Protein AF-A0A2G5PL97-F1 (afdb_monomer_lite)

Foldseek 3Di:
DPPDLDDLQPPVCLQPVQVSLQSCVVPPQFDADVQVGATEHQAQVLLQCLLAPCPFWPLALDQCCQACPPSFANPGHDPPVVSVVVCVLALPDDLRRDDPPVNVLLCVLQLVCLDLVNLVVCLVVLLVLLLVLLVVVVPDPDWDWCLVSHLQLSLLVSLCVQAVHDPVCSVLSSQLLCQCQCVRFAHHDPVSNSVSSNVLLVVLLVVLVVCVVPPDNHSSVSLQPDPPRHDDSSSSSSVSSCCSNVRRQQLSFLLQQLVVLCLVVVVVLLVCLVPVVLLLLSSLLCLLQPGFFQWRKTFGQAFDAGPNDTDHHRGIYIYGLNSNSQRVVVDPPSNDRDSPDPDSPRCSQGDHSSGHSCVSVSSSSSSSNSSSCSHPQSQKHFPDDWDWRSTSTGTGTDTRIIDRDCDPPQDQFQEEEEAQALLSLLLCLLCVVLVRDNYAYFHLAQAHHALLRQFDFFQAWDPAFPLQQDFLVDGQLDAFFRIHHSVSSSVVSRVSCVVSVCVVRYDYSWAWQAWACDPLWIFTATPVGDTDIGNFYEQANAQFQADDDDPFACPVVAQAAEDESSNDDDDPQFQFEEEEEEAPLLSLRNCQRRLVRHQAYEYAYQFAALEAADPNVGTDDRVSSVVCVVPVVVSSVVSVVVQVVLLVCLCLFQAPDPVVVVVQVRSLVRLPVQAVDPVVSVVNDGPATQPLELHHYDNPRSNSCPDPRHHYHNFDFNHADHQATAGPVGDTDGGNYYYYHPTRLRQCRSPPHFYAFPPRDTPCNQQVVGFFDQLLFAGARHKSYTYQQHWQDDASRHRSSVSSNLSSNLSSVVVSCVSSVVFSIKHFDPVSRVVRVVVQVVSCVRGSNPRDDDYSLQDPNRDRRHDSDGPVVSNVVRVDDDVVRIDTHD

InterPro domains:
  IPR001128 Cytochrome P450 [PF00067] (95-383)
  IPR001128 Cytochrome P450 [PR00385] (246-263)
  IPR001128 Cytochrome P450 [PR00385] (281-292)
  IPR001128 Cytochrome P450 [PR00385] (347-356)
  IPR001128 Cytochrome P450 [PR00385] (356-367)
  IPR002397 Cytochrome P450, B-class [PR00359] (98-109)
  IPR002397 Cytochrome P450, B-class [PR00359] (145-161)
  IPR002397 Cytochrome P450, B-class [PR00359] (162-177)
  IPR002397 Cytochrome P450, B-class [PR00359] (202-224)
  IPR002397 Cytochrome P450, B-class [PR00359] (281-292)
  IPR002397 Cytochrome P450, B-class [PR00359] (298-325)
  IPR002397 Cytochrome P450, B-class [PR00359] (326-341)
  IPR002397 Cytochrome P450, B-class [PR00359] (347-356)
  IPR002397 Cytochrome P450, B-class [PR00359] (356-367)
  IPR017972 Cytochrome P450, conserved site [PS00086] (349-358)
  IPR036188 FAD/NAD(P)-binding domain superfamily [G3DSA:3.50.50.60] (413-665)
  IPR036188 FAD/NAD(P)-binding domain superfamily [G3DSA:3.50.50.60] (707-887)
  IPR036188 FAD/NAD(P)-binding domain superfamily [SSF51905] (411-666)
  IPR036188 FAD/NAD(P)-binding domain superfamily [SSF51905] (683-858)
  IPR036396 Cytochrome P450 superfamily [G3DSA:1.10.630.10] (2-412)

Sequence (890 aa):
MTHSVFDLNDPAVIADPYPHYARLRDTAPVYHSNDPDLWILSRHDDVAVAVRDAQRFSSDLGTASRFDDNPFNPTMKIPHRLAGALGRVVPLRTLLTSDPPEHTVLRRKVSRAFTPRRIAAWEPRIRQIAEHLVDDIAAKAGPGDLVTDLASPLPTIVIAEMMGIPADRHDDFKRWSDNLVNGLLTGGSLTKMLASAAEISLFFARTVRKRRRNPGDDLVSLLITGDNDALSLAELINFCVLLLVAGNETTTNLISNAMLALFERPDLWRQITADPALAAAAVEETLRFDGPGQGLLRITTTDVTVGGTTIPAGARVLPLIGSANRDLRHWEDPDEFRLDRESNEHLAFGSGIHFCIGNALARMESRAAIEMLARRLPHLAPGGTPTRIAGPVLRGLRPLPVVVEPSASRRDPRIVIVGAGMAGIAAAHTFRQAGFTNFTILEKASDVGGVWHWNRYPGLRCDVPSHTYQFAFAPKPDWKHVWATGEEIRQYHRDLVGRLHLGPHLRLDCEVTSAAWTENRWQVCTADGDTIDADFLVAATGVLHHPSIPDIPGLDSFAGPVVHTARWTEVGTAGRRVAVIGSGSTGVQVFSALQPDAAHITHFVRTPQWVMWMPMGLRQPRVVGRLLQALPGLAWTVDRAQRVGSDLVVDLVTRPTWRRRLAQRYARMCLRVQVRDKDLRARLTPGYQPFCKRQVVSASYYRRIGKPNASFVTEAIAAVTPTGIRTADGVHHDVDIIVLATGFQAHNYMRPMNLRGRDGLSIDDAWSKGPRAWAMTAIPGFPNLFTILGPNSPSGSMSLQHVAELTAHYVTGWLRRFRDGEITAVEITEEATNRFADDIAEAMRPTVWNTGCNSWYFADDNHIDLWPFDRKRLTTMLTETCDHDYNLTS

Radius of gyration: 36.4 Å; chains: 1; bounding box: 77×57×116 Å

Organism: Mycobacterium celatum (NCBI:txid28045)

Secondary structure (DSSP, 8-state):
----S--TT-HHHHH--HHHHHHHHHH-SEEEEETTEEEEE-SHHHHHHHHH-TTTEES---SSTTTSS-TT-TT----HHHHHHHTTTTT--SGGG--TTHHHHHHHHHHTTS-HHHHHTTHHHHHHHHHHHHHHHHH-SS-EEHIIIIITHHHHHHHHHHTT--GGGHHHHHHHHHHHHHHHHS---HHHHHHHHHHHHHHHHHHHHHHHHS--SSHHHHHH--TTTPPPHHHHHHHHHHHHHHHHHHHHHHHHHHHHHHHH-HHHHHHHHH-GGGHHHHHHHHHHHS-SB-B--EEESS-EEETTEEEPTT-EEEEBHHHHTT-TTTSSSTTS--S--------TT--GGG--TTHHHHHHHHHHHHHHHHHH-TTEEE-S---B-S-SSB--BS--EEEE---S------EEEE--SHHHHHHHHHHHHTT---EEEE-SSSSS-THHHH---TT-B-SS-TTTSS-TTS--TT-SBSS-BHHHHHHHHHHHHHHTT-GGGEESS--EEEEEEETTEEEEEETTS-EEEESEEEE---SS-SB-----TTGGG-SS-EEEGGG------TTSEEEEE--SHHHHHHHHHHTTT-SEEEEE-SS---EEE--TTPBPPHHHHHHHHH-HHHHHHHHHHHHHHHHTTTHHHHS--HHHHHHHHHHHHHHHHH---HHHHHHH--SS-TTSSPPEEESSHHHHHTSTTEEEE-SPEEEEETTEEEETTS-EEE-SEEEE---B-GGGTTTTSEEE-GGG-BHHHHTTTS---BTTTB-TT-TTEEESS-TT---SSS-HHHHHHHHHHHHHHHHHHHHTTS-SEEEE-HHHHHHHHHHHHHHHTTSSTTTT---TTB-TTS-B-S--S-HHHHHHHTTS--GGGEEEE-

pLDDT: mean 89.18, std 10.5, range [33.5, 98.81]

Structure (mmCIF, N/CA/C/O backbone):
data_AF-A0A2G5PL97-F1
#
_entry.id   AF-A0A2G5PL97-F1
#
loop_
_atom_site.group_PDB
_atom_site.id
_atom_site.type_symbol
_atom_site.label_atom_id
_atom_site.label_alt_id
_atom_site.label_comp_id
_atom_site.label_asym_id
_atom_site.label_entity_id
_atom_site.label_seq_id
_atom_site.pdbx_PDB_ins_code
_atom_site.Cartn_x
_atom_site.Cartn_y
_atom_site.Cartn_z
_atom_site.occupancy
_atom_site.B_iso_or_equiv
_atom_site.auth_seq_id
_atom_site.auth_comp_id
_atom_site.auth_asym_id
_atom_site.auth_atom_id
_atom_site.pdbx_PDB_model_num
ATOM 1 N N . MET A 1 1 ? -28.200 -5.762 66.932 1.00 33.50 1 MET A N 1
ATOM 2 C CA . MET A 1 1 ? -27.433 -5.662 65.675 1.00 33.50 1 MET A CA 1
ATOM 3 C C . MET A 1 1 ? -28.297 -4.877 64.706 1.00 33.50 1 MET A C 1
ATOM 5 O O . MET A 1 1 ? -29.270 -5.417 64.203 1.00 33.50 1 MET A O 1
ATOM 9 N N . THR A 1 2 ? -28.068 -3.573 64.572 1.00 40.06 2 THR A N 1
ATOM 10 C CA . THR A 1 2 ? -28.745 -2.751 63.560 1.00 40.06 2 THR A CA 1
ATOM 11 C C . THR A 1 2 ? -28.226 -3.190 62.195 1.00 40.06 2 THR A C 1
ATOM 13 O O . THR A 1 2 ? -27.031 -3.063 61.941 1.00 40.06 2 THR A O 1
ATOM 16 N N . HIS A 1 3 ? -29.082 -3.776 61.358 1.00 48.62 3 HIS A N 1
ATOM 17 C CA . HIS A 1 3 ? -28.715 -4.121 59.985 1.00 48.62 3 HIS A CA 1
ATOM 18 C C . HIS A 1 3 ? -28.254 -2.848 59.258 1.00 48.62 3 HIS A C 1
ATOM 20 O O . HIS A 1 3 ? -28.977 -1.851 59.263 1.00 48.62 3 HIS A O 1
ATOM 26 N N . SER A 1 4 ? -27.046 -2.867 58.685 1.00 65.31 4 SER A N 1
ATOM 27 C CA . SER A 1 4 ? -26.584 -1.802 57.789 1.00 65.31 4 SER A CA 1
ATOM 28 C C . SER A 1 4 ? -27.573 -1.676 56.625 1.00 65.31 4 SER A C 1
ATOM 30 O O . SER A 1 4 ? -27.971 -2.686 56.044 1.00 65.31 4 SER A O 1
ATOM 32 N N . VAL A 1 5 ? -28.015 -0.453 56.317 1.00 73.44 5 VAL A N 1
ATOM 33 C CA . VAL A 1 5 ? -28.965 -0.186 55.218 1.00 73.44 5 VAL A CA 1
ATOM 34 C C . VAL A 1 5 ? -28.267 -0.316 53.861 1.00 73.44 5 VAL A C 1
ATOM 36 O O . VAL A 1 5 ? -28.914 -0.633 52.861 1.00 73.44 5 VAL A O 1
ATOM 39 N N . PHE A 1 6 ? -26.952 -0.095 53.830 1.00 84.50 6 PHE A N 1
ATOM 40 C CA . PHE A 1 6 ? -26.132 -0.134 52.630 1.00 84.50 6 PHE A CA 1
ATOM 41 C C . PHE A 1 6 ? -24.676 -0.438 53.003 1.00 84.50 6 PHE A C 1
ATOM 43 O O . PHE A 1 6 ? -24.068 0.299 53.777 1.00 84.50 6 PHE A O 1
ATOM 50 N N . ASP A 1 7 ? -24.116 -1.506 52.439 1.00 85.12 7 ASP A N 1
ATOM 51 C CA . ASP A 1 7 ? -22.689 -1.819 52.520 1.00 85.12 7 ASP A CA 1
ATOM 52 C C . ASP A 1 7 ? -22.089 -1.746 51.115 1.00 85.12 7 ASP A C 1
ATOM 54 O O . ASP A 1 7 ? -22.461 -2.494 50.213 1.00 85.12 7 ASP A O 1
ATOM 58 N N . LEU A 1 8 ? -21.163 -0.807 50.932 1.00 80.62 8 LEU A N 1
ATOM 59 C CA . LEU A 1 8 ? -20.509 -0.541 49.656 1.00 80.62 8 LEU A CA 1
ATOM 60 C C . LEU A 1 8 ? -19.642 -1.724 49.182 1.00 80.62 8 LEU A C 1
ATOM 62 O O . LEU A 1 8 ? -19.425 -1.878 47.982 1.00 80.62 8 LEU A O 1
ATOM 66 N N . ASN A 1 9 ? -19.139 -2.536 50.114 1.00 80.00 9 ASN A N 1
ATOM 67 C CA . ASN A 1 9 ? -18.259 -3.667 49.833 1.00 80.00 9 ASN A CA 1
ATOM 68 C C . ASN A 1 9 ? -19.010 -5.010 49.770 1.00 80.00 9 ASN A C 1
ATOM 70 O O . ASN A 1 9 ? -18.372 -6.044 49.561 1.00 80.00 9 ASN A O 1
ATOM 74 N N . ASP A 1 10 ? -20.341 -5.009 49.922 1.00 85.00 10 ASP A N 1
ATOM 75 C CA . ASP A 1 10 ? -21.167 -6.207 49.758 1.00 85.00 10 ASP A CA 1
ATOM 76 C C . ASP A 1 10 ? -21.028 -6.740 48.315 1.00 85.00 10 ASP A C 1
ATOM 78 O O . ASP A 1 10 ? -21.270 -5.995 47.356 1.00 85.00 10 ASP A O 1
ATOM 82 N N . PRO A 1 11 ? -20.664 -8.023 48.115 1.00 84.44 11 PRO A N 1
ATOM 83 C CA . PRO A 1 11 ? -20.586 -8.629 46.789 1.00 84.44 11 PRO A CA 1
ATOM 84 C C . PRO A 1 11 ? -21.853 -8.458 45.938 1.00 84.44 11 PRO A C 1
ATOM 86 O O . PRO A 1 11 ? -21.742 -8.334 44.717 1.00 84.44 11 PRO A O 1
ATOM 89 N N . ALA A 1 12 ? -23.042 -8.419 46.552 1.00 87.19 12 ALA A N 1
ATOM 90 C CA . ALA A 1 12 ? -24.300 -8.172 45.847 1.00 87.19 12 ALA A CA 1
ATOM 91 C C . ALA A 1 12 ? -24.384 -6.731 45.314 1.00 87.19 12 ALA A C 1
ATOM 93 O O . ALA A 1 12 ? -24.776 -6.528 44.166 1.00 87.19 12 ALA A O 1
ATOM 94 N N . VAL A 1 13 ? -23.933 -5.748 46.105 1.00 88.38 13 VAL A N 1
ATOM 95 C CA . VAL A 1 13 ? -23.857 -4.336 45.693 1.00 88.38 13 VAL A CA 1
ATOM 96 C C . VAL A 1 13 ? -22.819 -4.146 44.587 1.00 88.38 13 VAL A C 1
ATOM 98 O O . VAL A 1 13 ? -23.062 -3.405 43.639 1.00 88.38 13 VAL A O 1
ATOM 101 N N . ILE A 1 14 ? -21.675 -4.830 44.659 1.00 85.81 14 ILE A N 1
ATOM 102 C CA . ILE A 1 14 ? -20.641 -4.764 43.613 1.00 85.81 14 ILE A CA 1
ATOM 103 C C . ILE A 1 14 ? -21.154 -5.360 42.290 1.00 85.81 14 ILE A C 1
ATOM 105 O O . ILE A 1 14 ? -20.909 -4.797 41.218 1.00 85.81 14 ILE A O 1
ATOM 109 N N . ALA A 1 15 ? -21.883 -6.480 42.349 1.00 85.88 15 ALA A N 1
ATOM 110 C CA . ALA A 1 15 ? -22.457 -7.117 41.165 1.00 85.88 15 ALA A CA 1
ATOM 111 C C . ALA A 1 15 ? -23.495 -6.208 40.481 1.00 85.88 15 ALA A C 1
ATOM 113 O O . ALA A 1 15 ? -23.349 -5.873 39.297 1.00 85.88 15 ALA A O 1
ATOM 114 N N . ASP A 1 16 ? -24.490 -5.741 41.237 1.00 90.06 16 ASP A N 1
ATOM 115 C CA . ASP A 1 16 ? -25.528 -4.833 40.752 1.00 90.06 16 ASP A CA 1
ATOM 116 C C . ASP A 1 16 ? -25.912 -3.781 41.813 1.00 90.06 16 ASP A C 1
ATOM 118 O O . ASP A 1 16 ? -26.741 -4.039 42.689 1.00 90.06 16 ASP A O 1
ATOM 122 N N . PRO A 1 17 ? -25.334 -2.568 41.754 1.00 92.19 17 PRO A N 1
ATOM 123 C CA . PRO A 1 17 ? -25.551 -1.553 42.773 1.00 92.19 17 PRO A CA 1
ATOM 124 C C . PRO A 1 17 ? -26.887 -0.824 42.616 1.00 92.19 17 PRO A C 1
ATOM 126 O O . PRO A 1 17 ? -27.353 -0.206 43.574 1.00 92.19 17 PRO A O 1
ATOM 129 N N . TYR A 1 18 ? -27.520 -0.852 41.438 1.00 93.94 18 TYR A N 1
ATOM 130 C CA . TYR A 1 18 ? -28.634 0.046 41.120 1.00 93.94 18 TYR A CA 1
ATOM 131 C C . TYR A 1 18 ? -29.886 -0.172 41.981 1.00 93.94 18 TYR A C 1
ATOM 133 O O . TYR A 1 18 ? -30.418 0.828 42.478 1.00 93.94 18 TYR A O 1
ATOM 141 N N . PRO A 1 19 ? -30.321 -1.414 42.275 1.00 93.69 19 PRO A N 1
ATOM 142 C CA . PRO A 1 19 ? -31.428 -1.651 43.205 1.00 93.69 19 PRO A CA 1
ATOM 143 C C . PRO A 1 19 ? -31.128 -1.154 44.627 1.00 93.69 19 PRO A C 1
ATOM 145 O O . PRO A 1 19 ? -32.008 -0.643 45.325 1.00 93.69 19 PRO A O 1
ATOM 148 N N . HIS A 1 20 ? -29.871 -1.268 45.060 1.00 93.94 20 HIS A N 1
ATOM 149 C CA . HIS A 1 20 ? -29.425 -0.809 46.374 1.00 93.94 20 HIS A CA 1
ATOM 150 C C . HIS A 1 20 ? -29.340 0.719 46.433 1.00 93.94 20 HIS A C 1
ATOM 152 O O . HIS A 1 20 ? -29.775 1.324 47.413 1.00 93.94 20 HIS A O 1
ATOM 158 N N . TYR A 1 21 ? -28.858 1.354 45.364 1.00 95.00 21 TYR A N 1
ATOM 159 C CA . TYR A 1 21 ? -28.848 2.805 45.211 1.00 95.00 21 TYR A CA 1
ATOM 160 C C . TYR A 1 21 ? -30.264 3.384 45.185 1.00 95.00 21 TYR A C 1
ATOM 162 O O . TYR A 1 21 ? -30.513 4.387 45.848 1.00 95.00 21 TYR A O 1
ATOM 170 N N . ALA A 1 22 ? -31.205 2.744 44.483 1.00 94.94 22 ALA A N 1
ATOM 171 C CA . ALA A 1 22 ? -32.610 3.152 44.467 1.00 94.94 22 ALA A CA 1
ATOM 172 C C . ALA A 1 22 ? -33.212 3.152 45.876 1.00 94.94 22 ALA A C 1
ATOM 174 O O . ALA A 1 22 ? -33.745 4.168 46.321 1.00 94.94 22 ALA A O 1
ATOM 175 N N . ARG A 1 23 ? -33.016 2.060 46.626 1.00 93.81 23 ARG A N 1
ATOM 176 C CA . ARG A 1 23 ? -33.440 1.980 48.030 1.00 93.81 23 ARG A CA 1
ATOM 177 C C . ARG A 1 23 ? -32.808 3.085 48.875 1.00 93.81 23 ARG A C 1
ATOM 179 O O . ARG A 1 23 ? -33.513 3.740 49.636 1.00 93.81 23 ARG A O 1
ATOM 186 N N . LEU A 1 24 ? -31.505 3.323 48.714 1.00 93.69 24 LEU A N 1
ATOM 187 C CA . LEU A 1 24 ? -30.777 4.349 49.459 1.00 93.69 24 LEU A CA 1
ATOM 188 C C . LEU A 1 24 ? -31.347 5.755 49.203 1.00 93.69 24 LEU A C 1
ATOM 190 O O . LEU A 1 24 ? -31.590 6.487 50.162 1.00 93.69 24 LEU A O 1
ATOM 194 N N . ARG A 1 25 ? -31.650 6.103 47.942 1.00 95.25 25 ARG A N 1
ATOM 195 C CA . ARG A 1 25 ? -32.274 7.390 47.568 1.00 95.25 25 ARG A CA 1
ATOM 196 C C . ARG A 1 25 ? -33.618 7.624 48.263 1.00 95.25 25 ARG A C 1
ATOM 198 O O . ARG A 1 25 ? -33.960 8.774 48.569 1.00 95.25 25 ARG A O 1
ATOM 205 N N . ASP A 1 26 ? -34.369 6.559 48.512 1.00 93.50 26 ASP A N 1
ATOM 206 C CA . ASP A 1 26 ? -35.710 6.630 49.091 1.00 93.50 26 ASP A CA 1
ATOM 207 C C . ASP A 1 26 ? -35.693 6.599 50.620 1.00 93.50 26 ASP A C 1
ATOM 209 O O . ASP A 1 26 ? -36.393 7.391 51.252 1.00 93.50 26 ASP A O 1
ATOM 213 N N . THR A 1 27 ? -34.875 5.732 51.223 1.00 93.38 27 THR A N 1
ATOM 214 C CA . THR A 1 27 ? -34.909 5.484 52.672 1.00 93.38 27 THR A CA 1
ATOM 215 C C . THR A 1 27 ? -33.878 6.281 53.466 1.00 93.38 27 THR A C 1
ATOM 217 O O . THR A 1 27 ? -34.143 6.629 54.614 1.00 93.38 27 THR A O 1
ATOM 220 N N . ALA A 1 28 ? -32.696 6.540 52.901 1.00 93.56 28 ALA A N 1
ATOM 221 C CA . ALA A 1 28 ? -31.582 7.193 53.594 1.00 93.56 28 ALA A CA 1
ATOM 222 C C . ALA A 1 28 ? -30.674 7.947 52.596 1.00 93.56 28 ALA A C 1
ATOM 224 O O . ALA A 1 28 ? -29.548 7.523 52.336 1.00 93.56 28 ALA A O 1
ATOM 225 N N . PRO A 1 29 ? -31.151 9.061 52.005 1.00 93.88 29 PRO A N 1
ATOM 226 C CA . PRO A 1 29 ? -30.453 9.738 50.910 1.00 93.88 29 PRO A CA 1
ATOM 227 C C . PRO A 1 29 ? -29.089 10.325 51.298 1.00 93.88 29 PRO A C 1
ATOM 229 O O . PRO A 1 29 ? -28.197 10.397 50.448 1.00 93.88 29 PRO A O 1
ATOM 232 N N . VAL A 1 30 ? -28.944 10.691 52.577 1.00 96.19 30 VAL A N 1
ATOM 233 C CA . VAL A 1 30 ? -27.696 11.059 53.251 1.00 96.19 30 VAL A CA 1
ATOM 234 C C . VAL A 1 30 ? -27.461 10.025 54.351 1.00 96.19 30 VAL A C 1
ATOM 236 O O . VAL A 1 30 ? -28.092 10.077 55.405 1.00 96.19 30 VAL A O 1
ATOM 239 N N . TYR A 1 31 ? -26.611 9.038 54.075 1.00 94.38 31 TYR A N 1
ATOM 240 C CA . TYR A 1 31 ? -26.400 7.877 54.943 1.00 94.38 31 TYR A CA 1
ATOM 241 C C . TYR A 1 31 ? -25.004 7.889 55.558 1.00 94.38 31 TYR A C 1
ATOM 243 O O . TYR A 1 31 ? -24.026 8.112 54.855 1.00 94.38 31 TYR A O 1
ATOM 251 N N . HIS A 1 32 ? -24.898 7.617 56.856 1.00 92.88 32 HIS A N 1
ATOM 252 C CA . HIS A 1 32 ? -23.616 7.439 57.534 1.00 92.88 32 HIS A CA 1
ATOM 253 C C . HIS A 1 32 ? -23.352 5.945 57.745 1.00 92.88 32 HIS A C 1
ATOM 255 O O . HIS A 1 32 ? -24.085 5.273 58.473 1.00 92.88 32 HIS A O 1
ATOM 261 N N . SER A 1 33 ? -22.329 5.427 57.067 1.00 86.94 33 SER A N 1
ATOM 262 C CA . SER A 1 33 ? -21.786 4.089 57.290 1.00 86.94 33 SER A CA 1
ATOM 263 C C . SER A 1 33 ? -20.712 4.154 58.371 1.00 86.94 33 SER A C 1
ATOM 265 O O . SER A 1 33 ? -19.870 5.046 58.339 1.00 86.94 33 SER A O 1
ATOM 267 N N . ASN A 1 34 ? -20.724 3.199 59.305 1.00 78.38 34 ASN A N 1
ATOM 268 C CA . ASN A 1 34 ? -19.727 3.113 60.379 1.00 78.38 34 ASN A CA 1
ATOM 269 C C . ASN A 1 34 ? -18.502 2.264 59.999 1.00 78.38 34 ASN A C 1
ATOM 271 O O . ASN A 1 34 ? -17.476 2.352 60.668 1.00 78.38 34 ASN A O 1
ATOM 275 N N . ASP A 1 35 ? -18.609 1.428 58.963 1.00 71.06 35 ASP A N 1
ATOM 276 C CA . ASP A 1 35 ? -17.517 0.576 58.485 1.00 71.06 35 ASP A CA 1
ATOM 277 C C . ASP A 1 35 ? -17.627 0.380 56.957 1.00 71.06 35 ASP A C 1
ATOM 279 O O . ASP A 1 35 ? -18.526 -0.328 56.501 1.00 71.06 35 ASP A O 1
ATOM 283 N N . PRO A 1 36 ? -16.786 1.046 56.142 1.00 73.06 36 PRO A N 1
ATOM 284 C CA . PRO A 1 36 ? -15.874 2.120 56.541 1.00 73.06 36 PRO A CA 1
ATOM 285 C C . PRO A 1 36 ? -16.641 3.377 56.997 1.00 73.06 36 PRO A C 1
ATOM 287 O O . PRO A 1 36 ? -17.733 3.640 56.496 1.00 73.06 36 PRO A O 1
ATOM 290 N N . ASP A 1 37 ? -16.045 4.171 57.899 1.00 84.38 37 ASP A N 1
ATOM 291 C CA . ASP A 1 37 ? -16.594 5.459 58.363 1.00 84.38 37 ASP A CA 1
ATOM 292 C C . ASP A 1 37 ? -16.719 6.459 57.197 1.00 84.38 37 ASP A C 1
ATOM 294 O O . ASP A 1 37 ? -15.724 7.024 56.715 1.00 84.38 37 ASP A O 1
ATOM 298 N N . LEU A 1 38 ? -17.941 6.602 56.677 1.00 88.69 38 LEU A N 1
ATOM 299 C CA . LEU A 1 38 ? -18.215 7.284 55.417 1.00 88.69 38 LEU A CA 1
ATOM 300 C C . LEU A 1 38 ? -19.646 7.820 55.358 1.00 88.69 38 LEU A C 1
ATOM 302 O O . LEU A 1 38 ? -20.617 7.093 55.555 1.00 88.69 38 LEU A O 1
ATOM 306 N N . TRP A 1 39 ? -19.783 9.085 54.979 1.00 94.06 39 TRP A N 1
ATOM 307 C CA . TRP A 1 39 ? -21.060 9.673 54.595 1.00 94.06 39 TRP A CA 1
ATOM 308 C C . TRP A 1 39 ? -21.318 9.438 53.112 1.00 94.06 39 TRP A C 1
ATOM 310 O O . TRP A 1 39 ? -20.456 9.695 52.281 1.00 94.06 39 TRP A O 1
ATOM 320 N N . ILE A 1 40 ? -22.502 8.969 52.754 1.00 94.88 40 ILE A N 1
ATOM 321 C CA . ILE A 1 40 ? -22.866 8.575 51.397 1.00 94.88 40 ILE A CA 1
ATOM 322 C C . ILE A 1 40 ? -24.030 9.447 50.938 1.00 94.88 40 ILE A C 1
ATOM 324 O O . ILE A 1 40 ? -25.053 9.530 51.618 1.00 94.88 40 ILE A O 1
ATOM 328 N N . LEU A 1 41 ? -23.868 10.089 49.780 1.00 96.94 41 LEU A N 1
ATOM 329 C CA . LEU A 1 41 ? -24.909 10.891 49.134 1.00 96.94 41 LEU A CA 1
ATOM 330 C C . LEU A 1 41 ? -25.406 10.146 47.901 1.00 96.94 41 LEU A C 1
ATOM 332 O O . LEU A 1 41 ? -24.593 9.729 47.074 1.00 96.94 41 LEU A O 1
ATOM 336 N N . SER A 1 42 ? -26.721 9.979 47.772 1.00 96.25 42 SER A N 1
ATOM 337 C CA . SER A 1 42 ? -27.302 9.125 46.724 1.00 96.25 42 SER A CA 1
ATOM 338 C C . SER A 1 42 ? -28.261 9.834 45.766 1.00 96.25 42 SER A C 1
ATOM 340 O O . SER A 1 42 ? -28.417 9.364 44.637 1.00 96.25 42 SER A O 1
ATOM 342 N N . ARG A 1 43 ? -28.893 10.944 46.169 1.00 96.94 43 ARG A N 1
ATOM 343 C CA . ARG A 1 43 ? -29.789 11.724 45.296 1.00 96.94 43 ARG A CA 1
ATOM 344 C C . ARG A 1 43 ? -29.009 12.641 44.370 1.00 96.94 43 ARG A C 1
ATOM 346 O O . ARG A 1 43 ? -27.941 13.130 44.739 1.00 96.94 43 ARG A O 1
ATOM 353 N N . HIS A 1 44 ? -29.568 12.898 43.190 1.00 96.38 44 HIS A N 1
ATOM 354 C CA . HIS A 1 44 ? -28.900 13.690 42.161 1.00 96.38 44 HIS A CA 1
ATOM 355 C C . HIS A 1 44 ? -28.465 15.071 42.667 1.00 96.38 44 HIS A C 1
ATOM 357 O O . HIS A 1 44 ? -27.289 15.414 42.562 1.00 96.38 44 HIS A O 1
ATOM 363 N N . ASP A 1 45 ? -29.374 15.825 43.285 1.00 95.12 45 ASP A N 1
ATOM 364 C CA . ASP A 1 45 ? -29.094 17.193 43.735 1.00 95.12 45 ASP A CA 1
ATOM 365 C C . ASP A 1 45 ? -28.044 17.242 44.854 1.00 95.12 45 ASP A C 1
ATOM 367 O O . ASP A 1 45 ? -27.134 18.073 44.817 1.00 95.12 45 ASP A O 1
ATOM 371 N N . ASP A 1 46 ? -28.110 16.307 45.806 1.00 95.94 46 ASP A N 1
ATOM 372 C CA . ASP A 1 46 ? -27.147 16.195 46.908 1.00 95.94 46 ASP A CA 1
ATOM 373 C C . ASP A 1 46 ? -25.738 15.873 46.378 1.00 95.94 46 ASP A C 1
ATOM 375 O O . ASP A 1 46 ? -24.742 16.495 46.766 1.00 95.94 46 ASP A O 1
ATOM 379 N N . VAL A 1 47 ? -25.651 14.929 45.435 1.00 96.81 47 VAL A N 1
ATOM 380 C CA . VAL A 1 47 ? -24.400 14.551 44.765 1.00 96.81 47 VAL A CA 1
ATOM 381 C C . VAL A 1 47 ? -23.865 15.706 43.916 1.00 96.81 47 VAL A C 1
ATOM 383 O O . VAL A 1 47 ? -22.673 16.015 43.982 1.00 96.81 47 VAL A O 1
ATOM 386 N N . ALA A 1 48 ? -24.724 16.388 43.156 1.00 94.75 48 ALA A N 1
ATOM 387 C CA . ALA A 1 48 ? -24.345 17.520 42.317 1.00 94.75 48 ALA A CA 1
ATOM 388 C C . ALA A 1 48 ? -23.758 18.672 43.144 1.00 94.75 48 ALA A C 1
ATOM 390 O O . ALA A 1 48 ? -22.748 19.257 42.741 1.00 94.75 48 ALA A O 1
ATOM 391 N N . VAL A 1 49 ? -24.339 18.971 44.313 1.00 93.06 49 VAL A N 1
ATOM 392 C CA . VAL A 1 49 ? -23.801 19.964 45.257 1.00 93.06 49 VAL A CA 1
ATOM 393 C C . VAL A 1 49 ? -22.406 19.560 45.727 1.00 93.06 49 VAL A C 1
ATOM 395 O O . VAL A 1 49 ? -21.473 20.357 45.601 1.00 93.06 49 VAL A O 1
ATOM 398 N N . ALA A 1 50 ? -22.233 18.324 46.200 1.00 94.31 50 ALA A N 1
ATOM 399 C CA . ALA A 1 50 ? -20.953 17.857 46.732 1.00 94.31 50 ALA A CA 1
ATOM 400 C C . ALA A 1 50 ? -19.835 17.793 45.679 1.00 94.31 50 ALA A C 1
ATOM 402 O O . ALA A 1 50 ? -18.663 18.005 45.986 1.00 94.31 50 ALA A O 1
ATOM 403 N N . VAL A 1 51 ? -20.176 17.520 44.419 1.00 93.00 51 VAL A N 1
ATOM 404 C CA . VAL A 1 51 ? -19.198 17.486 43.323 1.00 93.00 51 VAL A CA 1
ATOM 405 C C . VAL A 1 51 ? -18.853 18.895 42.822 1.00 93.00 51 VAL A C 1
ATOM 407 O O . VAL A 1 51 ? -17.720 19.119 42.392 1.00 93.00 51 VAL A O 1
ATOM 410 N N . ARG A 1 52 ? -19.791 19.854 42.874 1.00 92.81 52 ARG A N 1
ATOM 411 C CA . ARG A 1 52 ? -19.579 21.247 42.430 1.00 92.81 52 ARG A CA 1
ATOM 412 C C . ARG A 1 52 ? -18.837 22.098 43.457 1.00 92.81 52 ARG A C 1
ATOM 414 O O . ARG A 1 52 ? -18.007 22.921 43.068 1.00 92.81 52 ARG A O 1
ATOM 421 N N . ASP A 1 53 ? -19.138 21.926 44.739 1.00 93.44 53 ASP A N 1
ATOM 422 C CA . ASP A 1 53 ? -18.621 22.777 45.807 1.00 93.44 53 ASP A CA 1
ATOM 423 C C . ASP A 1 53 ? -17.304 22.252 46.390 1.00 93.44 53 ASP A C 1
ATOM 425 O O . ASP A 1 53 ? -17.253 21.666 47.469 1.00 93.44 53 ASP A O 1
ATOM 429 N N . ALA A 1 54 ? -16.211 22.516 45.677 1.00 90.38 54 ALA A N 1
ATOM 430 C CA . ALA A 1 54 ? -14.874 22.121 46.112 1.00 90.38 54 ALA A CA 1
ATOM 431 C C . ALA A 1 54 ? -14.360 22.880 47.354 1.00 90.38 54 ALA A C 1
ATOM 433 O O . ALA A 1 54 ? -13.325 22.509 47.902 1.00 90.38 54 ALA A O 1
ATOM 434 N N . GLN A 1 55 ? -15.035 23.953 47.792 1.00 91.19 55 GLN A N 1
ATOM 435 C CA . GLN A 1 55 ? -14.643 24.666 49.011 1.00 91.19 55 GLN A CA 1
ATOM 436 C C . GLN A 1 55 ? -15.109 23.914 50.249 1.00 91.19 55 GLN A C 1
ATOM 438 O O . GLN A 1 55 ? -14.332 23.760 51.190 1.00 91.19 55 GLN A O 1
ATOM 443 N N . ARG A 1 56 ? -16.363 23.445 50.242 1.00 94.06 56 ARG A N 1
ATOM 444 C CA . ARG A 1 56 ? -16.956 22.687 51.351 1.00 94.06 56 ARG A CA 1
ATOM 445 C C . ARG A 1 56 ? -16.687 21.189 51.257 1.00 94.06 56 ARG A C 1
ATOM 447 O O . ARG A 1 56 ? -16.583 20.552 52.298 1.00 94.06 56 ARG A O 1
ATOM 454 N N . PHE A 1 57 ? -16.517 20.649 50.051 1.00 93.94 57 PHE A N 1
ATOM 455 C CA . PHE A 1 57 ? -16.185 19.248 49.785 1.00 93.94 57 PHE A CA 1
ATOM 456 C C . PHE A 1 57 ? -14.829 19.151 49.075 1.00 93.94 57 PHE A C 1
ATOM 458 O O . PHE A 1 57 ? -14.733 19.133 47.848 1.00 93.94 57 PHE A O 1
ATOM 465 N N . SER A 1 58 ? -13.765 19.082 49.867 1.00 91.50 58 SER A N 1
ATOM 466 C CA . SER A 1 58 ? -12.382 19.035 49.396 1.00 91.50 58 SER A CA 1
ATOM 467 C C . SER A 1 58 ? -12.040 17.695 48.736 1.00 91.50 58 SER A C 1
ATOM 469 O O . SER A 1 58 ? -12.486 16.631 49.173 1.00 91.50 58 SER A O 1
ATOM 471 N N . SER A 1 59 ? -11.212 17.746 47.689 1.00 87.62 59 SER A N 1
ATOM 472 C CA . SER A 1 59 ? -10.595 16.569 47.057 1.00 87.62 59 SER A CA 1
ATOM 473 C C . SER A 1 59 ? -9.184 16.274 47.593 1.00 87.62 59 SER A C 1
ATOM 475 O O . SER A 1 59 ? -8.596 15.247 47.237 1.00 87.62 59 SER A O 1
ATOM 477 N N . ASP A 1 60 ? -8.615 17.130 48.452 1.00 83.62 60 ASP A N 1
ATOM 478 C CA . ASP A 1 60 ? -7.352 16.835 49.141 1.00 83.62 60 ASP A CA 1
ATOM 479 C C . ASP A 1 60 ? -7.589 15.959 50.378 1.00 83.62 60 ASP A C 1
ATOM 481 O O . ASP A 1 60 ? -7.848 16.423 51.484 1.00 83.62 60 ASP A O 1
ATOM 485 N N . LEU A 1 61 ? -7.440 14.649 50.184 1.00 69.25 61 LEU A N 1
ATOM 486 C CA . LEU A 1 61 ? -7.643 13.653 51.237 1.00 69.25 61 LEU A CA 1
ATOM 487 C C . LEU A 1 61 ? -6.504 13.582 52.280 1.00 69.25 61 LEU A C 1
ATOM 489 O O . LEU A 1 61 ? -6.605 12.822 53.244 1.00 69.25 61 LEU A O 1
ATOM 493 N N . GLY A 1 62 ? -5.391 14.303 52.075 1.00 63.16 62 GLY A N 1
ATOM 494 C CA . GLY A 1 62 ? -4.149 14.126 52.841 1.00 63.16 62 GLY A CA 1
ATOM 495 C C . GLY A 1 62 ? -3.429 12.794 52.553 1.00 63.16 62 GLY A C 1
ATOM 496 O O . GLY A 1 62 ? -4.002 11.859 52.000 1.00 63.16 62 GLY A O 1
ATOM 497 N N . THR A 1 63 ? -2.134 12.689 52.881 1.00 53.41 63 THR A N 1
ATOM 498 C CA . THR A 1 63 ? -1.305 11.502 52.555 1.00 53.41 63 THR A CA 1
ATOM 499 C C . THR A 1 63 ? -1.638 10.272 53.410 1.00 53.41 63 THR A C 1
ATOM 501 O O . THR A 1 63 ? -1.568 9.155 52.906 1.00 53.41 63 THR A O 1
ATOM 504 N N . ALA A 1 64 ? -2.012 10.460 54.682 1.00 45.38 64 ALA A N 1
ATOM 505 C CA . ALA A 1 64 ? -2.293 9.368 55.624 1.00 45.38 64 ALA A CA 1
ATOM 506 C C . ALA A 1 64 ? -3.599 8.617 55.285 1.00 45.38 64 ALA A C 1
ATOM 508 O O . ALA A 1 64 ? -3.595 7.393 55.171 1.00 45.38 64 ALA A O 1
ATOM 509 N N . SER A 1 65 ? -4.683 9.340 54.976 1.00 51.91 65 SER A N 1
ATOM 510 C CA . SER A 1 65 ? -5.988 8.754 54.614 1.00 51.91 65 SER A CA 1
ATOM 511 C C . SER A 1 65 ? -5.976 7.926 53.324 1.00 51.91 65 SER A C 1
ATOM 513 O O . SER A 1 65 ? -6.906 7.169 53.074 1.00 51.91 65 SER A O 1
ATOM 515 N N . ARG A 1 66 ? -4.942 8.064 52.484 1.00 56.50 66 ARG A N 1
ATOM 516 C CA . ARG A 1 66 ? -4.823 7.346 51.202 1.00 56.50 66 ARG A CA 1
ATOM 517 C C . ARG A 1 66 ? -4.235 5.937 51.346 1.00 56.50 66 ARG A C 1
ATOM 519 O O . ARG A 1 66 ? -4.359 5.152 50.411 1.00 56.50 66 ARG A O 1
ATOM 526 N N . PHE A 1 67 ? -3.589 5.627 52.477 1.00 51.78 67 PHE A N 1
ATOM 527 C CA . PHE A 1 67 ? -2.818 4.387 52.657 1.00 51.78 67 PHE A CA 1
ATOM 528 C C . PHE A 1 67 ? -3.020 3.661 53.993 1.00 51.78 67 PHE A C 1
ATOM 530 O O . PHE A 1 67 ? -2.794 2.453 54.023 1.00 51.78 67 PHE A O 1
ATOM 537 N N . ASP A 1 68 ? -3.396 4.355 55.074 1.00 50.94 68 ASP A N 1
ATOM 538 C CA . ASP A 1 68 ? -3.628 3.707 56.380 1.00 50.94 68 ASP A CA 1
ATOM 539 C C . ASP A 1 68 ? -5.048 3.107 56.472 1.00 50.94 68 ASP A C 1
ATOM 541 O O . ASP A 1 68 ? -5.196 1.984 56.940 1.00 50.94 68 ASP A O 1
ATOM 545 N N . ASP A 1 69 ? -6.063 3.800 55.924 1.00 57.78 69 ASP A N 1
ATOM 546 C CA . ASP A 1 69 ? -7.490 3.418 55.965 1.00 57.78 69 ASP A CA 1
ATOM 547 C C . ASP A 1 69 ? -8.197 3.691 54.619 1.00 57.78 69 ASP A C 1
ATOM 549 O O . ASP A 1 69 ? -9.142 4.486 54.553 1.00 57.78 69 ASP A O 1
ATOM 553 N N . ASN A 1 70 ? -7.722 3.099 53.514 1.00 62.97 70 ASN A N 1
ATOM 554 C CA . ASN A 1 70 ? -8.389 3.230 52.211 1.00 62.97 70 ASN A CA 1
ATOM 555 C C . ASN A 1 70 ? -9.733 2.465 52.228 1.00 62.97 70 ASN A C 1
ATOM 557 O O . ASN A 1 70 ? -9.711 1.231 52.227 1.00 62.97 70 ASN A O 1
ATOM 561 N N . PRO A 1 71 ? -10.896 3.151 52.179 1.00 62.41 71 PRO A N 1
ATOM 562 C CA . PRO A 1 71 ? -12.204 2.495 52.270 1.00 62.41 71 PRO A CA 1
ATOM 563 C C . PRO A 1 71 ? -12.516 1.596 51.064 1.00 62.41 71 PRO A C 1
ATOM 565 O O . PRO A 1 71 ? -13.418 0.767 51.137 1.00 62.41 71 PRO A O 1
ATOM 568 N N . PHE A 1 72 ? -11.774 1.748 49.963 1.00 65.94 72 PHE A N 1
ATOM 569 C CA . PHE A 1 72 ? -11.961 0.999 48.719 1.00 65.94 72 PHE A CA 1
ATOM 570 C C . PHE A 1 72 ? -11.004 -0.192 48.582 1.00 65.94 72 PHE A C 1
ATOM 572 O O . PHE A 1 72 ? -11.141 -0.983 47.653 1.00 65.94 72 PHE A O 1
ATOM 579 N N . ASN A 1 73 ? -10.016 -0.318 49.475 1.00 62.06 73 ASN A N 1
ATOM 580 C CA . ASN A 1 73 ? -9.111 -1.464 49.517 1.00 62.06 73 ASN A CA 1
ATOM 581 C C . ASN A 1 73 ? -8.656 -1.751 50.963 1.00 62.06 73 ASN A C 1
ATOM 583 O O . ASN A 1 73 ? -7.523 -1.423 51.333 1.00 62.06 73 ASN A O 1
ATOM 587 N N . PRO A 1 74 ? -9.505 -2.401 51.779 1.00 58.34 74 PRO A N 1
ATOM 588 C CA . PRO A 1 74 ? -9.213 -2.673 53.189 1.00 58.34 74 PRO A CA 1
ATOM 589 C C . PRO A 1 74 ? -8.044 -3.652 53.405 1.00 58.34 74 PRO A C 1
ATOM 591 O O . PRO A 1 74 ? -7.518 -3.760 54.515 1.00 58.34 74 PRO A O 1
ATOM 594 N N . THR A 1 75 ? -7.604 -4.360 52.356 1.00 56.47 75 THR A N 1
ATOM 595 C CA . THR A 1 75 ? -6.475 -5.305 52.424 1.00 56.47 75 THR A CA 1
ATOM 596 C C . THR A 1 75 ? -5.106 -4.621 52.376 1.00 56.47 75 THR A C 1
ATOM 598 O O . THR A 1 75 ? -4.101 -5.219 52.766 1.00 56.47 75 THR A O 1
ATOM 601 N N . MET A 1 76 ? -5.044 -3.358 51.942 1.00 59.50 76 MET A N 1
ATOM 602 C CA . MET A 1 76 ? -3.798 -2.610 51.809 1.00 59.50 76 MET A CA 1
ATOM 603 C C . MET A 1 76 ? -3.582 -1.696 53.018 1.00 59.50 76 MET A C 1
ATOM 605 O O . MET A 1 76 ? -3.977 -0.536 53.003 1.00 59.50 76 MET A O 1
ATOM 609 N N . LYS A 1 77 ? -2.919 -2.218 54.058 1.00 58.28 77 LYS A N 1
ATOM 610 C CA . LYS A 1 77 ? -2.499 -1.442 55.237 1.00 58.28 77 LYS A CA 1
ATOM 611 C C . LYS A 1 77 ? -1.010 -1.129 55.155 1.00 58.28 77 LYS A C 1
ATOM 613 O O . LYS A 1 77 ? -0.181 -2.035 55.267 1.00 58.28 77 LYS A O 1
ATOM 618 N N . ILE A 1 78 ? -0.648 0.136 54.944 1.00 58.12 78 ILE A N 1
ATOM 619 C CA . ILE A 1 78 ? 0.758 0.565 54.944 1.00 58.12 78 ILE A CA 1
ATOM 620 C C . ILE A 1 78 ? 1.064 1.261 56.270 1.00 58.12 78 ILE A C 1
ATOM 622 O O . ILE A 1 78 ? 0.460 2.292 56.537 1.00 58.12 78 ILE A O 1
ATOM 626 N N . PRO A 1 79 ? 2.050 0.794 57.063 1.00 54.91 79 PRO A N 1
ATOM 627 C CA . PRO A 1 79 ? 2.403 1.439 58.323 1.00 54.91 79 PRO A CA 1
ATOM 628 C C . PRO A 1 79 ? 2.675 2.940 58.143 1.00 54.91 79 PRO A C 1
ATOM 630 O O . PRO A 1 79 ? 3.494 3.321 57.302 1.00 54.91 79 PRO A O 1
ATOM 633 N N . HIS A 1 80 ? 2.067 3.786 58.979 1.00 54.50 80 HIS A N 1
ATOM 634 C CA . HIS A 1 80 ? 2.113 5.257 58.908 1.00 54.50 80 HIS A CA 1
ATOM 635 C C . HIS A 1 80 ? 3.523 5.866 58.703 1.00 54.50 80 HIS A C 1
ATOM 637 O O . HIS A 1 80 ? 3.685 6.912 58.067 1.00 54.50 80 HIS A O 1
ATOM 643 N N . ARG A 1 81 ? 4.582 5.210 59.207 1.00 53.56 81 ARG A N 1
ATOM 644 C CA . ARG A 1 81 ? 5.990 5.630 59.023 1.00 53.56 81 ARG A CA 1
ATOM 645 C C . ARG A 1 81 ? 6.514 5.429 57.593 1.00 53.56 81 ARG A C 1
ATOM 647 O O . ARG A 1 81 ? 7.373 6.186 57.150 1.00 53.56 81 ARG A O 1
ATOM 654 N N . LEU A 1 82 ? 6.003 4.428 56.878 1.00 54.34 82 LEU A N 1
ATOM 655 C CA . LEU A 1 82 ? 6.331 4.124 55.482 1.00 54.34 82 LEU A CA 1
ATOM 656 C C . LEU A 1 82 ? 5.436 4.884 54.496 1.00 54.34 82 LEU A C 1
ATOM 658 O O . LEU A 1 82 ? 5.911 5.227 53.415 1.00 54.34 82 LEU A O 1
ATOM 662 N N . ALA A 1 83 ? 4.198 5.223 54.871 1.00 55.38 83 ALA A N 1
ATOM 663 C CA . ALA A 1 83 ? 3.264 5.978 54.028 1.00 55.38 83 ALA A CA 1
ATOM 664 C C . ALA A 1 83 ? 3.829 7.343 53.580 1.00 55.38 83 ALA A C 1
ATOM 666 O O . ALA A 1 83 ? 3.725 7.717 52.412 1.00 55.38 83 ALA A O 1
ATOM 667 N N . GLY A 1 84 ? 4.520 8.059 54.477 1.00 54.72 84 GLY A N 1
ATOM 668 C CA . GLY A 1 84 ? 5.179 9.329 54.145 1.00 54.72 84 GLY A CA 1
ATOM 669 C C . GLY A 1 84 ? 6.352 9.193 53.163 1.00 54.72 84 GLY A C 1
ATOM 670 O O . GLY A 1 84 ? 6.580 10.088 52.350 1.00 54.72 84 GLY A O 1
ATOM 671 N N . ALA A 1 85 ? 7.082 8.072 53.205 1.00 54.22 85 ALA A N 1
ATOM 672 C CA . ALA A 1 85 ? 8.160 7.775 52.260 1.00 54.22 85 ALA A CA 1
ATOM 673 C C . ALA A 1 85 ? 7.607 7.300 50.905 1.00 54.22 85 ALA A C 1
ATOM 675 O O . ALA A 1 85 ? 8.074 7.759 49.864 1.00 54.22 85 ALA A O 1
ATOM 676 N N . LEU A 1 86 ? 6.564 6.459 50.910 1.00 53.78 86 LEU A N 1
ATOM 677 C CA . LEU A 1 86 ? 5.841 6.051 49.702 1.00 53.78 86 LEU A CA 1
ATOM 678 C C . LEU A 1 86 ? 5.231 7.249 48.974 1.00 53.78 86 LEU A C 1
ATOM 680 O O . LEU A 1 86 ? 5.331 7.324 47.754 1.00 53.78 86 LEU A O 1
ATOM 684 N N . GLY A 1 87 ? 4.681 8.224 49.702 1.00 52.56 87 GLY A N 1
ATOM 685 C CA . GLY A 1 87 ? 4.116 9.435 49.107 1.00 52.56 87 GLY A CA 1
ATOM 686 C C . GLY A 1 87 ? 5.116 10.375 48.434 1.00 52.56 87 GLY A C 1
ATOM 687 O O . GLY A 1 87 ? 4.703 11.312 47.757 1.00 52.56 87 GLY A O 1
ATOM 688 N N . ARG A 1 88 ? 6.423 10.120 48.584 1.00 50.81 88 ARG A N 1
ATOM 689 C CA . ARG A 1 88 ? 7.488 10.789 47.819 1.00 50.81 88 ARG A CA 1
ATOM 690 C C . ARG A 1 88 ? 7.872 10.043 46.536 1.00 50.81 88 ARG A C 1
ATOM 692 O O . ARG A 1 88 ? 8.522 10.637 45.683 1.00 50.81 88 ARG A O 1
ATOM 699 N N . VAL A 1 89 ? 7.518 8.761 46.419 1.00 48.75 89 VAL A N 1
ATOM 700 C CA . VAL A 1 89 ? 7.889 7.874 45.297 1.00 48.75 89 VAL A CA 1
ATOM 701 C C . VAL A 1 89 ? 6.694 7.599 44.378 1.00 48.75 89 VAL A C 1
ATOM 703 O O . VAL A 1 89 ? 6.858 7.491 43.167 1.00 48.75 89 VAL A O 1
ATOM 706 N N . VAL A 1 90 ? 5.490 7.521 44.944 1.00 53.94 90 VAL A N 1
ATOM 707 C CA . VAL A 1 90 ? 4.220 7.389 44.226 1.00 53.94 90 VAL A CA 1
ATOM 708 C C . VAL A 1 90 ? 3.643 8.795 44.013 1.00 53.94 90 VAL A C 1
ATOM 710 O O . VAL A 1 90 ? 3.607 9.577 44.966 1.00 53.94 90 VAL A O 1
ATOM 713 N N . PRO A 1 91 ? 3.205 9.158 42.796 1.00 53.56 91 PRO A N 1
AT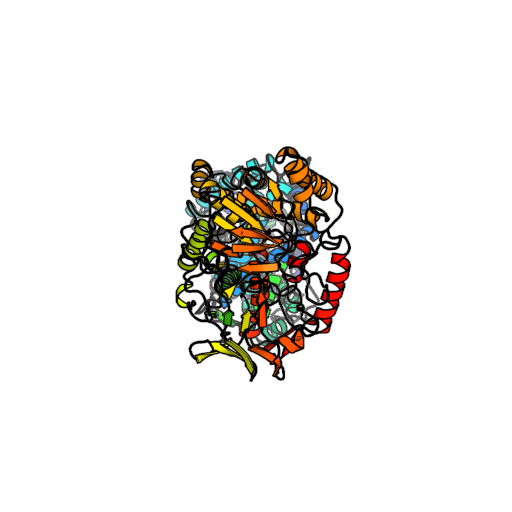OM 714 C CA . PRO A 1 91 ? 2.710 10.497 42.492 1.00 53.56 91 PRO A CA 1
ATOM 715 C C . PRO A 1 91 ? 1.351 10.733 43.159 1.00 53.56 91 PRO A C 1
ATOM 717 O O . PRO A 1 91 ? 0.304 10.485 42.571 1.00 53.56 91 PRO A O 1
ATOM 720 N N . LEU A 1 92 ? 1.356 11.195 44.410 1.00 56.62 92 LEU A N 1
ATOM 721 C CA . LEU A 1 92 ? 0.116 11.377 45.162 1.00 56.62 92 LEU A CA 1
ATOM 722 C C . LEU A 1 92 ? -0.548 12.720 44.913 1.00 56.62 92 LEU A C 1
ATOM 724 O O . LEU A 1 92 ? -1.769 12.774 44.893 1.00 56.62 92 LEU A O 1
ATOM 728 N N . ARG A 1 93 ? 0.197 13.808 44.706 1.00 66.69 93 ARG A N 1
ATOM 729 C CA . ARG A 1 93 ? -0.419 15.109 44.412 1.00 66.69 93 ARG A CA 1
ATOM 730 C C . ARG A 1 93 ? -0.622 15.281 42.915 1.00 66.69 93 ARG A C 1
ATOM 732 O O . ARG A 1 93 ? 0.329 15.480 42.161 1.00 66.69 93 ARG A O 1
ATOM 739 N N . THR A 1 94 ? -1.880 15.169 42.505 1.00 76.25 94 THR A N 1
ATOM 740 C CA . THR A 1 94 ? -2.335 15.292 41.120 1.00 76.25 94 THR A CA 1
ATOM 741 C C . THR A 1 94 ? -3.516 16.260 41.033 1.00 76.25 94 THR A C 1
ATOM 743 O O . THR A 1 94 ? -4.041 16.707 42.056 1.00 76.25 94 THR A O 1
ATOM 746 N N . LEU A 1 95 ? -3.979 16.551 39.814 1.00 82.38 95 LEU A N 1
ATOM 747 C CA . LEU A 1 95 ? -5.208 17.324 39.594 1.00 82.38 95 LEU A CA 1
ATOM 748 C C . LEU A 1 95 ? -6.430 16.718 40.285 1.00 82.38 95 LEU A C 1
ATOM 750 O O . LEU A 1 95 ? -7.292 17.457 40.727 1.00 82.38 95 LEU A O 1
ATOM 754 N N . LEU A 1 96 ? -6.491 15.392 40.410 1.00 78.62 96 LEU A N 1
ATOM 755 C CA . LEU A 1 96 ? -7.637 14.717 41.014 1.00 78.62 96 LEU A CA 1
ATOM 756 C C . LEU A 1 96 ? -7.694 14.896 42.541 1.00 78.62 96 LEU A C 1
ATOM 758 O O . LEU A 1 96 ? -8.745 14.726 43.145 1.00 78.62 96 LEU A O 1
ATOM 762 N N . THR A 1 97 ? -6.561 15.203 43.173 1.00 78.62 97 THR A N 1
ATOM 763 C CA . THR A 1 97 ? -6.402 15.129 44.633 1.00 78.62 97 THR A CA 1
ATOM 764 C C . THR A 1 97 ? -5.850 16.424 45.235 1.00 78.62 97 THR A C 1
ATOM 766 O O . THR A 1 97 ? -5.090 16.376 46.207 1.00 78.62 97 THR A O 1
ATOM 769 N N . SER A 1 98 ? -6.090 17.554 44.577 1.00 85.19 98 SER A N 1
ATOM 770 C CA . SER A 1 98 ? -5.652 18.884 45.005 1.00 85.19 98 SER A CA 1
ATOM 771 C C . SER A 1 98 ? -6.802 19.866 44.847 1.00 85.19 98 SER A C 1
ATOM 773 O O . SER A 1 98 ? -7.635 19.690 43.969 1.00 85.19 98 SER A O 1
ATOM 775 N N . ASP A 1 99 ? -6.826 20.917 45.658 1.00 89.06 99 ASP A N 1
ATOM 776 C CA . ASP A 1 99 ? -7.801 22.008 45.560 1.00 89.06 99 ASP A CA 1
ATOM 777 C C . ASP A 1 99 ? -7.084 23.352 45.311 1.00 89.06 99 ASP A C 1
ATOM 779 O O . ASP A 1 99 ? -5.844 23.403 45.257 1.00 89.06 99 ASP A O 1
ATOM 783 N N . PRO A 1 100 ? -7.811 24.458 45.056 1.00 89.75 100 PRO A N 1
ATOM 784 C CA . PRO A 1 100 ? -7.197 25.767 44.876 1.00 89.75 100 PRO A CA 1
ATOM 785 C C . PRO A 1 100 ? -6.336 26.191 46.083 1.00 89.75 100 PRO A C 1
ATOM 787 O O . PRO A 1 100 ? -6.699 25.910 47.223 1.00 89.75 100 PRO A O 1
ATOM 790 N N . PRO A 1 101 ? -5.215 26.907 45.854 1.00 89.19 101 PRO A N 1
ATOM 791 C CA . PRO A 1 101 ? -4.759 27.436 44.563 1.00 89.19 101 PRO A CA 1
ATOM 792 C C . PRO A 1 101 ? -3.953 26.442 43.705 1.00 89.19 101 PRO A C 1
ATOM 794 O O . PRO A 1 101 ? -3.817 26.672 42.503 1.00 89.19 101 PRO A O 1
ATOM 797 N N . GLU A 1 102 ? -3.437 25.349 44.280 1.00 85.56 102 GLU A N 1
ATOM 798 C CA . GLU A 1 102 ? -2.558 24.388 43.587 1.00 85.56 102 GLU A CA 1
ATOM 799 C C . GLU A 1 102 ? -3.256 23.754 42.377 1.00 85.56 102 GLU A C 1
ATOM 801 O O . GLU A 1 102 ? -2.715 23.777 41.267 1.00 85.56 102 GLU A O 1
ATOM 806 N N . HIS A 1 103 ? -4.495 23.287 42.563 1.00 90.56 103 HIS A N 1
ATOM 807 C CA . HIS A 1 103 ? -5.311 22.737 41.481 1.00 90.56 103 HIS A CA 1
ATOM 808 C C . HIS A 1 103 ? -5.460 23.727 40.319 1.00 90.56 103 HIS A C 1
ATOM 810 O O . HIS A 1 103 ? -5.249 23.374 39.160 1.00 90.56 103 HIS A O 1
ATOM 816 N N . THR A 1 104 ? -5.776 24.990 40.620 1.00 90.25 104 THR A N 1
ATOM 817 C CA . THR A 1 104 ? -5.972 26.043 39.613 1.00 90.25 104 THR A CA 1
ATOM 818 C C . THR A 1 104 ? -4.715 26.265 38.775 1.00 90.25 104 THR A C 1
ATOM 820 O O . THR A 1 104 ? -4.804 26.432 37.556 1.00 90.25 104 THR A O 1
ATOM 823 N N . VAL A 1 105 ? -3.539 26.242 39.409 1.00 87.38 105 VAL A N 1
ATOM 824 C CA . VAL A 1 105 ? -2.249 26.377 38.721 1.00 87.38 105 VAL A CA 1
ATOM 825 C C . VAL A 1 105 ? -1.992 25.167 37.828 1.00 87.38 105 VAL A C 1
ATOM 827 O O . VAL A 1 105 ? -1.780 25.335 36.626 1.00 87.38 105 VAL A O 1
ATOM 830 N N . LEU A 1 106 ? -2.064 23.949 38.374 1.00 86.38 106 LEU A N 1
ATOM 831 C CA . LEU A 1 106 ? -1.836 22.723 37.604 1.00 86.38 106 LEU A CA 1
ATOM 832 C C . LEU A 1 106 ? -2.806 22.620 36.421 1.00 86.38 106 LEU A C 1
ATOM 834 O O . LEU A 1 106 ? -2.384 22.329 35.300 1.00 86.38 106 LEU A O 1
ATOM 838 N N . ARG A 1 107 ? -4.094 22.923 36.638 1.00 90.38 107 ARG A N 1
ATOM 839 C CA . ARG A 1 107 ? -5.145 22.800 35.621 1.00 90.38 107 ARG A CA 1
ATOM 840 C C . ARG A 1 107 ? -4.888 23.745 34.458 1.00 90.38 107 ARG A C 1
ATOM 842 O O . ARG A 1 107 ? -5.018 23.334 33.305 1.00 90.38 107 ARG A O 1
ATOM 849 N N . ARG A 1 108 ? -4.471 24.982 34.741 1.00 88.25 108 ARG A N 1
ATOM 850 C CA . ARG A 1 108 ? -4.084 25.967 33.722 1.00 88.25 108 ARG A CA 1
ATOM 851 C C . ARG A 1 108 ? -2.921 25.466 32.862 1.00 88.25 108 ARG A C 1
ATOM 853 O O . ARG A 1 108 ? -3.024 25.510 31.637 1.00 88.25 108 ARG A O 1
ATOM 860 N N . LYS A 1 109 ? -1.864 24.930 33.487 1.00 86.62 109 LYS A N 1
ATOM 861 C CA . LYS A 1 109 ? -0.661 24.440 32.786 1.00 86.62 109 LYS A CA 1
ATOM 862 C C . LYS A 1 109 ? -0.966 23.310 31.793 1.00 86.62 109 LYS A C 1
ATOM 864 O O . LYS A 1 109 ? -0.362 23.261 30.717 1.00 86.62 109 LYS A O 1
ATOM 869 N N . VAL A 1 110 ? -1.903 22.415 32.128 1.00 87.56 110 VAL A N 1
ATOM 870 C CA . VAL A 1 110 ? -2.200 21.220 31.312 1.00 87.56 110 VAL A CA 1
ATOM 871 C C . VAL A 1 110 ? -3.348 21.391 30.316 1.00 87.56 110 VAL A C 1
ATOM 873 O O . VAL A 1 110 ? -3.341 20.743 29.270 1.00 87.56 110 VAL A O 1
ATOM 876 N N . SER A 1 111 ? -4.314 22.280 30.582 1.00 87.69 111 SER A N 1
ATOM 877 C CA . SER A 1 111 ? -5.544 22.394 29.771 1.00 87.69 111 SER A CA 1
ATOM 878 C C . SER A 1 111 ? -5.269 22.764 28.309 1.00 87.69 111 SER A C 1
ATOM 880 O O . SER A 1 111 ? -6.005 22.349 27.418 1.00 87.69 111 SER A O 1
ATOM 882 N N . ARG A 1 112 ? -4.163 23.468 28.029 1.00 83.25 112 ARG A N 1
ATOM 883 C CA . ARG A 1 112 ? -3.717 23.808 26.661 1.00 83.25 112 ARG A CA 1
ATOM 884 C C . ARG A 1 112 ? -3.473 22.597 25.758 1.00 83.25 112 ARG A C 1
ATOM 886 O O . ARG A 1 112 ? -3.509 22.739 24.536 1.00 83.25 112 ARG A O 1
ATOM 893 N N . ALA A 1 113 ? -3.193 21.435 26.344 1.00 83.50 113 ALA A N 1
ATOM 894 C CA . ALA A 1 113 ? -2.931 20.218 25.596 1.00 83.50 113 ALA A CA 1
ATOM 895 C C . ALA A 1 113 ? -4.198 19.396 25.306 1.00 83.50 113 ALA A C 1
ATOM 897 O O . ALA A 1 113 ? -4.188 18.578 24.394 1.00 83.50 113 ALA A O 1
ATOM 898 N N . PHE A 1 114 ? -5.292 19.677 26.018 1.00 87.50 114 PHE A N 1
ATOM 899 C CA . PHE A 1 114 ? -6.576 18.973 25.930 1.00 87.50 114 PHE A CA 1
ATOM 900 C C . PHE A 1 114 ? -7.698 19.882 25.404 1.00 87.50 114 PHE A C 1
ATOM 902 O O . PHE A 1 114 ? -8.869 19.707 25.731 1.00 87.50 114 PHE A O 1
ATOM 909 N N . THR A 1 115 ? -7.359 20.891 24.597 1.00 88.00 115 THR A N 1
ATOM 910 C CA . THR A 1 115 ? -8.382 21.733 23.964 1.00 88.00 115 THR A CA 1
ATOM 911 C C . THR A 1 115 ? -9.182 20.919 22.938 1.00 88.00 115 THR A C 1
ATOM 913 O O . THR A 1 115 ? -8.597 20.058 22.273 1.00 88.00 115 THR A O 1
ATOM 916 N N . PRO A 1 116 ? -10.481 21.215 22.722 1.00 85.50 116 PRO A N 1
ATOM 917 C CA . PRO A 1 116 ? -11.311 20.468 21.772 1.00 85.50 116 PRO A CA 1
ATOM 918 C C . PRO A 1 116 ? -10.689 20.355 20.378 1.00 85.50 116 PRO A C 1
ATOM 920 O O . PRO A 1 116 ? -10.656 19.279 19.797 1.00 85.50 116 PRO A O 1
ATOM 923 N N . ARG A 1 117 ? -10.086 21.442 19.877 1.00 87.56 117 ARG A N 1
ATOM 924 C CA . ARG A 1 117 ? -9.394 21.458 18.579 1.00 87.56 117 ARG A CA 1
ATOM 925 C C . ARG A 1 117 ? -8.209 20.490 18.514 1.00 87.56 117 ARG A C 1
ATOM 927 O O . ARG A 1 117 ? -7.968 19.907 17.463 1.00 87.56 117 ARG A O 1
ATOM 934 N N . ARG A 1 118 ? -7.439 20.350 19.600 1.00 88.44 118 ARG A N 1
ATOM 935 C CA . ARG A 1 118 ? -6.296 19.425 19.636 1.00 88.44 118 ARG A CA 1
ATOM 936 C C . ARG A 1 118 ? -6.761 17.983 19.707 1.00 88.44 118 ARG A C 1
ATOM 938 O O . ARG A 1 118 ? -6.206 17.165 18.990 1.00 88.44 118 ARG A O 1
ATOM 945 N N . ILE A 1 119 ? -7.781 17.696 20.514 1.00 91.00 119 ILE A N 1
ATOM 946 C CA . ILE A 1 119 ? -8.364 16.353 20.584 1.00 91.00 119 ILE A CA 1
ATOM 947 C C . ILE A 1 119 ? -8.995 15.967 19.237 1.00 91.00 119 ILE A C 1
ATOM 949 O O . ILE A 1 119 ? -8.726 14.883 18.742 1.00 91.00 119 ILE A O 1
ATOM 953 N N . ALA A 1 120 ? -9.718 16.875 18.573 1.00 90.38 120 ALA A N 1
ATOM 954 C CA . ALA A 1 120 ? -10.273 16.649 17.231 1.00 90.38 120 ALA A CA 1
ATOM 955 C C . ALA A 1 120 ? -9.212 16.279 16.180 1.00 90.38 120 ALA A C 1
ATOM 957 O O . ALA A 1 120 ? -9.474 15.470 15.297 1.00 90.38 120 ALA A O 1
ATOM 958 N N . ALA A 1 121 ? -7.990 16.811 16.290 1.00 91.56 121 ALA A N 1
ATOM 959 C CA . ALA A 1 121 ? -6.901 16.454 15.380 1.00 91.56 121 ALA A CA 1
ATOM 960 C C . ALA A 1 121 ? -6.443 14.986 15.512 1.00 91.56 121 ALA A C 1
ATOM 962 O O . ALA A 1 121 ? -5.802 14.473 14.596 1.00 91.56 121 ALA A O 1
ATOM 963 N N . TRP A 1 122 ? -6.771 14.311 16.620 1.00 93.06 122 TRP A N 1
ATOM 964 C CA . TRP A 1 122 ? -6.470 12.893 16.836 1.00 93.06 122 TRP A CA 1
ATOM 965 C C . TRP A 1 122 ? -7.516 11.946 16.250 1.00 93.06 122 TRP A C 1
ATOM 967 O O . TRP A 1 122 ? -7.232 10.756 16.118 1.00 93.06 122 TRP A O 1
ATOM 977 N N . GLU A 1 123 ? -8.686 12.445 15.847 1.00 93.38 123 GLU A N 1
ATOM 978 C CA . GLU A 1 123 ? -9.791 11.605 15.383 1.00 93.38 123 GLU A CA 1
ATOM 979 C C . GLU A 1 123 ? -9.401 10.638 14.249 1.00 93.38 123 GLU A C 1
ATOM 981 O O . GLU A 1 123 ? -9.656 9.441 14.402 1.00 93.38 123 GLU A O 1
ATOM 986 N N . PRO A 1 124 ? -8.712 11.063 13.166 1.00 93.19 124 PRO A N 1
ATOM 987 C CA . PRO A 1 124 ? -8.320 10.135 12.104 1.00 93.19 124 PRO A CA 1
ATOM 988 C C . PRO A 1 124 ? -7.417 8.999 12.604 1.00 93.19 124 PRO A C 1
ATOM 990 O O . PRO A 1 124 ? -7.550 7.858 12.165 1.00 93.19 124 PRO A O 1
ATOM 993 N N . ARG A 1 125 ? -6.515 9.291 13.553 1.00 94.00 125 ARG A N 1
ATOM 994 C CA . ARG A 1 125 ? -5.593 8.292 14.104 1.00 94.00 125 ARG A CA 1
ATOM 995 C C . ARG A 1 125 ? -6.303 7.325 15.050 1.00 94.00 125 ARG A C 1
ATOM 997 O O . ARG A 1 125 ? -6.051 6.128 14.968 1.00 94.00 125 ARG A O 1
ATOM 1004 N N . ILE A 1 126 ? -7.207 7.817 15.897 1.00 95.81 126 ILE A N 1
ATOM 1005 C CA . ILE A 1 126 ? -8.015 6.982 16.800 1.00 95.81 126 ILE A CA 1
ATOM 1006 C C . ILE A 1 126 ? -8.888 6.016 15.992 1.00 95.81 126 ILE A C 1
ATOM 1008 O O . ILE A 1 126 ? -8.910 4.826 16.299 1.00 95.81 126 ILE A O 1
ATOM 1012 N N . ARG A 1 127 ? -9.538 6.493 14.917 1.00 94.75 127 ARG A N 1
ATOM 1013 C CA . ARG A 1 127 ? -10.320 5.634 14.010 1.00 94.75 127 ARG A CA 1
ATOM 1014 C C . ARG A 1 127 ? -9.462 4.536 13.386 1.00 94.75 127 ARG A C 1
ATOM 1016 O O . ARG A 1 127 ? -9.884 3.390 13.376 1.00 94.75 127 ARG A O 1
ATOM 1023 N N . GLN A 1 128 ? -8.251 4.867 12.937 1.00 90.88 128 GLN A N 1
ATOM 1024 C CA . GLN A 1 128 ? -7.323 3.885 12.374 1.00 90.88 128 GLN A CA 1
ATOM 1025 C C . GLN A 1 128 ? -6.893 2.820 13.399 1.00 90.88 128 GLN A C 1
ATOM 1027 O O . GLN A 1 128 ? -6.780 1.647 13.058 1.00 90.88 128 GLN A O 1
ATOM 1032 N N . ILE A 1 129 ? -6.627 3.213 14.651 1.00 93.50 129 ILE A N 1
ATOM 1033 C CA . ILE A 1 129 ? -6.282 2.258 15.718 1.00 93.50 129 ILE A CA 1
ATOM 1034 C C . ILE A 1 129 ? -7.482 1.351 16.013 1.00 93.50 129 ILE A C 1
ATOM 1036 O O . ILE A 1 129 ? -7.316 0.137 16.079 1.00 93.50 129 ILE A O 1
ATOM 1040 N N . ALA A 1 130 ? -8.682 1.926 16.146 1.00 96.38 130 ALA A N 1
ATOM 1041 C CA . ALA A 1 130 ? -9.906 1.163 16.359 1.00 96.38 130 ALA A CA 1
ATOM 1042 C C . ALA A 1 130 ? -10.174 0.185 15.203 1.00 96.38 130 ALA A C 1
ATOM 1044 O O . ALA A 1 130 ? -10.444 -0.980 15.464 1.00 96.38 130 ALA A O 1
ATOM 1045 N N . GLU A 1 131 ? -10.037 0.617 13.946 1.00 92.00 131 GLU A N 1
ATOM 1046 C CA . GLU A 1 131 ? -10.211 -0.240 12.767 1.00 92.00 131 GLU A CA 1
ATOM 1047 C C . GLU A 1 131 ? -9.270 -1.448 12.800 1.00 92.00 131 GLU A C 1
ATOM 1049 O O . GLU A 1 131 ? -9.738 -2.575 12.666 1.00 92.00 131 GLU A O 1
ATOM 1054 N N . HIS A 1 132 ? -7.973 -1.242 13.052 1.00 90.25 132 HIS A N 1
ATOM 1055 C CA . HIS A 1 132 ? -7.023 -2.354 13.146 1.00 90.25 132 HIS A CA 1
ATOM 1056 C C . HIS A 1 132 ? -7.376 -3.337 14.272 1.00 90.25 132 HIS A C 1
ATOM 1058 O O . HIS A 1 132 ? -7.344 -4.543 14.054 1.00 90.25 132 HIS A O 1
ATOM 1064 N N . LEU A 1 133 ? -7.745 -2.841 15.459 1.00 93.56 133 LEU A N 1
ATOM 1065 C CA . LEU A 1 133 ? -8.123 -3.704 16.586 1.00 93.56 133 LEU A CA 1
ATOM 1066 C C . LEU A 1 133 ? -9.407 -4.500 16.293 1.00 93.56 133 LEU A C 1
ATOM 1068 O O . LEU A 1 133 ? -9.504 -5.675 16.640 1.00 93.56 133 LEU A O 1
ATOM 1072 N N . VAL A 1 134 ? -10.389 -3.886 15.625 1.00 93.56 134 VAL A N 1
ATOM 1073 C CA . VAL A 1 134 ? -11.612 -4.581 15.197 1.00 93.56 134 VAL A CA 1
ATOM 1074 C C . VAL A 1 134 ? -11.321 -5.608 14.098 1.00 93.56 134 VAL A C 1
ATOM 1076 O O . VAL A 1 134 ? -11.888 -6.701 14.124 1.00 93.56 134 VAL A O 1
ATOM 1079 N N . ASP A 1 135 ? -10.418 -5.308 13.168 1.00 86.19 135 ASP A N 1
ATOM 1080 C CA . ASP A 1 135 ? -9.984 -6.254 12.137 1.00 86.19 135 ASP A CA 1
ATOM 1081 C C . ASP A 1 135 ? -9.268 -7.471 12.725 1.00 86.19 135 ASP A C 1
ATOM 1083 O O . ASP A 1 135 ? -9.516 -8.597 12.288 1.00 86.19 135 ASP A O 1
ATOM 1087 N N . ASP A 1 136 ? -8.451 -7.270 13.759 1.00 86.06 136 ASP A N 1
ATOM 1088 C CA . ASP A 1 136 ? -7.808 -8.362 14.488 1.00 86.06 136 ASP A CA 1
ATOM 1089 C C . ASP A 1 136 ? -8.848 -9.270 15.160 1.00 86.06 136 ASP A C 1
ATOM 1091 O O . ASP A 1 136 ? -8.722 -10.494 15.097 1.00 86.06 136 ASP A O 1
ATOM 1095 N N . ILE A 1 137 ? -9.915 -8.705 15.743 1.00 88.00 137 ILE A N 1
ATOM 1096 C CA . ILE A 1 137 ? -11.052 -9.489 16.260 1.00 88.00 137 ILE A CA 1
ATOM 1097 C C . ILE A 1 137 ? -11.721 -10.267 15.121 1.00 88.00 137 ILE A C 1
ATOM 1099 O O . ILE A 1 137 ? -11.967 -11.465 15.255 1.00 88.00 137 ILE A O 1
ATOM 1103 N N . ALA A 1 138 ? -11.977 -9.612 13.987 1.00 82.56 138 ALA A N 1
ATOM 1104 C CA . ALA A 1 138 ? -12.637 -10.207 12.827 1.00 82.56 138 ALA A CA 1
ATOM 1105 C C . ALA A 1 138 ? -11.841 -11.350 12.173 1.00 82.56 138 ALA A C 1
ATOM 1107 O O . ALA A 1 138 ? -12.429 -12.170 11.461 1.00 82.56 138 ALA A O 1
ATOM 1108 N N . ALA A 1 139 ? -10.520 -11.371 12.357 1.00 77.62 139 ALA A N 1
ATOM 1109 C CA . ALA A 1 139 ? -9.612 -12.371 11.805 1.00 77.62 139 ALA A CA 1
ATOM 1110 C C . ALA A 1 139 ? -9.416 -13.596 12.716 1.00 77.62 139 ALA A C 1
ATOM 1112 O O . ALA A 1 139 ? -8.888 -14.616 12.262 1.00 77.62 139 ALA A O 1
ATOM 1113 N N . LYS A 1 140 ? -9.818 -13.532 13.993 1.00 75.62 140 LYS A N 1
ATOM 1114 C CA . LYS A 1 140 ? -9.661 -14.655 14.926 1.00 75.62 140 LYS A CA 1
ATOM 1115 C C . LYS A 1 140 ? -10.598 -15.809 14.570 1.00 75.62 140 LYS A C 1
ATOM 1117 O O . LYS A 1 140 ? -11.812 -15.658 14.488 1.00 75.62 140 LYS A O 1
ATOM 1122 N N . ALA A 1 141 ? -10.028 -17.006 14.445 1.00 54.72 141 ALA A N 1
ATOM 1123 C CA . ALA A 1 141 ? -10.781 -18.253 14.355 1.00 54.72 141 ALA A CA 1
ATOM 1124 C C . ALA A 1 141 ? -11.186 -18.722 15.768 1.00 54.72 141 ALA A C 1
ATOM 1126 O O . ALA A 1 141 ? -10.553 -19.611 16.336 1.00 54.72 141 ALA A O 1
ATOM 1127 N N . GLY A 1 142 ? -12.189 -18.082 16.376 1.00 67.06 142 GLY A N 1
ATOM 1128 C CA . GLY A 1 142 ? -12.701 -18.468 17.697 1.00 67.06 142 GLY A CA 1
ATOM 1129 C C . GLY A 1 142 ? -13.370 -17.328 18.476 1.00 67.06 142 GLY A C 1
ATOM 1130 O O . GLY A 1 142 ? -13.416 -16.201 17.984 1.00 67.06 142 GLY A O 1
ATOM 1131 N N . PRO A 1 143 ? -13.891 -17.610 19.687 1.00 77.69 143 PRO A N 1
ATOM 1132 C CA . PRO A 1 143 ? -14.447 -16.583 20.565 1.00 77.69 143 PRO A CA 1
ATOM 1133 C C . PRO A 1 143 ? -13.368 -15.559 20.952 1.00 77.69 143 PRO A C 1
ATOM 1135 O O . PRO A 1 143 ? -12.237 -15.927 21.277 1.00 77.69 143 PRO A O 1
ATOM 1138 N N . GLY A 1 144 ? -13.725 -14.278 20.897 1.00 87.62 144 GLY A N 1
ATOM 1139 C CA . GLY A 1 144 ? -12.890 -13.152 21.314 1.00 87.62 144 GLY A CA 1
ATOM 1140 C C . GLY A 1 144 ? -13.297 -12.609 22.685 1.00 87.62 144 GLY A C 1
ATOM 1141 O O . GLY A 1 144 ? -14.290 -13.040 23.274 1.00 87.62 144 GLY A O 1
ATOM 1142 N N . ASP A 1 145 ? -12.546 -11.631 23.184 1.00 93.38 145 ASP A N 1
ATOM 1143 C CA . ASP A 1 145 ? -12.908 -10.856 24.375 1.00 93.38 145 ASP A CA 1
ATOM 1144 C C . ASP A 1 145 ? -12.757 -9.367 24.063 1.00 93.38 145 ASP A C 1
ATOM 1146 O O . ASP A 1 145 ? -11.647 -8.863 23.886 1.00 93.38 145 ASP A O 1
ATOM 1150 N N . LEU A 1 146 ? -13.883 -8.648 24.014 1.00 95.06 146 LEU A N 1
ATOM 1151 C CA . LEU A 1 146 ? -13.895 -7.223 23.679 1.00 95.06 146 LEU A CA 1
ATOM 1152 C C . LEU A 1 146 ? -13.047 -6.387 24.638 1.00 95.06 146 LEU A C 1
ATOM 1154 O O . LEU A 1 146 ? -12.510 -5.358 24.222 1.00 95.06 146 LEU A O 1
ATOM 1158 N N . VAL A 1 147 ? -12.907 -6.805 25.900 1.00 94.06 147 VAL A N 1
ATOM 1159 C CA . VAL A 1 147 ? -12.088 -6.077 26.874 1.00 94.06 147 VAL A CA 1
ATOM 1160 C C . VAL A 1 147 ? -10.617 -6.164 26.485 1.00 94.06 147 VAL A C 1
ATOM 1162 O O . VAL A 1 147 ? -9.954 -5.132 26.358 1.00 94.06 147 VAL A O 1
ATOM 1165 N N . THR A 1 148 ? -10.097 -7.375 26.276 1.00 91.25 148 THR A N 1
ATOM 1166 C CA . THR A 1 148 ? -8.672 -7.579 25.977 1.00 91.25 148 THR A CA 1
ATOM 1167 C C . THR A 1 148 ? -8.297 -7.219 24.551 1.00 91.25 148 THR A C 1
ATOM 1169 O O . THR A 1 148 ? -7.154 -6.819 24.326 1.00 91.25 148 THR A O 1
ATOM 1172 N N . ASP A 1 149 ? -9.233 -7.364 23.614 1.00 92.81 149 ASP A N 1
ATOM 1173 C CA . ASP A 1 149 ? -8.964 -7.257 22.182 1.00 92.81 149 ASP A CA 1
ATOM 1174 C C . ASP A 1 149 ? -9.201 -5.846 21.630 1.00 92.81 149 ASP A C 1
ATOM 1176 O O . ASP A 1 149 ? -8.579 -5.477 20.639 1.00 92.81 149 ASP A O 1
ATOM 1180 N N . LEU A 1 150 ? -10.042 -5.031 22.280 1.00 95.44 150 LEU A N 1
ATOM 1181 C CA . LEU A 1 150 ? -10.361 -3.674 21.817 1.00 95.44 150 LEU A CA 1
ATOM 1182 C C . LEU A 1 150 ? -10.369 -2.633 22.938 1.00 95.44 150 LEU A C 1
ATOM 1184 O O . LEU A 1 150 ? -9.631 -1.649 22.860 1.00 95.44 150 LEU A O 1
ATOM 1188 N N . ALA A 1 151 ? -11.192 -2.829 23.972 1.00 95.50 151 ALA A N 1
ATOM 1189 C CA . ALA A 1 151 ? -11.503 -1.777 24.938 1.00 95.50 151 ALA A CA 1
ATOM 1190 C C . ALA A 1 151 ? -10.284 -1.342 25.766 1.00 95.50 151 ALA A C 1
ATOM 1192 O O . ALA A 1 151 ? -10.148 -0.158 26.045 1.00 95.50 151 ALA A O 1
ATOM 1193 N N . SER A 1 152 ? -9.393 -2.273 26.126 1.00 91.62 152 SER A N 1
ATOM 1194 C CA . SER A 1 152 ? -8.148 -1.976 26.851 1.00 91.62 152 SER A CA 1
ATOM 1195 C C . SER A 1 152 ? -7.000 -1.506 25.943 1.00 91.62 152 SER A C 1
ATOM 1197 O O . SER A 1 152 ? -6.354 -0.500 26.265 1.00 91.62 152 SER A O 1
ATOM 1199 N N . PRO A 1 153 ? -6.715 -2.164 24.798 1.00 91.88 153 PRO A N 1
ATOM 1200 C CA . PRO A 1 153 ? -5.648 -1.718 23.904 1.00 91.88 153 PRO A CA 1
ATOM 1201 C C . PRO A 1 153 ? -5.854 -0.313 23.332 1.00 91.88 153 PRO A C 1
ATOM 1203 O O . PRO A 1 153 ? -4.888 0.445 23.262 1.00 91.88 153 PRO A O 1
ATOM 1206 N N . LEU A 1 154 ? -7.083 0.053 22.950 1.00 94.94 154 LEU A N 1
ATOM 1207 C CA . LEU A 1 154 ? -7.366 1.318 22.265 1.00 94.94 154 LEU A CA 1
ATOM 1208 C C . LEU A 1 154 ? -6.882 2.555 23.053 1.00 94.94 154 LEU A C 1
ATOM 1210 O O . LEU A 1 154 ? -5.966 3.226 22.566 1.00 94.94 154 LEU A O 1
ATOM 1214 N N . PRO A 1 155 ? -7.395 2.850 24.265 1.00 93.25 155 PRO A N 1
ATOM 1215 C CA . PRO A 1 155 ? -6.958 4.019 25.026 1.00 93.25 155 PRO A CA 1
ATOM 1216 C C . PRO A 1 155 ? -5.484 3.941 25.439 1.00 93.25 155 PRO A C 1
ATOM 1218 O O . PRO A 1 155 ? -4.792 4.962 25.484 1.00 93.25 155 PRO A O 1
ATOM 1221 N N . THR A 1 156 ? -4.952 2.734 25.672 1.00 89.62 156 THR A N 1
ATOM 1222 C CA . THR A 1 156 ? -3.523 2.540 25.962 1.00 89.62 156 THR A CA 1
ATOM 1223 C C . THR A 1 156 ? -2.646 3.026 24.802 1.00 89.62 156 THR A C 1
ATOM 1225 O O . THR A 1 156 ? -1.708 3.798 25.025 1.00 89.62 156 THR A O 1
ATOM 1228 N N . ILE A 1 157 ? -2.944 2.599 23.569 1.00 90.75 157 ILE A N 1
ATOM 1229 C CA . ILE A 1 157 ? -2.177 2.959 22.365 1.00 90.75 157 ILE A CA 1
ATOM 1230 C C . ILE A 1 157 ? -2.312 4.456 22.084 1.00 90.75 157 ILE A C 1
ATOM 1232 O O . ILE A 1 157 ? -1.305 5.125 21.846 1.00 90.75 157 ILE A O 1
ATOM 1236 N N . VAL A 1 158 ? -3.528 5.000 22.162 1.00 92.88 158 VAL A N 1
ATOM 1237 C CA . VAL A 1 158 ? -3.787 6.425 21.911 1.00 92.88 158 VAL A CA 1
ATOM 1238 C C . VAL A 1 158 ? -2.993 7.299 22.879 1.00 92.88 158 VAL A C 1
ATOM 1240 O O . VAL A 1 158 ? -2.248 8.179 22.445 1.00 92.88 158 VAL A O 1
ATOM 1243 N N . ILE A 1 159 ? -3.062 7.028 24.185 1.00 90.56 159 ILE A N 1
ATOM 1244 C CA . ILE A 1 159 ? -2.327 7.792 25.204 1.00 90.56 159 ILE A CA 1
ATOM 1245 C C . ILE A 1 159 ? -0.807 7.633 25.036 1.00 90.56 159 ILE A C 1
ATOM 1247 O O . ILE A 1 159 ? -0.062 8.611 25.184 1.00 90.56 159 ILE A O 1
ATOM 1251 N N . ALA A 1 160 ? -0.330 6.432 24.695 1.00 89.00 160 ALA A N 1
ATOM 1252 C CA . ALA A 1 160 ? 1.083 6.188 24.419 1.00 89.00 160 ALA A CA 1
ATOM 1253 C C . ALA A 1 160 ? 1.576 7.026 23.224 1.00 89.00 160 ALA A C 1
ATOM 1255 O O . ALA A 1 160 ? 2.587 7.726 23.329 1.00 89.00 160 ALA A O 1
ATOM 1256 N N . GLU A 1 161 ? 0.851 7.024 22.105 1.00 90.88 161 GLU A N 1
ATOM 1257 C CA . GLU A 1 161 ? 1.204 7.819 20.925 1.00 90.88 161 GLU A CA 1
ATOM 1258 C C . GLU A 1 161 ? 1.104 9.322 21.188 1.00 90.88 161 GLU A C 1
ATOM 1260 O O . GLU A 1 161 ? 2.026 10.061 20.833 1.00 90.88 161 GLU A O 1
ATOM 1265 N N . MET A 1 162 ? 0.060 9.774 21.892 1.00 90.38 162 MET A N 1
ATOM 1266 C CA . MET A 1 162 ? -0.085 11.171 22.311 1.00 90.38 162 MET A CA 1
ATOM 1267 C C . MET A 1 162 ? 1.120 11.651 23.121 1.00 90.38 162 MET A C 1
ATOM 1269 O O . MET A 1 162 ? 1.564 12.784 22.947 1.00 90.38 162 MET A O 1
ATOM 1273 N N . MET A 1 163 ? 1.693 10.804 23.980 1.00 87.94 163 MET A N 1
ATOM 1274 C CA . MET A 1 163 ? 2.894 11.125 24.761 1.00 87.94 163 MET A CA 1
ATOM 1275 C C . MET A 1 163 ? 4.216 10.942 24.002 1.00 87.94 163 MET A C 1
ATOM 1277 O O . MET A 1 163 ? 5.284 11.192 24.568 1.00 87.94 163 MET A O 1
ATOM 1281 N N . GLY A 1 164 ? 4.168 10.541 22.731 1.00 86.56 164 GLY A N 1
ATOM 1282 C CA . GLY A 1 164 ? 5.351 10.310 21.908 1.00 86.56 164 GLY A CA 1
ATOM 1283 C C . GLY A 1 164 ? 6.126 9.055 22.314 1.00 86.56 164 GLY A C 1
ATOM 1284 O O . GLY A 1 164 ? 7.350 9.010 22.142 1.00 86.56 164 GLY A O 1
ATOM 1285 N N . ILE A 1 165 ? 5.440 8.059 22.885 1.00 85.81 165 ILE A N 1
ATOM 1286 C CA . ILE A 1 165 ? 6.012 6.760 23.238 1.00 85.81 165 ILE A CA 1
ATOM 1287 C C . ILE A 1 165 ? 6.220 5.941 21.953 1.00 85.81 165 ILE A C 1
ATOM 1289 O O . ILE A 1 165 ? 5.267 5.730 21.203 1.00 85.81 165 ILE A O 1
ATOM 1293 N N . PRO A 1 166 ? 7.448 5.463 21.686 1.00 79.25 166 PRO A N 1
ATOM 1294 C CA . PRO A 1 166 ? 7.723 4.571 20.564 1.00 79.25 166 PRO A CA 1
ATOM 1295 C C . PRO A 1 166 ? 6.907 3.269 20.617 1.00 79.25 166 PRO A C 1
ATOM 1297 O O . PRO A 1 166 ? 6.697 2.720 21.698 1.00 79.25 166 PRO A O 1
ATOM 1300 N N . ALA A 1 167 ? 6.508 2.754 19.450 1.00 76.44 167 ALA A N 1
ATOM 1301 C CA . ALA A 1 167 ? 5.689 1.542 19.329 1.00 76.44 167 ALA A CA 1
ATOM 1302 C C . ALA A 1 167 ? 6.326 0.297 19.977 1.00 76.44 167 ALA A C 1
ATOM 1304 O O . ALA A 1 167 ? 5.632 -0.508 20.585 1.00 76.44 167 ALA A O 1
ATOM 1305 N N . ASP A 1 168 ? 7.658 0.173 19.947 1.00 80.50 168 ASP A N 1
ATOM 1306 C CA . ASP A 1 168 ? 8.407 -0.927 20.578 1.00 80.50 168 ASP A CA 1
ATOM 1307 C C . ASP A 1 168 ? 8.353 -0.913 22.117 1.00 80.50 168 ASP A C 1
ATOM 1309 O O . ASP A 1 168 ? 8.862 -1.824 22.768 1.00 80.50 168 ASP A O 1
ATOM 1313 N N . ARG A 1 169 ? 7.755 0.123 22.718 1.00 84.44 169 ARG A N 1
ATOM 1314 C CA . ARG A 1 169 ? 7.591 0.279 24.171 1.00 84.44 169 ARG A CA 1
ATOM 1315 C C . ARG A 1 169 ? 6.130 0.252 24.622 1.00 84.44 169 ARG A C 1
ATOM 1317 O O . ARG A 1 169 ? 5.878 0.458 25.808 1.00 84.44 169 ARG A O 1
ATOM 1324 N N . HIS A 1 170 ? 5.174 0.011 23.722 1.00 82.19 170 HIS A N 1
ATOM 1325 C CA . HIS A 1 170 ? 3.747 -0.029 24.069 1.00 82.19 170 HIS A CA 1
ATOM 1326 C C . HIS A 1 170 ? 3.416 -1.162 25.055 1.00 82.19 170 HIS A C 1
ATOM 1328 O O . HIS A 1 170 ? 2.659 -0.932 25.995 1.00 82.19 170 HIS A O 1
ATOM 1334 N N . ASP A 1 171 ? 4.065 -2.325 24.951 1.00 81.19 171 ASP A N 1
ATOM 1335 C CA . ASP A 1 171 ? 3.861 -3.444 25.891 1.00 81.19 171 ASP A CA 1
ATOM 1336 C C . ASP A 1 171 ? 4.349 -3.137 27.313 1.00 81.19 171 ASP A C 1
ATOM 1338 O O . ASP A 1 171 ? 3.690 -3.468 28.302 1.00 81.19 171 ASP A O 1
ATOM 1342 N N . ASP A 1 172 ? 5.497 -2.462 27.435 1.00 84.62 172 ASP A N 1
ATOM 1343 C CA . ASP A 1 172 ? 5.983 -1.967 28.727 1.00 84.62 172 ASP A CA 1
ATOM 1344 C C . ASP A 1 172 ? 4.985 -0.983 29.335 1.00 84.62 172 ASP A C 1
ATOM 1346 O O . ASP A 1 172 ? 4.680 -1.048 30.525 1.00 84.62 172 ASP A O 1
ATOM 1350 N N . PHE A 1 173 ? 4.465 -0.086 28.499 1.00 83.31 173 PHE A N 1
ATOM 1351 C CA . PHE A 1 173 ? 3.523 0.942 28.902 1.00 83.31 173 PHE A CA 1
ATOM 1352 C C . PHE A 1 173 ? 2.198 0.345 29.397 1.00 83.31 173 PHE A C 1
ATOM 1354 O O . PHE A 1 173 ? 1.716 0.737 30.463 1.00 83.31 173 PHE A O 1
ATOM 1361 N N . LYS A 1 174 ? 1.677 -0.672 28.699 1.00 81.81 174 LYS A N 1
ATOM 1362 C CA . LYS A 1 174 ? 0.515 -1.459 29.130 1.00 81.81 174 LYS A CA 1
ATOM 1363 C C . LYS A 1 174 ? 0.769 -2.138 30.477 1.00 81.81 174 LYS A C 1
ATOM 1365 O O . LYS A 1 174 ? 0.016 -1.926 31.423 1.00 81.81 174 LYS A O 1
ATOM 1370 N N . ARG A 1 175 ? 1.891 -2.858 30.616 1.00 87.62 175 ARG A N 1
ATOM 1371 C CA . ARG A 1 175 ? 2.274 -3.524 31.875 1.00 87.62 175 ARG A CA 1
ATOM 1372 C C . ARG A 1 175 ? 2.337 -2.541 33.046 1.00 87.62 175 ARG A C 1
ATOM 1374 O O . ARG A 1 175 ? 1.880 -2.864 34.144 1.00 87.62 175 ARG A O 1
ATOM 1381 N N . TRP A 1 176 ? 2.930 -1.363 32.843 1.00 86.69 176 TRP A N 1
ATOM 1382 C CA . TRP A 1 176 ? 2.996 -0.344 33.888 1.00 86.69 176 TRP A CA 1
ATOM 1383 C C . TRP A 1 176 ? 1.610 0.168 34.269 1.00 86.69 176 TRP A C 1
ATOM 1385 O O . TRP A 1 176 ? 1.334 0.284 35.462 1.00 86.69 176 TRP A O 1
ATOM 1395 N N . SER A 1 177 ? 0.749 0.426 33.281 1.00 82.25 177 SER A N 1
ATOM 1396 C CA . SER A 1 177 ? -0.640 0.828 33.508 1.00 82.25 177 SER A CA 1
ATOM 1397 C C . SER A 1 177 ? -1.381 -0.192 34.364 1.00 82.25 177 SER A C 1
ATOM 1399 O O . SER A 1 177 ? -1.896 0.162 35.422 1.00 82.25 177 SER A O 1
ATOM 1401 N N . ASP A 1 178 ? -1.373 -1.460 33.954 1.00 79.31 178 ASP A N 1
ATOM 1402 C CA . ASP A 1 178 ? -2.117 -2.530 34.622 1.00 79.31 178 ASP A CA 1
ATOM 1403 C C . ASP A 1 178 ? -1.659 -2.706 36.073 1.00 79.31 178 ASP A C 1
ATOM 1405 O O . ASP A 1 178 ? -2.472 -2.829 36.987 1.00 79.31 178 ASP A O 1
ATOM 1409 N N . ASN A 1 179 ? -0.347 -2.685 36.320 1.00 82.00 179 ASN A N 1
ATOM 1410 C CA . ASN A 1 179 ? 0.193 -2.822 37.673 1.00 82.00 179 ASN A CA 1
ATOM 1411 C C . ASN A 1 179 ? -0.142 -1.619 38.569 1.00 82.00 179 ASN A C 1
ATOM 1413 O O . ASN A 1 179 ? -0.370 -1.802 39.768 1.00 82.00 179 ASN A O 1
ATOM 1417 N N . LEU A 1 180 ? -0.158 -0.403 38.013 1.00 77.06 180 LEU A N 1
ATOM 1418 C CA . LEU A 1 180 ? -0.528 0.811 38.744 1.00 77.06 180 LEU A CA 1
ATOM 1419 C C . LEU A 1 180 ? -2.023 0.824 39.077 1.00 77.06 180 LEU A C 1
ATOM 1421 O O . LEU A 1 180 ? -2.378 1.022 40.239 1.00 77.06 180 LEU A O 1
ATOM 1425 N N . VAL A 1 181 ? -2.882 0.568 38.087 1.00 72.00 181 VAL A N 1
ATOM 1426 C CA . VAL A 1 181 ? -4.343 0.516 38.246 1.00 72.00 181 VAL A CA 1
ATOM 1427 C C . VAL A 1 181 ? -4.730 -0.575 39.236 1.00 72.00 181 VAL A C 1
ATOM 1429 O O . VAL A 1 181 ? -5.402 -0.283 40.227 1.00 72.00 181 VAL A O 1
ATOM 1432 N N . ASN A 1 182 ? -4.252 -1.808 39.029 1.00 71.88 182 ASN A N 1
ATOM 1433 C CA . ASN A 1 182 ? -4.661 -2.929 39.867 1.00 71.88 182 ASN A CA 1
ATOM 1434 C C . ASN A 1 182 ? -4.259 -2.711 41.326 1.00 71.88 182 ASN A C 1
ATOM 1436 O O . ASN A 1 182 ? -5.047 -2.957 42.236 1.00 71.88 182 ASN A O 1
ATOM 1440 N N . GLY A 1 183 ? -3.041 -2.225 41.572 1.00 66.94 183 GLY A N 1
ATOM 1441 C CA . GLY A 1 183 ? -2.595 -1.963 42.933 1.00 66.94 183 GLY A CA 1
ATOM 1442 C C . GLY A 1 183 ? -3.366 -0.826 43.622 1.00 66.94 183 GLY A C 1
ATOM 1443 O O . GLY A 1 183 ? -3.595 -0.903 44.826 1.00 66.94 183 GLY A O 1
ATOM 1444 N N . LEU A 1 184 ? -3.734 0.238 42.894 1.00 62.91 184 LEU A N 1
ATOM 1445 C CA . LEU A 1 184 ? -4.377 1.421 43.480 1.00 62.91 184 LEU A CA 1
ATOM 1446 C C . LEU A 1 184 ? -5.882 1.228 43.688 1.00 62.91 184 LEU A C 1
ATOM 1448 O O . LEU A 1 184 ? -6.421 1.732 44.671 1.00 62.91 184 LEU A O 1
ATOM 1452 N N . LEU A 1 185 ? -6.550 0.534 42.761 1.00 61.31 185 LEU A N 1
ATOM 1453 C CA . LEU A 1 185 ? -8.009 0.565 42.634 1.00 61.31 185 LEU A CA 1
ATOM 1454 C C . LEU A 1 185 ? -8.685 -0.806 42.768 1.00 61.31 185 LEU A C 1
ATOM 1456 O O . LEU A 1 185 ? -9.884 -0.840 43.018 1.00 61.31 185 LEU A O 1
ATOM 1460 N N . THR A 1 186 ? -7.959 -1.924 42.624 1.00 58.91 186 THR A N 1
ATOM 1461 C CA . THR A 1 186 ? -8.578 -3.268 42.565 1.00 58.91 186 THR A CA 1
ATOM 1462 C C . THR A 1 186 ? -7.831 -4.347 43.371 1.00 58.91 186 THR A C 1
ATOM 1464 O O . THR A 1 186 ? -7.923 -5.531 43.048 1.00 58.91 186 THR A O 1
ATOM 1467 N N . GLY A 1 187 ? -7.052 -3.981 44.399 1.00 58.50 187 GLY A N 1
ATOM 1468 C CA . GLY A 1 187 ? -6.454 -4.961 45.330 1.00 58.50 187 GLY A CA 1
ATOM 1469 C C . GLY A 1 187 ? -5.160 -5.659 44.873 1.00 58.50 187 GLY A C 1
ATOM 1470 O O . GLY A 1 187 ? -4.809 -6.711 45.400 1.00 58.50 187 GLY A O 1
ATOM 1471 N N . GLY A 1 188 ? -4.443 -5.115 43.888 1.00 65.50 188 GLY A N 1
ATOM 1472 C CA . GLY A 1 188 ? -3.227 -5.703 43.312 1.00 65.50 188 GLY A CA 1
ATOM 1473 C C . GLY A 1 188 ? -1.963 -5.631 44.189 1.00 65.50 188 GLY A C 1
ATOM 1474 O O . GLY A 1 188 ? -1.902 -4.974 45.224 1.00 65.50 188 GLY A O 1
ATOM 1475 N N . SER A 1 189 ? -0.897 -6.304 43.743 1.00 73.38 189 SER A N 1
ATOM 1476 C CA . SER A 1 189 ? 0.382 -6.400 44.467 1.00 73.38 189 SER A CA 1
ATOM 1477 C C . SER A 1 189 ? 1.106 -5.050 44.608 1.00 73.38 189 SER A C 1
ATOM 1479 O O . SER A 1 189 ? 1.551 -4.464 43.616 1.00 73.38 189 SER A O 1
ATOM 1481 N N . LEU A 1 190 ? 1.330 -4.612 45.854 1.00 70.50 190 LEU A N 1
ATOM 1482 C CA . LEU A 1 190 ? 2.058 -3.377 46.175 1.00 70.50 190 LEU A CA 1
ATOM 1483 C C . LEU A 1 190 ? 3.488 -3.357 45.604 1.00 70.50 190 LEU A C 1
ATOM 1485 O O . LEU A 1 190 ? 3.957 -2.323 45.133 1.00 70.50 190 LEU A O 1
ATOM 1489 N N . THR A 1 191 ? 4.188 -4.495 45.595 1.00 75.12 191 THR A N 1
ATOM 1490 C CA . THR A 1 191 ? 5.563 -4.573 45.073 1.00 75.12 191 THR A CA 1
ATOM 1491 C C . THR A 1 191 ? 5.612 -4.365 43.560 1.00 75.12 191 THR A C 1
ATOM 1493 O O . THR A 1 191 ? 6.459 -3.612 43.077 1.00 75.12 191 THR A O 1
ATOM 1496 N N . LYS A 1 192 ? 4.676 -4.962 42.808 1.00 80.50 192 LYS A N 1
ATOM 1497 C CA . LYS A 1 192 ? 4.555 -4.764 41.352 1.00 80.50 192 LYS A CA 1
ATOM 1498 C C . LYS A 1 192 ? 4.177 -3.328 40.996 1.00 80.50 192 LYS A C 1
ATOM 1500 O O . LYS A 1 192 ? 4.722 -2.778 40.036 1.00 80.50 192 LYS A O 1
ATOM 1505 N N . MET A 1 193 ? 3.283 -2.721 41.781 1.00 79.50 193 MET A N 1
ATOM 1506 C CA . MET A 1 193 ? 2.923 -1.311 41.636 1.00 79.50 193 MET A CA 1
ATOM 1507 C C . MET A 1 193 ? 4.157 -0.419 41.817 1.00 79.50 193 MET A C 1
ATOM 1509 O O . MET A 1 193 ? 4.459 0.381 40.935 1.00 79.50 193 MET A O 1
ATOM 1513 N N . LEU A 1 194 ? 4.900 -0.580 42.918 1.00 77.56 194 LEU A N 1
ATOM 1514 C CA . LEU A 1 194 ? 6.084 0.236 43.207 1.00 77.56 194 LEU A CA 1
ATOM 1515 C C . LEU A 1 194 ? 7.182 0.071 42.149 1.00 77.56 194 LEU A C 1
ATOM 1517 O O . LEU A 1 194 ? 7.778 1.063 41.729 1.00 77.56 194 LEU A O 1
ATOM 1521 N N . ALA A 1 195 ? 7.421 -1.157 41.680 1.00 81.94 195 ALA A N 1
ATOM 1522 C CA . ALA A 1 195 ? 8.371 -1.419 40.601 1.00 81.94 195 ALA A CA 1
ATOM 1523 C C . ALA A 1 195 ? 7.963 -0.703 39.302 1.00 81.94 195 ALA A C 1
ATOM 1525 O O . ALA A 1 195 ? 8.767 0.018 38.711 1.00 81.94 195 ALA A O 1
ATOM 1526 N N . SER A 1 196 ? 6.692 -0.819 38.907 1.00 85.19 196 SER A N 1
ATOM 1527 C CA . SER A 1 196 ? 6.167 -0.166 37.701 1.00 85.19 196 SER A CA 1
ATOM 1528 C C . SER A 1 196 ? 6.192 1.359 37.814 1.00 85.19 196 SER A C 1
ATOM 1530 O O . SER A 1 196 ? 6.586 2.031 36.864 1.00 85.19 196 SER A O 1
ATOM 1532 N N . ALA A 1 197 ? 5.858 1.909 38.988 1.00 80.25 197 ALA A N 1
ATOM 1533 C CA . ALA A 1 197 ? 5.949 3.339 39.282 1.00 80.25 197 ALA A CA 1
ATOM 1534 C C . ALA A 1 197 ? 7.389 3.867 39.142 1.00 80.25 197 ALA A C 1
ATOM 1536 O O . ALA A 1 197 ? 7.609 4.949 38.589 1.00 80.25 197 ALA A O 1
ATOM 1537 N N . ALA A 1 198 ? 8.383 3.105 39.604 1.00 82.31 198 ALA A N 1
ATOM 1538 C CA . ALA A 1 198 ? 9.789 3.469 39.462 1.00 82.31 198 ALA A CA 1
ATOM 1539 C C . ALA A 1 198 ? 10.259 3.395 37.998 1.00 82.31 198 ALA A C 1
ATOM 1541 O O . ALA A 1 198 ? 10.889 4.336 37.504 1.00 82.31 198 ALA A O 1
ATOM 1542 N N . GLU A 1 199 ? 9.928 2.313 37.287 1.00 87.25 199 GLU A N 1
ATOM 1543 C CA . GLU A 1 199 ? 10.280 2.118 35.874 1.00 87.25 199 GLU A CA 1
ATOM 1544 C C . GLU A 1 199 ? 9.702 3.221 34.982 1.00 87.25 199 GLU A C 1
ATOM 1546 O O . GLU A 1 199 ? 10.446 3.847 34.216 1.00 87.25 199 GLU A O 1
ATOM 1551 N N . ILE A 1 200 ? 8.404 3.511 35.120 1.00 86.00 200 ILE A N 1
ATOM 1552 C CA . ILE A 1 200 ? 7.728 4.533 34.318 1.00 86.00 200 ILE A CA 1
ATOM 1553 C C . ILE A 1 200 ? 8.260 5.937 34.630 1.00 86.00 200 ILE A C 1
ATOM 1555 O O . ILE A 1 200 ? 8.479 6.738 33.719 1.00 86.00 200 ILE A O 1
ATOM 1559 N N . SER A 1 201 ? 8.566 6.226 35.899 1.00 83.75 201 SER A N 1
ATOM 1560 C CA . SER A 1 201 ? 9.142 7.512 36.305 1.00 83.75 201 SER A CA 1
ATOM 1561 C C . SER A 1 201 ? 10.539 7.713 35.719 1.00 83.75 201 SER A C 1
ATOM 1563 O O . SER A 1 201 ? 10.847 8.782 35.186 1.00 83.75 201 SER A O 1
ATOM 1565 N N . LEU A 1 202 ? 11.386 6.677 35.750 1.00 85.94 202 LEU A N 1
ATOM 1566 C CA . LEU A 1 202 ? 12.710 6.701 35.120 1.00 85.94 202 LEU A CA 1
ATOM 1567 C C . LEU A 1 202 ? 12.614 6.854 33.602 1.00 85.94 202 LEU A C 1
ATOM 1569 O O . LEU A 1 202 ? 13.411 7.582 32.999 1.00 85.94 202 LEU A O 1
ATOM 1573 N N . PHE A 1 203 ? 11.647 6.181 32.980 1.00 88.62 203 PHE A N 1
ATOM 1574 C CA . PHE A 1 203 ? 11.376 6.317 31.559 1.00 88.62 203 PHE A CA 1
ATOM 1575 C C . PHE A 1 203 ? 10.998 7.763 31.209 1.00 88.62 203 PHE A C 1
ATOM 1577 O O . PHE A 1 203 ? 11.685 8.384 30.392 1.00 88.62 203 PHE A O 1
ATOM 1584 N N . PHE A 1 204 ? 9.993 8.348 31.870 1.00 87.06 204 PHE A N 1
ATOM 1585 C CA . PHE A 1 204 ? 9.577 9.724 31.592 1.00 87.06 204 PHE A CA 1
ATOM 1586 C C . PHE A 1 204 ? 10.664 10.743 31.923 1.00 87.06 204 PHE A C 1
ATOM 1588 O O . PHE A 1 204 ? 10.854 11.684 31.155 1.00 87.06 204 PHE A O 1
ATOM 1595 N N . ALA A 1 205 ? 11.464 10.536 32.971 1.00 86.19 205 ALA A N 1
ATOM 1596 C CA . ALA A 1 205 ? 12.605 11.403 33.259 1.00 86.19 205 ALA A CA 1
ATOM 1597 C C . ALA A 1 205 ? 13.602 11.467 32.085 1.00 86.19 205 ALA A C 1
ATOM 1599 O O . ALA A 1 205 ? 14.093 12.546 31.728 1.00 86.19 205 ALA A O 1
ATOM 1600 N N . ARG A 1 206 ? 13.882 10.325 31.439 1.00 88.62 206 ARG A N 1
ATOM 1601 C CA . ARG A 1 206 ? 14.729 10.264 30.235 1.00 88.62 206 ARG A CA 1
ATOM 1602 C C . ARG A 1 206 ? 14.039 10.907 29.032 1.00 88.62 206 ARG A C 1
ATOM 1604 O O . ARG A 1 206 ? 14.678 11.690 28.325 1.00 88.62 206 ARG A O 1
ATOM 1611 N N . THR A 1 207 ? 12.754 10.625 28.825 1.00 88.69 207 THR A N 1
ATOM 1612 C CA . THR A 1 207 ? 11.957 11.166 27.713 1.00 88.69 207 THR A CA 1
ATOM 1613 C C . THR A 1 207 ? 11.863 12.688 27.782 1.00 88.69 207 THR A C 1
ATOM 1615 O O . THR A 1 207 ? 12.196 13.359 26.807 1.00 88.69 207 THR A O 1
ATOM 1618 N N . VAL A 1 208 ? 11.552 13.262 28.946 1.00 86.50 208 VAL A N 1
ATOM 1619 C CA . VAL A 1 208 ? 11.509 14.717 29.163 1.00 86.50 208 VAL A CA 1
ATOM 1620 C C . VAL A 1 208 ? 12.866 15.356 28.890 1.00 86.50 208 VAL A C 1
ATOM 1622 O O . VAL A 1 208 ? 12.946 16.367 28.193 1.00 86.50 208 VAL A O 1
ATOM 1625 N N . ARG A 1 209 ? 13.963 14.766 29.384 1.00 86.19 209 ARG A N 1
ATOM 1626 C CA . ARG A 1 209 ? 15.317 15.284 29.123 1.00 86.19 209 ARG A CA 1
ATOM 1627 C C . ARG A 1 209 ? 15.655 15.263 27.627 1.00 86.19 209 ARG A C 1
ATOM 1629 O O . ARG A 1 209 ? 16.293 16.198 27.145 1.00 86.19 209 ARG A O 1
ATOM 1636 N N . LYS A 1 210 ? 15.223 14.232 26.894 1.00 87.44 210 LYS A N 1
ATOM 1637 C CA . LYS A 1 210 ? 15.377 14.143 25.434 1.00 87.44 210 LYS A CA 1
ATOM 1638 C C . LYS A 1 210 ? 14.542 15.211 24.720 1.00 87.44 210 LYS A C 1
ATOM 1640 O O . LYS A 1 210 ? 15.094 15.933 23.895 1.00 87.44 210 LYS A O 1
ATOM 1645 N N . ARG A 1 211 ? 13.262 15.365 25.074 1.00 87.44 211 ARG A N 1
ATOM 1646 C CA . ARG A 1 211 ? 12.348 16.348 24.463 1.00 87.44 211 ARG A CA 1
ATOM 1647 C C . ARG A 1 211 ? 12.713 17.799 24.764 1.00 87.44 211 ARG A C 1
ATOM 1649 O O . ARG A 1 211 ? 12.574 18.637 23.889 1.00 87.44 211 ARG A O 1
ATOM 1656 N N . ARG A 1 212 ? 13.303 18.090 25.929 1.00 85.38 212 ARG A N 1
ATOM 1657 C CA . ARG A 1 212 ? 13.890 19.414 26.220 1.00 85.38 212 ARG A CA 1
ATOM 1658 C C . ARG A 1 212 ? 15.014 19.802 25.255 1.00 85.38 212 ARG A C 1
ATOM 1660 O O . ARG A 1 212 ? 15.198 20.982 24.998 1.00 85.38 212 ARG A O 1
ATOM 1667 N N . ARG A 1 213 ? 15.787 18.829 24.758 1.00 86.75 213 ARG A N 1
ATOM 1668 C CA . ARG A 1 213 ? 16.880 19.068 23.796 1.00 86.75 213 ARG A CA 1
ATOM 1669 C C . ARG A 1 213 ? 16.401 19.055 22.349 1.00 86.75 213 ARG A C 1
ATOM 1671 O O . ARG A 1 213 ? 16.969 19.753 21.522 1.00 86.75 213 ARG A O 1
ATOM 1678 N N . ASN A 1 214 ? 15.409 18.222 22.052 1.00 86.44 214 ASN A N 1
ATOM 1679 C CA . ASN A 1 214 ? 14.846 18.061 20.720 1.00 86.44 214 ASN A CA 1
ATOM 1680 C C . ASN A 1 214 ? 13.323 17.859 20.825 1.00 86.44 214 ASN A C 1
ATOM 1682 O O . ASN A 1 214 ? 12.875 16.708 20.959 1.00 86.44 214 ASN A O 1
ATOM 1686 N N . PRO A 1 215 ? 12.545 18.958 20.839 1.00 85.69 215 PRO A N 1
ATOM 1687 C CA . PRO A 1 215 ? 11.090 18.901 20.929 1.00 85.69 215 PRO A CA 1
ATOM 1688 C C . PRO A 1 215 ? 10.486 18.098 19.771 1.00 85.69 215 PRO A C 1
ATOM 1690 O O . PRO A 1 215 ? 10.943 18.197 18.634 1.00 85.69 215 PRO A O 1
ATOM 1693 N N . GLY A 1 216 ? 9.485 17.272 20.071 1.00 83.69 216 GLY A N 1
ATOM 1694 C CA . GLY A 1 216 ? 8.664 16.577 19.079 1.00 83.69 216 GLY A CA 1
ATOM 1695 C C . GLY A 1 216 ? 7.277 17.207 18.954 1.00 83.69 216 GLY A C 1
ATOM 1696 O O . GLY A 1 216 ? 6.956 18.163 19.658 1.00 83.69 216 GLY A O 1
ATOM 1697 N N . ASP A 1 217 ? 6.447 16.632 18.090 1.00 83.75 217 ASP A N 1
ATOM 1698 C CA . ASP A 1 217 ? 5.014 16.937 18.005 1.00 83.75 217 ASP A CA 1
ATOM 1699 C C . ASP A 1 217 ? 4.222 15.972 18.907 1.00 83.75 217 ASP A C 1
ATOM 1701 O O . ASP A 1 217 ? 3.477 15.117 18.442 1.00 83.75 217 ASP A O 1
ATOM 1705 N N . ASP A 1 218 ? 4.492 16.026 20.217 1.00 88.38 218 ASP A N 1
ATOM 1706 C CA . ASP A 1 218 ? 3.856 15.174 21.227 1.00 88.38 218 ASP A CA 1
ATOM 1707 C C . ASP A 1 218 ? 3.463 15.959 22.488 1.00 88.38 218 ASP A C 1
ATOM 1709 O O . ASP A 1 218 ? 3.942 17.070 22.749 1.00 88.38 218 ASP A O 1
ATOM 1713 N N . LEU A 1 219 ? 2.579 15.364 23.291 1.00 86.88 219 LEU A N 1
ATOM 1714 C CA . LEU A 1 219 ? 2.044 15.935 24.526 1.00 86.88 219 LEU A CA 1
ATOM 1715 C C . LEU A 1 219 ? 3.152 16.320 25.511 1.00 86.88 219 LEU A C 1
ATOM 1717 O O . LEU A 1 219 ? 3.092 17.384 26.126 1.00 86.88 219 LEU A O 1
ATOM 1721 N N . VAL A 1 220 ? 4.189 15.488 25.637 1.00 88.56 220 VAL A N 1
ATOM 1722 C CA . VAL A 1 220 ? 5.326 15.754 26.529 1.00 88.56 220 VAL A CA 1
ATOM 1723 C C . VAL A 1 220 ? 6.057 17.024 26.095 1.00 88.56 220 VAL A C 1
ATOM 1725 O O . VAL A 1 220 ? 6.352 17.879 26.929 1.00 88.56 220 VAL A O 1
ATOM 1728 N N . SER A 1 221 ? 6.309 17.186 24.798 1.00 88.62 221 SER A N 1
ATOM 1729 C CA . SER A 1 221 ? 6.963 18.366 24.231 1.00 88.62 221 SER A CA 1
ATOM 1730 C C . SER A 1 221 ? 6.121 19.626 24.430 1.00 88.62 221 SER A C 1
ATOM 1732 O O . SER A 1 221 ? 6.649 20.636 24.895 1.00 88.62 221 SER A O 1
ATOM 1734 N N . LEU A 1 222 ? 4.806 19.550 24.198 1.00 83.56 222 LEU A N 1
ATOM 1735 C CA . LEU A 1 222 ? 3.879 20.668 24.422 1.00 83.56 222 LEU A CA 1
ATOM 1736 C C . LEU A 1 222 ? 3.858 21.143 25.881 1.00 83.56 222 LEU A C 1
ATOM 1738 O O . LEU A 1 222 ? 3.785 22.345 26.146 1.00 83.56 222 LEU A O 1
ATOM 1742 N N . LEU A 1 223 ? 3.932 20.214 26.836 1.00 83.25 223 LEU A N 1
ATOM 1743 C CA . LEU A 1 223 ? 3.934 20.534 28.265 1.00 83.25 223 LEU A CA 1
ATOM 1744 C C . LEU A 1 223 ? 5.271 21.121 28.750 1.00 83.25 223 LEU A C 1
ATOM 1746 O O . LEU A 1 223 ? 5.297 21.785 29.789 1.00 83.25 223 LEU A O 1
ATOM 1750 N N . ILE A 1 224 ? 6.356 20.937 27.989 1.00 83.69 224 ILE A N 1
ATOM 1751 C CA . ILE A 1 224 ? 7.686 21.502 28.266 1.00 83.69 224 ILE A CA 1
ATOM 1752 C C . ILE A 1 224 ? 7.810 22.952 27.760 1.00 83.69 224 ILE A C 1
ATOM 1754 O O . ILE A 1 224 ? 8.435 23.769 28.430 1.00 83.69 224 ILE A O 1
ATOM 1758 N N . THR A 1 225 ? 7.240 23.295 26.600 1.00 65.94 225 THR A N 1
ATOM 1759 C CA . THR A 1 225 ? 7.545 24.540 25.860 1.00 65.94 225 THR A CA 1
ATOM 1760 C C . THR A 1 225 ? 6.651 25.741 26.222 1.00 65.94 225 THR A C 1
ATOM 1762 O O . THR A 1 225 ? 6.051 26.351 25.344 1.00 65.94 225 THR A O 1
ATOM 1765 N N . GLY A 1 226 ? 6.490 26.091 27.503 1.00 58.78 226 GLY A N 1
ATOM 1766 C CA . GLY A 1 226 ? 5.745 27.301 27.908 1.00 58.78 226 GLY A CA 1
ATOM 1767 C C . GLY A 1 226 ? 6.545 28.179 28.864 1.00 58.78 226 GLY A C 1
ATOM 1768 O O . GLY A 1 226 ? 6.773 27.745 29.984 1.00 58.78 226 GLY A O 1
ATOM 1769 N N . ASP A 1 227 ? 6.932 29.388 28.447 1.00 60.09 227 ASP A N 1
ATOM 1770 C CA . ASP A 1 227 ? 7.872 30.251 29.189 1.00 60.09 227 ASP A CA 1
ATOM 1771 C C . ASP A 1 227 ? 7.518 30.425 30.681 1.00 60.09 227 ASP A C 1
ATOM 1773 O O . ASP A 1 227 ? 8.360 30.164 31.535 1.00 60.09 227 ASP A O 1
ATOM 1777 N N . ASN A 1 228 ? 6.263 30.772 31.007 1.00 59.47 228 ASN A N 1
ATOM 1778 C CA . ASN A 1 228 ? 5.816 31.038 32.389 1.00 59.47 228 ASN A CA 1
ATOM 1779 C C . ASN A 1 228 ? 4.868 29.974 32.989 1.00 59.47 228 ASN A C 1
ATOM 1781 O O . ASN A 1 228 ? 4.528 30.061 34.165 1.00 59.47 228 ASN A O 1
ATOM 1785 N N . ASP A 1 229 ? 4.468 28.958 32.214 1.00 64.88 229 ASP A N 1
ATOM 1786 C CA . ASP A 1 229 ? 3.476 27.933 32.605 1.00 64.88 229 ASP A CA 1
ATOM 1787 C C . ASP A 1 229 ? 3.980 26.486 32.374 1.00 64.88 229 ASP A C 1
ATOM 1789 O O . ASP A 1 229 ? 3.197 25.535 32.298 1.00 64.88 229 ASP A O 1
ATOM 1793 N N . ALA A 1 230 ? 5.294 26.275 32.240 1.00 74.50 230 ALA A N 1
ATOM 1794 C CA . ALA A 1 230 ? 5.853 24.928 32.125 1.00 74.50 230 ALA A CA 1
ATOM 1795 C C . ALA A 1 230 ? 5.675 24.114 33.421 1.00 74.50 230 ALA A C 1
ATOM 1797 O O . ALA A 1 230 ? 5.764 24.625 34.545 1.00 74.50 230 ALA A O 1
ATOM 1798 N N . LEU A 1 231 ? 5.460 22.807 33.262 1.00 79.19 231 LEU A N 1
ATOM 1799 C CA . LEU A 1 231 ? 5.541 21.866 34.377 1.00 79.19 231 LEU A CA 1
ATOM 1800 C C . LEU A 1 231 ? 7.016 21.619 34.732 1.00 79.19 231 LEU A C 1
ATOM 1802 O O . LEU A 1 231 ? 7.871 21.414 33.861 1.00 79.19 231 LEU A O 1
ATOM 1806 N N . SER A 1 232 ? 7.321 21.595 36.027 1.00 82.75 232 SER A N 1
ATOM 1807 C CA . SER A 1 232 ? 8.569 21.044 36.547 1.00 82.75 232 SER A CA 1
ATOM 1808 C C . SER A 1 232 ? 8.699 19.568 36.160 1.00 82.75 232 SER A C 1
ATOM 1810 O O . SER A 1 232 ? 7.737 18.912 35.762 1.00 82.75 232 SER A O 1
ATOM 1812 N N . LEU A 1 233 ? 9.909 19.015 36.276 1.00 81.69 233 LEU A N 1
ATOM 1813 C CA . LEU A 1 233 ? 10.146 17.613 35.922 1.00 81.69 233 LEU A CA 1
ATOM 1814 C C . LEU A 1 233 ? 9.248 16.660 36.729 1.00 81.69 233 LEU A C 1
ATOM 1816 O O . LEU A 1 233 ? 8.699 15.725 36.158 1.00 81.69 233 LEU A O 1
ATOM 1820 N N . ALA A 1 234 ? 9.085 16.920 38.029 1.00 78.88 234 ALA A N 1
ATOM 1821 C CA . ALA A 1 234 ? 8.235 16.116 38.900 1.00 78.88 234 ALA A CA 1
ATOM 1822 C C . ALA A 1 234 ? 6.748 16.273 38.543 1.00 78.88 234 ALA A C 1
ATOM 1824 O O . ALA A 1 234 ? 6.062 15.272 38.377 1.00 78.88 234 ALA A O 1
ATOM 1825 N N . GLU A 1 235 ? 6.266 17.507 38.343 1.00 81.69 235 GLU A N 1
ATOM 1826 C CA . GLU A 1 235 ? 4.875 17.756 37.929 1.00 81.69 235 GLU A CA 1
ATOM 1827 C C . GLU A 1 235 ? 4.549 17.072 36.589 1.00 81.69 235 GLU A C 1
ATOM 1829 O O . GLU A 1 235 ? 3.473 16.501 36.435 1.00 81.69 235 GLU A O 1
ATOM 1834 N N . LEU A 1 236 ? 5.479 17.091 35.628 1.00 84.94 236 LEU A N 1
ATOM 1835 C CA . LEU A 1 236 ? 5.280 16.482 34.314 1.00 84.94 236 LEU A CA 1
ATOM 1836 C C . LEU A 1 236 ? 5.249 14.952 34.400 1.00 84.94 236 LEU A C 1
ATOM 1838 O O . LEU A 1 236 ? 4.345 14.339 33.840 1.00 84.94 236 LEU A O 1
ATOM 1842 N N . ILE A 1 237 ? 6.180 14.333 35.135 1.00 83.00 237 ILE A N 1
ATOM 1843 C CA . ILE A 1 237 ? 6.164 12.878 35.366 1.00 83.00 237 ILE A CA 1
ATOM 1844 C C . ILE A 1 237 ? 4.856 12.469 36.052 1.00 83.00 237 ILE A C 1
ATOM 1846 O O . ILE A 1 237 ? 4.185 11.554 35.577 1.00 83.00 237 ILE A O 1
ATOM 1850 N N . ASN A 1 238 ? 4.454 13.182 37.109 1.00 79.94 238 ASN A N 1
ATOM 1851 C CA . ASN A 1 238 ? 3.204 12.913 37.820 1.00 79.94 238 ASN A CA 1
ATOM 1852 C C . ASN A 1 238 ? 1.992 13.038 36.892 1.00 79.94 238 ASN A C 1
ATOM 1854 O O . ASN A 1 238 ? 1.083 12.215 36.959 1.00 79.94 238 ASN A O 1
ATOM 1858 N N . PHE A 1 239 ? 1.984 14.034 36.003 1.00 84.50 239 PHE A N 1
ATOM 1859 C CA . PHE A 1 239 ? 0.906 14.219 35.037 1.00 84.50 239 PHE A CA 1
ATOM 1860 C C . PHE A 1 239 ? 0.864 13.110 33.976 1.00 84.50 239 PHE A C 1
ATOM 1862 O O . PHE A 1 239 ? -0.213 12.613 33.665 1.00 84.50 239 PHE A O 1
ATOM 1869 N N . CYS A 1 240 ? 2.012 12.669 33.457 1.00 84.44 240 CYS A N 1
ATOM 1870 C CA . CYS A 1 240 ? 2.076 11.541 32.524 1.00 84.44 240 CYS A CA 1
ATOM 1871 C C . CYS A 1 240 ? 1.579 10.233 33.156 1.00 84.44 240 CYS A C 1
ATOM 1873 O O . CYS A 1 240 ? 0.842 9.485 32.518 1.00 84.44 240 CYS A O 1
ATOM 1875 N N . VAL A 1 241 ? 1.941 9.971 34.417 1.00 80.25 241 VAL A N 1
ATOM 1876 C CA . VAL A 1 241 ? 1.438 8.803 35.157 1.00 80.25 241 VAL A CA 1
ATOM 1877 C C . VAL A 1 241 ? -0.062 8.931 35.432 1.00 80.25 241 VAL A C 1
ATOM 1879 O O . VAL A 1 241 ? -0.793 7.960 35.252 1.00 80.25 241 VAL A O 1
ATOM 1882 N N . LEU A 1 242 ? -0.540 10.125 35.803 1.00 81.94 242 LEU A N 1
ATOM 1883 C CA . LEU A 1 242 ? -1.969 10.393 35.979 1.00 81.94 242 LEU A CA 1
ATOM 1884 C C . LEU A 1 242 ? -2.753 10.097 34.699 1.00 81.94 242 LEU A C 1
ATOM 1886 O O . LEU A 1 242 ? -3.777 9.433 34.776 1.00 81.94 242 LEU A O 1
ATOM 1890 N N . LEU A 1 243 ? -2.294 10.580 33.541 1.00 83.38 243 LEU A N 1
ATOM 1891 C CA . LEU A 1 243 ? -2.978 10.346 32.269 1.00 83.38 243 LEU A CA 1
ATOM 1892 C C . LEU A 1 243 ? -3.072 8.864 31.929 1.00 83.38 243 LEU A C 1
ATOM 1894 O O . LEU A 1 243 ? -4.124 8.422 31.478 1.00 83.38 243 LEU A O 1
ATOM 1898 N N . LEU A 1 244 ? -2.006 8.107 32.192 1.00 78.50 244 LEU A N 1
ATOM 1899 C CA . LEU A 1 244 ? -2.005 6.668 31.970 1.00 78.50 244 LEU A CA 1
ATOM 1900 C C . LEU A 1 244 ? -3.059 5.957 32.824 1.00 78.50 244 LEU A C 1
ATOM 1902 O O . LEU A 1 244 ? -3.841 5.174 32.302 1.00 78.50 244 LEU A O 1
ATOM 1906 N N . VAL A 1 245 ? -3.107 6.245 34.125 1.00 75.19 245 VAL A N 1
ATOM 1907 C CA . VAL A 1 245 ? -4.053 5.584 35.038 1.00 75.19 245 VAL A CA 1
ATOM 1908 C C . VAL A 1 245 ? -5.488 6.063 34.792 1.00 75.19 245 VAL A C 1
ATOM 1910 O O . VAL A 1 245 ? -6.407 5.252 34.730 1.00 75.19 245 VAL A O 1
ATOM 1913 N N . ALA A 1 246 ? -5.692 7.373 34.635 1.00 78.75 246 ALA A N 1
ATOM 1914 C CA . ALA A 1 246 ? -7.021 7.970 34.538 1.00 78.75 246 ALA A CA 1
ATOM 1915 C C . ALA A 1 246 ? -7.696 7.727 33.182 1.00 78.75 246 ALA A C 1
ATOM 1917 O O . ALA A 1 246 ? -8.904 7.509 33.146 1.00 78.75 246 ALA A O 1
ATOM 1918 N N . GLY A 1 247 ? -6.939 7.782 32.081 1.00 78.06 247 GLY A N 1
ATOM 1919 C CA . GLY A 1 247 ? -7.485 7.674 30.726 1.00 78.06 247 GLY A CA 1
ATOM 1920 C C . GLY A 1 247 ? -7.626 6.244 30.207 1.00 78.06 247 GLY A C 1
ATOM 1921 O O . GLY A 1 247 ? -8.358 6.031 29.250 1.00 78.06 247 GLY A O 1
ATOM 1922 N N . ASN A 1 248 ? -6.958 5.266 30.825 1.00 82.62 248 ASN A N 1
ATOM 1923 C CA . ASN A 1 248 ? -6.969 3.893 30.328 1.00 82.62 248 ASN A CA 1
ATOM 1924 C C . ASN A 1 248 ? -8.148 3.074 30.879 1.00 82.62 248 ASN A C 1
ATOM 1926 O O . ASN A 1 248 ? -9.023 2.649 30.126 1.00 82.62 248 ASN A O 1
ATOM 1930 N N . GLU A 1 249 ? -8.217 2.897 32.202 1.00 84.62 249 GLU A N 1
ATOM 1931 C CA . GLU A 1 249 ? -9.206 2.003 32.827 1.00 84.62 249 GLU A CA 1
ATOM 1932 C C . GLU A 1 249 ? -10.642 2.523 32.653 1.00 84.62 249 GLU A C 1
ATOM 1934 O O . GLU A 1 249 ? -11.561 1.760 32.369 1.00 84.62 249 GLU A O 1
ATOM 1939 N N . THR A 1 250 ? -10.853 3.837 32.777 1.00 89.81 250 THR A N 1
ATOM 1940 C CA . THR A 1 250 ? -12.201 4.418 32.678 1.00 89.81 250 THR A CA 1
ATOM 1941 C C . THR A 1 250 ? -12.765 4.337 31.261 1.00 89.81 250 THR A C 1
ATOM 1943 O O . THR A 1 250 ? -13.927 3.972 31.107 1.00 89.81 250 THR A O 1
ATOM 1946 N N . THR A 1 251 ? -11.955 4.595 30.229 1.00 94.38 251 THR A N 1
ATOM 1947 C CA . THR A 1 251 ? -12.372 4.448 28.825 1.00 94.38 251 THR A CA 1
ATOM 1948 C C . THR A 1 251 ? -12.571 2.978 28.451 1.00 94.38 251 THR A C 1
ATOM 1950 O O . THR A 1 251 ? -13.562 2.647 27.803 1.00 94.38 251 THR A O 1
ATOM 1953 N N . THR A 1 252 ? -11.703 2.078 28.929 1.00 93.88 252 THR A N 1
ATOM 1954 C CA . THR A 1 252 ? -11.884 0.619 28.777 1.00 93.88 252 THR A CA 1
ATOM 1955 C C . THR A 1 252 ? -13.250 0.177 29.304 1.00 93.88 252 THR A C 1
ATOM 1957 O O . THR A 1 252 ? -14.009 -0.536 28.640 1.00 93.88 252 THR A O 1
ATOM 1960 N N . ASN A 1 253 ? -13.587 0.640 30.504 1.00 94.50 253 ASN A N 1
ATOM 1961 C CA . ASN A 1 253 ? -14.840 0.311 31.166 1.00 94.50 253 ASN A CA 1
ATOM 1962 C C . ASN A 1 253 ? -16.045 0.974 30.490 1.00 94.50 253 ASN A C 1
ATOM 1964 O O . ASN A 1 253 ? -17.089 0.347 30.376 1.00 94.50 253 ASN A O 1
ATOM 1968 N N . LEU A 1 254 ? -15.896 2.194 29.968 1.00 97.44 254 LEU A N 1
ATOM 1969 C CA . LEU A 1 254 ? -16.942 2.859 29.192 1.00 97.44 254 LEU A CA 1
ATOM 1970 C C . LEU A 1 254 ? -17.294 2.073 27.921 1.00 97.44 254 LEU A C 1
ATOM 1972 O O . LEU A 1 254 ? -18.467 1.802 27.684 1.00 97.44 254 LEU A O 1
ATOM 1976 N N . ILE A 1 255 ? -16.291 1.662 27.139 1.00 98.06 255 ILE A N 1
ATOM 1977 C CA . ILE A 1 255 ? -16.500 0.874 25.914 1.00 98.06 255 ILE A CA 1
ATOM 1978 C C . ILE A 1 255 ? -17.165 -0.467 26.242 1.00 98.06 255 ILE A C 1
ATOM 1980 O O . ILE A 1 255 ? -18.128 -0.862 25.588 1.00 98.06 255 ILE A O 1
ATOM 1984 N N . SER A 1 256 ? -16.666 -1.172 27.259 1.00 97.00 256 SER A N 1
ATOM 1985 C CA . SER A 1 256 ? -17.191 -2.493 27.619 1.00 97.00 256 SER A CA 1
ATOM 1986 C C . SER A 1 256 ? -18.595 -2.438 28.237 1.00 97.00 256 SER A C 1
ATOM 1988 O O . SER A 1 256 ? -19.430 -3.265 27.877 1.00 97.00 256 SER A O 1
ATOM 1990 N N . ASN A 1 257 ? -18.904 -1.445 29.081 1.00 97.38 257 ASN A N 1
ATOM 1991 C CA . ASN A 1 257 ? -20.261 -1.242 29.603 1.00 97.38 257 ASN A CA 1
ATOM 1992 C C . ASN A 1 257 ? -21.241 -0.849 28.486 1.00 97.38 257 ASN A C 1
ATOM 1994 O O . ASN A 1 257 ? -22.365 -1.348 28.472 1.00 97.38 257 ASN A O 1
ATOM 1998 N N . ALA A 1 258 ? -20.812 -0.021 27.523 1.00 97.88 258 ALA A N 1
ATOM 1999 C CA . ALA A 1 258 ? -21.639 0.348 26.373 1.00 97.88 258 ALA A CA 1
ATOM 2000 C C . ALA A 1 258 ? -22.013 -0.884 25.544 1.00 97.88 258 ALA A C 1
ATOM 2002 O O . ALA A 1 258 ? -23.183 -1.104 25.241 1.00 97.88 258 ALA A O 1
ATOM 2003 N N . MET A 1 259 ? -21.029 -1.728 25.222 1.00 97.44 259 MET A N 1
ATOM 2004 C CA . MET A 1 259 ? -21.278 -2.950 24.457 1.00 97.44 259 MET A CA 1
ATOM 2005 C C . MET A 1 259 ? -22.149 -3.952 25.217 1.00 97.44 259 MET A C 1
ATOM 2007 O O . MET A 1 259 ? -23.005 -4.578 24.602 1.00 97.44 259 MET A O 1
ATOM 2011 N N . LEU A 1 260 ? -21.995 -4.073 26.539 1.00 96.50 260 LEU A N 1
ATOM 2012 C CA . LEU A 1 260 ? -22.883 -4.910 27.348 1.00 96.50 260 LEU A CA 1
ATOM 2013 C C . LEU A 1 260 ? -24.337 -4.417 27.294 1.00 96.50 260 LEU A C 1
ATOM 2015 O O . LEU A 1 260 ? -25.226 -5.215 27.010 1.00 96.50 260 LEU A O 1
ATOM 2019 N N . ALA A 1 261 ? -24.572 -3.114 27.480 1.00 96.25 261 ALA A N 1
ATOM 2020 C CA . ALA A 1 261 ? -25.914 -2.535 27.388 1.00 96.25 261 ALA A CA 1
ATOM 2021 C C . ALA A 1 261 ? -26.536 -2.731 25.991 1.00 96.25 261 ALA A C 1
ATOM 2023 O O . ALA A 1 261 ? -27.722 -3.034 25.867 1.00 96.25 261 ALA A O 1
ATOM 2024 N N . LEU A 1 262 ? -25.730 -2.623 24.928 1.00 96.81 262 LEU A N 1
ATOM 2025 C CA . LEU A 1 262 ? -26.170 -2.868 23.551 1.00 96.81 262 LEU A CA 1
ATOM 2026 C C . LEU A 1 262 ? -26.448 -4.352 23.266 1.00 96.81 262 LEU A C 1
ATOM 2028 O O . LEU A 1 262 ? -27.363 -4.657 22.505 1.00 96.81 262 LEU A O 1
ATOM 2032 N N . PHE A 1 263 ? -25.723 -5.283 23.890 1.00 94.50 263 PHE A N 1
ATOM 2033 C CA . PHE A 1 263 ? -26.038 -6.714 23.805 1.00 94.50 263 PHE A CA 1
ATOM 2034 C C . PHE A 1 263 ? -27.319 -7.082 24.563 1.00 94.50 263 PHE A C 1
ATOM 2036 O O . PHE A 1 263 ? -28.061 -7.952 24.111 1.00 94.50 263 PHE A O 1
ATOM 2043 N N . GLU A 1 264 ? -27.616 -6.402 25.671 1.00 94.12 264 GLU A N 1
ATOM 2044 C CA . GLU A 1 264 ? -28.889 -6.533 26.396 1.00 94.12 264 GLU A CA 1
ATOM 2045 C C . GLU A 1 264 ? -30.064 -5.878 25.643 1.00 94.12 264 GLU A C 1
ATOM 2047 O O . GLU A 1 264 ? -31.222 -6.247 25.853 1.00 94.12 264 GLU A O 1
ATOM 2052 N N . ARG A 1 265 ? -29.772 -4.964 24.704 1.00 94.75 265 ARG A N 1
ATOM 2053 C CA . ARG A 1 265 ? -30.730 -4.306 23.800 1.00 94.75 265 ARG A CA 1
ATOM 2054 C C . ARG A 1 265 ? -30.387 -4.524 22.314 1.00 94.75 265 ARG A C 1
ATOM 2056 O O . ARG A 1 265 ? -30.010 -3.575 21.617 1.00 94.75 265 ARG A O 1
ATOM 2063 N N . PRO A 1 266 ? -30.573 -5.745 21.767 1.00 91.62 266 PRO A N 1
ATOM 2064 C CA . PRO A 1 266 ? -30.249 -6.053 20.368 1.00 91.62 266 PRO A CA 1
ATOM 2065 C C . PRO A 1 266 ? -31.010 -5.204 19.338 1.00 91.62 266 PRO A C 1
ATOM 2067 O O . PRO A 1 266 ? -30.608 -5.099 18.179 1.00 91.62 266 PRO A O 1
ATOM 2070 N N . ASP A 1 267 ? -32.146 -4.620 19.720 1.00 95.00 267 ASP A N 1
ATOM 2071 C CA . ASP A 1 267 ? -32.876 -3.642 18.917 1.00 95.00 267 ASP A CA 1
ATOM 2072 C C . ASP A 1 267 ? -32.090 -2.339 18.724 1.00 95.00 267 ASP A C 1
ATOM 2074 O O . ASP A 1 267 ? -32.049 -1.825 17.607 1.00 95.00 267 ASP A O 1
ATOM 2078 N N . LEU A 1 268 ? -31.415 -1.849 19.767 1.00 96.81 268 LEU A N 1
ATOM 2079 C CA . LEU A 1 268 ? -30.567 -0.659 19.699 1.00 96.81 268 LEU A CA 1
ATOM 2080 C C . LEU A 1 268 ? -29.254 -0.954 18.975 1.00 96.81 268 LEU A C 1
ATOM 2082 O O . LEU A 1 268 ? -28.806 -0.134 18.177 1.00 96.81 268 LEU A O 1
ATOM 2086 N N . TRP A 1 269 ? -28.675 -2.145 19.168 1.00 95.62 269 TRP A N 1
ATOM 2087 C CA . TRP A 1 269 ? -27.507 -2.557 18.384 1.00 95.62 269 TRP A CA 1
ATOM 2088 C C . TRP A 1 269 ? -27.806 -2.564 16.882 1.00 95.62 269 TRP A C 1
ATOM 2090 O O . TRP A 1 269 ? -27.040 -2.002 16.105 1.00 95.62 269 TRP A O 1
ATOM 2100 N N . ARG A 1 270 ? -28.966 -3.096 16.467 1.00 93.38 270 ARG A N 1
ATOM 2101 C CA . ARG A 1 270 ? -29.408 -3.051 15.061 1.00 93.38 270 ARG A CA 1
ATOM 2102 C C . ARG A 1 270 ? -29.617 -1.632 14.529 1.00 93.38 270 ARG A C 1
ATOM 2104 O O . ARG A 1 270 ? -29.371 -1.389 13.353 1.00 93.38 270 ARG A O 1
ATOM 2111 N N . GLN A 1 271 ? -30.070 -0.701 15.367 1.00 95.94 271 GLN A N 1
ATOM 2112 C CA . GLN A 1 271 ? -30.170 0.706 14.969 1.00 95.94 271 GLN A CA 1
ATOM 2113 C C . GLN A 1 271 ? -28.783 1.312 14.733 1.00 95.94 271 GLN A C 1
ATOM 2115 O O . GLN A 1 271 ? -28.586 1.978 13.724 1.00 95.94 271 GLN A O 1
ATOM 2120 N N . ILE A 1 272 ? -27.810 1.029 15.603 1.00 96.31 272 ILE A N 1
ATOM 2121 C CA . ILE A 1 272 ? -26.431 1.523 15.457 1.00 96.31 272 ILE A CA 1
ATOM 2122 C C . ILE A 1 272 ? -25.709 0.860 14.273 1.00 96.31 272 ILE A C 1
ATOM 2124 O O . ILE A 1 272 ? -24.918 1.513 13.602 1.00 96.31 272 ILE A O 1
ATOM 2128 N N . THR A 1 273 ? -25.961 -0.414 13.966 1.00 93.38 273 THR A N 1
ATOM 2129 C CA . THR A 1 273 ? -25.381 -1.042 12.763 1.00 93.38 273 THR A CA 1
ATOM 2130 C C . THR A 1 273 ? -25.977 -0.479 11.475 1.00 93.38 273 THR A C 1
ATOM 2132 O O . THR A 1 273 ? -25.255 -0.346 10.488 1.00 93.38 273 THR A O 1
ATOM 2135 N N . ALA A 1 274 ? -27.257 -0.089 11.486 1.00 92.06 274 ALA A N 1
ATOM 2136 C CA . ALA A 1 274 ? -27.897 0.607 10.371 1.00 92.06 274 ALA A CA 1
ATOM 2137 C C . ALA A 1 274 ? -27.430 2.070 10.234 1.00 92.06 274 ALA A C 1
ATOM 2139 O O . ALA A 1 274 ? -27.199 2.535 9.118 1.00 92.06 274 ALA A O 1
ATOM 2140 N N . ASP A 1 275 ? -27.253 2.780 11.351 1.00 95.25 275 ASP A N 1
ATOM 2141 C CA . ASP A 1 275 ? -26.704 4.136 11.406 1.00 95.25 275 ASP A CA 1
ATOM 2142 C C . ASP A 1 275 ? -25.608 4.252 12.482 1.00 95.25 275 ASP A C 1
ATOM 2144 O O . ASP A 1 275 ? -25.885 4.583 13.643 1.00 95.25 275 ASP A O 1
ATOM 2148 N N . PRO A 1 276 ? -24.330 4.039 12.104 1.00 94.56 276 PRO A N 1
ATOM 2149 C CA . PRO A 1 276 ? -23.217 4.127 13.044 1.00 94.56 276 PRO A CA 1
ATOM 2150 C C . PRO A 1 276 ? -23.067 5.495 13.722 1.00 94.56 276 PRO A C 1
ATOM 2152 O O . PRO A 1 276 ? -22.419 5.570 14.764 1.00 94.56 276 PRO A O 1
ATOM 2155 N N . ALA A 1 277 ? -23.658 6.579 13.197 1.00 92.62 277 ALA A N 1
ATOM 2156 C CA . ALA A 1 277 ? -23.596 7.891 13.848 1.00 92.62 277 ALA A CA 1
ATOM 2157 C C . ALA A 1 277 ? -24.279 7.899 15.232 1.00 92.62 277 ALA A C 1
ATOM 2159 O O . ALA A 1 277 ? -23.884 8.672 16.113 1.00 92.62 277 ALA A O 1
ATOM 2160 N N . LEU A 1 278 ? -25.230 6.985 15.467 1.00 96.88 278 LEU A N 1
ATOM 2161 C CA . LEU A 1 278 ? -25.896 6.789 16.759 1.00 96.88 278 LEU A CA 1
ATOM 2162 C C . LEU A 1 278 ? -24.954 6.287 17.867 1.00 96.88 278 LEU A C 1
ATOM 2164 O O . LEU A 1 278 ? -25.302 6.353 19.047 1.00 96.88 278 LEU A O 1
ATOM 2168 N N . ALA A 1 279 ? -23.732 5.860 17.531 1.00 97.38 279 ALA A N 1
ATOM 2169 C CA . ALA A 1 279 ? -22.706 5.517 18.514 1.00 97.38 279 ALA A CA 1
ATOM 2170 C C . ALA A 1 279 ? -22.417 6.670 19.491 1.00 97.38 279 ALA A C 1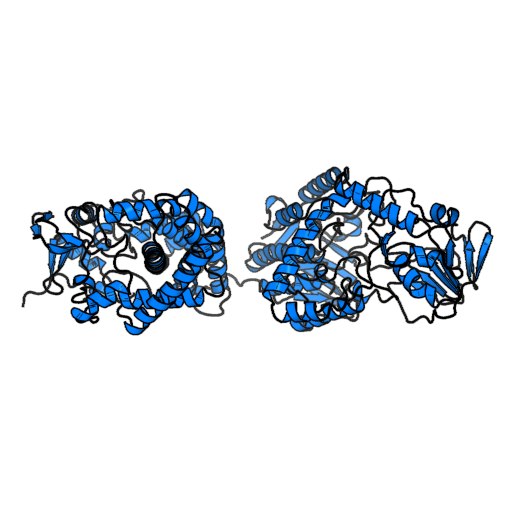
ATOM 2172 O O . ALA A 1 279 ? -22.151 6.424 20.665 1.00 97.38 279 ALA A O 1
ATOM 2173 N N . ALA A 1 280 ? -22.497 7.929 19.042 1.00 96.00 280 ALA A N 1
ATOM 2174 C CA . ALA A 1 280 ? -22.314 9.080 19.926 1.00 96.00 280 ALA A CA 1
ATOM 2175 C C . ALA A 1 280 ? -23.385 9.133 21.030 1.00 96.00 280 ALA A C 1
ATOM 2177 O O . ALA A 1 280 ? -23.050 9.355 22.192 1.00 96.00 280 ALA A O 1
ATOM 2178 N N . ALA A 1 281 ? -24.649 8.868 20.684 1.00 96.69 281 ALA A N 1
ATOM 2179 C CA . ALA A 1 281 ? -25.746 8.819 21.647 1.00 96.69 281 ALA A CA 1
ATOM 2180 C C . ALA A 1 281 ? -25.595 7.639 22.619 1.00 96.69 281 ALA A C 1
ATOM 2182 O O . ALA A 1 281 ? -25.778 7.809 23.822 1.00 96.69 281 ALA A O 1
ATOM 2183 N N . ALA A 1 282 ? -25.166 6.470 22.128 1.00 97.19 282 ALA A N 1
ATOM 2184 C CA . ALA A 1 282 ? -24.884 5.313 22.979 1.00 97.19 282 ALA A CA 1
ATOM 2185 C C . ALA A 1 282 ? -23.783 5.596 24.015 1.00 97.19 282 ALA A C 1
ATOM 2187 O O . ALA A 1 282 ? -23.877 5.138 25.153 1.00 97.19 282 ALA A O 1
ATOM 2188 N N . VAL A 1 283 ? -22.750 6.366 23.653 1.00 97.69 283 VAL A N 1
ATOM 2189 C CA . VAL A 1 283 ? -21.685 6.765 24.589 1.00 97.69 283 VAL A CA 1
ATOM 2190 C C . VAL A 1 283 ? -22.221 7.674 25.697 1.00 97.69 283 VAL A C 1
ATOM 2192 O O . VAL A 1 283 ? -21.946 7.405 26.868 1.00 97.69 283 VAL A O 1
ATOM 2195 N N . GLU A 1 284 ? -22.986 8.719 25.360 1.00 97.00 284 GLU A N 1
ATOM 2196 C CA . GLU A 1 284 ? -23.584 9.609 26.373 1.00 97.00 284 GLU A CA 1
ATOM 2197 C C . GLU A 1 284 ? -24.564 8.852 27.275 1.00 97.00 284 GLU A C 1
ATOM 2199 O O . GLU A 1 284 ? -24.528 8.999 28.499 1.00 97.00 284 GLU A O 1
ATOM 2204 N N . GLU A 1 285 ? -25.385 7.973 26.696 1.00 97.06 285 GLU A N 1
ATOM 2205 C CA . GLU A 1 285 ? -26.317 7.177 27.486 1.00 97.06 285 GLU A CA 1
ATOM 2206 C C . GLU A 1 285 ? -25.588 6.186 28.394 1.00 97.06 285 GLU A C 1
ATOM 2208 O O . GLU A 1 285 ? -25.977 6.013 29.544 1.00 97.06 285 GLU A O 1
ATOM 2213 N N . THR A 1 286 ? -24.480 5.590 27.951 1.00 97.50 286 THR A N 1
ATOM 2214 C CA . THR A 1 286 ? -23.671 4.708 28.807 1.00 97.50 286 THR A CA 1
ATOM 2215 C C . THR A 1 286 ? -23.073 5.466 29.985 1.00 97.50 286 THR A C 1
ATOM 2217 O O . THR A 1 286 ? -23.104 4.966 31.107 1.00 97.50 286 THR A O 1
ATOM 2220 N N . LEU A 1 287 ? -22.565 6.683 29.773 1.00 96.88 287 LEU A N 1
ATOM 2221 C CA . LEU A 1 287 ? -22.027 7.519 30.850 1.00 96.88 287 LEU A CA 1
ATOM 2222 C C . LEU A 1 287 ? -23.075 7.801 31.939 1.00 96.88 287 LEU A C 1
ATOM 2224 O O . LEU A 1 287 ? -22.741 7.811 33.128 1.00 96.88 287 LEU A O 1
ATOM 2228 N N . ARG A 1 288 ? -24.341 7.981 31.550 1.00 96.38 288 ARG A N 1
ATOM 2229 C CA . ARG A 1 288 ? -25.465 8.114 32.482 1.00 96.38 288 ARG A CA 1
ATOM 2230 C C . ARG A 1 288 ? -25.851 6.765 33.105 1.00 96.38 288 ARG A C 1
ATOM 2232 O O . ARG A 1 288 ? -25.840 6.624 34.325 1.00 96.38 288 ARG A O 1
ATOM 2239 N N . PHE A 1 289 ? -26.192 5.787 32.275 1.00 95.88 289 PHE A N 1
ATOM 2240 C CA . PHE A 1 289 ? -26.814 4.523 32.657 1.00 95.88 289 PHE A CA 1
ATOM 2241 C C . PHE A 1 289 ? -25.863 3.586 33.409 1.00 95.88 289 PHE A C 1
ATOM 2243 O O . PHE A 1 289 ? -26.227 3.095 34.477 1.00 95.88 289 PHE A O 1
ATOM 2250 N N . ASP A 1 290 ? -24.659 3.338 32.885 1.00 94.31 290 ASP A N 1
ATOM 2251 C CA . ASP A 1 290 ? -23.669 2.405 33.448 1.00 94.31 290 ASP A CA 1
ATOM 2252 C C . ASP A 1 290 ? -22.241 2.971 33.371 1.00 94.31 290 ASP A C 1
ATOM 2254 O O . ASP A 1 290 ? -21.314 2.374 32.820 1.00 94.31 290 ASP A O 1
ATOM 2258 N N . GLY A 1 291 ? -22.073 4.188 33.900 1.00 94.56 291 GLY A N 1
ATOM 2259 C CA . GLY A 1 291 ? -20.815 4.925 33.836 1.00 94.56 291 GLY A CA 1
ATOM 2260 C C . GLY A 1 291 ? -19.661 4.239 34.590 1.00 94.56 291 GLY A C 1
ATOM 2261 O O . GLY A 1 291 ? -19.867 3.642 35.653 1.00 94.56 291 GLY A O 1
ATOM 2262 N N . PRO A 1 292 ? -18.413 4.367 34.100 1.00 93.56 292 PRO A N 1
ATOM 2263 C CA . PRO A 1 292 ? -17.269 3.631 34.638 1.00 93.56 292 PRO A CA 1
ATOM 2264 C C . PRO A 1 292 ? -16.873 4.034 36.067 1.00 93.56 292 PRO A C 1
ATOM 2266 O O . PRO A 1 292 ? -16.298 3.225 36.792 1.00 93.56 292 PRO A O 1
ATOM 2269 N N . GLY A 1 293 ? -17.158 5.274 36.482 1.00 90.69 293 GLY A N 1
ATOM 2270 C CA . GLY A 1 293 ? -16.900 5.774 37.835 1.00 90.69 293 GLY A CA 1
ATOM 2271 C C . GLY A 1 293 ? -18.191 5.908 38.639 1.00 90.69 293 GLY A C 1
ATOM 2272 O O . GLY A 1 293 ? -19.055 6.706 38.285 1.00 90.69 293 GLY A O 1
ATOM 2273 N N . GLN A 1 294 ? -18.313 5.161 39.737 1.00 91.19 294 GLN A N 1
ATOM 2274 C CA . GLN A 1 294 ? -19.528 5.124 40.563 1.00 91.19 294 GLN A CA 1
ATOM 2275 C C . GLN A 1 294 ? -19.530 6.157 41.694 1.00 91.19 294 GLN A C 1
ATOM 2277 O O . GLN A 1 294 ? -20.600 6.552 42.151 1.00 91.19 294 GLN A O 1
ATOM 2282 N N . GLY A 1 295 ? -18.365 6.644 42.127 1.00 89.00 295 GLY A N 1
ATOM 2283 C CA . GLY A 1 295 ? -18.270 7.639 43.192 1.00 89.00 295 GLY A CA 1
ATOM 2284 C C . GLY A 1 295 ? -16.901 8.305 43.289 1.00 89.00 295 GLY A C 1
ATOM 2285 O O . GLY A 1 295 ? -15.907 7.799 42.769 1.00 89.00 295 GLY A O 1
ATOM 2286 N N . LEU A 1 296 ? -16.854 9.458 43.958 1.00 84.44 296 LEU A N 1
ATOM 2287 C CA . LEU A 1 296 ? -15.637 10.251 44.162 1.00 84.44 296 LEU A CA 1
ATOM 2288 C C . LEU A 1 296 ? -15.480 10.603 45.639 1.00 84.44 296 LEU A C 1
ATOM 2290 O O . LEU A 1 296 ? -16.338 11.264 46.202 1.00 84.44 296 LEU A O 1
ATOM 2294 N N . LEU A 1 297 ? -14.379 10.229 46.285 1.00 87.12 297 LEU A N 1
ATOM 2295 C CA . LEU A 1 297 ? -14.204 10.570 47.698 1.00 87.12 297 LEU A CA 1
ATOM 2296 C C . LEU A 1 297 ? -13.964 12.080 47.889 1.00 87.12 297 LEU A C 1
ATOM 2298 O O . LEU A 1 297 ? -13.223 12.715 47.127 1.00 87.12 297 LEU A O 1
ATOM 2302 N N . ARG A 1 298 ? -14.589 12.642 48.922 1.00 91.12 298 ARG A N 1
ATOM 2303 C CA . ARG A 1 298 ? -14.460 14.029 49.379 1.00 91.12 298 ARG A CA 1
ATOM 2304 C C . ARG A 1 298 ? -14.241 14.076 50.887 1.00 91.12 298 ARG A C 1
ATOM 2306 O O . ARG A 1 298 ? -14.583 13.127 51.589 1.00 91.12 298 ARG A O 1
ATOM 2313 N N . ILE A 1 299 ? -13.702 15.185 51.379 1.00 91.19 299 ILE A N 1
ATOM 2314 C CA . ILE A 1 299 ? -13.655 15.504 52.810 1.00 91.19 299 ILE A CA 1
ATOM 2315 C C . ILE A 1 299 ? -14.325 16.854 53.043 1.00 91.19 299 ILE A C 1
ATOM 2317 O O . ILE A 1 299 ? -14.055 17.814 52.321 1.00 91.19 299 ILE A O 1
ATOM 2321 N N . THR A 1 300 ? -15.199 16.942 54.040 1.00 94.38 300 THR A N 1
ATOM 2322 C CA . THR A 1 300 ? -15.806 18.217 54.426 1.00 94.38 300 THR A CA 1
ATOM 2323 C C . THR A 1 300 ? -14.784 19.133 55.098 1.00 94.38 300 THR A C 1
ATOM 2325 O O . THR A 1 300 ? -14.021 18.707 55.963 1.00 94.38 300 THR A O 1
ATOM 2328 N N . THR A 1 301 ? -14.748 20.410 54.725 1.00 93.75 301 THR A N 1
ATOM 2329 C CA . THR A 1 301 ? -13.840 21.403 55.344 1.00 93.75 301 THR A CA 1
ATOM 2330 C C . THR A 1 301 ? -14.492 22.163 56.499 1.00 93.75 301 THR A C 1
ATOM 2332 O O . THR A 1 301 ? -13.803 22.691 57.370 1.00 93.75 301 THR A O 1
ATOM 2335 N N . THR A 1 302 ? -15.822 22.190 56.518 1.00 94.00 302 THR A N 1
ATOM 2336 C CA . THR A 1 302 ? -16.679 22.781 57.548 1.00 94.00 302 THR A CA 1
ATOM 2337 C C . THR A 1 302 ? -17.849 21.840 57.814 1.00 94.00 302 THR A C 1
ATOM 2339 O O . THR A 1 302 ? -18.030 20.866 57.085 1.00 94.00 302 THR A O 1
ATOM 2342 N N . ASP A 1 303 ? -18.686 22.143 58.802 1.00 96.12 303 ASP A N 1
ATOM 2343 C CA . ASP A 1 303 ? -19.992 21.490 58.899 1.00 96.12 303 ASP A CA 1
ATOM 2344 C C . ASP A 1 303 ? -20.827 21.855 57.659 1.00 96.12 303 ASP A C 1
ATOM 2346 O O . ASP A 1 303 ? -20.844 23.016 57.226 1.00 96.12 303 ASP A O 1
ATOM 2350 N N . VAL A 1 304 ? -21.491 20.869 57.052 1.00 95.94 304 VAL A N 1
ATOM 2351 C CA . VAL A 1 304 ? -22.305 21.060 55.842 1.00 95.94 304 VAL A CA 1
ATOM 2352 C C . VAL A 1 304 ? -23.645 20.359 55.998 1.00 95.94 304 VAL A C 1
ATOM 2354 O O . VAL A 1 304 ? -23.697 19.160 56.253 1.00 95.94 304 VAL A O 1
ATOM 2357 N N . THR A 1 305 ? -24.742 21.085 55.793 1.00 95.81 305 THR A N 1
ATOM 2358 C CA . THR A 1 305 ? -26.084 20.494 55.756 1.00 95.81 305 THR A CA 1
ATOM 2359 C C . THR A 1 305 ? -26.458 20.109 54.324 1.00 95.81 305 THR A C 1
ATOM 2361 O O . THR A 1 305 ? -26.491 20.965 53.440 1.00 95.81 305 THR A O 1
ATOM 2364 N N . VAL A 1 306 ? -26.760 18.827 54.106 1.00 93.62 306 VAL A N 1
ATOM 2365 C CA . VAL A 1 306 ? -27.212 18.237 52.831 1.00 93.62 306 VAL A CA 1
ATOM 2366 C C . VAL A 1 306 ? -28.456 17.401 53.115 1.00 93.62 306 VAL A C 1
ATOM 2368 O O . VAL A 1 306 ? -28.497 16.714 54.132 1.00 93.62 306 VAL A O 1
ATOM 2371 N N . GLY A 1 307 ? -29.500 17.486 52.284 1.00 85.94 307 GLY A N 1
ATOM 2372 C CA . GLY A 1 307 ? -30.733 16.709 52.488 1.00 85.94 307 GLY A CA 1
ATOM 2373 C C . GLY A 1 307 ? -31.393 16.858 53.874 1.00 85.94 307 GLY A C 1
ATOM 2374 O O . GLY A 1 307 ? -32.103 15.959 54.310 1.00 85.94 307 GLY A O 1
ATOM 2375 N N . GLY A 1 308 ? -31.133 17.958 54.596 1.00 89.06 308 GLY A N 1
ATOM 2376 C CA . GLY A 1 308 ? -31.594 18.177 55.976 1.00 89.06 308 GLY A CA 1
ATOM 2377 C C . GLY A 1 308 ? -30.737 17.523 57.074 1.00 89.06 308 GLY A C 1
ATOM 2378 O O . GLY A 1 308 ? -31.055 17.665 58.251 1.00 89.06 308 GLY A O 1
ATOM 2379 N N . THR A 1 309 ? -29.647 16.836 56.724 1.00 94.38 309 THR A N 1
ATOM 2380 C CA . THR A 1 309 ? -28.693 16.218 57.657 1.00 94.38 309 THR A CA 1
ATOM 2381 C C . THR A 1 309 ? -27.378 16.994 57.677 1.00 94.38 309 THR A C 1
ATOM 2383 O O . THR A 1 309 ? -26.838 17.342 56.628 1.00 94.38 309 THR A O 1
ATOM 2386 N N . THR A 1 310 ? -26.850 17.276 58.869 1.00 96.38 310 THR A N 1
ATOM 2387 C CA . THR A 1 310 ? -25.556 17.956 59.029 1.00 96.38 310 THR A CA 1
ATOM 2388 C C . THR A 1 310 ? -24.421 16.941 59.068 1.00 96.38 310 THR A C 1
ATOM 2390 O O . THR A 1 310 ? -24.358 16.106 59.966 1.00 96.38 310 THR A O 1
ATOM 2393 N N . ILE A 1 311 ? -23.517 17.051 58.098 1.00 96.50 311 ILE A N 1
ATOM 2394 C CA . ILE A 1 311 ? -22.270 16.297 58.002 1.00 96.50 311 ILE A CA 1
ATOM 2395 C C . ILE A 1 311 ? -21.175 17.123 58.696 1.00 96.50 311 ILE A C 1
ATOM 2397 O O . ILE A 1 311 ? -20.994 18.288 58.325 1.00 96.50 311 ILE A O 1
ATOM 2401 N N . PRO A 1 312 ? -20.456 16.573 59.690 1.00 95.38 312 PRO A N 1
ATOM 2402 C CA . PRO A 1 312 ? -19.463 17.328 60.450 1.00 95.38 312 PRO A CA 1
ATOM 2403 C C . PRO A 1 312 ? -18.218 17.648 59.613 1.00 95.38 312 PRO A C 1
ATOM 2405 O O . PRO A 1 312 ? -17.905 16.932 58.660 1.00 95.38 312 PRO A O 1
ATOM 2408 N N . ALA A 1 313 ? -17.480 18.695 59.982 1.00 93.69 313 ALA A N 1
ATOM 2409 C CA . ALA A 1 313 ? -16.177 19.018 59.401 1.00 93.69 313 ALA A CA 1
ATOM 2410 C C . ALA A 1 313 ? -15.171 17.856 59.550 1.00 93.69 313 ALA A C 1
ATOM 2412 O O . ALA A 1 313 ? -15.104 17.199 60.589 1.00 93.69 313 ALA A O 1
ATOM 2413 N N . GLY A 1 314 ? -14.352 17.621 58.522 1.00 88.75 314 GLY A N 1
ATOM 2414 C CA . GLY A 1 314 ? -13.356 16.545 58.477 1.00 88.75 314 GLY A CA 1
ATOM 2415 C C . GLY A 1 314 ? -13.917 15.164 58.119 1.00 88.75 314 GLY A C 1
ATOM 2416 O O . GLY A 1 314 ? -13.150 14.205 58.029 1.00 88.75 314 GLY A O 1
ATOM 2417 N N . ALA A 1 315 ? -15.225 15.045 57.886 1.00 90.81 315 ALA A N 1
ATOM 2418 C CA . ALA A 1 315 ? -15.872 13.791 57.531 1.00 90.81 315 ALA A CA 1
ATOM 2419 C C . ALA A 1 315 ? -15.585 13.382 56.084 1.00 90.81 315 ALA A C 1
ATOM 2421 O O . ALA A 1 315 ? -15.543 14.213 55.174 1.00 90.81 315 ALA A O 1
ATOM 2422 N N . ARG A 1 316 ? -15.445 12.072 55.857 1.00 90.31 316 ARG A N 1
ATOM 2423 C CA . ARG A 1 316 ? -15.341 11.490 54.515 1.00 90.31 316 ARG A CA 1
ATOM 2424 C C . ARG A 1 316 ? -16.727 11.408 53.890 1.00 90.31 316 ARG A C 1
ATOM 2426 O O . ARG A 1 316 ? -17.644 10.879 54.511 1.00 90.31 316 ARG A O 1
ATOM 2433 N N . VAL A 1 317 ? -16.863 11.886 52.658 1.00 93.25 317 VAL A N 1
ATOM 2434 C CA . VAL A 1 317 ? -18.119 11.892 51.905 1.00 93.25 317 VAL A CA 1
ATOM 2435 C C . VAL A 1 317 ? -17.916 11.205 50.557 1.00 93.25 317 VAL A C 1
ATOM 2437 O O . VAL A 1 317 ? -16.978 11.529 49.832 1.00 93.25 317 VAL A O 1
ATOM 2440 N N . LEU A 1 318 ? -18.799 10.279 50.200 1.00 93.31 318 LEU A N 1
ATOM 2441 C CA . LEU A 1 318 ? -18.868 9.608 48.908 1.00 93.31 318 LEU A CA 1
ATOM 2442 C C . LEU A 1 318 ? -20.172 9.995 48.198 1.00 93.31 318 LEU A C 1
ATOM 2444 O O . LEU A 1 318 ? -21.224 9.409 48.462 1.00 93.31 318 LEU A O 1
ATOM 2448 N N . PRO A 1 319 ? -20.125 10.964 47.274 1.00 95.31 319 PRO A N 1
ATOM 2449 C CA . PRO A 1 319 ? -21.196 11.208 46.330 1.00 95.31 319 PRO A CA 1
ATOM 2450 C C . PRO A 1 319 ? -21.245 10.058 45.315 1.00 95.31 319 PRO A C 1
ATOM 2452 O O . PRO A 1 319 ? -20.284 9.839 44.569 1.00 95.31 319 PRO A O 1
ATOM 2455 N N . LEU A 1 320 ? -22.351 9.313 45.302 1.00 95.31 320 LEU A N 1
ATOM 2456 C CA . LEU A 1 320 ? -22.575 8.189 44.394 1.00 95.31 320 LEU A CA 1
ATOM 2457 C C . LEU A 1 320 ? -23.057 8.697 43.032 1.00 95.31 320 LEU A C 1
ATOM 2459 O O . LEU A 1 320 ? -24.254 8.840 42.787 1.00 95.31 320 LEU A O 1
ATOM 2463 N N . ILE A 1 321 ? -22.110 8.943 42.129 1.00 95.94 321 ILE A N 1
ATOM 2464 C CA . ILE A 1 321 ? -22.353 9.373 40.746 1.00 95.94 321 ILE A CA 1
ATOM 2465 C C . ILE A 1 321 ? -23.280 8.396 40.012 1.00 95.94 321 ILE A C 1
ATOM 2467 O O . ILE A 1 321 ? -24.235 8.825 39.368 1.00 95.94 321 ILE A O 1
ATOM 2471 N N . GLY A 1 322 ? -23.043 7.087 40.155 1.00 94.88 322 GLY A N 1
ATOM 2472 C CA . GLY A 1 322 ? -23.882 6.062 39.524 1.00 94.88 322 GLY A CA 1
ATOM 2473 C C . GLY A 1 322 ? -25.324 6.069 40.040 1.00 94.88 322 GLY A C 1
ATOM 2474 O O . GLY A 1 322 ? -26.258 5.849 39.273 1.00 94.88 322 GLY A O 1
ATOM 2475 N N . SER A 1 323 ? -25.522 6.398 41.322 1.00 96.12 323 SER A N 1
ATOM 2476 C CA . SER A 1 323 ? -26.854 6.583 41.907 1.00 96.12 323 SER A CA 1
ATOM 2477 C C . SER A 1 323 ? -27.536 7.843 41.372 1.00 96.12 323 SER A C 1
ATOM 2479 O O . SER A 1 323 ? -28.694 7.787 40.965 1.00 96.12 323 SER A O 1
ATOM 2481 N N . ALA A 1 324 ? -26.815 8.967 41.349 1.00 96.62 324 ALA A N 1
ATOM 2482 C CA . ALA A 1 324 ? -27.325 10.255 40.885 1.00 96.62 324 ALA A CA 1
ATOM 2483 C C . ALA A 1 324 ? -27.796 10.211 39.424 1.00 96.62 324 ALA A C 1
ATOM 2485 O O . ALA A 1 324 ? -28.859 10.736 39.101 1.00 96.62 324 ALA A O 1
ATOM 2486 N N . ASN A 1 325 ? -27.051 9.530 38.548 1.00 96.12 325 ASN A N 1
ATOM 2487 C CA . ASN A 1 325 ? -27.404 9.399 37.131 1.00 96.12 325 ASN A CA 1
ATOM 2488 C C . ASN A 1 325 ? -28.622 8.485 36.872 1.00 96.12 325 ASN A C 1
ATOM 2490 O O . ASN A 1 325 ? -29.090 8.391 35.735 1.00 96.12 325 ASN A O 1
ATOM 2494 N N . ARG A 1 326 ? -29.146 7.824 37.916 1.00 94.81 326 ARG A N 1
ATOM 2495 C CA . ARG A 1 326 ? -30.361 6.997 37.874 1.00 94.81 326 ARG A CA 1
ATOM 2496 C C . ARG A 1 326 ? -31.459 7.469 38.834 1.00 94.81 326 ARG A C 1
ATOM 2498 O O . ARG A 1 326 ? -32.342 6.701 39.214 1.00 94.81 326 ARG A O 1
ATOM 2505 N N . ASP A 1 327 ? -31.406 8.722 39.277 1.00 96.56 327 ASP A N 1
ATOM 2506 C CA . ASP A 1 327 ? -32.442 9.276 40.147 1.00 96.56 327 ASP A CA 1
ATOM 2507 C C . ASP A 1 327 ? -33.707 9.618 39.345 1.00 96.56 327 ASP A C 1
ATOM 2509 O O . ASP A 1 327 ? -33.700 10.548 38.540 1.00 96.56 327 ASP A O 1
ATOM 2513 N N . LEU A 1 328 ? -34.805 8.901 39.615 1.00 95.06 328 LEU A N 1
ATOM 2514 C CA . LEU A 1 328 ? -36.148 9.123 39.044 1.00 95.06 328 LEU A CA 1
ATOM 2515 C C . LEU A 1 328 ? -36.676 10.552 39.247 1.00 95.06 328 LEU A C 1
ATOM 2517 O O . LEU A 1 328 ? -37.603 10.978 38.569 1.00 95.06 328 LEU A O 1
ATOM 2521 N N . ARG A 1 329 ? -36.117 11.295 40.209 1.00 94.56 329 ARG A N 1
ATOM 2522 C CA . ARG A 1 329 ? -36.484 12.694 40.482 1.00 94.56 329 ARG A CA 1
ATOM 2523 C C . ARG A 1 329 ? -35.898 13.671 39.465 1.00 94.56 329 ARG A C 1
ATOM 2525 O O . ARG A 1 329 ? -36.384 14.793 39.371 1.00 94.56 329 ARG A O 1
ATOM 2532 N N . HIS A 1 330 ? -34.845 13.263 38.757 1.00 94.88 330 HIS A N 1
ATOM 2533 C CA . HIS A 1 330 ? -34.135 14.091 37.784 1.00 94.88 330 HIS A CA 1
ATOM 2534 C C . HIS A 1 330 ? -34.236 13.530 36.359 1.00 94.88 330 HIS A C 1
ATOM 2536 O O . HIS A 1 330 ? -34.351 14.298 35.410 1.00 94.88 330 HIS A O 1
ATOM 2542 N N . TRP A 1 331 ? -34.243 12.205 36.208 1.00 93.56 331 TRP A N 1
ATOM 2543 C CA . TRP A 1 331 ? -34.306 11.526 34.917 1.00 93.56 331 TRP A CA 1
ATOM 2544 C C . TRP A 1 331 ? -35.643 10.809 34.730 1.00 93.56 331 TRP A C 1
ATOM 2546 O O . TRP A 1 331 ? -36.076 10.068 35.610 1.00 93.56 331 TRP A O 1
ATOM 2556 N N . GLU A 1 332 ? -36.253 10.973 33.556 1.00 91.69 332 GLU A N 1
ATOM 2557 C CA . GLU A 1 332 ? -37.376 10.145 33.100 1.00 91.69 332 GLU A CA 1
ATOM 2558 C C . GLU A 1 332 ? -36.878 8.740 32.729 1.00 91.69 332 GLU A C 1
ATOM 2560 O O . GLU A 1 332 ? -35.840 8.608 32.073 1.00 91.69 332 GLU A O 1
ATOM 2565 N N . ASP A 1 333 ? -37.588 7.695 33.166 1.00 93.12 333 ASP A N 1
ATOM 2566 C CA . ASP A 1 333 ? -37.237 6.281 32.950 1.00 93.12 333 ASP A CA 1
ATOM 2567 C C . ASP A 1 333 ? -35.727 5.984 33.118 1.00 93.12 333 ASP A C 1
ATOM 2569 O O . ASP A 1 333 ? -35.066 5.515 32.189 1.00 93.12 333 ASP A O 1
ATOM 2573 N N . PRO A 1 334 ? -35.117 6.290 34.279 1.00 93.56 334 PRO A N 1
ATOM 2574 C CA . PRO A 1 334 ? -33.668 6.255 34.481 1.00 93.56 334 PRO A CA 1
ATOM 2575 C C . PRO A 1 334 ? -33.053 4.869 34.312 1.00 93.56 334 PRO A C 1
ATOM 2577 O O . PRO A 1 334 ? -31.859 4.770 34.013 1.00 93.56 334 PRO A O 1
ATOM 2580 N N . ASP A 1 335 ? -33.849 3.823 34.515 1.00 93.88 335 ASP A N 1
ATOM 2581 C CA . ASP A 1 335 ? -33.440 2.426 34.401 1.00 93.88 335 ASP A CA 1
ATOM 2582 C C . ASP A 1 335 ? -33.650 1.846 32.996 1.00 93.88 335 ASP A C 1
ATOM 2584 O O . ASP A 1 335 ? -33.372 0.668 32.781 1.00 93.88 335 ASP A O 1
ATOM 2588 N N . GLU A 1 336 ? -34.055 2.665 32.019 1.00 94.00 336 GLU A N 1
ATOM 2589 C CA . GLU A 1 336 ? -34.036 2.298 30.604 1.00 94.00 336 GLU A CA 1
ATOM 2590 C C . GLU A 1 336 ? -32.823 2.911 29.884 1.00 94.00 336 GLU A C 1
ATOM 2592 O O . GLU A 1 336 ? -32.552 4.111 30.010 1.00 94.00 336 GLU A O 1
ATOM 2597 N N . PHE A 1 337 ? -32.106 2.087 29.110 1.00 95.69 337 PHE A N 1
ATOM 2598 C CA . PHE A 1 337 ? -31.046 2.525 28.198 1.00 95.69 337 PHE A CA 1
ATOM 2599 C C . PHE A 1 337 ? -31.650 2.954 26.857 1.00 95.69 337 PHE A C 1
ATOM 2601 O O . PHE A 1 337 ? -32.283 2.142 26.177 1.00 95.69 337 PHE A O 1
ATOM 2608 N N . ARG A 1 338 ? -31.461 4.220 26.476 1.00 93.88 338 ARG A N 1
ATOM 2609 C CA . ARG A 1 338 ? -32.114 4.855 25.322 1.00 93.88 338 ARG A CA 1
ATOM 2610 C C . ARG A 1 338 ? -31.155 5.720 24.499 1.00 93.88 338 ARG A C 1
ATOM 2612 O O . ARG A 1 338 ? -30.321 6.424 25.054 1.00 93.88 338 ARG A O 1
ATOM 2619 N N . LEU A 1 339 ? -31.310 5.715 23.171 1.00 94.81 339 LEU A N 1
ATOM 2620 C CA . LEU A 1 339 ? -30.483 6.517 22.248 1.00 94.81 339 LEU A CA 1
ATOM 2621 C C . LEU A 1 339 ? -31.074 7.904 21.932 1.00 94.81 339 LEU A C 1
ATOM 2623 O O . LEU A 1 339 ? -30.410 8.717 21.299 1.00 94.81 339 LEU A O 1
ATOM 2627 N N . ASP A 1 340 ? -32.311 8.176 22.348 1.00 93.31 340 ASP A N 1
ATOM 2628 C CA . ASP A 1 340 ? -33.093 9.364 21.981 1.00 93.31 340 ASP A CA 1
ATOM 2629 C C . ASP A 1 340 ? -33.159 10.434 23.088 1.00 93.31 340 ASP A C 1
ATOM 2631 O O . ASP A 1 340 ? -33.970 11.354 23.015 1.00 93.31 340 ASP A O 1
ATOM 2635 N N . ARG A 1 341 ? -32.318 10.340 24.126 1.00 90.25 341 ARG A N 1
ATOM 2636 C CA . ARG A 1 341 ? -32.313 11.326 25.218 1.00 90.25 341 ARG A CA 1
ATOM 2637 C C . ARG A 1 341 ? -31.736 12.666 24.765 1.00 90.25 341 ARG A C 1
ATOM 2639 O O . ARG A 1 341 ? -30.620 12.735 24.261 1.00 90.25 341 ARG A O 1
ATOM 2646 N N . GLU A 1 342 ? -32.465 13.745 25.041 1.00 80.38 342 GLU A N 1
ATOM 2647 C CA . GLU A 1 342 ? -32.030 15.112 24.721 1.00 80.38 342 GLU A CA 1
ATOM 2648 C C . GLU A 1 342 ? -31.062 15.706 25.766 1.00 80.38 342 GLU A C 1
ATOM 2650 O O . GLU A 1 342 ? -30.242 16.565 25.436 1.00 80.38 342 GLU A O 1
ATOM 2655 N N . SER A 1 343 ? -31.137 15.261 27.029 1.00 74.50 343 SER A N 1
ATOM 2656 C CA . SER A 1 343 ? -30.333 15.806 28.136 1.00 74.50 343 SER A CA 1
ATOM 2657 C C . SER A 1 343 ? -28.982 15.101 28.297 1.00 74.50 343 SER A C 1
ATOM 2659 O O . SER A 1 343 ? -28.907 13.875 28.351 1.00 74.50 343 SER A O 1
ATOM 2661 N N . ASN A 1 344 ? -27.920 15.896 28.471 1.00 76.25 344 ASN A N 1
ATOM 2662 C CA . ASN A 1 344 ? -26.560 15.445 28.793 1.00 76.25 344 ASN A CA 1
ATOM 2663 C C . ASN A 1 344 ? -26.093 15.964 30.171 1.00 76.25 344 ASN A C 1
ATOM 2665 O O . ASN A 1 344 ? -24.948 16.375 30.366 1.00 76.25 344 ASN A O 1
ATOM 2669 N N . GLU A 1 345 ? -27.009 16.014 31.140 1.00 87.81 345 GLU A N 1
ATOM 2670 C CA . GLU A 1 345 ? -26.744 16.543 32.488 1.00 87.81 345 GLU A CA 1
ATOM 2671 C C . GLU A 1 345 ? -26.097 15.525 33.446 1.00 87.81 345 GLU A C 1
ATOM 2673 O O . GLU A 1 345 ? -25.926 15.801 34.633 1.00 87.81 345 GLU A O 1
ATOM 2678 N N . HIS A 1 346 ? -25.680 14.357 32.945 1.00 94.75 346 HIS A N 1
ATOM 2679 C CA . HIS A 1 346 ? -25.083 13.308 33.768 1.00 94.75 346 HIS A CA 1
ATOM 2680 C C . HIS A 1 346 ? -23.797 13.780 34.479 1.00 94.75 346 HIS A C 1
ATOM 2682 O O . HIS A 1 346 ? -22.993 14.558 33.955 1.00 94.75 346 HIS A O 1
ATOM 2688 N N . LEU A 1 347 ? -23.502 13.212 35.648 1.00 95.38 347 LEU A N 1
ATOM 2689 C CA . LEU A 1 347 ? -22.345 13.589 36.471 1.00 95.38 347 LEU A CA 1
ATOM 2690 C C . LEU A 1 347 ? -21.104 12.704 36.246 1.00 95.38 347 LEU A C 1
ATOM 2692 O O . LEU A 1 347 ? -20.137 12.796 37.002 1.00 95.38 347 LEU A O 1
ATOM 2696 N N . ALA A 1 348 ? -21.093 11.861 35.205 1.00 94.31 348 ALA A N 1
ATOM 2697 C CA . ALA A 1 348 ? -20.046 10.857 34.955 1.00 94.31 348 ALA A CA 1
ATOM 2698 C C . ALA A 1 348 ? -18.622 11.433 34.830 1.00 94.31 348 ALA A C 1
ATOM 2700 O O . ALA A 1 348 ? -17.648 10.803 35.235 1.00 94.31 348 ALA A O 1
ATOM 2701 N N . PHE A 1 349 ? -18.491 12.655 34.306 1.00 93.44 349 PHE A N 1
ATOM 2702 C CA . PHE A 1 349 ? -17.212 13.367 34.197 1.00 93.44 349 PHE A CA 1
ATOM 2703 C C . PHE A 1 349 ? -16.931 14.310 35.379 1.00 93.44 349 PHE A C 1
ATOM 2705 O O . PHE A 1 349 ? -15.996 15.113 35.316 1.00 93.44 349 PHE A O 1
ATOM 2712 N N . GLY A 1 350 ? -17.720 14.232 36.450 1.00 91.56 350 GLY A N 1
ATOM 2713 C CA . GLY A 1 350 ? -17.717 15.207 37.533 1.00 91.56 350 GLY A CA 1
ATOM 2714 C C . GLY A 1 350 ? -18.303 16.555 37.104 1.00 91.56 350 GLY A C 1
ATOM 2715 O O . GLY A 1 350 ? -18.925 16.687 36.054 1.00 91.56 350 GLY A O 1
ATOM 2716 N N . SER A 1 351 ? -18.104 17.581 37.929 1.00 90.56 351 SER A N 1
ATOM 2717 C CA . SER A 1 351 ? -18.598 18.942 37.696 1.00 90.56 351 SER A CA 1
ATOM 2718 C C . SER A 1 351 ? -17.700 19.960 38.410 1.00 90.56 351 SER A C 1
ATOM 2720 O O . SER A 1 351 ? -16.876 19.603 39.252 1.00 90.56 351 SER A O 1
ATOM 2722 N N . GLY A 1 352 ? -17.851 21.244 38.078 1.00 90.06 352 GLY A N 1
ATOM 2723 C CA . GLY A 1 352 ? -17.091 22.328 38.703 1.00 90.06 352 GLY A CA 1
ATOM 2724 C C . GLY A 1 352 ? -15.604 22.289 38.342 1.00 90.06 352 GLY A C 1
ATOM 2725 O O . GLY A 1 352 ? -15.230 21.922 37.227 1.00 90.06 352 GLY A O 1
ATOM 2726 N N . ILE A 1 353 ? -14.738 22.676 39.283 1.00 91.06 353 ILE A N 1
ATOM 2727 C CA . ILE A 1 353 ? -13.288 22.748 39.031 1.00 91.06 353 ILE A CA 1
ATOM 2728 C C . ILE A 1 353 ? -12.675 21.374 38.714 1.00 91.06 353 ILE A C 1
ATOM 2730 O O . ILE A 1 353 ? -11.695 21.300 37.976 1.00 91.06 353 ILE A O 1
ATOM 2734 N N . HIS A 1 354 ? -13.295 20.297 39.205 1.00 90.12 354 HIS A N 1
ATOM 2735 C CA . HIS A 1 354 ? -12.851 18.909 39.049 1.00 90.12 354 HIS A CA 1
ATOM 2736 C C . HIS A 1 354 ? -13.461 18.197 37.831 1.00 90.12 354 HIS A C 1
ATOM 2738 O O . HIS A 1 354 ? -13.388 16.976 37.729 1.00 90.12 354 HIS A O 1
ATOM 2744 N N . PHE A 1 355 ? -14.036 18.938 36.876 1.00 92.00 355 PHE A N 1
ATOM 2745 C CA . PHE A 1 355 ? -14.551 18.368 35.627 1.00 92.00 355 PHE A CA 1
ATOM 2746 C C . PHE A 1 355 ? -13.447 17.653 34.827 1.00 92.00 355 PHE A C 1
ATOM 2748 O O . PHE A 1 355 ? -12.347 18.191 34.653 1.00 92.00 355 PHE A O 1
ATOM 2755 N N . CYS A 1 356 ? -13.719 16.454 34.310 1.00 92.12 356 CYS A N 1
ATOM 2756 C CA . CYS A 1 356 ? -12.724 15.599 33.664 1.00 92.12 356 CYS A CA 1
ATOM 2757 C C . CYS A 1 356 ? -12.034 16.286 32.473 1.00 92.12 356 CYS A C 1
ATOM 2759 O O . CYS A 1 356 ? -12.673 16.736 31.520 1.00 92.12 356 CYS A O 1
ATOM 2761 N N . ILE A 1 357 ? -10.698 16.334 32.499 1.00 90.81 357 ILE A N 1
ATOM 2762 C CA . ILE A 1 357 ? -9.897 16.911 31.407 1.00 90.81 357 ILE A CA 1
ATOM 2763 C C . ILE A 1 357 ? -9.907 16.040 30.140 1.00 90.81 357 ILE A C 1
ATOM 2765 O O . ILE A 1 357 ? -9.793 16.565 29.038 1.00 90.81 357 ILE A O 1
ATOM 2769 N N . GLY A 1 358 ? -10.077 14.724 30.295 1.00 90.94 358 GLY A N 1
ATOM 2770 C CA . GLY A 1 358 ? -10.078 13.745 29.205 1.00 90.94 358 GLY A CA 1
ATOM 2771 C C . GLY A 1 358 ? -11.443 13.507 28.557 1.00 90.94 358 GLY A C 1
ATOM 2772 O O . GLY A 1 358 ? -11.538 12.662 27.677 1.00 90.94 358 GLY A O 1
ATOM 2773 N N . ASN A 1 359 ? -12.495 14.230 28.957 1.00 92.62 359 ASN A N 1
ATOM 2774 C CA . ASN A 1 359 ? -13.874 13.944 28.539 1.00 92.62 359 ASN A CA 1
ATOM 2775 C C . ASN A 1 359 ? -14.064 13.887 27.007 1.00 92.62 359 ASN A C 1
ATOM 2777 O O . ASN A 1 359 ? -14.741 12.996 26.506 1.00 92.62 359 ASN A O 1
ATOM 2781 N N . ALA A 1 360 ? -13.438 14.801 26.257 1.00 93.56 360 ALA A N 1
ATOM 2782 C CA . ALA A 1 360 ? -13.545 14.831 24.799 1.00 93.56 360 ALA A CA 1
ATOM 2783 C C . ALA A 1 360 ? -12.830 13.639 24.145 1.00 93.56 360 ALA A C 1
ATOM 2785 O O . ALA A 1 360 ? -13.298 13.121 23.136 1.00 93.56 360 ALA A O 1
ATOM 2786 N N . LEU A 1 361 ? -11.710 13.204 24.732 1.00 94.94 361 LEU A N 1
ATOM 2787 C CA . LEU A 1 361 ? -10.933 12.071 24.239 1.00 94.94 361 LEU A CA 1
ATOM 2788 C C . LEU A 1 361 ? -11.677 10.758 24.504 1.00 94.94 361 LEU A C 1
ATOM 2790 O O . LEU A 1 361 ? -11.920 10.015 23.562 1.00 94.94 361 LEU A O 1
ATOM 2794 N N . ALA A 1 362 ? -12.151 10.541 25.735 1.00 95.00 362 ALA A N 1
ATOM 2795 C CA . ALA A 1 362 ? -12.896 9.337 26.110 1.00 95.00 362 ALA A CA 1
ATOM 2796 C C . ALA A 1 362 ? -14.157 9.133 25.250 1.00 95.00 362 ALA A C 1
ATOM 2798 O O . ALA A 1 362 ? -14.443 8.017 24.814 1.00 95.00 362 ALA A O 1
ATOM 2799 N N . ARG A 1 363 ? -14.886 10.221 24.953 1.00 96.00 363 ARG A N 1
ATOM 2800 C CA . ARG A 1 363 ? -16.034 10.199 24.032 1.00 96.00 363 ARG A CA 1
ATOM 2801 C C . ARG A 1 363 ? -15.634 9.795 22.620 1.00 96.00 363 ARG A C 1
ATOM 2803 O O . ARG A 1 363 ? -16.296 8.964 22.011 1.00 96.00 363 ARG A O 1
ATOM 2810 N N . MET A 1 364 ? -14.553 10.374 22.105 1.00 96.56 364 MET A N 1
ATOM 2811 C CA . MET A 1 364 ? -14.060 10.102 20.757 1.00 96.56 364 MET A CA 1
ATOM 2812 C C . MET A 1 364 ? -13.571 8.663 20.599 1.00 96.56 364 MET A C 1
ATOM 2814 O O . MET A 1 364 ? -13.926 8.014 19.620 1.00 96.56 364 MET A O 1
ATOM 2818 N N . GLU A 1 365 ? -12.796 8.161 21.561 1.00 97.56 365 GLU A N 1
ATOM 2819 C CA . GLU A 1 365 ? -12.308 6.779 21.587 1.00 97.56 365 GLU A CA 1
ATOM 2820 C C . GLU A 1 365 ? -13.470 5.790 21.644 1.00 97.56 365 GLU A C 1
ATOM 2822 O O . GLU A 1 365 ? -13.538 4.873 20.828 1.00 97.56 365 GLU A O 1
ATOM 2827 N N . SER A 1 366 ? -14.425 6.019 22.550 1.00 97.94 366 SER A N 1
ATOM 2828 C CA . SER A 1 366 ? -15.572 5.123 22.717 1.00 97.94 366 SER A CA 1
ATOM 2829 C C . SER A 1 366 ? -16.496 5.142 21.503 1.00 97.94 366 SER A C 1
ATOM 2831 O O . SER A 1 366 ? -16.906 4.086 21.026 1.00 97.94 366 SER A O 1
ATOM 2833 N N . ARG A 1 367 ? -16.758 6.329 20.938 1.00 97.75 367 ARG A N 1
ATOM 2834 C CA . ARG A 1 367 ? -17.526 6.474 19.697 1.00 97.75 367 ARG A CA 1
ATOM 2835 C C . ARG A 1 367 ? -16.838 5.745 18.548 1.00 97.75 367 ARG A C 1
ATOM 2837 O O . ARG A 1 367 ? -17.487 4.973 17.855 1.00 97.75 367 ARG A O 1
ATOM 2844 N N . ALA A 1 368 ? -15.536 5.962 18.357 1.00 97.94 368 ALA A N 1
ATOM 2845 C CA . ALA A 1 368 ? -14.779 5.311 17.293 1.00 97.94 368 ALA A CA 1
ATOM 2846 C C . ALA A 1 368 ? -14.793 3.782 17.438 1.00 97.94 368 ALA A C 1
ATOM 2848 O O . ALA A 1 368 ? -14.990 3.088 16.444 1.00 97.94 368 ALA A O 1
ATOM 2849 N N . ALA A 1 369 ? -14.644 3.257 18.658 1.00 98.12 369 ALA A N 1
ATOM 2850 C CA . ALA A 1 369 ? -14.730 1.824 18.924 1.00 98.12 369 ALA A CA 1
ATOM 2851 C C . ALA A 1 369 ? -16.098 1.250 18.522 1.00 98.12 369 ALA A C 1
ATOM 2853 O O . ALA A 1 369 ? -16.156 0.298 17.745 1.00 98.12 369 ALA A O 1
ATOM 2854 N N . ILE A 1 370 ? -17.192 1.855 18.997 1.00 98.12 370 ILE A N 1
ATOM 2855 C CA . ILE A 1 370 ? -18.560 1.390 18.721 1.00 98.12 370 ILE A CA 1
ATOM 2856 C C . ILE A 1 370 ? -18.894 1.524 17.228 1.00 98.12 370 ILE A C 1
ATOM 2858 O O . ILE A 1 370 ? -19.417 0.582 16.639 1.00 98.12 370 ILE A O 1
ATOM 2862 N N . GLU A 1 371 ? -18.534 2.640 16.584 1.00 97.25 371 GLU A N 1
ATOM 2863 C CA . GLU A 1 371 ? -18.712 2.825 15.137 1.00 97.25 371 GLU A CA 1
ATOM 2864 C C . GLU A 1 371 ? -17.987 1.748 14.323 1.00 97.25 371 GLU A C 1
ATOM 2866 O O . GLU A 1 371 ? -18.534 1.250 13.339 1.00 97.25 371 GLU A O 1
ATOM 2871 N N . MET A 1 372 ? -16.749 1.402 14.694 1.00 96.12 372 MET A N 1
ATOM 2872 C CA . MET A 1 372 ? -15.971 0.393 13.968 1.00 96.12 372 MET A CA 1
ATOM 2873 C C . MET A 1 372 ? -16.532 -1.009 14.179 1.00 96.12 372 MET A C 1
ATOM 2875 O O . MET A 1 372 ? -16.663 -1.748 13.204 1.00 96.12 372 MET A O 1
ATOM 2879 N N . LEU A 1 373 ? -16.934 -1.355 15.405 1.00 95.75 373 LEU A N 1
ATOM 2880 C CA . LEU A 1 373 ? -17.633 -2.612 15.672 1.00 95.75 373 LEU A CA 1
ATOM 2881 C C . LEU A 1 373 ? -18.924 -2.707 14.851 1.00 95.75 373 LEU A C 1
ATOM 2883 O O . LEU A 1 373 ? -19.145 -3.713 14.187 1.00 95.75 373 LEU A O 1
ATOM 2887 N N . ALA A 1 374 ? -19.733 -1.646 14.829 1.00 94.25 374 ALA A N 1
ATOM 2888 C CA . ALA A 1 374 ? -21.008 -1.631 14.119 1.00 94.25 374 ALA A CA 1
ATOM 2889 C C . ALA A 1 374 ? -20.835 -1.794 12.603 1.00 94.25 374 ALA A C 1
ATOM 2891 O O . ALA A 1 374 ? -21.590 -2.523 11.965 1.00 94.25 374 ALA A O 1
ATOM 2892 N N . ARG A 1 375 ? -19.809 -1.151 12.029 1.00 89.75 375 ARG A N 1
ATOM 2893 C CA . ARG A 1 375 ? -19.506 -1.229 10.593 1.00 89.75 375 ARG A CA 1
ATOM 2894 C C . ARG A 1 375 ? -18.891 -2.561 10.177 1.00 89.75 375 ARG A C 1
ATOM 2896 O O . ARG A 1 375 ? -19.228 -3.070 9.117 1.00 89.75 375 ARG A O 1
ATOM 2903 N N . ARG A 1 376 ? -17.947 -3.095 10.958 1.00 87.31 376 ARG A N 1
ATOM 2904 C CA . ARG A 1 376 ? -17.128 -4.254 10.552 1.00 87.31 376 ARG A CA 1
ATOM 2905 C C . ARG A 1 376 ? -17.656 -5.580 11.077 1.00 87.31 376 ARG A C 1
ATOM 2907 O O . ARG A 1 376 ? -17.410 -6.614 10.461 1.00 87.31 376 ARG A O 1
ATOM 2914 N N . LEU A 1 377 ? -18.356 -5.556 12.207 1.00 90.19 377 LEU A N 1
ATOM 2915 C CA . LEU A 1 377 ? -18.879 -6.724 12.910 1.00 90.19 377 LEU A CA 1
ATOM 2916 C C . LEU A 1 377 ? -20.368 -6.517 13.270 1.00 90.19 377 LEU A C 1
ATOM 2918 O O . LEU A 1 377 ? -20.730 -6.581 14.445 1.00 90.19 377 LEU A O 1
ATOM 2922 N N . PRO A 1 378 ? -21.266 -6.295 12.287 1.00 87.75 378 PRO A N 1
ATOM 2923 C CA . PRO A 1 378 ? -22.685 -6.038 12.562 1.00 87.75 378 PRO A CA 1
ATOM 2924 C C . PRO A 1 378 ? -23.396 -7.214 13.256 1.00 87.75 378 PRO A C 1
ATOM 2926 O O . PRO A 1 378 ? -24.392 -7.012 13.947 1.00 87.75 378 PRO A O 1
ATOM 2929 N N . HIS A 1 379 ? -22.860 -8.431 13.115 1.00 86.19 379 HIS A N 1
ATOM 2930 C CA . HIS A 1 379 ? -23.350 -9.663 13.748 1.00 86.19 379 HIS A CA 1
ATOM 2931 C C . HIS A 1 379 ? -22.527 -10.075 14.980 1.00 86.19 379 HIS A C 1
ATOM 2933 O O . HIS A 1 379 ? -22.441 -11.253 15.325 1.00 86.19 379 HIS A O 1
ATOM 2939 N N . LEU A 1 380 ? -21.852 -9.123 15.625 1.00 90.31 380 LEU A N 1
ATOM 2940 C CA . LEU A 1 380 ? -21.189 -9.384 16.894 1.00 90.31 380 LEU A CA 1
ATOM 2941 C C . LEU A 1 380 ? -22.228 -9.716 17.970 1.00 90.31 380 LEU A C 1
ATOM 2943 O O . LEU A 1 380 ? -23.173 -8.954 18.174 1.00 90.31 380 LEU A O 1
ATOM 2947 N N . ALA A 1 381 ? -22.018 -10.820 18.677 1.00 89.44 381 ALA A N 1
ATOM 2948 C CA . ALA A 1 381 ? -22.905 -11.296 19.729 1.00 89.44 381 ALA A CA 1
ATOM 2949 C C . ALA A 1 381 ? -22.116 -11.651 21.004 1.00 89.44 38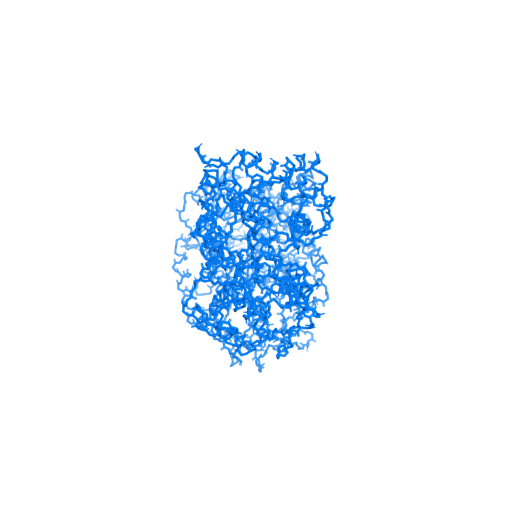1 ALA A C 1
ATOM 2951 O O . ALA A 1 381 ? -20.916 -11.944 20.936 1.00 89.44 381 ALA A O 1
ATOM 2952 N N . PRO A 1 382 ? -22.761 -11.646 22.185 1.00 91.06 382 PRO A N 1
ATOM 2953 C CA . PRO A 1 382 ? -22.138 -12.109 23.420 1.00 91.06 382 PRO A CA 1
ATOM 2954 C C . PRO A 1 382 ? -21.767 -13.600 23.327 1.00 91.06 382 PRO A C 1
ATOM 2956 O O . PRO A 1 382 ? -22.573 -14.443 22.943 1.00 91.06 382 PRO A O 1
ATOM 2959 N N . GLY A 1 383 ? -20.524 -13.925 23.685 1.00 88.50 383 GLY A N 1
ATOM 2960 C CA . GLY A 1 383 ? -19.914 -15.256 23.547 1.00 88.50 383 GLY A CA 1
ATOM 2961 C C . GLY A 1 383 ? -19.821 -16.058 24.847 1.00 88.50 383 GLY A C 1
ATOM 2962 O O . GLY A 1 383 ? -19.135 -17.076 24.899 1.00 88.50 383 GLY A O 1
ATOM 2963 N N . GLY A 1 384 ? -20.445 -15.578 25.920 1.00 87.00 384 GLY A N 1
ATOM 2964 C CA . GLY A 1 384 ? -20.365 -16.156 27.258 1.00 87.00 384 GLY A CA 1
ATOM 2965 C C . GLY A 1 384 ? -20.829 -15.167 28.323 1.00 87.00 384 GLY A C 1
ATOM 2966 O O . GLY A 1 384 ? -21.227 -14.046 28.012 1.00 87.00 384 GLY A O 1
ATOM 2967 N N . THR A 1 385 ? -20.780 -15.576 29.590 1.00 87.56 385 THR A N 1
ATOM 2968 C CA . THR A 1 385 ? -21.169 -14.709 30.708 1.00 87.56 385 THR A CA 1
ATOM 2969 C C . THR A 1 385 ? -20.055 -13.697 31.005 1.00 87.56 385 THR A C 1
ATOM 2971 O O . THR A 1 385 ? -18.933 -14.118 31.302 1.00 87.56 385 THR A O 1
ATOM 2974 N N . PRO A 1 386 ? -20.323 -12.381 30.933 1.00 91.38 386 PRO A N 1
ATOM 2975 C CA . PRO A 1 386 ? -19.349 -11.366 31.312 1.00 91.38 386 PRO A CA 1
ATOM 2976 C C . PRO A 1 386 ? -19.143 -11.341 32.832 1.00 91.38 386 PRO A C 1
ATOM 2978 O O . PRO A 1 386 ? -20.053 -11.658 33.600 1.00 91.38 386 PRO A O 1
ATOM 2981 N N . THR A 1 387 ? -17.964 -10.904 33.274 1.00 89.38 387 THR A N 1
ATOM 2982 C CA . THR A 1 387 ? -17.641 -10.776 34.706 1.00 89.38 387 THR A CA 1
ATOM 2983 C C . THR A 1 387 ? -17.360 -9.320 35.050 1.00 89.38 387 THR A C 1
ATOM 2985 O O . THR A 1 387 ? -16.564 -8.664 34.377 1.00 89.38 387 THR A O 1
ATOM 2988 N N . ARG A 1 388 ? -17.989 -8.807 36.113 1.00 88.62 388 ARG A N 1
ATOM 2989 C CA . ARG A 1 388 ? -17.745 -7.449 36.623 1.00 88.62 388 ARG A CA 1
ATOM 2990 C C . ARG A 1 388 ? -16.411 -7.374 37.369 1.00 88.62 388 ARG A C 1
ATOM 2992 O O . ARG A 1 388 ? -16.011 -8.316 38.051 1.00 88.62 388 ARG A O 1
ATOM 2999 N N . ILE A 1 389 ? -15.733 -6.233 37.264 1.00 84.50 389 ILE A N 1
ATOM 3000 C CA . ILE A 1 389 ? -14.556 -5.931 38.089 1.00 84.50 389 ILE A CA 1
ATOM 3001 C C . ILE A 1 389 ? -14.984 -5.878 39.563 1.00 84.50 389 ILE A C 1
ATOM 3003 O O . ILE A 1 389 ? -15.972 -5.233 39.907 1.00 84.50 389 ILE A O 1
ATOM 3007 N N . ALA A 1 390 ? -14.227 -6.540 40.439 1.00 74.69 390 ALA A N 1
ATOM 3008 C CA . ALA A 1 390 ? -14.468 -6.526 41.877 1.00 74.69 390 ALA A CA 1
ATOM 3009 C C . ALA A 1 390 ? -13.965 -5.207 42.489 1.00 74.69 390 ALA A C 1
ATOM 3011 O O . ALA A 1 390 ? -12.796 -5.087 42.859 1.00 74.69 390 ALA A O 1
ATOM 3012 N N . GLY A 1 391 ? -14.837 -4.200 42.556 1.00 77.06 391 GLY A N 1
ATOM 3013 C CA . GLY A 1 391 ? -14.527 -2.918 43.179 1.00 77.06 391 GLY A CA 1
ATOM 3014 C C . GLY A 1 391 ? -15.767 -2.033 43.355 1.00 77.06 391 GLY A C 1
ATOM 3015 O O . GLY A 1 391 ? -16.638 -2.028 42.491 1.00 77.06 391 GLY A O 1
ATOM 3016 N N . PRO A 1 392 ? -15.855 -1.255 44.445 1.00 74.94 392 PRO A N 1
ATOM 3017 C CA . PRO A 1 392 ? -17.060 -0.485 44.763 1.00 74.94 392 PRO A CA 1
ATOM 3018 C C . PRO A 1 392 ? -17.230 0.822 43.974 1.00 74.94 392 PRO A C 1
ATOM 3020 O O . PRO A 1 392 ? -18.315 1.396 43.940 1.00 74.94 392 PRO A O 1
ATOM 3023 N N . VAL A 1 393 ? -16.144 1.343 43.394 1.00 80.69 393 VAL A N 1
ATOM 3024 C CA . VAL A 1 393 ? -16.107 2.683 42.774 1.00 80.69 393 VAL A CA 1
ATOM 3025 C C . VAL A 1 393 ? -15.792 2.669 41.282 1.00 80.69 393 VAL A C 1
ATOM 3027 O O . VAL A 1 393 ? -16.055 3.660 40.601 1.00 80.69 393 VAL A O 1
ATOM 3030 N N . LEU A 1 394 ? -15.257 1.561 40.768 1.00 86.50 394 LEU A N 1
ATOM 3031 C CA . LEU A 1 394 ? -15.051 1.337 39.342 1.00 86.50 394 LEU A CA 1
ATOM 3032 C C . LEU A 1 394 ? -16.021 0.272 38.862 1.00 86.50 394 LEU A C 1
ATOM 3034 O O . LEU A 1 394 ? -16.088 -0.809 39.441 1.00 86.50 394 LEU A O 1
ATOM 3038 N N . ARG A 1 395 ? -16.725 0.563 37.773 1.00 90.06 395 ARG A N 1
ATOM 3039 C CA . ARG A 1 395 ? -17.687 -0.350 37.169 1.00 90.06 395 ARG A CA 1
ATOM 3040 C C . ARG A 1 395 ? -17.272 -0.658 35.744 1.00 90.06 395 ARG A C 1
ATOM 3042 O O . ARG A 1 395 ? -17.227 0.231 34.906 1.00 90.06 395 ARG A O 1
ATOM 3049 N N . GLY A 1 396 ? -16.951 -1.916 35.488 1.00 91.56 396 GLY A N 1
ATOM 3050 C CA . GLY A 1 396 ? -16.418 -2.379 34.214 1.00 91.56 396 GLY A CA 1
ATOM 3051 C C . GLY A 1 396 ? -16.407 -3.893 34.129 1.00 91.56 396 GLY A C 1
ATOM 3052 O O . GLY A 1 396 ? -16.841 -4.570 35.069 1.00 91.56 396 GLY A O 1
ATOM 3053 N N . LEU A 1 397 ? -15.897 -4.420 33.019 1.00 92.00 397 LEU A N 1
ATOM 3054 C CA . LEU A 1 397 ? -15.896 -5.849 32.719 1.00 92.00 397 LEU A CA 1
ATOM 3055 C C . LEU A 1 397 ? -14.480 -6.396 32.570 1.00 92.00 397 LEU A C 1
ATOM 3057 O O . LEU A 1 397 ? -13.579 -5.715 32.083 1.00 92.00 397 LEU A O 1
ATOM 3061 N N . ARG A 1 398 ? -14.291 -7.647 32.991 1.00 87.19 398 ARG A N 1
ATOM 3062 C CA . ARG A 1 398 ? -13.064 -8.426 32.798 1.00 87.19 398 ARG A CA 1
ATOM 3063 C C . ARG A 1 398 ? -13.388 -9.918 32.991 1.00 87.19 398 ARG A C 1
ATOM 3065 O O . ARG A 1 398 ? -13.309 -10.381 34.132 1.00 87.19 398 ARG A O 1
ATOM 3072 N N . PRO A 1 399 ? -13.741 -10.691 31.941 1.00 91.75 399 PRO A N 1
ATOM 3073 C CA . PRO A 1 399 ? -13.821 -10.361 30.501 1.00 91.75 399 PRO A CA 1
ATOM 3074 C C . PRO A 1 399 ? -15.226 -9.924 30.011 1.00 91.75 399 PRO A C 1
ATOM 3076 O O . PRO A 1 399 ? -16.201 -10.031 30.762 1.00 91.75 399 PRO A O 1
ATOM 3079 N N . LEU A 1 400 ? -15.334 -9.508 28.734 1.00 94.75 400 LEU A N 1
ATOM 3080 C CA . LEU A 1 400 ? -16.581 -9.452 27.940 1.00 94.75 400 LEU A CA 1
ATOM 3081 C C . LEU A 1 400 ? -16.447 -10.390 26.721 1.00 94.75 400 LEU A C 1
ATOM 3083 O O . LEU A 1 400 ? -16.025 -9.953 25.644 1.00 94.75 400 LEU A O 1
ATOM 3087 N N . PRO A 1 401 ? -16.788 -11.684 26.877 1.00 94.19 401 PRO A N 1
ATOM 3088 C CA . PRO A 1 401 ? -16.666 -12.659 25.801 1.00 94.19 401 PRO A CA 1
ATOM 3089 C C . PRO A 1 401 ? -17.597 -12.324 24.636 1.00 94.19 401 PRO A C 1
ATOM 3091 O O . PRO A 1 401 ? -18.774 -12.025 24.845 1.00 94.19 401 PRO A O 1
ATOM 3094 N N . VAL A 1 402 ? -17.095 -12.442 23.410 1.00 92.69 402 VAL A N 1
ATOM 3095 C CA . VAL A 1 402 ? -17.869 -12.232 22.183 1.00 92.69 402 VAL A CA 1
ATOM 3096 C C . VAL A 1 402 ? -17.618 -13.322 21.158 1.00 92.69 402 VAL A C 1
ATOM 3098 O O . VAL A 1 402 ? -16.540 -13.909 21.080 1.00 92.69 402 VAL A O 1
ATOM 3101 N N . VAL A 1 403 ? -18.626 -13.562 20.335 1.00 89.50 403 VAL A N 1
ATOM 3102 C CA . VAL A 1 403 ? -18.515 -14.346 19.113 1.00 89.50 403 VAL A CA 1
ATOM 3103 C C . VAL A 1 403 ? -18.921 -13.462 17.948 1.00 89.50 403 VAL A C 1
ATOM 3105 O O . VAL A 1 403 ? -19.900 -12.721 18.012 1.00 89.50 403 VAL A O 1
ATOM 3108 N N . VAL A 1 404 ? -18.142 -13.519 16.877 1.00 80.88 404 VAL A N 1
ATOM 3109 C CA . VAL A 1 404 ? -18.594 -12.999 15.592 1.00 80.88 404 VAL A CA 1
ATOM 3110 C C . VAL A 1 404 ? -19.480 -14.092 15.024 1.00 80.88 404 VAL A C 1
ATOM 3112 O O . VAL A 1 404 ? -18.970 -15.150 14.643 1.00 80.88 404 VAL A O 1
ATOM 3115 N N . GLU A 1 405 ? -20.800 -13.892 15.037 1.00 63.38 405 GLU A N 1
ATOM 3116 C CA . GLU A 1 405 ? -21.672 -14.827 14.335 1.00 63.38 405 GLU A CA 1
ATOM 3117 C C . GLU A 1 405 ? -21.229 -14.862 12.869 1.00 63.38 405 GLU A C 1
ATOM 3119 O O . GLU A 1 405 ? -20.903 -13.807 12.308 1.00 63.38 405 GLU A O 1
ATOM 3124 N N . PRO A 1 406 ? -21.154 -16.048 12.240 1.00 53.94 406 PRO A N 1
ATOM 3125 C CA . PRO A 1 406 ? -20.803 -16.127 10.836 1.00 53.94 406 PRO A CA 1
ATOM 3126 C C . PRO A 1 406 ? -21.770 -15.234 10.057 1.00 53.94 406 PRO A C 1
ATOM 3128 O O . PRO A 1 406 ? -22.962 -15.534 9.979 1.00 53.94 406 PRO A O 1
ATOM 3131 N N . SER A 1 407 ? -21.273 -14.139 9.467 1.00 49.88 407 SER A N 1
ATOM 3132 C CA . SER A 1 407 ? -22.028 -13.489 8.399 1.00 49.88 407 SER A CA 1
ATOM 3133 C C . SER A 1 407 ? -22.290 -14.546 7.327 1.00 49.88 407 SER A C 1
ATOM 3135 O O . SER A 1 407 ? -21.544 -15.531 7.240 1.00 49.88 407 SER A O 1
ATOM 3137 N N . ALA A 1 408 ? -23.312 -14.340 6.488 1.00 50.72 408 ALA A N 1
ATOM 3138 C CA . ALA A 1 408 ? -23.439 -15.073 5.228 1.00 50.72 408 ALA A CA 1
ATOM 3139 C C . ALA A 1 408 ? -22.030 -15.286 4.648 1.00 50.72 408 ALA A C 1
ATOM 3141 O O . ALA A 1 408 ? -21.273 -14.317 4.559 1.00 50.72 408 ALA A O 1
ATOM 3142 N N . SER A 1 409 ? -21.642 -16.555 4.459 1.00 58.34 409 SER A N 1
ATOM 3143 C CA . SER A 1 409 ? -20.244 -16.997 4.372 1.00 58.34 409 SER A CA 1
ATOM 3144 C C . SER A 1 409 ? -19.378 -15.991 3.613 1.00 58.34 409 SER A C 1
ATOM 3146 O O . SER A 1 409 ? -19.604 -15.797 2.415 1.00 58.34 409 SER A O 1
ATOM 3148 N N . ARG A 1 410 ? -18.415 -15.352 4.296 1.00 70.38 410 ARG A N 1
ATOM 3149 C CA . ARG A 1 410 ? -17.429 -14.483 3.637 1.00 70.38 410 ARG A CA 1
ATOM 3150 C C . ARG A 1 410 ? -16.876 -15.227 2.423 1.00 70.38 410 ARG A C 1
ATOM 3152 O O . ARG A 1 410 ? -16.382 -16.347 2.566 1.00 70.38 410 ARG A O 1
ATOM 3159 N N . ARG A 1 411 ? -17.009 -14.637 1.234 1.00 86.81 411 ARG A N 1
ATOM 3160 C CA . ARG A 1 411 ? -16.509 -15.247 -0.004 1.00 86.81 411 ARG A CA 1
ATOM 3161 C C . ARG A 1 411 ? -14.986 -15.270 0.063 1.00 86.81 411 ARG A C 1
ATOM 3163 O O . ARG A 1 411 ? -14.384 -14.282 0.463 1.00 86.81 411 ARG A O 1
ATOM 3170 N N . ASP A 1 412 ? -14.353 -16.359 -0.345 1.00 89.69 412 ASP A N 1
ATOM 3171 C CA . ASP A 1 412 ? -12.897 -16.398 -0.491 1.00 89.69 412 ASP A CA 1
ATOM 3172 C C . ASP A 1 412 ? -12.539 -16.136 -1.962 1.00 89.69 412 ASP A C 1
ATOM 3174 O O . ASP A 1 412 ? -12.630 -17.069 -2.767 1.00 89.69 412 ASP A O 1
ATOM 3178 N N . PRO A 1 413 ? -12.223 -14.882 -2.353 1.00 94.50 413 PRO A N 1
ATOM 3179 C CA . PRO A 1 413 ? -12.040 -14.530 -3.754 1.00 94.50 413 PRO A CA 1
ATOM 3180 C C . PRO A 1 413 ? -10.882 -15.316 -4.358 1.00 94.50 413 PRO A C 1
ATOM 3182 O O . PRO A 1 413 ? -9.750 -15.252 -3.872 1.00 94.50 413 PRO A O 1
ATOM 3185 N N . ARG A 1 414 ? -11.150 -16.005 -5.466 1.00 97.75 414 ARG A N 1
ATOM 3186 C CA . ARG A 1 414 ? -10.127 -16.679 -6.262 1.00 97.75 414 ARG A CA 1
ATOM 3187 C C . ARG A 1 414 ? -9.460 -15.672 -7.189 1.00 97.75 414 ARG A C 1
ATOM 3189 O O . ARG A 1 414 ? -10.096 -15.134 -8.092 1.00 97.75 414 ARG A O 1
ATOM 3196 N N . ILE A 1 415 ? -8.172 -15.418 -6.982 1.00 98.62 415 ILE A N 1
ATOM 3197 C CA . ILE A 1 415 ? -7.432 -14.374 -7.704 1.00 98.62 415 ILE A CA 1
ATOM 3198 C C . ILE A 1 415 ? -6.372 -15.010 -8.608 1.00 98.62 415 ILE A C 1
ATOM 3200 O O . ILE A 1 415 ? -5.548 -15.806 -8.156 1.00 98.62 415 ILE A O 1
ATOM 3204 N N . VAL A 1 416 ? -6.325 -14.617 -9.879 1.00 98.75 416 VAL A N 1
ATOM 3205 C CA . VAL A 1 416 ? -5.225 -14.983 -10.784 1.00 98.75 416 VAL A CA 1
ATOM 3206 C C . VAL A 1 416 ? -4.357 -13.762 -11.055 1.00 98.75 416 VAL A C 1
ATOM 3208 O O . VAL A 1 416 ? -4.846 -12.722 -11.481 1.00 98.75 416 VAL A O 1
ATOM 3211 N N . ILE A 1 417 ? -3.053 -13.890 -10.820 1.00 98.81 417 ILE A N 1
ATOM 3212 C CA . ILE A 1 417 ? -2.038 -12.882 -11.128 1.00 98.81 417 ILE A CA 1
ATOM 3213 C C . ILE A 1 417 ? -1.242 -13.374 -12.339 1.00 98.81 417 ILE A C 1
ATOM 3215 O O . ILE A 1 417 ? -0.623 -14.435 -12.288 1.00 98.81 417 ILE A O 1
ATOM 3219 N N . VAL A 1 418 ? -1.217 -12.603 -13.425 1.00 98.44 418 VAL A N 1
ATOM 3220 C CA . VAL A 1 418 ? -0.470 -12.950 -14.643 1.00 98.44 418 VAL A CA 1
ATOM 3221 C C . VAL A 1 418 ? 0.875 -12.226 -14.643 1.00 98.44 418 VAL A C 1
ATOM 3223 O O . VAL A 1 418 ? 0.932 -11.012 -14.839 1.00 98.44 418 VAL A O 1
ATOM 3226 N N . GLY A 1 419 ? 1.953 -12.982 -14.439 1.00 97.88 419 GLY A N 1
ATOM 3227 C CA . GLY A 1 419 ? 3.344 -12.531 -14.395 1.00 97.88 419 GLY A CA 1
ATOM 3228 C C . GLY A 1 419 ? 3.956 -12.588 -12.991 1.00 97.88 419 GLY A C 1
ATOM 3229 O O . GLY A 1 419 ? 3.395 -12.066 -12.031 1.00 97.88 419 GLY A O 1
ATOM 3230 N N . ALA A 1 420 ? 5.166 -13.141 -12.878 1.00 97.38 420 ALA A N 1
ATOM 3231 C CA . ALA A 1 420 ? 5.986 -13.186 -11.660 1.00 97.38 420 ALA A CA 1
ATOM 3232 C C . ALA A 1 420 ? 7.193 -12.230 -11.745 1.00 97.38 420 ALA A C 1
ATOM 3234 O O . ALA A 1 420 ? 8.286 -12.477 -11.220 1.00 97.38 420 ALA A O 1
ATOM 3235 N N . GLY A 1 421 ? 6.999 -11.104 -12.433 1.00 95.94 421 GLY A N 1
ATOM 3236 C CA . GLY A 1 421 ? 7.893 -9.956 -12.364 1.00 95.94 421 GLY A CA 1
ATOM 3237 C C . GLY A 1 421 ? 7.747 -9.181 -11.053 1.00 95.94 421 GLY A C 1
ATOM 3238 O O . GLY A 1 421 ? 7.035 -9.574 -10.132 1.00 95.94 421 GLY A O 1
ATOM 3239 N N . MET A 1 422 ? 8.396 -8.018 -10.991 1.00 95.56 422 MET A N 1
ATOM 3240 C CA . MET A 1 422 ? 8.327 -7.122 -9.832 1.00 95.56 422 MET A CA 1
ATOM 3241 C C . MET A 1 422 ? 6.872 -6.794 -9.430 1.00 95.56 422 MET A C 1
ATOM 3243 O O . MET A 1 422 ? 6.538 -6.854 -8.249 1.00 95.56 422 MET A O 1
ATOM 3247 N N . ALA A 1 423 ? 5.998 -6.525 -10.407 1.00 96.38 423 ALA A N 1
ATOM 3248 C CA . ALA A 1 423 ? 4.595 -6.189 -10.166 1.00 96.38 423 ALA A CA 1
ATOM 3249 C C . ALA A 1 423 ? 3.790 -7.351 -9.552 1.00 96.38 423 ALA A C 1
ATOM 3251 O O . ALA A 1 423 ? 3.079 -7.144 -8.572 1.00 96.38 423 ALA A O 1
ATOM 3252 N N . GLY A 1 424 ? 3.945 -8.574 -10.070 1.00 97.75 424 GLY A N 1
ATOM 3253 C CA . GLY A 1 424 ? 3.250 -9.750 -9.540 1.00 97.75 424 GLY A CA 1
ATOM 3254 C C . GLY A 1 424 ? 3.729 -10.151 -8.145 1.00 97.75 424 GLY A C 1
ATOM 3255 O O . GLY A 1 424 ? 2.919 -10.512 -7.296 1.00 97.75 424 GLY A O 1
ATOM 3256 N N . ILE A 1 425 ? 5.032 -10.003 -7.866 1.00 97.75 425 ILE A N 1
ATOM 3257 C CA . ILE A 1 425 ? 5.591 -10.227 -6.523 1.00 97.75 425 ILE A CA 1
ATOM 3258 C C . ILE A 1 425 ? 5.010 -9.220 -5.517 1.00 97.75 425 ILE A C 1
ATOM 3260 O O . ILE A 1 425 ? 4.628 -9.624 -4.418 1.00 97.75 425 ILE A O 1
ATOM 3264 N N . ALA A 1 426 ? 4.907 -7.934 -5.882 1.00 97.12 426 ALA A N 1
ATOM 3265 C CA . ALA A 1 426 ? 4.254 -6.929 -5.038 1.00 97.12 426 ALA A CA 1
ATOM 3266 C C . ALA A 1 426 ? 2.779 -7.271 -4.788 1.00 97.12 426 ALA A C 1
ATOM 3268 O O . ALA A 1 426 ? 2.353 -7.274 -3.637 1.00 97.12 426 ALA A O 1
ATOM 3269 N N . ALA A 1 427 ? 2.027 -7.616 -5.840 1.00 98.00 427 ALA A N 1
ATOM 3270 C CA . ALA A 1 427 ? 0.616 -7.984 -5.734 1.00 98.00 427 ALA A CA 1
ATOM 3271 C C . ALA A 1 427 ? 0.397 -9.153 -4.770 1.00 98.00 427 ALA A C 1
ATOM 3273 O O . ALA A 1 427 ? -0.352 -9.030 -3.804 1.00 98.00 427 ALA A O 1
ATOM 3274 N N . ALA A 1 428 ? 1.121 -10.253 -4.977 1.00 97.50 428 ALA A N 1
ATOM 3275 C CA . ALA A 1 428 ? 1.022 -11.443 -4.142 1.00 97.50 428 ALA A CA 1
ATOM 3276 C C . ALA A 1 428 ? 1.379 -11.164 -2.673 1.00 97.50 428 ALA A C 1
ATOM 3278 O O . ALA A 1 428 ? 0.697 -11.638 -1.764 1.00 97.50 428 ALA A O 1
ATOM 3279 N N . HIS A 1 429 ? 2.426 -10.368 -2.425 1.00 96.12 429 HIS A N 1
ATOM 3280 C CA . HIS A 1 429 ? 2.785 -9.955 -1.069 1.00 96.12 429 HIS A CA 1
ATOM 3281 C C . HIS A 1 429 ? 1.662 -9.151 -0.405 1.00 96.12 429 HIS A C 1
ATOM 3283 O O . HIS A 1 429 ? 1.264 -9.463 0.717 1.00 96.12 429 HIS A O 1
ATOM 3289 N N . THR A 1 430 ? 1.143 -8.140 -1.101 1.00 96.12 430 THR A N 1
ATOM 3290 C CA . THR A 1 430 ? 0.097 -7.256 -0.584 1.00 96.12 430 THR A CA 1
ATOM 3291 C C . THR A 1 430 ? -1.217 -7.996 -0.343 1.00 96.12 430 THR A C 1
ATOM 3293 O O . THR A 1 430 ? -1.832 -7.805 0.702 1.00 96.12 430 THR A O 1
ATOM 3296 N N . PHE A 1 431 ? -1.633 -8.884 -1.248 1.00 95.88 431 PHE A N 1
ATOM 3297 C CA . PHE A 1 431 ? -2.851 -9.682 -1.074 1.00 95.88 431 PHE A CA 1
ATOM 3298 C C . PHE A 1 431 ? -2.742 -10.607 0.135 1.00 95.88 431 PHE A C 1
ATOM 3300 O O . PHE A 1 431 ? -3.643 -10.625 0.973 1.00 95.88 431 PHE A O 1
ATOM 3307 N N . ARG A 1 432 ? -1.595 -11.272 0.302 1.00 92.75 432 ARG A N 1
ATOM 3308 C CA . ARG A 1 432 ? -1.332 -12.109 1.475 1.00 92.75 432 ARG A CA 1
ATOM 3309 C C . ARG A 1 432 ? -1.322 -11.310 2.780 1.00 92.75 432 ARG A C 1
ATOM 3311 O O . ARG A 1 432 ? -1.872 -11.777 3.770 1.00 92.75 432 ARG A O 1
ATOM 3318 N N . GLN A 1 433 ? -0.723 -10.116 2.790 1.00 90.38 433 GLN A N 1
ATOM 3319 C CA . GLN A 1 433 ? -0.759 -9.209 3.948 1.00 90.38 433 GLN A CA 1
ATOM 3320 C C . GLN A 1 433 ? -2.191 -8.773 4.295 1.00 90.38 433 GLN A C 1
ATOM 3322 O O . GLN A 1 433 ? -2.514 -8.632 5.467 1.00 90.38 433 GLN A O 1
ATOM 3327 N N . ALA A 1 434 ? -3.063 -8.618 3.297 1.00 86.69 434 ALA A N 1
ATOM 3328 C CA . ALA A 1 434 ? -4.479 -8.300 3.487 1.00 86.69 434 ALA A CA 1
ATOM 3329 C C . ALA A 1 434 ? -5.366 -9.523 3.824 1.00 86.69 434 ALA A C 1
ATOM 3331 O O . ALA A 1 434 ? -6.592 -9.397 3.896 1.00 86.69 434 ALA A O 1
ATOM 3332 N N . GLY A 1 435 ? -4.763 -10.698 4.040 1.00 88.38 435 GLY A N 1
ATOM 3333 C CA . GLY A 1 435 ? -5.458 -11.928 4.422 1.00 88.38 435 GLY A CA 1
ATOM 3334 C C . GLY A 1 435 ? -6.046 -12.729 3.257 1.00 88.38 435 GLY A C 1
ATOM 3335 O O . GLY A 1 435 ? -6.784 -13.676 3.504 1.00 88.38 435 GLY A O 1
ATOM 3336 N N . PHE A 1 436 ? -5.735 -12.385 2.004 1.00 92.06 436 PHE A N 1
ATOM 3337 C CA . PHE A 1 436 ? -6.139 -13.171 0.836 1.00 92.06 436 PHE A CA 1
ATOM 3338 C C . PHE A 1 436 ? -5.077 -14.224 0.526 1.00 92.06 436 PHE A C 1
ATOM 3340 O O . PHE A 1 436 ? -3.925 -13.894 0.239 1.00 92.06 436 PHE A O 1
ATOM 3347 N N . THR A 1 437 ? -5.458 -15.497 0.583 1.00 90.38 437 THR A N 1
ATOM 3348 C CA . THR A 1 437 ? -4.555 -16.637 0.350 1.00 90.38 437 THR A CA 1
ATOM 3349 C C . THR A 1 437 ? -4.944 -17.456 -0.878 1.00 90.38 437 THR A C 1
ATOM 3351 O O . THR A 1 437 ? -4.092 -18.152 -1.428 1.00 90.38 437 THR A O 1
ATOM 3354 N N . ASN A 1 438 ? -6.179 -17.336 -1.370 1.00 96.44 438 ASN A N 1
ATOM 3355 C CA . ASN A 1 438 ? -6.657 -18.011 -2.574 1.00 96.44 438 ASN A CA 1
ATOM 3356 C C . ASN A 1 438 ? -6.244 -17.269 -3.858 1.00 96.44 438 ASN A C 1
ATOM 3358 O O . ASN A 1 438 ? -7.066 -16.765 -4.622 1.00 96.44 438 ASN A O 1
ATOM 3362 N N . PHE A 1 439 ? -4.935 -17.178 -4.096 1.00 97.81 439 PHE A N 1
ATOM 3363 C CA . PHE A 1 439 ? -4.395 -16.623 -5.335 1.00 97.81 439 PHE A CA 1
ATOM 3364 C C . PHE A 1 439 ? -3.381 -17.551 -6.004 1.00 97.81 439 PHE A C 1
ATOM 3366 O O . PHE A 1 439 ? -2.679 -18.317 -5.340 1.00 97.81 439 PHE A O 1
ATOM 3373 N N . THR A 1 440 ? -3.288 -17.458 -7.331 1.00 98.38 440 THR A N 1
ATOM 3374 C CA . THR A 1 440 ? -2.293 -18.156 -8.160 1.00 98.38 440 THR A CA 1
ATOM 3375 C C . THR A 1 440 ? -1.560 -17.158 -9.055 1.00 98.38 440 THR A C 1
ATOM 3377 O O . THR A 1 440 ? -2.182 -16.301 -9.675 1.00 98.38 440 THR A O 1
ATOM 3380 N N . ILE A 1 441 ? -0.239 -17.279 -9.138 1.00 98.69 441 ILE A N 1
ATOM 3381 C CA . ILE A 1 441 ? 0.646 -16.505 -10.007 1.00 98.69 441 ILE A CA 1
ATOM 3382 C C . ILE A 1 441 ? 1.035 -17.392 -11.193 1.00 98.69 441 ILE A C 1
ATOM 3384 O O . ILE A 1 441 ? 1.625 -18.454 -10.995 1.00 98.69 441 ILE A O 1
ATOM 3388 N N . LEU A 1 442 ? 0.732 -16.951 -12.411 1.00 98.50 442 LEU A N 1
ATOM 3389 C CA . LEU A 1 442 ? 1.060 -17.649 -13.656 1.00 98.50 442 LEU A CA 1
ATOM 3390 C C . LEU A 1 442 ? 2.192 -16.905 -14.369 1.00 98.50 442 LEU A C 1
ATOM 3392 O O . LEU A 1 442 ? 2.041 -15.733 -14.715 1.00 98.50 442 LEU A O 1
ATOM 3396 N N . GLU A 1 443 ? 3.336 -17.551 -14.567 1.00 97.88 443 GLU A N 1
ATOM 3397 C CA . GLU A 1 443 ? 4.513 -16.971 -15.217 1.00 97.88 443 GLU A CA 1
ATOM 3398 C C . GLU A 1 443 ? 4.964 -17.849 -16.380 1.00 97.88 443 GLU A C 1
ATOM 3400 O O . GLU A 1 443 ? 5.224 -19.034 -16.207 1.00 97.88 443 GLU A O 1
ATOM 3405 N N . LYS A 1 444 ? 5.114 -17.237 -17.558 1.00 96.19 444 LYS A N 1
ATOM 3406 C CA . LYS A 1 444 ? 5.552 -17.927 -18.776 1.00 96.19 444 LYS A CA 1
ATOM 3407 C C . LYS A 1 444 ? 7.038 -18.273 -18.792 1.00 96.19 444 LYS A C 1
ATOM 3409 O O . LYS A 1 444 ? 7.468 -19.104 -19.578 1.00 96.19 444 LYS A O 1
ATOM 3414 N N . ALA A 1 445 ? 7.843 -17.581 -17.996 1.00 95.75 445 ALA A N 1
ATOM 3415 C CA . ALA A 1 445 ? 9.256 -17.871 -17.841 1.00 95.75 445 ALA A CA 1
ATOM 3416 C C . ALA A 1 445 ? 9.502 -19.063 -16.903 1.00 95.75 445 ALA A C 1
ATOM 3418 O O . ALA A 1 445 ? 8.717 -19.345 -15.999 1.00 95.75 445 ALA A O 1
ATOM 3419 N N . SER A 1 446 ? 10.680 -19.667 -17.038 1.00 95.94 446 SER A N 1
ATOM 3420 C CA . SER A 1 446 ? 11.153 -20.752 -16.169 1.00 95.94 446 SER A CA 1
ATOM 3421 C C . SER A 1 446 ? 11.645 -20.293 -14.793 1.00 95.94 446 SER A C 1
ATOM 3423 O O . SER A 1 446 ? 12.109 -21.097 -13.990 1.00 95.94 446 SER A O 1
ATOM 3425 N N . ASP A 1 447 ? 11.623 -18.985 -14.514 1.00 96.50 447 ASP A N 1
ATOM 3426 C CA . ASP A 1 447 ? 11.971 -18.419 -13.209 1.00 96.50 447 ASP A CA 1
ATOM 3427 C C . ASP A 1 447 ? 11.396 -17.001 -13.076 1.00 96.50 447 ASP A C 1
ATOM 3429 O O . ASP A 1 447 ? 11.115 -16.325 -14.068 1.00 96.50 447 ASP A O 1
ATOM 3433 N N . VAL A 1 448 ? 11.297 -16.513 -11.845 1.00 97.19 448 VAL A N 1
ATOM 3434 C CA . VAL A 1 448 ? 10.756 -15.193 -11.514 1.00 97.19 448 VAL A CA 1
ATOM 3435 C C . VAL A 1 448 ? 11.668 -14.040 -11.951 1.00 97.19 448 VAL A C 1
ATOM 3437 O O . VAL A 1 448 ? 12.854 -14.199 -12.258 1.00 97.19 448 VAL A O 1
ATOM 3440 N N . GLY A 1 449 ? 11.126 -12.821 -11.908 1.00 94.44 449 GLY A N 1
ATOM 3441 C CA . GLY A 1 449 ? 11.886 -11.579 -12.074 1.00 94.44 449 GLY A CA 1
ATOM 3442 C C . GLY A 1 449 ? 11.606 -10.813 -13.368 1.00 94.44 449 GLY A C 1
ATOM 3443 O O . GLY A 1 449 ? 12.158 -9.722 -13.548 1.00 94.44 449 GLY A O 1
ATOM 3444 N N . GLY A 1 450 ? 10.734 -11.330 -14.240 1.00 95.19 450 GLY A N 1
ATOM 3445 C CA . GLY A 1 450 ? 10.223 -10.627 -15.420 1.00 95.19 450 GLY A CA 1
ATOM 3446 C C . GLY A 1 450 ? 11.340 -10.143 -16.347 1.00 95.19 450 GLY A C 1
ATOM 3447 O O . GLY A 1 450 ? 12.133 -10.934 -16.853 1.00 95.19 450 GLY A O 1
ATOM 3448 N N . VAL A 1 451 ? 11.461 -8.829 -16.555 1.00 94.25 451 VAL A N 1
ATOM 3449 C CA . VAL A 1 451 ? 12.502 -8.249 -17.430 1.00 94.25 451 VAL A CA 1
ATOM 3450 C C . VAL A 1 451 ? 13.928 -8.684 -17.058 1.00 94.25 451 VAL A C 1
ATOM 3452 O O . VAL A 1 451 ? 14.770 -8.808 -17.945 1.00 94.25 451 VAL A O 1
ATOM 3455 N N . TRP A 1 452 ? 14.196 -8.968 -15.779 1.00 95.69 452 TRP A N 1
ATOM 3456 C CA . TRP A 1 452 ? 15.504 -9.428 -15.290 1.00 95.69 452 TRP A CA 1
ATOM 3457 C C . TRP A 1 452 ? 15.747 -10.927 -15.503 1.00 95.69 452 TRP A C 1
ATOM 3459 O O . TRP A 1 452 ? 16.891 -11.382 -15.452 1.00 95.69 452 TRP A O 1
ATOM 3469 N N . HIS A 1 453 ? 14.682 -11.692 -15.753 1.00 94.69 453 HIS A N 1
ATOM 3470 C CA . HIS A 1 453 ? 14.781 -13.060 -16.244 1.00 94.69 453 HIS A CA 1
ATOM 3471 C C . HIS A 1 453 ? 15.145 -13.065 -17.734 1.00 94.69 453 HIS A C 1
ATOM 3473 O O . HIS A 1 453 ? 16.110 -13.724 -18.127 1.00 94.69 453 HIS A O 1
ATOM 3479 N N . TRP A 1 454 ? 14.384 -12.319 -18.544 1.00 93.19 454 TRP A N 1
ATOM 3480 C CA . TRP A 1 454 ? 14.485 -12.332 -20.008 1.00 93.19 454 TRP A CA 1
ATOM 3481 C C . TRP A 1 454 ? 15.751 -11.652 -20.540 1.00 93.19 454 TRP A C 1
ATOM 3483 O O . TRP A 1 454 ? 16.340 -12.104 -21.518 1.00 93.19 454 TRP A O 1
ATOM 3493 N N . ASN A 1 455 ? 16.214 -10.577 -19.903 1.00 95.31 455 ASN A N 1
ATOM 3494 C CA . ASN A 1 455 ? 17.426 -9.885 -20.333 1.00 95.31 455 ASN A CA 1
ATOM 3495 C C . ASN A 1 455 ? 18.647 -10.461 -19.609 1.00 95.31 455 ASN A C 1
ATOM 3497 O O . ASN A 1 455 ? 18.729 -10.422 -18.382 1.00 95.31 455 ASN A O 1
ATOM 3501 N N . ARG A 1 456 ? 19.615 -10.978 -20.377 1.00 93.94 456 ARG A N 1
ATOM 3502 C CA . ARG A 1 456 ? 20.867 -11.567 -19.852 1.00 93.94 456 ARG A CA 1
ATOM 3503 C C . ARG A 1 456 ? 22.120 -11.140 -20.623 1.00 93.94 456 ARG A C 1
ATOM 3505 O O . ARG A 1 456 ? 23.182 -11.721 -20.442 1.00 93.94 456 ARG A O 1
ATOM 3512 N N . TYR A 1 457 ? 22.001 -10.119 -21.467 1.00 95.56 457 TYR A N 1
ATOM 3513 C CA . TYR A 1 457 ? 23.103 -9.643 -22.296 1.00 95.56 457 TYR A CA 1
ATOM 3514 C C . TYR A 1 457 ? 24.269 -9.056 -21.460 1.00 95.56 457 TYR A C 1
ATOM 3516 O O . TYR A 1 457 ? 24.045 -8.501 -20.374 1.00 95.56 457 TYR A O 1
ATOM 3524 N N . PRO A 1 458 ? 25.518 -9.110 -21.963 1.00 95.38 458 PRO A N 1
ATOM 3525 C CA . PRO A 1 458 ? 26.688 -8.555 -21.292 1.00 95.38 458 PRO A CA 1
ATOM 3526 C C . PRO A 1 458 ? 26.545 -7.066 -20.971 1.00 95.38 458 PRO A C 1
ATOM 3528 O O . PRO A 1 458 ? 26.188 -6.252 -21.819 1.00 95.38 458 PRO A O 1
ATOM 3531 N N . GLY A 1 459 ? 26.864 -6.693 -19.730 1.00 93.31 459 GLY A N 1
ATOM 3532 C CA . GLY A 1 459 ? 26.792 -5.304 -19.267 1.00 93.31 459 GLY A CA 1
ATOM 3533 C C . GLY A 1 459 ? 25.430 -4.851 -18.740 1.00 93.31 459 GLY A C 1
ATOM 3534 O O . GLY A 1 459 ? 25.328 -3.690 -18.339 1.00 93.31 459 GLY A O 1
ATOM 3535 N N . LEU A 1 460 ? 24.425 -5.736 -18.686 1.00 95.62 460 LEU A N 1
ATOM 3536 C CA . LEU A 1 460 ? 23.099 -5.433 -18.141 1.00 95.62 460 LEU A CA 1
ATOM 3537 C C . LEU A 1 460 ? 23.166 -4.899 -16.699 1.00 95.62 460 LEU A C 1
ATOM 3539 O O . LEU A 1 460 ? 23.569 -5.604 -15.765 1.00 95.62 460 LEU A O 1
ATOM 3543 N N . ARG A 1 461 ? 22.719 -3.652 -16.518 1.00 95.12 461 ARG A N 1
ATOM 3544 C CA . ARG A 1 461 ? 22.612 -2.963 -15.221 1.00 95.12 461 ARG A CA 1
ATOM 3545 C C . ARG A 1 461 ? 21.347 -2.117 -15.145 1.00 95.12 461 ARG A C 1
ATOM 3547 O O . ARG A 1 461 ? 20.885 -1.598 -16.163 1.00 95.12 461 ARG A O 1
ATOM 3554 N N . CYS A 1 462 ? 20.840 -1.928 -13.929 1.00 93.44 462 CYS A N 1
ATOM 3555 C CA . CYS A 1 462 ? 19.777 -0.960 -13.668 1.00 93.44 462 CYS A CA 1
ATOM 3556 C C . CYS A 1 462 ? 20.296 0.472 -13.826 1.00 93.44 462 CYS A C 1
ATOM 3558 O O . CYS A 1 462 ? 21.419 0.766 -13.423 1.00 93.44 462 CYS A O 1
ATOM 3560 N N . ASP A 1 463 ? 19.485 1.355 -14.411 1.00 89.38 463 ASP A N 1
ATOM 3561 C CA . ASP A 1 463 ? 19.768 2.791 -14.541 1.00 89.38 463 ASP A CA 1
ATOM 3562 C C . ASP A 1 463 ? 19.466 3.580 -13.251 1.00 89.38 463 ASP A C 1
ATOM 3564 O O . ASP A 1 463 ? 19.901 4.723 -13.102 1.00 89.38 463 ASP A O 1
ATOM 3568 N N . VAL A 1 464 ? 18.800 2.942 -12.285 1.00 88.56 464 VAL A N 1
ATOM 3569 C CA . VAL A 1 464 ? 18.464 3.471 -10.958 1.00 88.56 464 VAL A CA 1
ATOM 3570 C C . VAL A 1 464 ? 19.410 2.881 -9.896 1.00 88.56 464 VAL A C 1
ATOM 3572 O O . VAL A 1 464 ? 19.775 1.706 -9.992 1.00 88.56 464 VAL A O 1
ATOM 3575 N N . PRO A 1 465 ? 19.825 3.657 -8.873 1.00 89.56 465 PRO A N 1
ATOM 3576 C CA . PRO A 1 465 ? 20.606 3.123 -7.759 1.00 89.56 465 PRO A CA 1
ATOM 3577 C C . PRO A 1 465 ? 19.905 1.962 -7.037 1.00 89.56 465 PRO A C 1
ATOM 3579 O O . PRO A 1 465 ? 18.699 2.005 -6.800 1.00 89.56 465 PRO A O 1
ATOM 3582 N N . SER A 1 466 ? 20.662 0.946 -6.623 1.00 91.81 466 SER A N 1
ATOM 3583 C CA . SER A 1 466 ? 20.138 -0.331 -6.112 1.00 91.81 466 SER A CA 1
ATOM 3584 C C . SER A 1 466 ? 19.228 -0.182 -4.890 1.00 91.81 466 SER A C 1
ATOM 3586 O O . SER A 1 466 ? 18.180 -0.809 -4.821 1.00 91.81 466 SER A O 1
ATOM 3588 N N . HIS A 1 467 ? 19.584 0.701 -3.952 1.00 87.44 467 HIS A N 1
ATOM 3589 C CA . HIS A 1 467 ? 18.769 0.974 -2.757 1.00 87.44 467 HIS A CA 1
ATOM 3590 C C . HIS A 1 467 ? 17.464 1.726 -3.066 1.00 87.44 467 HIS A C 1
ATOM 3592 O O . HIS A 1 467 ? 16.565 1.752 -2.238 1.00 87.44 467 HIS A O 1
ATOM 3598 N N . THR A 1 468 ? 17.336 2.314 -4.259 1.00 85.12 468 THR A N 1
ATOM 3599 C CA . THR A 1 468 ? 16.082 2.905 -4.754 1.00 85.12 468 THR A CA 1
ATOM 3600 C C . THR A 1 468 ? 15.282 1.893 -5.584 1.00 85.12 468 THR A C 1
ATOM 3602 O O . THR A 1 468 ? 14.055 1.959 -5.629 1.00 85.12 468 THR A O 1
ATOM 3605 N N . TYR A 1 469 ? 15.964 0.936 -6.223 1.00 89.25 469 TYR A N 1
ATOM 3606 C CA . TYR A 1 469 ? 15.372 -0.133 -7.028 1.00 89.25 469 TYR A CA 1
ATOM 3607 C C . TYR A 1 469 ? 15.170 -1.423 -6.209 1.00 89.25 469 TYR A C 1
ATOM 3609 O O . TYR A 1 469 ? 15.730 -2.477 -6.507 1.00 89.25 469 TYR A O 1
ATOM 3617 N N . GLN A 1 470 ? 14.356 -1.332 -5.160 1.00 90.81 470 GLN A N 1
ATOM 3618 C CA . GLN A 1 470 ? 13.969 -2.441 -4.281 1.00 90.81 470 GLN A CA 1
ATOM 3619 C C . GLN A 1 470 ? 12.555 -2.205 -3.728 1.00 90.81 470 GLN A C 1
ATOM 3621 O O . GLN A 1 470 ? 12.046 -1.086 -3.808 1.00 90.81 470 GLN A O 1
ATOM 3626 N N . PHE A 1 471 ? 11.919 -3.243 -3.183 1.00 91.38 471 PHE A N 1
ATOM 3627 C CA . PHE A 1 471 ? 10.609 -3.107 -2.538 1.00 91.38 471 PHE A CA 1
ATOM 3628 C C . PHE A 1 471 ? 10.727 -2.399 -1.192 1.00 91.38 471 PHE A C 1
ATOM 3630 O O . PHE A 1 471 ? 11.679 -2.647 -0.443 1.00 91.38 471 PHE A O 1
ATOM 3637 N N . ALA A 1 472 ? 9.739 -1.569 -0.851 1.00 86.75 472 ALA A N 1
ATOM 3638 C CA . ALA A 1 472 ? 9.748 -0.842 0.415 1.00 86.75 472 ALA A CA 1
ATOM 3639 C C . ALA A 1 472 ? 9.629 -1.790 1.614 1.00 86.75 472 ALA A C 1
ATOM 3641 O O . ALA A 1 472 ? 10.240 -1.542 2.646 1.00 86.75 472 ALA A O 1
ATOM 3642 N N . PHE A 1 473 ? 8.901 -2.899 1.461 1.00 88.62 473 PHE A N 1
ATOM 3643 C CA . PHE A 1 473 ? 8.749 -3.932 2.491 1.00 88.62 473 PHE A CA 1
ATOM 3644 C C . PHE A 1 473 ? 9.947 -4.894 2.594 1.00 88.62 473 PHE A C 1
ATOM 3646 O O . PHE A 1 473 ? 10.013 -5.704 3.518 1.00 88.62 473 PHE A O 1
ATOM 3653 N N . ALA A 1 474 ? 10.899 -4.841 1.655 1.00 90.50 474 ALA A N 1
ATOM 3654 C CA . ALA A 1 474 ? 12.040 -5.755 1.617 1.00 90.50 474 ALA A CA 1
ATOM 3655 C C . ALA A 1 474 ? 13.351 -5.055 1.211 1.00 90.50 474 ALA A C 1
ATOM 3657 O O . ALA A 1 474 ? 13.958 -5.436 0.198 1.00 90.50 474 ALA A O 1
ATOM 3658 N N . PRO A 1 475 ? 13.830 -4.069 1.994 1.00 89.81 475 PRO A N 1
ATOM 3659 C CA . PRO A 1 475 ? 15.100 -3.409 1.722 1.00 89.81 475 PRO A CA 1
ATOM 3660 C C . PRO A 1 475 ? 16.267 -4.406 1.786 1.00 89.81 475 PRO A C 1
ATOM 3662 O O . PRO A 1 475 ? 16.344 -5.241 2.691 1.00 89.81 475 PRO A O 1
ATOM 3665 N N . LYS A 1 476 ? 17.202 -4.314 0.832 1.00 90.31 476 LYS A N 1
ATOM 3666 C CA . LYS A 1 476 ? 18.393 -5.169 0.757 1.00 90.31 476 LYS A CA 1
ATOM 3667 C C . LYS A 1 476 ? 19.649 -4.371 1.152 1.00 90.31 476 LYS A C 1
ATOM 3669 O O . LYS A 1 476 ? 20.184 -3.615 0.345 1.00 90.31 476 LYS A O 1
ATOM 3674 N N . PRO A 1 477 ? 20.181 -4.535 2.375 1.00 88.56 477 PRO A N 1
ATOM 3675 C CA . PRO A 1 477 ? 21.302 -3.723 2.864 1.00 88.56 477 PRO A CA 1
ATOM 3676 C C . PRO A 1 477 ? 22.643 -4.009 2.156 1.00 88.56 477 PRO A C 1
ATOM 3678 O O . PRO A 1 477 ? 23.515 -3.144 2.068 1.00 88.56 477 PRO A O 1
ATOM 3681 N N . ASP A 1 478 ? 22.820 -5.214 1.625 1.00 89.88 478 ASP A N 1
ATOM 3682 C CA . ASP A 1 478 ? 24.076 -5.773 1.116 1.00 89.88 478 ASP A CA 1
ATOM 3683 C C . ASP A 1 478 ? 24.117 -5.888 -0.418 1.00 89.88 478 ASP A C 1
ATOM 3685 O O . ASP A 1 478 ? 24.583 -6.882 -0.980 1.00 89.88 478 ASP A O 1
ATOM 3689 N N . TRP A 1 479 ? 23.616 -4.883 -1.136 1.00 94.00 479 TRP A N 1
ATOM 3690 C CA . TRP A 1 479 ? 23.915 -4.739 -2.567 1.00 94.00 479 TRP A CA 1
ATOM 3691 C C . TRP A 1 479 ? 25.437 -4.722 -2.805 1.00 94.00 479 TRP A C 1
ATOM 3693 O O . TRP A 1 479 ? 26.175 -4.081 -2.052 1.00 94.00 479 TRP A O 1
ATOM 3703 N N . LYS A 1 480 ? 25.940 -5.412 -3.844 1.00 94.56 480 LYS A N 1
ATOM 3704 C CA . LYS A 1 480 ? 27.387 -5.415 -4.151 1.00 94.56 480 LYS A CA 1
ATOM 3705 C C . LYS A 1 480 ? 27.779 -4.172 -4.953 1.00 94.56 480 LYS A C 1
ATOM 3707 O O . LYS A 1 480 ? 28.915 -3.703 -4.837 1.00 94.56 480 LYS A O 1
ATOM 3712 N N . HIS A 1 481 ? 26.851 -3.613 -5.731 1.00 95.00 481 HIS A N 1
ATOM 3713 C CA . HIS A 1 481 ? 27.046 -2.389 -6.515 1.00 95.00 481 HIS A CA 1
ATOM 3714 C C . HIS A 1 481 ? 26.018 -1.305 -6.183 1.00 95.00 481 HIS A C 1
ATOM 3716 O O . HIS A 1 481 ? 24.872 -1.600 -5.849 1.00 95.00 481 HIS A O 1
ATOM 3722 N N . VAL A 1 482 ? 26.429 -0.041 -6.343 1.00 93.06 482 VAL A N 1
ATOM 3723 C CA . VAL A 1 482 ? 25.525 1.122 -6.241 1.00 93.06 482 VAL A CA 1
ATOM 3724 C C . VAL A 1 482 ? 24.489 1.113 -7.369 1.00 93.06 482 VAL A C 1
ATOM 3726 O O . VAL A 1 482 ? 23.360 1.520 -7.137 1.00 93.06 482 VAL A O 1
ATOM 3729 N N . TRP A 1 483 ? 24.854 0.593 -8.547 1.00 94.12 483 TRP A N 1
ATOM 3730 C CA . TRP A 1 483 ? 23.933 0.209 -9.623 1.00 94.12 483 TRP A CA 1
ATOM 3731 C C . TRP A 1 483 ? 24.060 -1.291 -9.873 1.00 94.12 483 TRP A C 1
ATOM 3733 O O . TRP A 1 483 ? 25.047 -1.753 -10.463 1.00 94.12 483 TRP A O 1
ATOM 3743 N N . ALA A 1 484 ? 23.081 -2.040 -9.374 1.00 95.50 484 ALA A N 1
ATOM 3744 C CA . ALA A 1 484 ? 23.060 -3.491 -9.414 1.00 95.50 484 ALA A CA 1
ATOM 3745 C C . ALA A 1 484 ? 23.121 -4.030 -10.851 1.00 95.50 484 ALA A C 1
ATOM 3747 O O . ALA A 1 484 ? 22.558 -3.456 -11.793 1.00 95.50 484 ALA A O 1
ATOM 3748 N N . THR A 1 485 ? 23.822 -5.151 -11.014 1.00 96.56 485 THR A N 1
ATOM 3749 C CA . THR A 1 485 ? 23.768 -5.937 -12.250 1.00 96.56 485 THR A CA 1
ATOM 3750 C C . THR A 1 485 ? 22.417 -6.637 -12.382 1.00 96.56 485 THR A C 1
ATOM 3752 O O . THR A 1 485 ? 21.704 -6.835 -11.396 1.00 96.56 485 THR A O 1
ATOM 3755 N N . GLY A 1 486 ? 22.073 -7.066 -13.600 1.00 95.38 486 GLY A N 1
ATOM 3756 C CA . GLY A 1 486 ? 20.865 -7.871 -13.802 1.00 95.38 486 GLY A CA 1
ATOM 3757 C C . GLY A 1 486 ? 20.862 -9.172 -12.989 1.00 95.38 486 GLY A C 1
ATOM 3758 O O . GLY A 1 486 ? 19.820 -9.585 -12.492 1.00 95.38 486 GLY A O 1
ATOM 3759 N N . GLU A 1 487 ? 22.034 -9.777 -12.776 1.00 95.44 487 GLU A N 1
ATOM 3760 C CA . GLU A 1 487 ? 22.187 -10.965 -11.930 1.00 95.44 487 GLU A CA 1
ATOM 3761 C C . GLU A 1 487 ? 21.862 -10.686 -10.457 1.00 95.44 487 GLU A C 1
ATOM 3763 O O . GLU A 1 487 ? 21.134 -11.461 -9.839 1.00 95.44 487 GLU A O 1
ATOM 3768 N N . GLU A 1 488 ? 22.349 -9.572 -9.900 1.00 96.56 488 GLU A N 1
ATOM 3769 C CA . GLU A 1 488 ? 22.056 -9.192 -8.514 1.00 96.56 488 GLU A CA 1
ATOM 3770 C C . GLU A 1 488 ? 20.553 -8.982 -8.288 1.00 96.56 488 GLU A C 1
ATOM 3772 O O . GLU A 1 488 ? 20.022 -9.410 -7.264 1.00 96.56 488 GLU A O 1
ATOM 3777 N N . ILE A 1 489 ? 19.862 -8.355 -9.243 1.00 96.75 489 ILE A N 1
ATOM 3778 C CA . ILE A 1 489 ? 18.419 -8.095 -9.146 1.00 96.75 489 ILE A CA 1
ATOM 3779 C C . ILE A 1 489 ? 17.610 -9.383 -9.307 1.00 96.75 489 ILE A C 1
ATOM 3781 O O . ILE A 1 489 ? 16.660 -9.614 -8.560 1.00 96.75 489 ILE A O 1
ATOM 3785 N N . ARG A 1 490 ? 17.992 -10.257 -10.245 1.00 95.50 490 ARG A N 1
ATOM 3786 C CA . ARG A 1 490 ? 17.347 -11.566 -10.405 1.00 95.50 490 ARG A CA 1
ATOM 3787 C C . ARG A 1 490 ? 17.488 -12.409 -9.136 1.00 95.50 490 ARG A C 1
ATOM 3789 O O . ARG A 1 490 ? 16.505 -12.989 -8.686 1.00 95.50 490 ARG A O 1
ATOM 3796 N N . GLN A 1 491 ? 18.677 -12.424 -8.528 1.00 96.69 491 GLN A N 1
ATOM 3797 C CA . GLN A 1 491 ? 18.886 -13.107 -7.251 1.00 96.69 491 GLN A CA 1
ATOM 3798 C C . GLN A 1 491 ? 18.019 -12.499 -6.141 1.00 96.69 491 GLN A C 1
ATOM 3800 O O . GLN A 1 491 ? 17.381 -13.242 -5.406 1.00 96.69 491 GLN A O 1
ATOM 3805 N N . TYR A 1 492 ? 17.928 -11.166 -6.062 1.00 96.62 492 TYR A N 1
ATOM 3806 C CA . TYR A 1 492 ? 17.059 -10.488 -5.097 1.00 96.62 492 TYR A CA 1
ATOM 3807 C C . TYR A 1 492 ? 15.588 -10.915 -5.219 1.00 96.62 492 TYR A C 1
ATOM 3809 O O . TYR A 1 492 ? 14.971 -11.224 -4.202 1.00 96.62 492 TYR A O 1
ATOM 3817 N N . HIS A 1 493 ? 15.033 -10.985 -6.435 1.00 97.00 493 HIS A N 1
ATOM 3818 C CA . HIS A 1 493 ? 13.656 -11.449 -6.640 1.00 97.00 493 HIS A CA 1
ATOM 3819 C C . HIS A 1 493 ? 13.465 -12.914 -6.233 1.00 97.00 493 HIS A C 1
ATOM 3821 O O . HIS A 1 493 ? 12.487 -13.226 -5.556 1.00 97.00 493 HIS A O 1
ATOM 3827 N N . ARG A 1 494 ? 14.408 -13.798 -6.582 1.00 96.38 494 ARG A N 1
ATOM 3828 C CA . ARG A 1 494 ? 14.347 -15.218 -6.206 1.00 96.38 494 ARG A CA 1
ATOM 3829 C C . ARG A 1 494 ? 14.396 -15.412 -4.689 1.00 96.38 494 ARG A C 1
ATOM 3831 O O . ARG A 1 494 ? 13.548 -16.103 -4.127 1.00 96.38 494 ARG A O 1
ATOM 3838 N N . ASP A 1 495 ? 15.337 -14.744 -4.023 1.00 96.31 495 ASP A N 1
ATOM 3839 C CA . ASP A 1 495 ? 15.468 -14.774 -2.562 1.00 96.31 495 ASP A CA 1
ATOM 3840 C C . ASP A 1 495 ? 14.203 -14.244 -1.882 1.00 96.31 495 ASP A C 1
ATOM 3842 O O . ASP A 1 495 ? 13.793 -14.746 -0.835 1.00 96.31 495 ASP A O 1
ATOM 3846 N N . LEU A 1 496 ? 13.582 -13.216 -2.466 1.00 95.50 496 LEU A N 1
ATOM 3847 C CA . LEU A 1 496 ? 12.368 -12.621 -1.931 1.00 95.50 496 LEU A CA 1
ATOM 3848 C C . LEU A 1 496 ? 11.161 -13.550 -2.073 1.00 95.50 496 LEU A C 1
ATOM 3850 O O . LEU A 1 496 ? 10.440 -13.729 -1.099 1.00 95.50 496 LEU A O 1
ATOM 3854 N N . VAL A 1 497 ? 10.964 -14.180 -3.232 1.00 96.31 497 VAL A N 1
ATOM 3855 C CA . VAL A 1 497 ? 9.895 -15.173 -3.451 1.00 96.31 497 VAL A CA 1
ATOM 3856 C C . VAL A 1 497 ? 10.004 -16.332 -2.457 1.00 96.31 497 VAL A C 1
ATOM 3858 O O . VAL A 1 497 ? 8.992 -16.744 -1.887 1.00 96.31 497 VAL A O 1
ATOM 3861 N N . GLY A 1 498 ? 11.228 -16.797 -2.181 1.00 95.12 498 GLY A N 1
ATOM 3862 C CA . GLY A 1 498 ? 11.493 -17.795 -1.142 1.00 95.12 498 GLY A CA 1
ATOM 3863 C C . GLY A 1 498 ? 11.151 -17.294 0.264 1.00 95.12 498 GLY A C 1
ATOM 3864 O O . GLY A 1 498 ? 10.412 -17.955 0.990 1.00 95.12 498 GLY A O 1
ATOM 3865 N N . ARG A 1 499 ? 11.626 -16.098 0.637 1.00 95.00 499 ARG A N 1
ATOM 3866 C CA . ARG A 1 499 ? 11.383 -15.484 1.960 1.00 95.00 499 ARG A CA 1
ATOM 3867 C C . ARG A 1 499 ? 9.909 -15.172 2.220 1.00 95.00 499 ARG A C 1
ATOM 3869 O O . ARG A 1 499 ? 9.461 -15.228 3.357 1.00 95.00 499 ARG A O 1
ATOM 3876 N N . LEU A 1 500 ? 9.169 -14.825 1.172 1.00 92.38 500 LEU A N 1
ATOM 3877 C CA . LEU A 1 500 ? 7.732 -14.573 1.221 1.00 92.38 500 LEU A CA 1
ATOM 3878 C C . LEU A 1 500 ? 6.902 -15.854 1.090 1.00 92.38 500 LEU A C 1
ATOM 3880 O O . LEU A 1 500 ? 5.679 -15.767 1.104 1.00 92.38 500 LEU A O 1
ATOM 3884 N N . HIS A 1 501 ? 7.535 -17.025 0.953 1.00 92.75 501 HIS A N 1
ATOM 3885 C CA . HIS A 1 501 ? 6.872 -18.318 0.782 1.00 92.75 501 HIS A CA 1
ATOM 3886 C C . HIS A 1 501 ? 5.799 -18.300 -0.320 1.00 92.75 501 HIS A C 1
ATOM 3888 O O . HIS A 1 501 ? 4.693 -18.794 -0.112 1.00 92.75 501 HIS A O 1
ATOM 3894 N N . LEU A 1 502 ? 6.106 -17.700 -1.475 1.00 94.94 502 LEU A N 1
ATOM 3895 C CA . LEU A 1 502 ? 5.169 -17.609 -2.605 1.00 94.94 502 LEU A CA 1
ATOM 3896 C C . LEU A 1 502 ? 5.199 -18.843 -3.520 1.00 94.94 502 LEU A C 1
ATOM 3898 O O . LEU A 1 502 ? 4.340 -18.970 -4.383 1.00 94.94 502 LEU A O 1
ATOM 3902 N N . GLY A 1 503 ? 6.151 -19.761 -3.318 1.00 94.50 503 GLY A N 1
ATOM 3903 C CA . GLY A 1 503 ? 6.305 -20.982 -4.118 1.00 94.50 503 GLY A CA 1
ATOM 3904 C C . GLY A 1 503 ? 5.012 -21.791 -4.321 1.00 94.50 503 GLY A C 1
ATOM 3905 O O . GLY A 1 503 ? 4.715 -22.113 -5.464 1.00 94.50 503 GLY A O 1
ATOM 3906 N N . PRO A 1 504 ? 4.200 -22.059 -3.277 1.00 95.38 504 PRO A N 1
ATOM 3907 C CA . PRO A 1 504 ? 2.938 -22.796 -3.426 1.00 95.38 504 PRO A CA 1
ATOM 3908 C C . PRO A 1 504 ? 1.887 -22.116 -4.314 1.00 95.38 504 PRO A C 1
ATOM 3910 O O . PRO A 1 504 ? 0.986 -22.784 -4.807 1.00 95.38 504 PRO A O 1
ATOM 3913 N N . HIS A 1 505 ? 1.993 -20.802 -4.515 1.00 97.25 505 HIS A N 1
ATOM 3914 C CA . HIS A 1 505 ? 1.070 -20.021 -5.339 1.00 97.25 505 HIS A CA 1
ATOM 3915 C C . HIS A 1 505 ? 1.595 -19.809 -6.761 1.00 97.25 505 HIS A C 1
ATOM 3917 O O . HIS A 1 505 ? 0.909 -19.194 -7.567 1.00 97.25 505 HIS A O 1
ATOM 3923 N N . LEU A 1 506 ? 2.817 -20.244 -7.075 1.00 98.00 506 LEU A N 1
ATOM 3924 C CA . LEU A 1 506 ? 3.519 -19.891 -8.305 1.00 98.00 506 LEU A CA 1
ATOM 3925 C C . LEU A 1 506 ? 3.567 -21.069 -9.282 1.00 98.00 506 LEU A C 1
ATOM 3927 O O . LEU A 1 506 ? 4.089 -22.133 -8.956 1.00 98.00 506 LEU A O 1
ATOM 3931 N N . ARG A 1 507 ? 3.109 -20.836 -10.514 1.00 98.00 507 ARG A N 1
ATOM 3932 C CA . ARG A 1 507 ? 3.265 -21.740 -11.658 1.00 98.00 507 ARG A CA 1
ATOM 3933 C C . ARG A 1 507 ? 4.192 -21.098 -12.689 1.00 98.00 507 ARG A C 1
ATOM 3935 O O . ARG A 1 507 ? 3.826 -20.102 -13.310 1.00 98.00 507 ARG A O 1
ATOM 3942 N N . LEU A 1 508 ? 5.394 -21.653 -12.820 1.00 97.94 508 LEU A N 1
ATOM 3943 C CA . LEU A 1 508 ? 6.381 -21.286 -13.842 1.00 97.94 508 LEU A CA 1
ATOM 3944 C C . LEU A 1 508 ? 6.119 -22.061 -15.139 1.00 97.94 508 LEU A C 1
ATOM 3946 O O . LEU A 1 508 ? 5.347 -23.020 -15.126 1.00 97.94 508 LEU A O 1
ATOM 3950 N N . ASP A 1 509 ? 6.757 -21.631 -16.231 1.00 97.31 509 ASP A N 1
ATOM 3951 C CA . ASP A 1 509 ? 6.597 -22.207 -17.576 1.00 97.31 509 ASP A CA 1
ATOM 3952 C C . ASP A 1 509 ? 5.124 -22.284 -18.031 1.00 97.31 509 ASP A C 1
ATOM 3954 O O . ASP A 1 509 ? 4.735 -23.131 -18.824 1.00 97.31 509 ASP A O 1
ATOM 3958 N N . CYS A 1 510 ? 4.294 -21.371 -17.525 1.00 97.50 510 CYS A N 1
ATOM 3959 C CA . CYS A 1 510 ? 2.847 -21.377 -17.674 1.00 97.50 510 CYS A CA 1
ATOM 3960 C C . CYS A 1 510 ? 2.392 -20.070 -18.337 1.00 97.50 510 CYS A C 1
ATOM 3962 O O . CYS A 1 510 ? 2.080 -19.080 -17.666 1.00 97.50 510 CYS A O 1
ATOM 3964 N N . GLU A 1 511 ? 2.370 -20.044 -19.671 1.00 97.12 511 GLU A N 1
ATOM 3965 C CA . GLU A 1 511 ? 1.878 -18.892 -20.434 1.00 97.12 511 GLU A CA 1
ATOM 3966 C C . GLU A 1 511 ? 0.348 -18.855 -20.464 1.00 97.12 511 GLU A C 1
ATOM 3968 O O . GLU A 1 511 ? -0.296 -19.854 -20.765 1.00 97.12 511 GLU A O 1
ATOM 3973 N N . VAL A 1 512 ? -0.237 -17.690 -20.176 1.00 98.12 512 VAL A N 1
ATOM 3974 C CA . VAL A 1 512 ? -1.674 -17.445 -20.360 1.00 98.12 512 VAL A CA 1
ATOM 3975 C C . VAL A 1 512 ? -1.924 -17.037 -21.808 1.00 98.12 512 VAL A C 1
ATOM 3977 O O . VAL A 1 512 ? -1.353 -16.055 -22.283 1.00 98.12 512 VAL A O 1
ATOM 3980 N N . THR A 1 513 ? -2.790 -17.773 -22.501 1.00 97.62 513 THR A N 1
ATOM 3981 C CA . THR A 1 513 ? -3.090 -17.573 -23.928 1.00 97.62 513 THR A CA 1
ATOM 3982 C C . THR A 1 513 ? -4.413 -16.849 -24.149 1.00 97.62 513 THR A C 1
ATOM 3984 O O . THR A 1 513 ? -4.534 -16.057 -25.087 1.00 97.62 513 THR A O 1
ATOM 3987 N N . SER A 1 514 ? -5.394 -17.048 -23.267 1.00 98.00 514 SER A N 1
ATOM 3988 C CA . SER A 1 514 ? -6.665 -16.323 -23.297 1.00 98.00 514 SER A CA 1
ATOM 3989 C C . SER A 1 514 ? -7.245 -16.113 -21.905 1.00 98.00 514 SER A C 1
ATOM 3991 O O . SER A 1 514 ? -7.031 -16.921 -21.005 1.00 98.00 514 SER A O 1
ATOM 3993 N N . ALA A 1 515 ? -8.022 -15.046 -21.750 1.00 98.31 515 ALA A N 1
ATOM 3994 C CA . ALA A 1 515 ? -8.830 -14.800 -20.565 1.00 98.31 515 ALA A CA 1
ATOM 3995 C C . ALA A 1 515 ? -10.175 -14.202 -20.987 1.00 98.31 515 ALA A C 1
ATOM 3997 O O . ALA A 1 515 ? -10.199 -13.207 -21.713 1.00 98.31 515 ALA A O 1
ATOM 3998 N N . ALA A 1 516 ? -11.284 -14.795 -20.554 1.00 98.25 516 ALA A N 1
ATOM 3999 C CA . ALA A 1 516 ? -12.625 -14.344 -20.918 1.00 98.25 516 ALA A CA 1
ATOM 4000 C C . ALA A 1 516 ? -13.498 -14.134 -19.680 1.00 98.25 516 ALA A C 1
ATOM 4002 O O . ALA A 1 516 ? -13.531 -14.985 -18.794 1.00 98.25 516 ALA A O 1
ATOM 4003 N N . TRP A 1 517 ? -14.209 -13.011 -19.632 1.00 97.81 517 TRP A N 1
ATOM 4004 C CA . TRP A 1 517 ? -15.222 -12.750 -18.617 1.00 97.81 517 TRP A CA 1
ATOM 4005 C C . TRP A 1 517 ? -16.545 -13.415 -19.009 1.00 97.81 517 TRP A C 1
ATOM 4007 O O . TRP A 1 517 ? -17.191 -13.017 -19.980 1.00 97.81 517 TRP A O 1
ATOM 4017 N N . THR A 1 518 ? -16.954 -14.431 -18.254 1.00 93.12 518 THR A N 1
ATOM 4018 C CA . THR A 1 518 ? -18.166 -15.228 -18.486 1.00 93.12 518 THR A CA 1
ATOM 4019 C C . THR A 1 518 ? -18.819 -15.568 -17.152 1.00 93.12 518 THR A C 1
ATOM 4021 O O . THR A 1 518 ? -18.122 -15.947 -16.216 1.00 93.12 518 THR A O 1
ATOM 4024 N N . GLU A 1 519 ? -20.147 -15.471 -17.050 1.00 87.50 519 GLU A N 1
ATOM 4025 C CA . GLU A 1 519 ? -20.885 -15.846 -15.826 1.00 87.50 519 GLU A CA 1
ATOM 4026 C C . GLU A 1 519 ? -20.348 -15.166 -14.546 1.00 87.50 519 GLU A C 1
ATOM 4028 O O . GLU A 1 519 ? -20.195 -15.796 -13.500 1.00 87.50 519 GLU A O 1
ATOM 4033 N N . ASN A 1 520 ? -20.031 -13.870 -14.640 1.00 90.38 520 ASN A N 1
ATOM 4034 C CA . ASN A 1 520 ? -19.456 -13.062 -13.558 1.00 90.38 520 ASN A CA 1
ATOM 4035 C C . ASN A 1 520 ? -18.105 -13.559 -13.007 1.00 90.38 520 ASN A C 1
ATOM 4037 O O . ASN A 1 520 ? -17.768 -13.279 -11.857 1.00 90.38 520 ASN A O 1
ATOM 4041 N N . ARG A 1 521 ? -17.331 -14.297 -13.813 1.00 95.75 521 ARG A N 1
ATOM 4042 C CA . ARG A 1 521 ? -15.982 -14.772 -13.477 1.00 95.75 521 ARG A CA 1
ATOM 4043 C C . ARG A 1 521 ? -15.060 -14.735 -14.694 1.00 95.75 521 ARG A C 1
ATOM 4045 O O . ARG A 1 521 ? -15.502 -14.696 -15.838 1.00 95.75 521 ARG A O 1
ATOM 4052 N N . TRP A 1 522 ? -13.761 -14.770 -14.443 1.00 98.44 522 TRP A N 1
ATOM 4053 C CA . TRP A 1 522 ? -12.720 -14.921 -15.452 1.00 98.44 522 TRP A CA 1
ATOM 4054 C C . TRP A 1 522 ? -12.408 -16.396 -15.691 1.00 98.44 522 TRP A C 1
ATOM 4056 O O . TRP A 1 522 ? -11.994 -17.084 -14.766 1.00 98.44 522 TRP A O 1
ATOM 4066 N N . GLN A 1 523 ? -12.520 -16.859 -16.934 1.00 98.19 523 GLN A N 1
ATOM 4067 C CA . GLN A 1 523 ? -11.952 -18.127 -17.394 1.00 98.19 523 GLN A CA 1
ATOM 4068 C C . GLN A 1 523 ? -10.580 -17.863 -18.013 1.00 98.19 523 GLN A C 1
ATOM 4070 O O . GLN A 1 523 ? -10.482 -17.218 -19.059 1.00 98.19 523 GLN A O 1
ATOM 4075 N N . VAL A 1 524 ? -9.515 -18.329 -17.359 1.00 98.44 524 VAL A N 1
ATOM 4076 C CA . VAL A 1 524 ? -8.122 -18.113 -17.773 1.00 98.44 524 VAL A CA 1
ATOM 4077 C C . VAL A 1 524 ? -7.550 -19.403 -18.352 1.00 98.44 524 VAL A C 1
ATOM 4079 O O . VAL A 1 524 ? -7.436 -20.396 -17.635 1.00 98.44 524 VAL A O 1
ATOM 4082 N N . CYS A 1 525 ? -7.153 -19.389 -19.624 1.00 98.25 525 CYS A N 1
ATOM 4083 C CA . CYS A 1 525 ? -6.584 -20.551 -20.307 1.00 98.25 525 CYS A CA 1
ATOM 4084 C C . CYS A 1 525 ? -5.066 -20.436 -20.444 1.00 98.25 525 CYS A C 1
ATOM 4086 O O . CYS A 1 525 ? -4.538 -19.372 -20.790 1.00 98.25 525 CYS A O 1
ATOM 4088 N N . THR A 1 526 ? -4.364 -21.541 -20.211 1.00 97.75 526 THR A N 1
ATOM 4089 C CA . THR A 1 526 ? -2.906 -21.625 -20.353 1.00 97.75 526 THR A CA 1
ATOM 4090 C C . THR A 1 526 ? -2.507 -22.292 -21.671 1.00 97.75 526 THR A C 1
ATOM 4092 O O . THR A 1 526 ? -3.318 -22.946 -22.330 1.00 97.75 526 THR A O 1
ATOM 4095 N N . ALA A 1 527 ? -1.246 -22.133 -22.078 1.00 95.81 527 ALA A N 1
ATOM 4096 C CA . ALA A 1 527 ? -0.693 -22.768 -23.276 1.00 95.81 527 ALA A CA 1
ATOM 4097 C C . ALA A 1 527 ? -0.717 -24.306 -23.211 1.00 95.81 527 ALA A C 1
ATOM 4099 O O . ALA A 1 527 ? -0.830 -24.953 -24.249 1.00 95.81 527 ALA A O 1
ATOM 4100 N N . ASP A 1 528 ? -0.686 -24.874 -22.003 1.00 92.50 528 ASP A N 1
ATOM 4101 C CA . ASP A 1 528 ? -0.755 -26.322 -21.768 1.00 92.50 528 ASP A CA 1
ATOM 4102 C C . ASP A 1 528 ? -2.192 -26.876 -21.818 1.00 92.50 528 ASP A C 1
ATOM 4104 O O . ASP A 1 528 ? -2.399 -28.081 -21.685 1.00 92.50 528 ASP A O 1
ATOM 4108 N N . GLY A 1 529 ? -3.193 -26.011 -22.025 1.00 92.12 529 GLY A N 1
ATOM 4109 C CA . GLY A 1 529 ? -4.602 -26.388 -22.157 1.00 92.12 529 GLY A CA 1
ATOM 4110 C C . GLY A 1 529 ? -5.410 -26.363 -20.856 1.00 92.12 529 GLY A C 1
ATOM 4111 O O . GLY A 1 529 ? -6.605 -26.654 -20.897 1.00 92.12 529 GLY A O 1
ATOM 4112 N N . ASP A 1 530 ? -4.814 -25.984 -19.720 1.00 94.75 530 ASP A N 1
ATOM 4113 C CA . ASP A 1 530 ? -5.556 -25.823 -18.464 1.00 94.75 530 ASP A CA 1
ATOM 4114 C C . ASP A 1 530 ? -6.498 -24.616 -18.537 1.00 94.75 530 ASP A C 1
ATOM 4116 O O . ASP A 1 530 ? -6.152 -23.572 -19.092 1.00 94.75 530 ASP A O 1
ATOM 4120 N N . THR A 1 531 ? -7.662 -24.725 -17.895 1.00 96.50 531 THR A N 1
ATOM 4121 C CA . THR A 1 531 ? -8.579 -23.601 -17.654 1.00 96.50 531 THR A CA 1
ATOM 4122 C C . THR A 1 531 ? -8.734 -23.364 -16.154 1.00 96.50 531 THR A C 1
ATOM 4124 O O . THR A 1 531 ? -8.963 -24.292 -15.379 1.00 96.50 531 THR A O 1
ATOM 4127 N N . ILE A 1 532 ? -8.579 -22.110 -15.735 1.00 97.25 532 ILE A N 1
ATOM 4128 C CA . ILE A 1 532 ? -8.588 -21.670 -14.341 1.00 97.25 532 ILE A CA 1
ATOM 4129 C C . ILE A 1 532 ? -9.656 -20.588 -14.192 1.00 97.25 532 ILE A C 1
ATOM 4131 O O . ILE A 1 532 ? -9.512 -19.503 -14.749 1.00 97.25 532 ILE A O 1
ATOM 4135 N N . ASP A 1 533 ? -10.697 -20.865 -13.408 1.00 97.56 533 ASP A N 1
ATOM 4136 C CA . ASP A 1 533 ? -11.670 -19.835 -13.033 1.00 97.56 533 ASP A CA 1
ATOM 4137 C C . ASP A 1 533 ? -11.082 -18.875 -11.994 1.00 97.56 533 ASP A C 1
ATOM 4139 O O . ASP A 1 533 ? -10.360 -19.300 -11.090 1.00 97.56 533 ASP A O 1
ATOM 4143 N N . ALA A 1 534 ? -11.432 -17.597 -12.070 1.00 98.06 534 ALA A N 1
ATOM 4144 C CA . ALA A 1 534 ? -11.058 -16.588 -11.088 1.00 98.06 534 ALA A CA 1
ATOM 4145 C C . ALA A 1 534 ? -12.174 -15.553 -10.911 1.00 98.06 534 ALA A C 1
ATOM 4147 O O . ALA A 1 534 ? -12.816 -15.153 -11.876 1.00 98.06 534 ALA A O 1
ATOM 4148 N N . ASP A 1 535 ? -12.376 -15.075 -9.688 1.00 98.06 535 ASP A N 1
ATOM 4149 C CA . ASP A 1 535 ? -13.259 -13.937 -9.426 1.00 98.06 535 ASP A CA 1
ATOM 4150 C C . ASP A 1 535 ? -12.587 -12.628 -9.864 1.00 98.06 535 ASP A C 1
ATOM 4152 O O . ASP A 1 535 ? -13.248 -11.727 -10.379 1.00 98.06 535 ASP A O 1
ATOM 4156 N N . PHE A 1 536 ? -11.257 -12.549 -9.711 1.00 98.62 536 PHE A N 1
ATOM 4157 C CA . PHE A 1 536 ? -10.435 -11.397 -10.089 1.00 98.62 536 PHE A CA 1
ATOM 4158 C C . PHE A 1 536 ? -9.217 -11.806 -10.914 1.00 98.62 536 PHE A C 1
ATOM 4160 O O . PHE A 1 536 ? -8.530 -12.785 -10.605 1.00 98.62 536 PHE A O 1
ATOM 4167 N N . LEU A 1 537 ? -8.900 -10.987 -11.917 1.00 98.69 537 LEU A N 1
ATOM 4168 C CA . LEU A 1 537 ? -7.724 -11.147 -12.767 1.00 98.69 537 LEU A CA 1
ATOM 4169 C C . LEU A 1 537 ? -6.813 -9.921 -12.641 1.00 98.69 537 LEU A C 1
ATOM 4171 O O . LEU A 1 537 ? -7.211 -8.792 -12.915 1.00 98.69 537 LEU A O 1
ATOM 4175 N N . VAL A 1 538 ? -5.562 -10.143 -12.245 1.00 98.62 538 VAL A N 1
ATOM 4176 C CA . VAL A 1 538 ? -4.550 -9.096 -12.085 1.00 98.62 538 VAL A CA 1
ATOM 4177 C C . VAL A 1 538 ? -3.470 -9.261 -13.148 1.00 98.62 538 VAL A C 1
ATOM 4179 O O . VAL A 1 538 ? -2.626 -10.154 -13.078 1.00 98.62 538 VAL A O 1
ATOM 4182 N N . ALA A 1 539 ? -3.472 -8.378 -14.140 1.00 97.81 539 ALA A N 1
ATOM 4183 C CA . ALA A 1 539 ? -2.487 -8.354 -15.211 1.00 97.81 539 ALA A CA 1
ATOM 4184 C C . ALA A 1 539 ? -1.217 -7.605 -14.766 1.00 97.81 539 ALA A C 1
ATOM 4186 O O . ALA A 1 539 ? -1.158 -6.373 -14.758 1.00 97.81 539 ALA A O 1
ATOM 4187 N N . ALA A 1 540 ? -0.177 -8.366 -14.423 1.00 97.06 540 ALA A N 1
ATOM 4188 C CA . ALA A 1 540 ? 1.153 -7.887 -14.043 1.00 97.06 540 ALA A CA 1
ATOM 4189 C C . ALA A 1 540 ? 2.212 -8.229 -15.120 1.00 97.06 540 ALA A C 1
ATOM 4191 O O . ALA A 1 540 ? 3.369 -8.531 -14.809 1.00 97.06 540 ALA A O 1
ATOM 4192 N N . THR A 1 541 ? 1.811 -8.177 -16.396 1.00 93.94 541 THR A N 1
ATOM 4193 C CA . THR A 1 541 ? 2.581 -8.661 -17.560 1.00 93.94 541 THR A CA 1
ATOM 4194 C C . THR A 1 541 ? 3.780 -7.775 -17.922 1.00 93.94 541 THR A C 1
ATOM 4196 O O . THR A 1 541 ? 4.787 -8.260 -18.442 1.00 93.94 541 THR A O 1
ATOM 4199 N N . GLY A 1 542 ? 3.705 -6.479 -17.602 1.00 90.06 542 GLY A N 1
ATOM 4200 C CA . GLY A 1 542 ? 4.749 -5.487 -17.865 1.00 90.06 542 GLY A CA 1
ATOM 4201 C C . GLY A 1 542 ? 4.927 -5.125 -19.348 1.00 90.06 542 GLY A C 1
ATOM 4202 O O . GLY A 1 542 ? 4.506 -5.838 -20.252 1.00 90.06 542 GLY A O 1
ATOM 4203 N N . VAL A 1 543 ? 5.610 -4.007 -19.613 1.00 88.19 543 VAL A N 1
ATOM 4204 C CA . VAL A 1 543 ? 5.639 -3.384 -20.957 1.00 88.19 543 VAL A CA 1
ATOM 4205 C C . VAL A 1 543 ? 6.847 -3.761 -21.830 1.00 88.19 543 VAL A C 1
ATOM 4207 O O . VAL A 1 543 ? 6.811 -3.609 -23.042 1.00 88.19 543 VAL A O 1
ATOM 4210 N N . LEU A 1 544 ? 7.944 -4.279 -21.262 1.00 89.25 544 LEU A N 1
ATOM 4211 C CA . LEU A 1 544 ? 9.208 -4.517 -21.994 1.00 89.25 544 LEU A CA 1
ATOM 4212 C C . LEU A 1 544 ? 9.553 -6.005 -22.118 1.00 89.25 544 LEU A C 1
ATOM 4214 O O . LEU A 1 544 ? 10.598 -6.446 -21.633 1.00 89.25 544 LEU A O 1
ATOM 4218 N N . HIS A 1 545 ? 8.668 -6.793 -22.727 1.00 82.19 545 HIS A N 1
ATOM 4219 C CA . HIS A 1 545 ? 8.840 -8.249 -22.765 1.00 82.19 545 HIS A CA 1
ATOM 4220 C C . HIS A 1 545 ? 8.667 -8.903 -24.150 1.00 82.19 545 HIS A C 1
ATOM 4222 O O . HIS A 1 545 ? 9.192 -10.003 -24.352 1.00 82.19 545 HIS A O 1
ATOM 4228 N N . HIS A 1 546 ? 8.036 -8.215 -25.112 1.00 90.19 546 HIS A N 1
ATOM 4229 C CA . HIS A 1 546 ? 7.959 -8.611 -26.526 1.00 90.19 546 HIS A CA 1
ATOM 4230 C C . HIS A 1 546 ? 9.089 -7.974 -27.341 1.00 90.19 546 HIS A C 1
ATOM 4232 O O . HIS A 1 546 ? 9.029 -6.766 -27.578 1.00 90.19 546 HIS A O 1
ATOM 4238 N N . PRO A 1 547 ? 10.127 -8.729 -27.750 1.00 93.94 547 PRO A N 1
ATOM 4239 C CA . PRO A 1 547 ? 11.215 -8.207 -28.573 1.00 93.94 547 PRO A CA 1
ATOM 4240 C C . PRO A 1 547 ? 10.706 -7.567 -29.865 1.00 93.94 547 PRO A C 1
ATOM 4242 O O . PRO A 1 547 ? 9.845 -8.132 -30.535 1.00 93.94 547 PRO A O 1
ATOM 4245 N N . SER A 1 548 ? 11.264 -6.417 -30.236 1.00 94.06 548 SER A N 1
ATOM 4246 C CA . SER A 1 548 ? 11.014 -5.818 -31.548 1.00 94.06 548 SER A CA 1
ATOM 4247 C C . SER A 1 548 ? 12.100 -6.269 -32.520 1.00 94.06 548 SER A C 1
ATOM 4249 O O . SER A 1 548 ? 13.242 -5.813 -32.432 1.00 94.06 548 SER A O 1
ATOM 4251 N N . ILE A 1 549 ? 11.767 -7.202 -33.412 1.00 94.25 549 ILE A N 1
ATOM 4252 C CA . ILE A 1 549 ? 12.669 -7.657 -34.475 1.00 94.25 549 ILE A CA 1
ATOM 4253 C C . ILE A 1 549 ? 12.423 -6.774 -35.704 1.00 94.25 549 ILE A C 1
ATOM 4255 O O . ILE A 1 549 ? 11.283 -6.702 -36.162 1.00 94.25 549 ILE A O 1
ATOM 4259 N N . PRO A 1 550 ? 13.438 -6.051 -36.210 1.00 93.62 550 PRO A N 1
ATOM 4260 C CA . PRO A 1 550 ? 13.256 -5.184 -37.363 1.00 93.62 550 PRO A CA 1
ATOM 4261 C C . PRO A 1 550 ? 13.104 -6.018 -38.639 1.00 93.62 550 PRO A C 1
ATOM 4263 O O . PRO A 1 550 ? 13.851 -6.971 -38.850 1.00 93.62 550 PRO A O 1
ATOM 4266 N N . ASP A 1 551 ? 12.190 -5.606 -39.510 1.00 94.12 551 ASP A N 1
ATOM 4267 C CA . ASP A 1 551 ? 12.078 -6.154 -40.859 1.00 94.12 551 ASP A CA 1
ATOM 4268 C C . ASP A 1 551 ? 13.203 -5.578 -41.735 1.00 94.12 551 ASP A C 1
ATOM 4270 O O . ASP A 1 551 ? 13.120 -4.452 -42.234 1.00 94.12 551 ASP A O 1
ATOM 4274 N N . ILE A 1 552 ? 14.325 -6.299 -41.814 1.00 96.19 552 ILE A N 1
ATOM 4275 C CA . ILE A 1 552 ? 15.486 -5.927 -42.628 1.00 96.19 552 ILE A CA 1
ATOM 4276 C C . ILE A 1 552 ? 15.660 -6.992 -43.714 1.00 96.19 552 ILE A C 1
ATOM 4278 O O . ILE A 1 552 ? 15.882 -8.159 -43.373 1.00 96.19 552 ILE A O 1
ATOM 4282 N N . PRO A 1 553 ? 15.652 -6.618 -45.008 1.00 97.44 553 PRO A N 1
ATOM 4283 C CA . PRO A 1 553 ? 15.841 -7.572 -46.092 1.00 97.44 553 PRO A CA 1
ATOM 4284 C C . PRO A 1 553 ? 17.101 -8.420 -45.899 1.00 97.44 553 PRO A C 1
ATOM 4286 O O . PRO A 1 553 ? 18.187 -7.882 -45.683 1.00 97.44 553 PRO A O 1
ATOM 4289 N N . GLY A 1 554 ? 16.956 -9.743 -45.982 1.00 95.94 554 GLY A N 1
ATOM 4290 C CA . GLY A 1 554 ? 18.063 -10.698 -45.884 1.00 95.94 554 GLY A CA 1
ATOM 4291 C C . GLY A 1 554 ? 18.534 -11.039 -44.465 1.00 95.94 554 GLY A C 1
ATOM 4292 O O . GLY A 1 554 ? 19.499 -11.795 -44.343 1.00 95.94 554 GLY A O 1
ATOM 4293 N N . LEU A 1 555 ? 17.881 -10.544 -43.401 1.00 96.50 555 LEU A N 1
ATOM 4294 C CA . LEU A 1 555 ? 18.262 -10.846 -42.009 1.00 96.50 555 LEU A CA 1
ATOM 4295 C C . LEU A 1 555 ? 18.278 -12.357 -41.719 1.00 96.50 555 LEU A C 1
ATOM 4297 O O . LEU A 1 555 ? 19.239 -12.846 -41.130 1.00 96.50 555 LEU A O 1
ATOM 4301 N N . ASP A 1 556 ? 17.286 -13.095 -42.222 1.00 94.38 556 ASP A N 1
ATOM 4302 C CA . ASP A 1 556 ? 17.170 -14.555 -42.059 1.00 94.38 556 ASP A CA 1
ATOM 4303 C C . ASP A 1 556 ? 18.212 -15.349 -42.868 1.00 94.38 556 ASP A C 1
ATOM 4305 O O . ASP A 1 556 ? 18.416 -16.538 -42.635 1.00 94.38 556 ASP A O 1
ATOM 4309 N N . SER A 1 557 ? 18.882 -14.699 -43.828 1.00 93.50 557 SER A N 1
ATOM 4310 C CA . SER A 1 557 ? 19.902 -15.311 -44.693 1.00 93.50 557 SER A CA 1
ATOM 4311 C C . SER A 1 557 ? 21.341 -15.063 -44.225 1.00 93.50 557 SER A C 1
ATOM 4313 O O . SER A 1 557 ? 22.293 -15.462 -44.900 1.00 93.50 557 SER A O 1
ATOM 4315 N N . PHE A 1 558 ? 21.521 -14.384 -43.088 1.00 97.88 558 PHE A N 1
ATOM 4316 C CA . PHE A 1 558 ? 22.838 -14.156 -42.501 1.00 97.88 558 PHE A CA 1
ATOM 4317 C C . PHE A 1 558 ? 23.470 -15.484 -42.064 1.00 97.88 558 PHE A C 1
ATOM 4319 O O . PHE A 1 558 ? 22.842 -16.270 -41.360 1.00 97.88 558 PHE A O 1
ATOM 4326 N N . ALA A 1 559 ? 24.722 -15.741 -42.456 1.00 96.25 559 ALA A N 1
ATOM 4327 C CA . ALA A 1 559 ? 25.379 -17.014 -42.149 1.00 96.25 559 ALA A CA 1
ATOM 4328 C C . ALA A 1 559 ? 25.833 -17.125 -40.680 1.00 96.25 559 ALA A C 1
ATOM 4330 O O . ALA A 1 559 ? 26.103 -18.224 -40.194 1.00 96.25 559 ALA A O 1
ATOM 4331 N N . GLY A 1 560 ? 25.964 -15.992 -39.983 1.00 95.81 560 GLY A N 1
ATOM 4332 C CA . GLY A 1 560 ? 26.359 -15.934 -38.579 1.00 95.81 560 GLY A CA 1
ATOM 4333 C C . GLY A 1 560 ? 25.172 -15.885 -37.605 1.00 95.81 560 GLY A C 1
ATOM 4334 O O . GLY A 1 560 ? 24.014 -15.812 -38.010 1.00 95.81 560 GLY A O 1
ATOM 4335 N N . PRO A 1 561 ? 25.434 -15.880 -36.287 1.00 96.38 561 PRO A N 1
ATOM 4336 C CA . PRO A 1 561 ? 24.386 -15.744 -35.281 1.00 96.38 561 PRO A CA 1
ATOM 4337 C C . PRO A 1 561 ? 23.703 -14.368 -35.317 1.00 96.38 561 PRO A C 1
ATOM 4339 O O . PRO A 1 561 ? 24.374 -13.331 -35.291 1.00 96.38 561 PRO A O 1
ATOM 4342 N N . VAL A 1 562 ? 22.368 -14.369 -35.266 1.00 96.50 562 VAL A N 1
ATOM 4343 C CA . VAL A 1 562 ? 21.534 -13.192 -34.979 1.00 96.50 562 VAL A CA 1
ATOM 4344 C C . VAL A 1 562 ? 20.892 -13.380 -33.607 1.00 96.50 562 VAL A C 1
ATOM 4346 O O . VAL A 1 562 ? 20.179 -14.355 -33.383 1.00 96.50 562 VAL A O 1
ATOM 4349 N N . VAL A 1 563 ? 21.135 -12.460 -32.672 1.00 96.06 563 VAL A N 1
ATOM 4350 C CA . VAL A 1 563 ? 20.597 -12.552 -31.306 1.00 96.06 563 VAL A CA 1
ATOM 4351 C C . VAL A 1 563 ? 19.935 -11.249 -30.881 1.00 96.06 563 VAL A C 1
ATOM 4353 O O . VAL A 1 563 ? 20.533 -10.176 -30.951 1.00 96.06 563 VAL A O 1
ATOM 4356 N N . HIS A 1 564 ? 18.700 -11.330 -30.386 1.00 97.31 564 HIS A N 1
ATOM 4357 C CA . HIS A 1 564 ? 18.071 -10.205 -29.698 1.00 97.31 564 HIS A CA 1
ATOM 4358 C C . HIS A 1 564 ? 18.488 -10.181 -28.227 1.00 97.31 564 HIS A C 1
ATOM 4360 O O . HIS A 1 564 ? 18.506 -11.209 -27.551 1.00 97.31 564 HIS A O 1
ATOM 4366 N N . THR A 1 565 ? 18.770 -9.002 -27.679 1.00 96.69 565 THR A N 1
ATOM 4367 C CA . THR A 1 565 ? 19.306 -8.856 -26.311 1.00 96.69 565 THR A CA 1
ATOM 4368 C C . THR A 1 565 ? 18.399 -9.417 -25.207 1.00 96.69 565 THR A C 1
ATOM 4370 O O . THR A 1 565 ? 18.883 -9.832 -24.156 1.00 96.69 565 THR A O 1
ATOM 4373 N N . ALA A 1 566 ? 17.087 -9.468 -25.450 1.00 95.06 566 ALA A N 1
ATOM 4374 C CA . ALA A 1 566 ? 16.087 -10.064 -24.551 1.00 95.06 566 ALA A CA 1
ATOM 4375 C C . ALA A 1 566 ? 15.903 -11.590 -24.711 1.00 95.06 566 ALA A C 1
ATOM 4377 O O . ALA A 1 566 ? 15.028 -12.177 -24.077 1.00 95.06 566 ALA A O 1
ATOM 4378 N N . ARG A 1 567 ? 16.663 -12.223 -25.608 1.00 94.06 567 ARG A N 1
ATOM 4379 C CA . ARG A 1 567 ? 16.715 -13.677 -25.841 1.00 94.06 567 ARG A CA 1
ATOM 4380 C C . ARG A 1 567 ? 18.175 -14.129 -25.904 1.00 94.06 567 ARG A C 1
ATOM 4382 O O . ARG A 1 567 ? 18.555 -14.946 -26.731 1.00 94.06 567 ARG A O 1
ATOM 4389 N N . TRP A 1 568 ? 19.005 -13.514 -25.061 1.00 94.06 568 TRP A N 1
ATOM 4390 C CA . TRP A 1 568 ? 20.447 -13.698 -25.101 1.00 94.06 568 TRP A CA 1
ATOM 4391 C C . TRP A 1 568 ? 20.833 -15.141 -24.775 1.00 94.06 568 TRP A C 1
ATOM 4393 O O . TRP A 1 568 ? 20.584 -15.624 -23.669 1.00 94.06 568 TRP A O 1
ATOM 4403 N N . THR A 1 569 ? 21.492 -15.786 -25.728 1.00 87.00 569 THR A N 1
ATOM 4404 C CA . THR A 1 569 ? 22.224 -17.041 -25.559 1.00 87.00 569 THR A CA 1
ATOM 4405 C C . THR A 1 569 ? 23.722 -16.745 -25.605 1.00 87.00 569 THR A C 1
ATOM 4407 O O . THR A 1 569 ? 24.131 -15.741 -26.188 1.00 87.00 569 THR A O 1
ATOM 4410 N N . GLU A 1 570 ? 24.555 -17.593 -24.998 1.00 85.12 570 GLU A N 1
ATOM 4411 C CA . GLU A 1 570 ? 26.014 -17.436 -25.064 1.00 85.12 570 GLU A CA 1
ATOM 4412 C C . GLU A 1 570 ? 26.488 -17.501 -26.525 1.00 85.12 570 GLU A C 1
ATOM 4414 O O . GLU A 1 570 ? 26.560 -18.567 -27.135 1.00 85.12 570 GLU A O 1
ATOM 4419 N N . VAL A 1 571 ? 26.779 -16.334 -27.101 1.00 85.75 571 VAL A N 1
ATOM 4420 C CA . VAL A 1 571 ? 27.354 -16.176 -28.436 1.00 85.75 571 VAL A CA 1
ATOM 4421 C C . VAL A 1 571 ? 28.795 -15.710 -28.257 1.00 85.75 571 VAL A C 1
ATOM 4423 O O . VAL A 1 571 ? 29.046 -14.647 -27.700 1.00 85.75 571 VAL A O 1
ATOM 4426 N N . GLY A 1 572 ? 29.773 -16.520 -28.667 1.00 88.12 572 GLY A N 1
ATOM 4427 C CA . GLY A 1 572 ? 31.191 -16.190 -28.492 1.00 88.12 572 GLY A CA 1
ATOM 4428 C C . GLY A 1 572 ? 31.597 -14.963 -29.314 1.00 88.12 572 GLY A C 1
ATOM 4429 O O . GLY A 1 572 ? 31.931 -15.103 -30.485 1.00 88.12 572 GLY A O 1
ATOM 4430 N N . THR A 1 573 ? 31.564 -13.768 -28.717 1.00 93.00 573 THR A N 1
ATOM 4431 C CA . THR A 1 573 ? 31.841 -12.485 -29.395 1.00 93.00 573 THR A CA 1
ATOM 4432 C C . THR A 1 573 ? 33.312 -12.066 -29.380 1.00 93.00 573 THR A C 1
ATOM 4434 O O . THR A 1 573 ? 33.701 -11.172 -30.130 1.00 93.00 573 THR A O 1
ATOM 4437 N N . ALA A 1 574 ? 34.130 -12.669 -28.517 1.00 95.12 574 ALA A N 1
ATOM 4438 C CA . ALA A 1 574 ? 35.543 -12.324 -28.384 1.00 95.12 574 ALA A CA 1
ATOM 4439 C C . ALA A 1 574 ? 36.316 -12.640 -29.676 1.00 95.12 574 ALA A C 1
ATOM 4441 O O . ALA A 1 574 ? 36.148 -13.706 -30.267 1.00 95.12 574 ALA A O 1
ATOM 4442 N N . GLY A 1 575 ? 37.150 -11.702 -30.124 1.00 97.06 575 GLY A N 1
ATOM 4443 C CA . GLY A 1 575 ? 37.936 -11.813 -31.353 1.00 97.06 575 GLY A CA 1
ATOM 4444 C C . GLY A 1 575 ? 37.117 -11.783 -32.647 1.00 97.06 575 GLY A C 1
ATOM 4445 O O . GLY A 1 575 ? 37.671 -12.056 -33.707 1.00 97.06 575 GLY A O 1
ATOM 4446 N N . ARG A 1 576 ? 35.819 -11.454 -32.586 1.00 97.94 576 ARG A N 1
ATOM 4447 C CA . ARG A 1 576 ? 34.925 -11.426 -33.754 1.00 97.94 576 ARG A CA 1
ATOM 4448 C C . ARG A 1 576 ? 34.517 -10.015 -34.155 1.00 97.94 576 ARG A C 1
ATOM 4450 O O . ARG A 1 576 ? 34.652 -9.068 -33.376 1.00 97.94 576 ARG A O 1
ATOM 4457 N N . ARG A 1 577 ? 34.007 -9.890 -35.377 1.00 98.44 577 ARG A N 1
ATOM 4458 C CA . ARG A 1 577 ? 33.381 -8.683 -35.920 1.00 98.44 577 ARG A CA 1
ATOM 4459 C C . ARG A 1 577 ? 31.907 -8.669 -35.528 1.00 98.44 577 ARG A C 1
ATOM 4461 O O . ARG A 1 577 ? 31.153 -9.552 -35.929 1.00 98.44 577 ARG A O 1
ATOM 4468 N N . VAL A 1 578 ? 31.489 -7.698 -34.726 1.00 98.50 578 VAL A N 1
ATOM 4469 C CA . VAL A 1 578 ? 30.142 -7.670 -34.133 1.00 98.50 578 VAL A CA 1
ATOM 4470 C C . VAL A 1 578 ? 29.368 -6.448 -34.618 1.00 98.50 578 VAL A C 1
ATOM 4472 O O . VAL A 1 578 ? 29.822 -5.318 -34.451 1.00 98.50 578 VAL A O 1
ATOM 4475 N N . ALA A 1 579 ? 28.172 -6.652 -35.165 1.00 98.56 579 ALA A N 1
ATOM 4476 C CA . ALA A 1 579 ? 27.196 -5.587 -35.377 1.00 98.56 579 ALA A CA 1
ATOM 4477 C C . ALA A 1 579 ? 26.295 -5.450 -34.146 1.00 98.56 579 ALA A C 1
ATOM 4479 O O . ALA A 1 579 ? 25.716 -6.430 -33.688 1.00 98.56 579 ALA A O 1
ATOM 4480 N N . VAL A 1 580 ? 26.111 -4.230 -33.646 1.00 98.50 580 VAL A N 1
ATOM 4481 C CA . VAL A 1 580 ? 25.054 -3.896 -32.681 1.00 98.50 580 VAL A CA 1
ATOM 4482 C C . VAL A 1 580 ? 24.067 -2.970 -33.375 1.00 98.50 580 VAL A C 1
ATOM 4484 O O . VAL A 1 580 ? 24.445 -1.874 -33.784 1.00 98.50 580 VAL A O 1
ATOM 4487 N N . ILE A 1 581 ? 22.810 -3.387 -33.510 1.00 98.44 581 ILE A N 1
ATOM 4488 C CA . ILE A 1 581 ? 21.747 -2.593 -34.136 1.00 98.44 581 ILE A CA 1
ATOM 4489 C C . ILE A 1 581 ? 20.848 -2.019 -33.044 1.00 98.44 581 ILE A C 1
ATOM 4491 O O . ILE A 1 581 ? 20.236 -2.762 -32.281 1.00 98.44 581 ILE A O 1
ATOM 4495 N N . GLY A 1 582 ? 20.748 -0.690 -32.986 1.00 96.88 582 GLY A N 1
ATOM 4496 C CA . GLY A 1 582 ? 19.923 0.025 -32.011 1.00 96.88 582 GLY A CA 1
ATOM 4497 C C . GLY A 1 582 ? 20.742 0.699 -30.909 1.00 96.88 582 GLY A C 1
ATOM 4498 O O . GLY A 1 582 ? 21.709 0.157 -30.380 1.00 96.88 582 GLY A O 1
ATOM 4499 N N . SER A 1 583 ? 20.356 1.926 -30.558 1.00 94.31 583 SER A N 1
ATOM 4500 C CA . SER A 1 583 ? 21.131 2.838 -29.702 1.00 94.31 583 SER A CA 1
ATOM 4501 C C . SER A 1 583 ? 20.489 3.142 -28.351 1.00 94.31 583 SER A C 1
ATOM 4503 O O . SER A 1 583 ? 20.974 4.024 -27.647 1.00 94.31 583 SER A O 1
ATOM 4505 N N . GLY A 1 584 ? 19.399 2.459 -27.980 1.00 93.44 584 GLY A N 1
ATOM 4506 C CA . GLY A 1 584 ? 18.744 2.636 -26.678 1.00 93.44 584 GLY A CA 1
ATOM 4507 C C . GLY A 1 584 ? 19.645 2.255 -25.494 1.00 93.44 584 GLY A C 1
ATOM 4508 O O . GLY A 1 584 ? 20.817 1.923 -25.667 1.00 93.44 584 GLY A O 1
ATOM 4509 N N . SER A 1 585 ? 19.091 2.252 -24.275 1.00 93.62 585 SER A N 1
ATOM 4510 C CA . SER A 1 585 ? 19.851 1.882 -23.063 1.00 93.62 585 SER A CA 1
ATOM 4511 C C . SER A 1 585 ? 20.559 0.530 -23.221 1.00 93.62 585 SER A C 1
ATOM 4513 O O . SER A 1 585 ? 21.763 0.419 -22.990 1.00 93.62 585 SER A O 1
ATOM 4515 N N . THR A 1 586 ? 19.839 -0.467 -23.739 1.00 96.19 586 THR A N 1
ATOM 4516 C CA . THR A 1 586 ? 20.372 -1.799 -24.038 1.00 96.19 586 THR A CA 1
ATOM 4517 C C . THR A 1 586 ? 21.508 -1.769 -25.055 1.00 96.19 586 THR A C 1
ATOM 4519 O O . THR A 1 586 ? 22.565 -2.332 -24.785 1.00 96.19 586 THR A O 1
ATOM 4522 N N . GLY A 1 587 ? 21.342 -1.055 -26.174 1.00 96.81 587 GLY A N 1
ATOM 4523 C CA . GLY A 1 587 ? 22.372 -0.918 -27.207 1.00 96.81 587 GLY A CA 1
ATOM 4524 C C . GLY A 1 587 ? 23.655 -0.291 -26.670 1.00 96.81 587 GLY A C 1
ATOM 4525 O O . GLY A 1 587 ? 24.746 -0.801 -26.898 1.00 96.81 587 GLY A O 1
ATOM 4526 N N . VAL A 1 588 ? 23.526 0.770 -25.871 1.00 97.19 588 VAL A N 1
ATOM 4527 C CA . VAL A 1 588 ? 24.657 1.439 -25.217 1.00 97.19 588 VAL A CA 1
ATOM 4528 C C . VAL A 1 588 ? 25.365 0.524 -24.215 1.00 97.19 588 VAL A C 1
ATOM 4530 O O . VAL A 1 588 ? 26.599 0.509 -24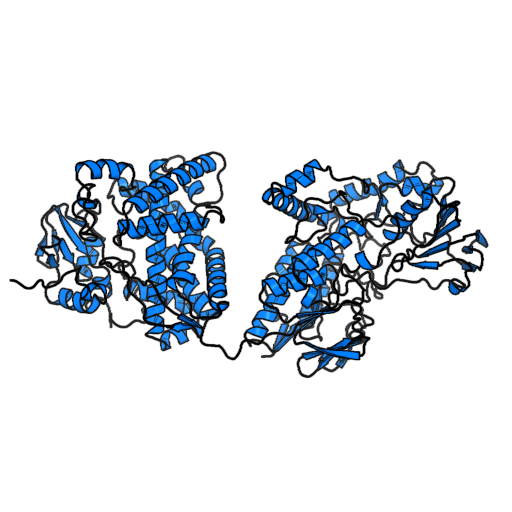.179 1.00 97.19 588 VAL A O 1
ATOM 4533 N N . GLN A 1 589 ? 24.621 -0.231 -23.402 1.00 97.00 589 GLN A N 1
ATOM 4534 C CA . GLN A 1 589 ? 25.193 -1.157 -22.421 1.00 97.00 589 GLN A CA 1
ATOM 4535 C C . GLN A 1 589 ? 25.913 -2.331 -23.097 1.00 97.00 589 GLN A C 1
ATOM 4537 O O . GLN A 1 589 ? 27.080 -2.569 -22.781 1.00 97.00 589 GLN A O 1
ATOM 4542 N N . VAL A 1 590 ? 25.258 -3.011 -24.046 1.00 97.19 590 VAL A N 1
ATOM 4543 C CA . VAL A 1 590 ? 25.826 -4.185 -24.725 1.00 97.19 590 VAL A CA 1
ATOM 4544 C C . VAL A 1 590 ? 27.004 -3.796 -25.614 1.00 97.19 590 VAL A C 1
ATOM 4546 O O . VAL A 1 590 ? 28.059 -4.412 -25.511 1.00 97.19 590 VAL A O 1
ATOM 4549 N N . PHE A 1 591 ? 26.903 -2.702 -26.382 1.00 98.06 591 PHE A N 1
ATOM 4550 C CA . PHE A 1 591 ? 28.032 -2.177 -27.154 1.00 98.06 591 PHE A CA 1
ATOM 4551 C C . PHE A 1 591 ? 29.215 -1.884 -26.239 1.00 98.06 591 PHE A C 1
ATOM 4553 O O . PHE A 1 591 ? 30.339 -2.309 -26.507 1.00 98.06 591 PHE A O 1
ATOM 4560 N N . SER A 1 592 ? 28.954 -1.179 -25.129 1.00 96.69 592 SER A N 1
ATOM 4561 C CA . SER A 1 592 ? 30.004 -0.872 -24.171 1.00 96.69 592 SER A CA 1
ATOM 4562 C C . SER A 1 592 ? 30.642 -2.166 -23.696 1.00 96.69 592 SER A C 1
ATOM 4564 O O . SER A 1 592 ? 31.851 -2.259 -23.797 1.00 96.69 592 SER A O 1
ATOM 4566 N N . ALA A 1 593 ? 29.880 -3.159 -23.237 1.00 96.12 593 ALA A N 1
ATOM 4567 C CA . ALA A 1 593 ? 30.417 -4.409 -22.706 1.00 96.12 593 ALA A CA 1
ATOM 4568 C C . ALA A 1 593 ? 31.236 -5.222 -23.719 1.00 96.12 593 ALA A C 1
ATOM 4570 O O . ALA A 1 593 ? 32.291 -5.716 -23.339 1.00 96.12 593 ALA A O 1
ATOM 4571 N N . LEU A 1 594 ? 30.788 -5.310 -24.974 1.00 97.25 594 LEU A N 1
ATOM 4572 C CA . LEU A 1 594 ? 31.409 -6.147 -26.007 1.00 97.25 594 LEU A CA 1
ATOM 4573 C C . LEU A 1 594 ? 32.641 -5.512 -26.674 1.00 97.25 594 LEU A C 1
ATOM 4575 O O . LEU A 1 594 ? 33.533 -6.229 -27.116 1.00 97.25 594 LEU A O 1
ATOM 4579 N N . GLN A 1 595 ? 32.712 -4.178 -26.747 1.00 97.75 595 GLN A N 1
ATOM 4580 C CA . GLN A 1 595 ? 33.761 -3.467 -27.493 1.00 97.75 595 GLN A CA 1
ATOM 4581 C C . GLN A 1 595 ? 35.217 -3.846 -27.140 1.00 97.75 595 GLN A C 1
ATOM 4583 O O . GLN A 1 595 ? 36.021 -3.897 -28.071 1.00 97.75 595 GLN A O 1
ATOM 4588 N N . PRO A 1 596 ? 35.615 -4.074 -25.868 1.00 97.25 596 PRO A N 1
ATOM 4589 C CA . PRO A 1 596 ? 37.015 -4.354 -25.536 1.00 97.25 596 PRO A CA 1
ATOM 4590 C C . PRO A 1 596 ? 37.564 -5.639 -26.154 1.00 97.25 596 PRO A C 1
ATOM 4592 O O . PRO A 1 596 ? 38.736 -5.665 -26.512 1.00 97.25 596 PRO A O 1
ATOM 4595 N N . ASP A 1 597 ? 36.720 -6.665 -26.277 1.00 97.06 597 ASP A N 1
ATOM 4596 C CA . ASP A 1 597 ? 37.148 -8.017 -26.646 1.00 97.06 597 ASP A CA 1
ATOM 4597 C C . ASP A 1 597 ? 36.814 -8.362 -28.106 1.00 97.06 597 ASP A C 1
ATOM 4599 O O . ASP A 1 597 ? 37.282 -9.375 -28.620 1.00 97.06 597 ASP A O 1
ATOM 4603 N N . ALA A 1 598 ? 36.013 -7.541 -28.792 1.00 97.62 598 ALA A N 1
ATOM 4604 C CA . ALA A 1 598 ? 35.699 -7.710 -30.209 1.00 97.62 598 ALA A CA 1
ATOM 4605 C C . ALA A 1 598 ? 36.899 -7.336 -31.100 1.00 97.62 598 ALA A C 1
ATOM 4607 O O . ALA A 1 598 ? 37.571 -6.328 -30.858 1.00 97.62 598 ALA A O 1
ATOM 4608 N N . ALA A 1 599 ? 37.124 -8.095 -32.180 1.00 97.88 599 ALA A N 1
ATOM 4609 C CA . ALA A 1 599 ? 38.116 -7.725 -33.195 1.00 97.88 599 ALA A CA 1
ATOM 4610 C C . ALA A 1 599 ? 37.737 -6.400 -33.869 1.00 97.88 599 ALA A C 1
ATOM 4612 O O . ALA A 1 599 ? 38.582 -5.528 -34.049 1.00 97.88 599 ALA A O 1
ATOM 4613 N N . HIS A 1 600 ? 36.447 -6.232 -34.169 1.00 98.50 600 HIS A N 1
ATOM 4614 C CA . HIS A 1 600 ? 35.853 -4.963 -34.582 1.00 98.50 600 HIS A CA 1
ATOM 4615 C C . HIS A 1 600 ? 34.386 -4.921 -34.154 1.00 98.50 600 HIS A C 1
ATOM 4617 O O . HIS A 1 600 ? 33.702 -5.941 -34.204 1.00 98.50 600 HIS A O 1
ATOM 4623 N N . ILE A 1 601 ? 33.874 -3.767 -33.740 1.00 98.50 601 ILE A N 1
ATOM 4624 C CA . ILE A 1 601 ? 32.464 -3.608 -33.373 1.00 98.50 601 ILE A CA 1
ATOM 4625 C C . ILE A 1 601 ? 31.841 -2.407 -34.084 1.00 98.50 601 ILE A C 1
ATOM 4627 O O . ILE A 1 601 ? 32.322 -1.278 -33.992 1.00 98.50 601 ILE A O 1
ATOM 4631 N N . THR A 1 602 ? 30.730 -2.639 -34.773 1.00 98.69 602 THR A N 1
ATOM 4632 C CA . THR A 1 602 ? 30.011 -1.608 -35.526 1.00 98.69 602 THR A CA 1
ATOM 4633 C C . THR A 1 602 ? 28.664 -1.347 -34.870 1.00 98.69 602 THR A C 1
ATOM 4635 O O . THR A 1 602 ? 27.836 -2.249 -34.748 1.00 98.69 602 THR A O 1
ATOM 4638 N N . HIS A 1 603 ? 28.432 -0.112 -34.428 1.00 98.50 603 HIS A N 1
ATOM 4639 C CA . HIS A 1 603 ? 27.168 0.311 -33.834 1.00 98.50 603 HIS A CA 1
ATOM 4640 C C . HIS A 1 603 ? 26.307 1.013 -34.883 1.00 98.50 603 HIS A C 1
ATOM 4642 O O . HIS A 1 603 ? 26.583 2.154 -35.256 1.00 98.50 603 HIS A O 1
ATOM 4648 N N . PHE A 1 604 ? 25.257 0.333 -35.336 1.00 98.44 604 PHE A N 1
ATOM 4649 C CA . PHE A 1 604 ? 24.269 0.862 -36.270 1.00 98.44 604 PHE A CA 1
ATOM 4650 C C . PHE A 1 604 ? 23.188 1.626 -35.503 1.00 98.44 604 PHE A C 1
ATOM 4652 O O . PHE A 1 604 ? 22.428 1.063 -34.703 1.00 98.44 604 PHE A O 1
ATOM 4659 N N . VAL A 1 605 ? 23.133 2.936 -35.729 1.00 96.50 605 VAL A N 1
ATOM 4660 C CA . VAL A 1 605 ? 22.360 3.886 -34.933 1.00 96.50 605 VAL A CA 1
ATOM 4661 C C . VAL A 1 605 ? 21.500 4.765 -35.830 1.00 96.50 605 VAL A C 1
ATOM 4663 O O . VAL A 1 605 ? 21.958 5.756 -36.382 1.00 96.50 605 VAL A O 1
ATOM 4666 N N . ARG A 1 606 ? 20.197 4.460 -35.880 1.00 92.75 606 ARG A N 1
ATOM 4667 C CA . ARG A 1 606 ? 19.205 5.280 -36.599 1.00 92.75 606 ARG A CA 1
ATOM 4668 C C . ARG A 1 606 ? 19.063 6.688 -36.019 1.00 92.75 606 ARG A C 1
ATOM 4670 O O . ARG A 1 606 ? 18.926 7.666 -36.740 1.00 92.75 606 ARG A O 1
ATOM 4677 N N . THR A 1 607 ? 19.047 6.803 -34.693 1.00 92.81 607 THR A N 1
ATOM 4678 C CA . THR A 1 607 ? 18.986 8.098 -34.004 1.00 92.81 607 THR A CA 1
ATOM 4679 C C . THR A 1 607 ? 19.925 8.061 -32.799 1.00 92.81 607 THR A C 1
ATOM 4681 O O . THR A 1 607 ? 19.745 7.196 -31.932 1.00 92.81 607 THR A O 1
ATOM 4684 N N . PRO A 1 608 ? 20.919 8.962 -32.708 1.00 94.50 608 PRO A N 1
ATOM 4685 C CA . PRO A 1 608 ? 21.805 9.042 -31.551 1.00 94.50 608 PRO A CA 1
ATOM 4686 C C . PRO A 1 608 ? 21.030 9.319 -30.257 1.00 94.50 608 PRO A C 1
ATOM 4688 O O . PRO A 1 608 ? 19.986 9.971 -30.279 1.00 94.50 608 PRO A O 1
ATOM 4691 N N . GLN A 1 609 ? 21.554 8.848 -29.123 1.00 95.19 609 GLN A N 1
ATOM 4692 C CA . GLN A 1 609 ? 21.003 9.130 -27.794 1.00 95.19 609 GLN A CA 1
ATOM 4693 C C . GLN A 1 609 ? 21.872 10.129 -27.030 1.00 95.19 609 GLN A C 1
ATOM 4695 O O . GLN A 1 609 ? 23.103 10.103 -27.109 1.00 95.19 609 GLN A O 1
ATOM 4700 N N . TRP A 1 610 ? 21.231 10.958 -26.204 1.00 96.38 610 TRP A N 1
ATOM 4701 C CA . TRP A 1 610 ? 21.937 11.658 -25.135 1.00 96.38 610 TRP A CA 1
ATOM 4702 C C . TRP A 1 610 ? 22.339 10.636 -24.074 1.00 96.38 610 TRP A C 1
ATOM 4704 O O . TRP A 1 610 ? 21.465 10.005 -23.482 1.00 96.38 610 TRP A O 1
ATOM 4714 N N . VAL A 1 611 ? 23.639 10.482 -23.816 1.00 96.94 611 VAL A N 1
ATOM 4715 C CA . VAL A 1 611 ? 24.170 9.562 -22.801 1.00 96.94 611 VAL A CA 1
ATOM 4716 C C . VAL A 1 611 ? 24.804 10.370 -21.672 1.00 96.94 611 VAL A C 1
ATOM 4718 O O . VAL A 1 611 ? 25.763 11.116 -21.875 1.00 96.94 611 VAL A O 1
ATOM 4721 N N . MET A 1 612 ? 24.271 10.231 -20.463 1.00 96.25 612 MET A N 1
ATOM 4722 C CA . MET A 1 612 ? 24.842 10.846 -19.268 1.00 96.25 612 MET A CA 1
ATOM 4723 C C . MET A 1 612 ? 25.921 9.947 -18.678 1.00 96.25 612 MET A C 1
ATOM 4725 O O . MET A 1 612 ? 25.765 8.727 -18.601 1.00 96.25 612 MET A O 1
ATOM 4729 N N . TRP A 1 613 ? 27.019 10.562 -18.243 1.00 96.06 613 TRP A N 1
ATOM 4730 C CA . TRP A 1 613 ? 28.040 9.831 -17.515 1.00 96.06 613 TRP A CA 1
ATOM 4731 C C . TRP A 1 613 ? 27.542 9.511 -16.106 1.00 96.06 613 TRP A C 1
ATOM 4733 O O . TRP A 1 613 ? 27.132 10.404 -15.374 1.00 96.06 613 TRP A O 1
ATOM 4743 N N . MET A 1 614 ? 27.584 8.237 -15.731 1.00 93.75 614 MET A N 1
ATOM 4744 C CA . MET A 1 614 ? 27.335 7.778 -14.364 1.00 93.75 614 MET A CA 1
ATOM 4745 C C . MET A 1 614 ? 28.333 6.671 -14.027 1.00 93.75 614 MET A C 1
ATOM 4747 O O . MET A 1 614 ? 28.659 5.867 -14.907 1.00 93.75 614 MET A O 1
ATOM 4751 N N . PRO A 1 615 ? 28.821 6.570 -12.780 1.00 92.81 615 PRO A N 1
ATOM 4752 C CA . PRO A 1 615 ? 29.785 5.550 -12.381 1.00 92.81 615 PRO A CA 1
ATOM 4753 C C . PRO A 1 615 ? 29.100 4.191 -12.141 1.00 92.81 615 PRO A C 1
ATOM 4755 O O . PRO A 1 615 ? 29.182 3.616 -11.062 1.00 92.81 615 PRO A O 1
ATOM 4758 N N . MET A 1 616 ? 28.457 3.643 -13.177 1.00 88.88 616 MET A N 1
ATOM 4759 C CA . MET A 1 616 ? 27.615 2.435 -13.120 1.00 88.88 616 MET A CA 1
ATOM 4760 C C . MET A 1 616 ? 28.337 1.174 -12.604 1.00 88.88 616 MET A C 1
ATOM 4762 O O . MET A 1 616 ? 27.693 0.212 -12.204 1.00 88.88 616 MET A O 1
ATOM 4766 N N . GLY A 1 617 ? 29.675 1.153 -12.629 1.00 88.88 617 GLY A N 1
ATOM 4767 C CA . GLY A 1 617 ? 30.502 0.060 -12.101 1.00 88.88 617 GLY A CA 1
ATOM 4768 C C . GLY A 1 617 ? 30.911 0.215 -10.631 1.00 88.88 617 GLY A C 1
ATOM 4769 O O . GLY A 1 617 ? 31.664 -0.619 -10.128 1.00 88.88 617 GLY A O 1
ATOM 4770 N N . LEU A 1 618 ? 30.469 1.274 -9.946 1.00 93.75 618 LEU A N 1
ATOM 4771 C CA . LEU A 1 618 ? 30.866 1.565 -8.570 1.00 93.75 618 LEU A CA 1
ATOM 4772 C C . LEU A 1 618 ? 30.368 0.475 -7.612 1.00 93.75 618 LEU A C 1
ATOM 4774 O O . LEU A 1 618 ? 29.166 0.224 -7.483 1.00 93.75 618 LEU A O 1
ATOM 4778 N N . ARG A 1 619 ? 31.313 -0.161 -6.914 1.00 94.38 619 ARG A N 1
ATOM 4779 C CA . ARG A 1 619 ? 31.018 -1.133 -5.858 1.00 94.38 619 ARG A CA 1
ATOM 4780 C C . ARG A 1 619 ? 30.564 -0.424 -4.591 1.00 94.38 619 ARG A C 1
ATOM 4782 O O . ARG A 1 619 ? 31.129 0.600 -4.211 1.00 94.38 619 ARG A O 1
ATOM 4789 N N . GLN A 1 620 ? 29.586 -1.008 -3.913 1.00 91.75 620 GLN A N 1
ATOM 4790 C CA . GLN A 1 620 ? 29.215 -0.574 -2.577 1.00 91.75 620 GLN A CA 1
ATOM 4791 C C . GLN A 1 620 ? 30.324 -0.976 -1.589 1.00 91.75 620 GLN A C 1
ATOM 4793 O O . GLN A 1 620 ? 30.753 -2.136 -1.585 1.00 91.75 620 GLN A O 1
ATOM 4798 N N . PRO A 1 621 ? 30.795 -0.065 -0.719 1.00 93.00 621 PRO A N 1
ATOM 4799 C CA . PRO A 1 621 ? 31.731 -0.432 0.334 1.00 93.00 621 PRO A CA 1
ATOM 4800 C C . PRO A 1 621 ? 31.128 -1.495 1.264 1.00 93.00 621 PRO A C 1
ATOM 4802 O O . PRO A 1 621 ? 30.040 -1.313 1.810 1.00 93.00 621 PRO A O 1
ATOM 4805 N N . ARG A 1 622 ? 31.854 -2.595 1.502 1.00 90.62 622 ARG A N 1
ATOM 4806 C CA . ARG A 1 622 ? 31.381 -3.713 2.350 1.00 90.62 622 ARG A CA 1
ATOM 4807 C C . ARG A 1 622 ? 30.999 -3.273 3.767 1.00 90.62 622 ARG A C 1
ATOM 4809 O O . ARG A 1 622 ? 30.077 -3.834 4.348 1.00 90.62 622 ARG A O 1
ATOM 4816 N N . VAL A 1 623 ? 31.688 -2.264 4.304 1.00 91.31 623 VAL A N 1
ATOM 4817 C CA . VAL A 1 623 ? 31.395 -1.690 5.627 1.00 91.31 623 VAL A CA 1
ATOM 4818 C C . VAL A 1 623 ? 29.997 -1.073 5.692 1.00 91.31 623 VAL A C 1
ATOM 4820 O O . VAL A 1 623 ? 29.315 -1.249 6.693 1.00 91.31 623 VAL A O 1
ATOM 4823 N N . VAL A 1 624 ? 29.532 -0.440 4.608 1.00 89.25 624 VAL A N 1
ATOM 4824 C CA . VAL A 1 624 ? 28.178 0.127 4.527 1.00 89.25 624 VAL A CA 1
ATOM 4825 C C . VAL A 1 624 ? 27.149 -0.995 4.580 1.00 89.25 624 VAL A C 1
ATOM 4827 O O . VAL A 1 624 ? 26.229 -0.929 5.382 1.00 89.25 624 VAL A O 1
ATOM 4830 N N . GLY A 1 625 ? 27.347 -2.068 3.805 1.00 88.44 625 GLY A N 1
ATOM 4831 C CA . GLY A 1 625 ? 26.441 -3.222 3.834 1.00 88.44 625 GLY A CA 1
ATOM 4832 C C . GLY A 1 625 ? 26.346 -3.867 5.220 1.00 88.44 625 GLY A C 1
ATOM 4833 O O . GLY A 1 625 ? 25.246 -4.089 5.716 1.00 88.44 625 GLY A O 1
ATOM 4834 N N . ARG A 1 626 ? 27.490 -4.084 5.886 1.00 90.06 626 ARG A N 1
ATOM 4835 C CA . ARG A 1 626 ? 27.531 -4.625 7.257 1.00 90.06 626 ARG A CA 1
ATOM 4836 C C . ARG A 1 626 ? 26.855 -3.707 8.274 1.00 90.06 626 ARG A C 1
ATOM 4838 O O . ARG A 1 626 ? 26.142 -4.195 9.140 1.00 90.06 626 ARG A O 1
ATOM 4845 N N . LEU A 1 627 ? 27.059 -2.394 8.166 1.00 90.69 627 LEU A N 1
ATOM 4846 C CA . LEU A 1 627 ? 26.430 -1.415 9.053 1.00 90.69 627 LEU A CA 1
ATOM 4847 C C . LEU A 1 627 ? 24.905 -1.408 8.887 1.00 90.69 627 LEU A C 1
ATOM 4849 O O . LEU A 1 627 ? 24.186 -1.433 9.879 1.00 90.69 627 LEU A O 1
ATOM 4853 N N . LEU A 1 628 ? 24.417 -1.409 7.643 1.00 88.50 628 LEU A N 1
ATOM 4854 C CA . LEU A 1 628 ? 22.983 -1.447 7.347 1.00 88.50 628 LEU A CA 1
ATOM 4855 C C . LEU A 1 628 ? 22.338 -2.774 7.785 1.00 88.50 628 LEU A C 1
ATOM 4857 O O . LEU A 1 628 ? 21.196 -2.768 8.228 1.00 88.50 628 LEU A O 1
ATOM 4861 N N . GLN A 1 629 ? 23.067 -3.894 7.711 1.00 87.94 629 GLN A N 1
ATOM 4862 C CA . GLN A 1 629 ? 22.623 -5.183 8.260 1.00 87.94 629 GLN A CA 1
ATOM 4863 C C . GLN A 1 629 ? 22.563 -5.176 9.794 1.00 87.94 629 GLN A C 1
ATOM 4865 O O . GLN A 1 629 ? 21.597 -5.667 10.368 1.00 87.94 629 GLN A O 1
ATOM 4870 N N . ALA A 1 630 ? 23.581 -4.618 10.458 1.00 88.62 630 ALA A N 1
ATOM 4871 C CA . ALA A 1 630 ? 23.656 -4.566 11.918 1.00 88.62 630 ALA A CA 1
ATOM 4872 C C . ALA A 1 630 ? 22.644 -3.588 12.540 1.00 88.62 630 ALA A C 1
ATOM 4874 O O . ALA A 1 630 ? 22.266 -3.750 13.697 1.00 88.62 630 ALA A O 1
ATOM 4875 N N . LEU A 1 631 ? 22.204 -2.577 11.782 1.00 88.00 631 LEU A N 1
ATOM 4876 C CA . LEU A 1 631 ? 21.242 -1.565 12.215 1.00 88.00 631 LEU A CA 1
ATOM 4877 C C . LEU A 1 631 ? 20.045 -1.512 11.248 1.00 88.00 631 LEU A C 1
ATOM 4879 O O . LEU A 1 631 ? 19.973 -0.597 10.421 1.00 88.00 631 LEU A O 1
ATOM 4883 N N . PRO A 1 632 ? 19.067 -2.433 11.356 1.00 78.50 632 PRO A N 1
ATOM 4884 C CA . PRO A 1 632 ? 17.926 -2.486 10.440 1.00 78.50 632 PRO A CA 1
ATOM 4885 C C . PRO A 1 632 ? 17.169 -1.155 10.326 1.00 78.50 632 PRO A C 1
ATOM 4887 O O . PRO A 1 632 ? 16.833 -0.731 9.223 1.00 78.50 632 PRO A O 1
ATOM 4890 N N . GLY A 1 633 ? 16.980 -0.426 11.433 1.00 82.12 633 GLY A N 1
ATOM 4891 C CA . GLY A 1 633 ? 16.336 0.896 11.415 1.00 82.12 633 GLY A CA 1
ATOM 4892 C C . GLY A 1 633 ? 17.065 1.936 10.550 1.00 82.12 633 GLY A C 1
ATOM 4893 O O . GLY A 1 633 ? 16.426 2.794 9.936 1.00 82.12 633 GLY A O 1
ATOM 4894 N N . LEU A 1 634 ? 18.395 1.838 10.428 1.00 82.19 634 LEU A N 1
ATOM 4895 C CA . LEU A 1 634 ? 19.175 2.689 9.529 1.00 82.19 634 LEU A CA 1
ATOM 4896 C C . LEU A 1 634 ? 18.929 2.318 8.061 1.00 82.19 634 LEU A C 1
ATOM 4898 O O . LEU A 1 634 ? 18.783 3.220 7.241 1.00 82.19 634 LEU A O 1
ATOM 4902 N N . ALA A 1 635 ? 18.831 1.026 7.731 1.00 77.31 635 ALA A N 1
ATOM 4903 C CA . ALA A 1 635 ? 18.492 0.575 6.379 1.00 77.31 635 ALA A CA 1
ATOM 4904 C C . ALA A 1 635 ? 17.130 1.121 5.928 1.00 77.31 635 ALA A C 1
ATOM 4906 O O . ALA A 1 635 ? 17.040 1.724 4.860 1.00 77.31 635 ALA A O 1
ATOM 4907 N N . TRP A 1 636 ? 16.114 1.028 6.790 1.00 79.38 636 TRP A N 1
ATOM 4908 C CA . TRP A 1 636 ? 14.795 1.628 6.559 1.00 79.38 636 TRP A CA 1
ATOM 4909 C C . TRP A 1 636 ? 14.848 3.153 6.406 1.00 79.38 636 TRP A C 1
ATOM 4911 O O . TRP A 1 636 ? 14.150 3.727 5.569 1.00 79.38 636 TRP A O 1
ATOM 4921 N N . THR A 1 637 ? 15.699 3.829 7.182 1.00 82.00 637 THR A N 1
ATOM 4922 C CA . THR A 1 637 ? 15.874 5.286 7.090 1.00 82.00 637 THR A CA 1
ATOM 4923 C C . THR A 1 637 ? 16.522 5.698 5.767 1.00 82.00 637 THR A C 1
ATOM 4925 O O . THR A 1 637 ? 16.051 6.638 5.128 1.00 82.00 637 THR A O 1
ATOM 4928 N N . VAL A 1 638 ? 17.576 5.000 5.329 1.00 81.06 638 VAL A N 1
ATOM 4929 C CA . VAL A 1 638 ? 18.255 5.249 4.044 1.00 81.06 638 VAL A CA 1
ATOM 4930 C C . VAL A 1 638 ? 17.289 5.048 2.882 1.00 81.06 638 VAL A C 1
ATOM 4932 O O . VAL A 1 638 ? 17.180 5.902 2.006 1.00 81.06 638 VAL A O 1
ATOM 4935 N N . ASP A 1 639 ? 16.549 3.950 2.915 1.00 79.25 639 ASP A N 1
ATOM 4936 C CA . ASP A 1 639 ? 15.542 3.584 1.928 1.00 79.25 639 ASP A CA 1
ATOM 4937 C C . ASP A 1 639 ? 14.405 4.629 1.853 1.00 79.25 639 ASP A C 1
ATOM 4939 O O . ASP A 1 639 ? 14.083 5.147 0.779 1.00 79.25 639 ASP A O 1
ATOM 4943 N N . ARG A 1 640 ? 13.878 5.075 3.005 1.00 79.75 640 ARG A N 1
ATOM 4944 C CA . ARG A 1 640 ? 12.896 6.173 3.075 1.00 79.75 640 ARG A CA 1
ATOM 4945 C C . ARG A 1 640 ? 13.456 7.490 2.535 1.00 79.75 640 ARG A C 1
ATOM 4947 O O . ARG A 1 640 ? 12.766 8.171 1.777 1.00 79.75 640 ARG A O 1
ATOM 4954 N N . ALA A 1 641 ? 14.684 7.853 2.902 1.00 81.12 641 ALA A N 1
ATOM 4955 C CA . ALA A 1 641 ? 15.324 9.080 2.434 1.00 81.12 641 ALA A CA 1
ATOM 4956 C C . ALA A 1 641 ? 15.525 9.074 0.911 1.00 81.12 641 ALA A C 1
ATOM 4958 O O . ALA A 1 641 ? 15.290 10.089 0.257 1.00 81.12 641 ALA A O 1
ATOM 4959 N N . GLN A 1 642 ? 15.896 7.933 0.329 1.00 76.56 642 GLN A N 1
ATOM 4960 C CA . GLN A 1 642 ? 16.053 7.798 -1.118 1.00 76.56 642 GLN A CA 1
ATOM 4961 C C . GLN A 1 642 ? 14.726 7.892 -1.868 1.00 76.56 642 GLN A C 1
ATOM 4963 O O . GLN A 1 642 ? 14.670 8.579 -2.886 1.00 76.56 642 GLN A O 1
ATOM 4968 N N . ARG A 1 643 ? 13.647 7.297 -1.342 1.00 73.25 643 ARG A N 1
ATOM 4969 C CA . ARG A 1 643 ? 12.300 7.463 -1.915 1.00 73.25 643 ARG A CA 1
ATOM 4970 C C . ARG A 1 643 ? 11.835 8.918 -1.923 1.00 73.25 643 ARG A C 1
ATOM 4972 O O . ARG A 1 643 ? 11.258 9.368 -2.903 1.00 73.25 643 ARG A O 1
ATOM 4979 N N . VAL A 1 644 ? 12.096 9.666 -0.851 1.00 72.44 644 VAL A N 1
ATOM 4980 C CA . VAL A 1 644 ? 11.809 11.113 -0.825 1.00 72.44 644 VAL A CA 1
ATOM 4981 C C . VAL A 1 644 ? 12.713 11.857 -1.814 1.00 72.44 644 VAL A C 1
ATOM 4983 O O . VAL A 1 644 ? 12.272 12.773 -2.502 1.00 72.44 644 VAL A O 1
ATOM 4986 N N . GLY A 1 645 ? 13.976 11.442 -1.929 1.00 73.06 645 GLY A N 1
ATOM 4987 C CA . GLY A 1 645 ? 14.930 12.006 -2.879 1.00 73.06 645 GLY A CA 1
ATOM 4988 C C . GLY A 1 645 ? 14.530 11.822 -4.345 1.00 73.06 645 GLY A C 1
ATOM 4989 O O . GLY A 1 645 ? 14.735 12.743 -5.135 1.00 73.06 645 GLY A O 1
ATOM 4990 N N . SER A 1 646 ? 13.929 10.687 -4.721 1.00 71.50 646 SER A N 1
ATOM 4991 C CA . SER A 1 646 ? 13.464 10.464 -6.099 1.00 71.50 646 SER A CA 1
ATOM 4992 C C . SER A 1 646 ? 12.341 11.420 -6.507 1.00 71.50 646 SER A C 1
ATOM 4994 O O . SER A 1 646 ? 12.284 11.829 -7.664 1.00 71.50 646 SER A O 1
ATOM 4996 N N . ASP A 1 647 ? 11.514 11.873 -5.561 1.00 68.31 647 ASP A N 1
ATOM 4997 C CA . ASP A 1 647 ? 10.442 12.835 -5.846 1.00 68.31 647 ASP A CA 1
ATOM 4998 C C . ASP A 1 647 ? 11.003 14.222 -6.232 1.00 68.31 647 ASP A C 1
ATOM 5000 O O . ASP A 1 647 ? 10.376 14.978 -6.975 1.00 68.31 647 ASP A O 1
ATOM 5004 N N . LEU A 1 648 ? 12.234 14.547 -5.810 1.00 70.69 648 LEU A N 1
ATOM 5005 C CA . LEU A 1 648 ? 12.892 15.825 -6.115 1.00 70.69 648 LEU A CA 1
ATOM 5006 C C . LEU A 1 648 ? 13.368 15.956 -7.568 1.00 70.69 648 LEU A C 1
ATOM 5008 O O . LEU A 1 648 ? 13.756 17.059 -7.960 1.00 70.69 648 LEU A O 1
ATOM 5012 N N . VAL A 1 649 ? 13.378 14.865 -8.338 1.00 74.44 649 VAL A N 1
ATOM 5013 C CA . VAL A 1 649 ? 13.823 14.853 -9.742 1.00 74.44 649 VAL A CA 1
ATOM 5014 C C . VAL A 1 649 ? 12.682 14.627 -10.736 1.00 74.44 649 VAL A C 1
ATOM 5016 O O . VAL A 1 649 ? 12.914 14.628 -11.943 1.00 74.44 649 VAL A O 1
ATOM 5019 N N . VAL A 1 650 ? 11.441 14.489 -10.256 1.00 77.19 650 VAL A N 1
ATOM 5020 C CA . VAL A 1 650 ? 10.243 14.349 -11.103 1.00 77.19 650 VAL A CA 1
ATOM 5021 C C . VAL A 1 650 ? 10.057 15.567 -12.012 1.00 77.19 650 VAL A C 1
ATOM 5023 O O . VAL A 1 650 ? 9.698 15.435 -13.183 1.00 77.19 650 VAL A O 1
ATOM 5026 N N . ASP A 1 651 ? 10.366 16.760 -11.500 1.00 80.88 651 ASP A N 1
ATOM 5027 C CA . ASP A 1 651 ? 10.236 18.023 -12.227 1.00 80.88 651 ASP A CA 1
ATOM 5028 C C . ASP A 1 651 ? 11.163 18.121 -13.449 1.00 80.88 651 ASP A C 1
ATOM 5030 O O . ASP A 1 651 ? 10.885 18.902 -14.359 1.00 80.88 651 ASP A O 1
ATOM 5034 N N . LEU A 1 652 ? 12.225 17.304 -13.513 1.00 85.56 652 LEU A N 1
ATOM 5035 C CA . LEU A 1 652 ? 13.152 17.259 -14.648 1.00 85.56 652 LEU A CA 1
ATOM 5036 C C . LEU A 1 652 ? 12.461 16.871 -15.957 1.00 85.56 652 LEU A C 1
ATOM 5038 O O . LEU A 1 652 ? 12.890 17.317 -17.022 1.00 85.56 652 LEU A O 1
ATOM 5042 N N . VAL A 1 653 ? 11.422 16.036 -15.888 1.00 87.12 653 VAL A N 1
ATOM 5043 C CA . VAL A 1 653 ? 10.717 15.525 -17.070 1.00 87.12 653 VAL A CA 1
ATOM 5044 C C . VAL A 1 653 ? 9.335 16.147 -17.243 1.00 87.12 653 VAL A C 1
ATOM 5046 O O . VAL A 1 653 ? 8.902 16.335 -18.379 1.00 87.12 653 VAL A O 1
ATOM 5049 N N . THR A 1 654 ? 8.683 16.566 -16.155 1.00 87.62 654 THR A N 1
ATOM 5050 C CA . THR A 1 654 ? 7.309 17.087 -16.207 1.00 87.62 654 THR A CA 1
ATOM 5051 C C . THR A 1 654 ? 7.214 18.598 -16.426 1.00 87.62 654 THR A C 1
ATOM 5053 O O . THR A 1 654 ? 6.225 19.058 -16.988 1.00 87.62 654 THR A O 1
ATOM 5056 N N . ARG A 1 655 ? 8.215 19.404 -16.018 1.00 87.75 655 ARG A N 1
ATOM 5057 C CA . ARG A 1 655 ? 8.122 20.882 -16.063 1.00 87.75 655 ARG A CA 1
ATOM 5058 C C . ARG A 1 655 ? 9.409 21.589 -16.527 1.00 87.75 655 ARG A C 1
ATOM 5060 O O . ARG A 1 655 ? 10.513 21.075 -16.361 1.00 87.75 655 ARG A O 1
ATOM 5067 N N . PRO A 1 656 ? 9.315 22.808 -17.100 1.00 89.12 656 PRO A N 1
ATOM 5068 C CA . PRO A 1 656 ? 10.459 23.630 -17.519 1.00 89.12 656 PRO A CA 1
ATOM 5069 C C . PRO A 1 656 ? 11.222 24.299 -16.365 1.00 89.12 656 PRO A C 1
ATOM 5071 O O . PRO A 1 656 ? 11.345 25.523 -16.317 1.00 89.12 656 PRO A O 1
ATOM 5074 N N . THR A 1 657 ? 11.794 23.517 -15.449 1.00 91.31 657 THR A N 1
ATOM 5075 C CA . THR A 1 657 ? 12.505 24.055 -14.276 1.00 91.31 657 THR A CA 1
ATOM 5076 C C . THR A 1 657 ? 13.986 24.349 -14.540 1.00 91.31 657 THR A C 1
ATOM 5078 O O . THR A 1 657 ? 14.591 23.900 -15.520 1.00 91.31 657 THR A O 1
ATOM 5081 N N . TRP A 1 658 ? 14.620 25.111 -13.641 1.00 91.81 658 TRP A N 1
ATOM 5082 C CA . TRP A 1 658 ? 16.070 25.339 -13.684 1.00 91.81 658 TRP A CA 1
ATOM 5083 C C . TRP A 1 658 ? 16.863 24.034 -13.503 1.00 91.81 658 TRP A C 1
ATOM 5085 O O . TRP A 1 658 ? 17.925 23.878 -14.108 1.00 91.81 658 TRP A O 1
ATOM 5095 N N . ARG A 1 659 ? 16.320 23.071 -12.739 1.00 91.25 659 ARG A N 1
ATOM 5096 C CA . ARG A 1 659 ? 16.904 21.736 -12.554 1.00 91.25 659 ARG A CA 1
ATOM 5097 C C . ARG A 1 659 ? 16.943 20.977 -13.878 1.00 91.25 659 ARG A C 1
ATOM 5099 O O . ARG A 1 659 ? 17.999 20.458 -14.239 1.00 91.25 659 ARG A O 1
ATOM 5106 N N . ARG A 1 660 ? 15.851 21.019 -14.660 1.00 92.31 660 ARG A N 1
ATOM 5107 C CA . ARG A 1 660 ? 15.811 20.462 -16.025 1.00 92.31 660 ARG A CA 1
ATOM 5108 C C . ARG A 1 660 ? 16.915 21.051 -16.898 1.00 92.31 660 ARG A C 1
ATOM 5110 O O . ARG A 1 660 ? 17.668 20.309 -17.524 1.00 92.31 660 ARG A O 1
ATOM 5117 N N . ARG A 1 661 ? 17.075 22.380 -16.900 1.00 94.12 661 ARG A N 1
ATOM 5118 C CA . ARG A 1 661 ? 18.130 23.054 -17.686 1.00 94.12 661 ARG A CA 1
ATOM 5119 C C . ARG A 1 661 ? 19.535 22.609 -17.267 1.00 94.12 661 ARG A C 1
ATOM 5121 O O . ARG A 1 661 ? 20.373 22.361 -18.134 1.00 94.12 661 ARG A O 1
ATOM 5128 N N . LEU A 1 662 ? 19.790 22.480 -15.963 1.00 94.38 662 LEU A N 1
ATOM 5129 C CA . LEU A 1 662 ? 21.075 22.018 -15.434 1.00 94.38 662 LEU A CA 1
ATOM 5130 C C . LEU A 1 662 ? 21.372 20.573 -15.857 1.00 94.38 662 LEU A C 1
ATOM 5132 O O . LEU A 1 662 ? 22.452 20.298 -16.382 1.00 94.38 662 LEU A O 1
ATOM 5136 N N . ALA A 1 663 ? 20.401 19.671 -15.710 1.00 93.19 663 ALA A N 1
ATOM 5137 C CA . ALA A 1 663 ? 20.537 18.274 -16.109 1.00 93.19 663 ALA A CA 1
ATOM 5138 C C . ALA A 1 663 ? 20.760 18.130 -17.628 1.00 93.19 663 ALA A C 1
ATOM 5140 O O . ALA A 1 663 ? 21.657 17.410 -18.071 1.00 93.19 663 ALA A O 1
ATOM 5141 N N . GLN A 1 664 ? 20.025 18.889 -18.446 1.00 95.56 664 GLN A N 1
ATOM 5142 C CA . GLN A 1 664 ? 20.234 18.920 -19.895 1.00 95.56 664 GLN A CA 1
ATOM 5143 C C . GLN A 1 664 ? 21.614 19.486 -20.275 1.00 95.56 664 GLN A C 1
ATOM 5145 O O . GLN A 1 664 ? 22.234 19.033 -21.239 1.00 95.56 664 GLN A O 1
ATOM 5150 N N . ARG A 1 665 ? 22.127 20.484 -19.543 1.00 96.81 665 ARG A N 1
ATOM 5151 C CA . ARG A 1 665 ? 23.487 21.009 -19.749 1.00 96.81 665 ARG A CA 1
ATOM 5152 C C . ARG A 1 665 ? 24.543 19.962 -19.404 1.00 96.81 665 ARG A C 1
ATOM 5154 O O . ARG A 1 665 ? 25.513 19.831 -20.149 1.00 96.81 665 ARG A O 1
ATOM 5161 N N . TYR A 1 666 ? 24.330 19.188 -18.343 1.00 97.19 666 TYR A N 1
ATOM 5162 C CA . TYR A 1 666 ? 25.207 18.081 -17.974 1.00 97.19 666 TYR A CA 1
ATOM 5163 C C . TYR A 1 666 ? 25.260 16.994 -19.058 1.00 97.19 666 TYR A C 1
ATOM 5165 O O . TYR A 1 666 ? 26.353 16.590 -19.453 1.00 97.19 666 TYR A O 1
ATOM 5173 N N . ALA A 1 667 ? 24.115 16.584 -19.617 1.00 96.50 667 ALA A N 1
ATOM 5174 C CA . ALA A 1 667 ? 24.076 15.622 -20.723 1.00 96.50 667 ALA A CA 1
ATOM 5175 C C . ALA A 1 667 ? 24.879 16.107 -21.948 1.00 96.50 667 ALA A C 1
ATOM 5177 O O . ALA A 1 667 ? 25.705 15.371 -22.491 1.00 96.50 667 ALA A O 1
ATOM 5178 N N . ARG A 1 668 ? 24.725 17.383 -22.334 1.00 97.44 668 ARG A N 1
ATOM 5179 C CA . ARG A 1 668 ? 25.510 17.994 -23.425 1.00 97.44 668 ARG A CA 1
ATOM 5180 C C . ARG A 1 668 ? 27.006 18.054 -23.109 1.00 97.44 668 ARG A C 1
ATOM 5182 O O . ARG A 1 668 ? 27.839 17.797 -23.979 1.00 97.44 668 ARG A O 1
ATOM 5189 N N . MET A 1 669 ? 27.357 18.377 -21.864 1.00 97.31 669 MET A N 1
ATOM 5190 C CA . MET A 1 669 ? 28.744 18.405 -21.401 1.00 97.31 669 MET A CA 1
ATOM 5191 C C . MET A 1 669 ? 29.382 17.013 -21.446 1.00 97.31 669 MET A C 1
ATOM 5193 O O . MET A 1 669 ? 30.529 16.900 -21.872 1.00 97.31 669 MET A O 1
ATOM 5197 N N . CYS A 1 670 ? 28.647 15.959 -21.078 1.00 97.38 670 CYS A N 1
ATOM 5198 C CA . CYS A 1 670 ? 29.136 14.580 -21.128 1.00 97.38 670 CYS A CA 1
ATOM 5199 C C . CYS A 1 670 ? 29.617 14.194 -22.530 1.00 97.38 670 CYS A C 1
ATOM 5201 O O . CYS A 1 670 ? 30.706 13.633 -22.648 1.00 97.38 670 CYS A O 1
ATOM 5203 N N . LEU A 1 671 ? 28.853 14.531 -23.574 1.00 96.94 671 LEU A N 1
ATOM 5204 C CA . LEU A 1 671 ? 29.252 14.308 -24.965 1.00 96.94 671 LEU A CA 1
ATOM 5205 C C . LEU A 1 671 ? 30.469 15.168 -25.340 1.00 96.94 671 LEU A C 1
ATOM 5207 O O . LEU A 1 671 ? 31.471 14.654 -25.836 1.00 96.94 671 LEU A O 1
ATOM 5211 N N . ARG A 1 672 ? 30.413 16.475 -25.049 1.00 96.19 672 ARG A N 1
ATOM 5212 C CA . ARG A 1 672 ? 31.468 17.433 -25.421 1.00 96.19 672 ARG A CA 1
ATOM 5213 C C . ARG A 1 672 ? 32.824 17.127 -24.785 1.00 96.19 672 ARG A C 1
ATOM 5215 O O . ARG A 1 672 ? 33.846 17.331 -25.429 1.00 96.19 672 ARG A O 1
ATOM 5222 N N . VAL A 1 673 ? 32.836 16.676 -23.533 1.00 95.75 673 VAL A N 1
ATOM 5223 C CA . VAL A 1 673 ? 34.067 16.390 -22.780 1.00 95.75 673 VAL A CA 1
ATOM 5224 C C . VAL A 1 673 ? 34.645 15.023 -23.145 1.00 95.75 673 VAL A C 1
ATOM 5226 O O . VAL A 1 673 ? 35.865 14.879 -23.206 1.00 95.75 673 VAL A O 1
ATOM 5229 N N . GLN A 1 674 ? 33.798 14.015 -23.379 1.00 96.25 674 GLN A N 1
ATOM 5230 C CA . GLN A 1 674 ? 34.264 12.643 -23.612 1.00 96.25 674 GLN A CA 1
ATOM 5231 C C . GLN A 1 674 ? 34.630 12.353 -25.071 1.00 96.25 674 GLN A C 1
ATOM 5233 O O . GLN A 1 674 ? 35.459 11.476 -25.301 1.00 96.25 674 GLN A O 1
ATOM 5238 N N . VAL A 1 675 ? 34.068 13.088 -26.036 1.00 96.44 675 VAL A N 1
ATOM 5239 C CA . VAL A 1 675 ? 34.360 12.921 -27.469 1.00 96.44 675 VAL A CA 1
ATOM 5240 C C . VAL A 1 675 ? 35.115 14.147 -27.975 1.00 96.44 675 VAL A C 1
ATOM 5242 O O . VAL A 1 675 ? 34.527 15.212 -28.181 1.00 96.44 675 VAL A O 1
ATOM 5245 N N . ARG A 1 676 ? 36.438 14.014 -28.144 1.00 92.69 676 ARG A N 1
ATOM 5246 C CA . ARG A 1 676 ? 37.312 15.107 -28.616 1.00 92.69 676 ARG A CA 1
ATOM 5247 C C . ARG A 1 676 ? 37.193 15.336 -30.122 1.00 92.69 676 ARG A C 1
ATOM 5249 O O . ARG A 1 676 ? 37.117 16.495 -30.534 1.00 92.69 676 ARG A O 1
ATOM 5256 N N . ASP A 1 677 ? 37.117 14.249 -30.887 1.00 95.81 677 ASP A N 1
ATOM 5257 C CA . ASP A 1 677 ? 36.873 14.241 -32.331 1.00 95.81 677 ASP A CA 1
ATOM 5258 C C . ASP A 1 677 ? 35.606 15.048 -32.666 1.00 95.81 677 ASP A C 1
ATOM 5260 O O . ASP A 1 677 ? 34.547 14.847 -32.064 1.00 95.81 677 ASP A O 1
ATOM 5264 N N . LYS A 1 678 ? 35.738 16.026 -33.567 1.00 95.56 678 LYS A N 1
ATOM 5265 C CA . LYS A 1 678 ? 34.649 16.945 -33.914 1.00 95.56 678 LYS A CA 1
ATOM 5266 C C . LYS A 1 678 ? 33.590 16.269 -34.783 1.00 95.56 678 LYS A C 1
ATOM 5268 O O . LYS A 1 678 ? 32.409 16.526 -34.549 1.00 95.56 678 LYS A O 1
ATOM 5273 N N . ASP A 1 679 ? 33.996 15.400 -35.699 1.00 95.69 679 ASP A N 1
ATOM 5274 C CA . ASP A 1 679 ? 33.116 14.776 -36.687 1.00 95.69 679 ASP A CA 1
ATOM 5275 C C . ASP A 1 679 ? 32.317 13.653 -36.033 1.00 95.69 679 ASP A C 1
ATOM 5277 O O . ASP A 1 679 ? 31.086 13.619 -36.119 1.00 95.69 679 ASP A O 1
ATOM 5281 N N . LEU A 1 680 ? 32.986 12.811 -35.238 1.00 95.94 680 LEU A N 1
ATOM 5282 C CA . LEU A 1 680 ? 32.302 11.802 -34.428 1.00 95.94 680 LEU A CA 1
ATOM 5283 C C . LEU A 1 680 ? 31.328 12.452 -33.435 1.00 95.94 680 LEU A C 1
ATOM 5285 O O . LEU A 1 680 ? 30.214 11.966 -33.241 1.00 95.94 680 LEU A O 1
ATOM 5289 N N . ARG A 1 681 ? 31.709 13.580 -32.819 1.00 97.25 681 ARG A N 1
ATOM 5290 C CA . ARG A 1 681 ? 30.819 14.309 -31.905 1.00 97.25 681 ARG A CA 1
ATOM 5291 C C . ARG A 1 681 ? 29.600 14.884 -32.624 1.00 97.25 681 ARG A C 1
ATOM 5293 O O . ARG A 1 681 ? 28.516 14.847 -32.046 1.00 97.25 681 ARG A O 1
ATOM 5300 N N . ALA A 1 682 ? 29.757 15.404 -33.841 1.00 96.81 682 ALA A N 1
ATOM 5301 C CA . ALA A 1 682 ? 28.636 15.882 -34.646 1.00 96.81 682 ALA A CA 1
ATOM 5302 C C . ALA A 1 682 ? 27.652 14.739 -34.944 1.00 96.81 682 ALA A C 1
ATOM 5304 O O . ALA A 1 682 ? 26.467 14.875 -34.651 1.00 96.81 682 ALA A O 1
ATOM 5305 N N . ARG A 1 683 ? 28.152 13.576 -35.386 1.00 96.62 683 ARG A N 1
ATOM 5306 C CA . ARG A 1 683 ? 27.330 12.378 -35.658 1.00 96.62 683 ARG A CA 1
ATOM 5307 C C . ARG A 1 683 ? 26.647 11.816 -34.408 1.00 96.62 683 ARG A C 1
ATOM 5309 O O . ARG A 1 683 ? 25.523 11.337 -34.482 1.00 96.62 683 ARG A O 1
ATOM 5316 N N . LEU A 1 684 ? 27.293 11.901 -33.244 1.00 96.88 684 LEU A N 1
ATOM 5317 C CA . LEU A 1 684 ? 26.723 11.473 -31.960 1.00 96.88 684 LEU A CA 1
ATOM 5318 C C . LEU A 1 684 ? 25.728 12.474 -31.352 1.00 96.88 684 LEU A C 1
ATOM 5320 O O . LEU A 1 684 ? 25.099 12.134 -30.350 1.00 96.88 684 LEU A O 1
ATOM 5324 N N . THR A 1 685 ? 25.604 13.694 -31.890 1.00 96.62 685 THR A N 1
ATOM 5325 C CA . THR A 1 685 ? 24.736 14.742 -31.329 1.00 96.62 685 THR A CA 1
ATOM 5326 C C . THR A 1 685 ? 23.281 14.523 -31.763 1.00 96.62 685 THR A C 1
ATOM 5328 O O . THR A 1 685 ? 22.976 14.660 -32.945 1.00 96.62 685 THR A O 1
ATOM 5331 N N . PRO A 1 686 ? 22.349 14.218 -30.839 1.00 95.06 686 PRO A N 1
ATOM 5332 C CA . PRO A 1 686 ? 20.939 14.054 -31.182 1.00 95.06 686 PRO A CA 1
ATOM 5333 C C . PRO A 1 686 ? 20.256 15.388 -31.517 1.00 95.06 686 PRO A C 1
ATOM 5335 O O . PRO A 1 686 ? 20.518 16.403 -30.872 1.00 95.06 686 PRO A O 1
ATOM 5338 N N . GLY A 1 687 ? 19.299 15.360 -32.452 1.00 93.25 687 GLY A N 1
ATOM 5339 C CA . GLY A 1 687 ? 18.498 16.526 -32.863 1.00 93.25 687 GLY A CA 1
ATOM 5340 C C . GLY A 1 687 ? 17.357 16.929 -31.912 1.00 93.25 687 GLY A C 1
ATOM 5341 O O . GLY A 1 687 ? 16.599 17.836 -32.227 1.00 93.25 687 GLY A O 1
ATOM 5342 N N . TYR A 1 688 ? 17.214 16.270 -30.759 1.00 94.38 688 TYR A N 1
ATOM 5343 C CA . TYR A 1 688 ? 16.156 16.524 -29.769 1.00 94.38 688 TYR A CA 1
ATOM 5344 C C . TYR A 1 688 ? 16.742 16.904 -28.399 1.00 94.38 688 TYR A C 1
ATOM 5346 O O . TYR A 1 688 ? 17.947 16.790 -28.175 1.00 94.38 688 TYR A O 1
ATOM 5354 N N . GLN A 1 689 ? 15.920 17.355 -27.446 1.00 94.12 689 GLN A N 1
ATOM 5355 C CA . GLN A 1 689 ? 16.412 17.744 -26.116 1.00 94.12 689 GLN A CA 1
ATOM 5356 C C . GLN A 1 689 ? 16.765 16.533 -25.225 1.00 94.12 689 GLN A C 1
ATOM 5358 O O . GLN A 1 689 ? 16.049 15.530 -25.247 1.00 94.12 689 GLN A O 1
ATOM 5363 N N . PRO A 1 690 ? 17.806 16.607 -24.365 1.00 94.44 690 PRO A N 1
ATOM 5364 C CA . PRO A 1 690 ? 18.018 15.583 -23.341 1.00 94.44 690 PRO A CA 1
ATOM 5365 C C . PRO A 1 690 ? 16.765 15.398 -22.473 1.00 94.44 690 PRO A C 1
ATOM 5367 O O . PRO A 1 690 ? 16.047 16.371 -22.229 1.00 94.44 690 PRO A O 1
ATOM 5370 N N . PHE A 1 691 ? 16.537 14.165 -22.009 1.00 91.88 691 PHE A N 1
ATOM 5371 C CA . PHE A 1 691 ? 15.325 13.683 -21.323 1.00 91.88 691 PHE A CA 1
ATOM 5372 C C . PHE A 1 691 ? 14.044 13.520 -22.162 1.00 91.88 691 PHE A C 1
ATOM 5374 O O . PHE A 1 691 ? 13.102 12.913 -21.661 1.00 91.88 691 PHE A O 1
ATOM 5381 N N . CYS A 1 692 ? 13.990 13.961 -23.428 1.00 91.19 692 CYS A N 1
ATOM 5382 C CA . CYS A 1 692 ? 12.799 13.726 -24.267 1.00 91.19 692 CYS A CA 1
ATOM 5383 C C . CYS A 1 692 ? 12.525 12.224 -24.496 1.00 91.19 692 CYS A C 1
ATOM 5385 O O . CYS A 1 692 ? 11.385 11.795 -24.604 1.00 91.19 692 CYS A O 1
ATOM 5387 N N . LYS A 1 693 ? 13.572 11.395 -24.495 1.00 90.19 693 LYS A N 1
ATOM 5388 C CA . LYS A 1 693 ? 13.462 9.934 -24.355 1.00 90.19 693 LYS A CA 1
ATOM 5389 C C . LYS A 1 693 ? 13.965 9.530 -22.971 1.00 90.19 693 LYS A C 1
ATOM 5391 O O . LYS A 1 693 ? 14.644 10.331 -22.320 1.00 90.19 693 LYS A O 1
ATOM 5396 N N . ARG A 1 694 ? 13.715 8.283 -22.542 1.00 88.75 694 ARG A N 1
ATOM 5397 C CA . ARG A 1 694 ? 14.328 7.749 -21.309 1.00 88.75 694 ARG A CA 1
ATOM 5398 C C . ARG A 1 694 ? 15.835 8.008 -21.329 1.00 88.75 694 ARG A C 1
ATOM 5400 O O . ARG A 1 694 ? 16.523 7.612 -22.269 1.00 88.75 694 ARG A O 1
ATOM 5407 N N . GLN A 1 695 ? 16.329 8.703 -20.310 1.00 92.06 695 GLN A N 1
ATOM 5408 C CA . GLN A 1 695 ? 17.706 9.172 -20.285 1.00 92.06 695 GLN A CA 1
ATOM 5409 C C . GLN A 1 695 ? 18.669 7.989 -20.152 1.00 92.06 695 GLN A C 1
ATOM 5411 O O . GLN A 1 695 ? 18.670 7.285 -19.147 1.00 92.06 695 GLN A O 1
ATOM 5416 N N . VAL A 1 696 ? 19.511 7.782 -21.166 1.00 94.19 696 VAL A N 1
ATOM 5417 C CA . VAL A 1 696 ? 20.516 6.717 -21.151 1.00 94.19 696 VAL A CA 1
ATOM 5418 C C . VAL A 1 696 ? 21.693 7.134 -20.273 1.00 94.19 696 VAL A C 1
ATOM 5420 O O . VAL A 1 696 ? 22.155 8.279 -20.334 1.00 94.19 696 VAL A O 1
ATOM 5423 N N . VAL A 1 697 ? 22.199 6.198 -19.473 1.00 94.75 697 VAL A N 1
ATOM 5424 C CA . VAL A 1 697 ? 23.365 6.385 -18.603 1.00 94.75 697 VAL A CA 1
ATOM 5425 C C . VAL A 1 697 ? 24.453 5.370 -18.940 1.00 94.75 697 VAL A C 1
ATOM 5427 O O . VAL A 1 697 ? 24.172 4.204 -19.214 1.00 94.75 697 VAL A O 1
ATOM 5430 N N . SER A 1 698 ? 25.713 5.802 -18.944 1.00 95.44 698 SER A N 1
ATOM 5431 C CA . SER A 1 698 ? 26.860 4.913 -19.157 1.00 95.44 698 SER A CA 1
ATOM 5432 C C . SER A 1 698 ? 28.135 5.489 -18.556 1.00 95.44 698 SER A C 1
ATOM 5434 O O . SER A 1 698 ? 28.376 6.691 -18.614 1.00 95.44 698 SER A O 1
ATOM 5436 N N . ALA A 1 699 ? 28.997 4.621 -18.030 1.00 93.31 699 ALA A N 1
ATOM 5437 C CA . ALA A 1 699 ? 30.305 5.020 -17.513 1.00 93.31 699 ALA A CA 1
ATOM 5438 C C . ALA A 1 699 ? 31.361 5.214 -18.617 1.00 93.31 699 ALA A C 1
ATOM 5440 O O . ALA A 1 699 ? 32.382 5.864 -18.381 1.00 93.31 699 ALA A O 1
ATOM 5441 N N . SER A 1 700 ? 31.163 4.606 -19.794 1.00 94.62 700 SER A N 1
ATOM 5442 C CA . SER A 1 700 ? 32.248 4.406 -20.764 1.00 94.62 700 SER A CA 1
ATOM 5443 C C . SER A 1 700 ? 31.861 4.530 -22.237 1.00 94.62 700 SER A C 1
ATOM 5445 O O . SER A 1 700 ? 32.771 4.656 -23.053 1.00 94.62 700 SER A O 1
ATOM 5447 N N . TYR A 1 701 ? 30.572 4.547 -22.596 1.00 97.25 701 TYR A N 1
ATOM 5448 C CA . TYR A 1 701 ? 30.113 4.471 -23.992 1.00 97.25 701 TYR A CA 1
ATOM 5449 C C . TYR A 1 701 ? 30.809 5.459 -24.934 1.00 97.25 701 TYR A C 1
ATOM 5451 O O . TYR A 1 701 ? 31.458 5.038 -25.887 1.00 97.25 701 TYR A O 1
ATOM 5459 N N . TYR A 1 702 ? 30.766 6.761 -24.629 1.00 97.31 702 TYR A N 1
ATOM 5460 C CA . TYR A 1 702 ? 31.383 7.782 -25.483 1.00 97.31 702 TYR A CA 1
ATOM 5461 C C . TYR A 1 702 ? 32.898 7.611 -25.643 1.00 97.31 702 TYR A C 1
ATOM 5463 O O . TYR A 1 702 ? 33.446 7.949 -26.687 1.00 97.31 702 TYR A O 1
ATOM 5471 N N . ARG A 1 703 ? 33.586 7.054 -24.639 1.00 95.25 703 ARG A N 1
ATOM 5472 C CA . ARG A 1 703 ? 35.020 6.746 -24.740 1.00 95.25 703 ARG A CA 1
ATOM 5473 C C . ARG A 1 703 ? 35.284 5.475 -25.546 1.00 95.25 703 ARG A C 1
ATOM 5475 O O . ARG A 1 703 ? 36.347 5.373 -26.146 1.00 95.25 703 ARG A O 1
ATOM 5482 N N . ARG A 1 704 ? 34.358 4.508 -25.521 1.00 96.44 704 ARG A N 1
ATOM 5483 C CA . ARG A 1 704 ? 34.469 3.221 -26.227 1.00 96.44 704 ARG A CA 1
ATOM 5484 C C . ARG A 1 704 ? 34.131 3.347 -27.711 1.00 96.44 704 ARG A C 1
ATOM 5486 O O . ARG A 1 704 ? 34.855 2.790 -28.520 1.00 96.44 704 ARG A O 1
ATOM 5493 N N . ILE A 1 705 ? 33.118 4.133 -28.082 1.00 97.19 705 ILE A N 1
ATOM 5494 C CA . ILE A 1 705 ? 32.754 4.347 -29.497 1.00 97.19 705 ILE A CA 1
ATOM 5495 C C . ILE A 1 705 ? 33.837 5.100 -30.288 1.00 97.19 705 ILE A C 1
ATOM 5497 O O . ILE A 1 705 ? 33.907 4.973 -31.500 1.00 97.19 705 ILE A O 1
ATOM 5501 N N . GLY A 1 706 ? 34.707 5.853 -29.606 1.00 95.44 706 GLY A N 1
ATOM 5502 C CA . GLY A 1 706 ? 35.866 6.515 -30.216 1.00 95.44 706 GLY A CA 1
ATOM 5503 C C . GLY A 1 706 ? 37.143 5.667 -30.261 1.00 95.44 706 GLY A C 1
ATOM 5504 O O . GLY A 1 706 ? 38.218 6.224 -30.482 1.00 95.44 706 GLY A O 1
ATOM 5505 N N . LYS A 1 707 ? 37.081 4.362 -29.960 1.00 97.12 707 LYS A N 1
ATOM 5506 C CA . LYS A 1 707 ? 38.245 3.464 -30.041 1.00 97.12 707 LYS A CA 1
ATOM 5507 C C . LYS A 1 707 ? 38.485 2.983 -31.479 1.00 97.12 707 LYS A C 1
ATOM 5509 O O . LYS A 1 707 ? 37.533 2.908 -32.242 1.00 97.12 707 LYS A O 1
ATOM 5514 N N . PRO A 1 708 ? 39.729 2.610 -31.843 1.00 96.56 708 PRO A N 1
ATOM 5515 C CA . PRO A 1 708 ? 40.056 2.225 -33.220 1.00 96.56 708 PRO A CA 1
ATOM 5516 C C . PRO A 1 708 ? 39.291 1.005 -33.751 1.00 96.56 708 PRO A C 1
ATOM 5518 O O . PRO A 1 708 ? 38.990 0.953 -34.934 1.00 96.56 708 PRO A O 1
ATOM 5521 N N . ASN A 1 709 ? 38.951 0.041 -32.888 1.00 97.75 709 ASN A N 1
ATOM 5522 C CA . ASN A 1 709 ? 38.179 -1.151 -33.256 1.00 97.75 709 ASN A CA 1
ATOM 5523 C C . ASN A 1 709 ? 36.655 -0.925 -33.191 1.00 97.75 709 ASN A C 1
ATOM 5525 O O . ASN A 1 709 ? 35.897 -1.889 -33.106 1.00 97.75 709 ASN A O 1
ATOM 5529 N N . ALA A 1 710 ? 36.203 0.330 -33.147 1.00 98.06 710 ALA A N 1
ATOM 5530 C CA . ALA A 1 710 ? 34.796 0.691 -33.077 1.00 98.06 710 ALA A CA 1
ATOM 5531 C C . ALA A 1 710 ? 34.392 1.575 -34.260 1.00 98.06 710 ALA A C 1
ATOM 5533 O O . ALA A 1 710 ? 35.125 2.470 -34.678 1.00 98.06 710 ALA A O 1
ATOM 5534 N N . SER A 1 711 ? 33.186 1.362 -34.776 1.00 97.75 711 SER A N 1
ATOM 5535 C CA . SER A 1 711 ? 32.595 2.205 -35.814 1.00 97.75 711 SER A CA 1
ATOM 5536 C C . SER A 1 711 ? 31.190 2.637 -35.425 1.00 97.75 711 SER A C 1
ATOM 5538 O O . SER A 1 711 ? 30.389 1.838 -34.946 1.00 97.75 711 SER A O 1
ATOM 5540 N N . PHE A 1 712 ? 30.894 3.915 -35.639 1.00 97.88 712 PHE A N 1
ATOM 5541 C CA . PHE A 1 712 ? 29.558 4.481 -35.494 1.00 97.88 712 PHE A CA 1
ATOM 5542 C C . PHE A 1 712 ? 28.967 4.661 -36.891 1.00 97.88 712 PHE A C 1
ATOM 5544 O O . PHE A 1 712 ? 29.580 5.344 -37.714 1.00 97.88 712 PHE A O 1
ATOM 5551 N N . VAL A 1 713 ? 27.824 4.035 -37.166 1.00 97.81 713 VAL A N 1
ATOM 5552 C CA . VAL A 1 713 ? 27.161 4.043 -38.479 1.00 97.81 713 VAL A CA 1
ATOM 5553 C C . VAL A 1 713 ? 25.753 4.593 -38.303 1.00 97.81 713 VAL A C 1
ATOM 5555 O O . VAL A 1 713 ? 24.979 4.092 -37.489 1.00 97.81 713 VAL A O 1
ATOM 5558 N N . THR A 1 714 ? 25.445 5.655 -39.037 1.00 96.25 714 THR A N 1
ATOM 5559 C CA . THR A 1 714 ? 24.155 6.371 -39.010 1.00 96.25 714 THR A CA 1
ATOM 5560 C C . THR A 1 714 ? 23.340 6.153 -40.276 1.00 96.25 714 THR A C 1
ATOM 5562 O O . THR A 1 714 ? 22.156 6.477 -40.330 1.00 96.25 714 THR A O 1
ATOM 5565 N N . GLU A 1 715 ? 23.995 5.610 -41.291 1.00 96.75 715 GLU A N 1
ATOM 5566 C CA . GLU A 1 715 ? 23.470 5.326 -42.607 1.00 96.75 715 GLU A CA 1
ATOM 5567 C C . GLU A 1 715 ? 22.411 4.219 -42.502 1.00 96.75 715 GLU A C 1
ATOM 5569 O O . GLU A 1 715 ? 22.530 3.284 -41.702 1.00 96.75 715 GLU A O 1
ATOM 5574 N N . ALA A 1 716 ? 21.332 4.340 -43.279 1.00 96.12 716 ALA A N 1
ATOM 5575 C CA . ALA A 1 716 ? 20.248 3.364 -43.248 1.00 96.12 716 ALA A CA 1
ATOM 5576 C C . ALA A 1 716 ? 20.755 1.989 -43.703 1.00 96.12 716 ALA A C 1
ATOM 5578 O O . ALA A 1 716 ? 21.529 1.892 -44.653 1.00 96.12 716 ALA A O 1
ATOM 5579 N N . ILE A 1 717 ? 20.304 0.922 -43.044 1.00 98.00 717 ILE A N 1
ATOM 5580 C CA . ILE A 1 717 ? 20.609 -0.444 -43.473 1.00 98.00 717 ILE A CA 1
ATOM 5581 C C . ILE A 1 717 ? 19.747 -0.752 -44.699 1.00 98.00 717 ILE A C 1
ATOM 5583 O O . ILE A 1 717 ? 18.524 -0.676 -44.617 1.00 98.00 717 ILE A O 1
ATOM 5587 N N . ALA A 1 718 ? 20.382 -1.089 -45.821 1.00 97.25 718 ALA A N 1
ATOM 5588 C CA . ALA A 1 718 ? 19.690 -1.468 -47.048 1.00 97.25 718 ALA A CA 1
ATOM 5589 C C . ALA A 1 718 ? 19.317 -2.956 -47.046 1.00 97.25 718 ALA A C 1
ATOM 5591 O O . ALA A 1 718 ? 18.206 -3.314 -47.421 1.00 97.25 718 ALA A O 1
ATOM 5592 N N . ALA A 1 719 ? 20.249 -3.821 -46.635 1.00 97.50 719 ALA A N 1
ATOM 5593 C CA . ALA A 1 719 ? 20.021 -5.256 -46.498 1.00 97.50 719 ALA A CA 1
ATOM 5594 C C . ALA A 1 719 ? 21.099 -5.907 -45.621 1.00 97.50 719 ALA A C 1
ATOM 5596 O O . ALA A 1 719 ? 22.246 -5.450 -45.572 1.00 97.50 719 ALA A O 1
ATOM 5597 N N . VAL A 1 720 ? 20.748 -7.022 -44.992 1.00 98.31 720 VAL A N 1
ATOM 5598 C CA . VAL A 1 720 ? 21.709 -7.998 -44.484 1.00 98.31 720 VAL A CA 1
ATOM 5599 C C . VAL A 1 720 ? 22.069 -8.958 -45.620 1.00 98.31 720 VAL A C 1
ATOM 5601 O O . VAL A 1 720 ? 21.245 -9.330 -46.449 1.00 98.31 720 VAL A O 1
ATOM 5604 N N . THR A 1 721 ? 23.343 -9.309 -45.694 1.00 97.62 721 THR A N 1
ATOM 5605 C CA . THR A 1 721 ? 23.929 -10.235 -46.669 1.00 97.62 721 THR A CA 1
ATOM 5606 C C . THR A 1 721 ? 24.476 -11.452 -45.923 1.00 97.62 721 THR A C 1
ATOM 5608 O O . THR A 1 721 ? 24.685 -11.347 -44.716 1.00 97.62 721 THR A O 1
ATOM 5611 N N . PRO A 1 722 ? 24.814 -12.566 -46.594 1.00 97.50 722 PRO A N 1
ATOM 5612 C CA . PRO A 1 722 ? 25.362 -13.738 -45.908 1.00 97.50 722 PRO A CA 1
ATOM 5613 C C . PRO A 1 722 ? 26.605 -13.463 -45.043 1.00 97.50 722 PRO A C 1
ATOM 5615 O O . PRO A 1 722 ? 26.797 -14.144 -44.042 1.00 97.50 722 PRO A O 1
ATOM 5618 N N . THR A 1 723 ? 27.426 -12.459 -45.386 1.00 97.00 723 THR A N 1
ATOM 5619 C CA . THR A 1 723 ? 28.692 -12.138 -44.694 1.00 97.00 723 THR A CA 1
ATOM 5620 C C . THR A 1 723 ? 28.664 -10.847 -43.871 1.00 97.00 723 THR A C 1
ATOM 5622 O O . THR A 1 723 ? 29.658 -10.510 -43.229 1.00 97.00 723 THR A O 1
ATOM 5625 N N . GLY A 1 724 ? 27.563 -10.088 -43.883 1.00 97.38 724 GLY A N 1
ATOM 5626 C CA . GLY A 1 724 ? 27.526 -8.808 -43.179 1.00 97.38 724 GLY A CA 1
ATOM 5627 C C . GLY A 1 724 ? 26.342 -7.907 -43.509 1.00 97.38 724 GLY A C 1
ATOM 5628 O O . GLY A 1 724 ? 25.310 -8.373 -43.984 1.00 97.38 724 GLY A O 1
ATOM 5629 N N . ILE A 1 725 ? 26.485 -6.602 -43.279 1.00 98.38 725 ILE A N 1
ATOM 5630 C CA . ILE A 1 725 ? 25.413 -5.606 -43.436 1.00 98.38 725 ILE A CA 1
ATOM 5631 C C . ILE A 1 725 ? 25.800 -4.587 -44.507 1.00 98.38 725 ILE A C 1
ATOM 5633 O O . ILE A 1 725 ? 26.867 -3.983 -44.428 1.00 98.38 725 ILE A O 1
ATOM 5637 N N . ARG A 1 726 ? 24.911 -4.355 -45.479 1.00 98.31 726 ARG A N 1
ATOM 5638 C CA . ARG A 1 726 ? 25.060 -3.302 -46.489 1.00 98.31 726 ARG A CA 1
ATOM 5639 C C . ARG A 1 726 ? 24.194 -2.098 -46.139 1.00 98.31 726 ARG A C 1
ATOM 5641 O O . ARG A 1 726 ? 22.985 -2.235 -45.936 1.00 98.31 726 ARG A O 1
ATOM 5648 N N . THR A 1 727 ? 24.798 -0.921 -46.104 1.00 98.06 727 THR A N 1
ATOM 5649 C CA . THR A 1 727 ? 24.113 0.358 -45.894 1.00 98.06 727 THR A CA 1
ATOM 5650 C C . THR A 1 727 ? 23.662 0.980 -47.219 1.00 98.06 727 THR A C 1
ATOM 5652 O O . THR A 1 727 ? 24.064 0.557 -48.304 1.00 98.06 727 THR A O 1
ATOM 5655 N N . ALA A 1 728 ? 22.760 1.959 -47.148 1.00 96.75 728 ALA A N 1
ATOM 5656 C CA . ALA A 1 728 ? 22.130 2.594 -48.307 1.00 96.75 728 ALA A CA 1
ATOM 5657 C C . ALA A 1 728 ? 23.097 3.419 -49.175 1.00 96.75 728 ALA A C 1
ATOM 5659 O O . ALA A 1 728 ? 22.818 3.652 -50.346 1.00 96.75 728 ALA A O 1
ATOM 5660 N N . ASP A 1 729 ? 24.239 3.823 -48.623 1.00 95.94 729 ASP A N 1
ATOM 5661 C CA . ASP A 1 729 ? 25.350 4.451 -49.346 1.00 95.94 729 ASP A CA 1
ATOM 5662 C C . ASP A 1 729 ? 26.226 3.439 -50.116 1.00 95.94 729 ASP A C 1
ATOM 5664 O O . ASP A 1 729 ? 27.196 3.822 -50.766 1.00 95.94 729 ASP A O 1
ATOM 5668 N N . GLY A 1 730 ? 25.880 2.148 -50.069 1.00 94.94 730 GLY A N 1
ATOM 5669 C CA . GLY A 1 730 ? 26.569 1.075 -50.782 1.00 94.94 730 GLY A CA 1
ATOM 5670 C C . GLY A 1 730 ? 27.743 0.460 -50.019 1.00 94.94 730 GLY A C 1
ATOM 5671 O O . GLY A 1 730 ? 28.319 -0.515 -50.503 1.00 94.94 730 GLY A O 1
ATOM 5672 N N . VAL A 1 731 ? 28.079 0.969 -48.829 1.00 97.56 731 VAL A N 1
ATOM 5673 C CA . VAL A 1 731 ? 29.151 0.407 -47.999 1.00 97.56 731 VAL A CA 1
ATOM 5674 C C . VAL A 1 731 ? 28.720 -0.949 -47.440 1.00 97.56 731 VAL A C 1
ATOM 5676 O O . VAL A 1 731 ? 27.596 -1.137 -46.973 1.00 97.56 731 VAL A O 1
ATOM 5679 N N . HIS A 1 732 ? 29.624 -1.925 -47.507 1.00 97.88 732 HIS A N 1
ATOM 5680 C CA . HIS A 1 732 ? 29.430 -3.244 -46.917 1.00 97.88 732 HIS A CA 1
ATOM 5681 C C . HIS A 1 732 ? 30.301 -3.392 -45.669 1.00 97.88 732 HIS A C 1
ATOM 5683 O O . HIS A 1 732 ? 31.498 -3.110 -45.688 1.00 97.88 732 HIS A O 1
ATOM 5689 N N . HIS A 1 733 ? 29.673 -3.800 -44.571 1.00 98.00 733 HIS A N 1
ATOM 5690 C CA . HIS A 1 733 ? 30.310 -4.055 -43.291 1.00 98.00 733 HIS A CA 1
ATOM 5691 C C . HIS A 1 733 ? 30.305 -5.557 -43.026 1.00 98.00 733 HIS A C 1
ATOM 5693 O O . HIS A 1 733 ? 29.280 -6.105 -42.608 1.00 98.00 733 HIS A O 1
ATOM 5699 N N . ASP A 1 734 ? 31.444 -6.215 -43.226 1.00 97.81 734 ASP A N 1
ATOM 5700 C CA . ASP A 1 734 ? 31.575 -7.621 -42.865 1.00 97.81 734 ASP A CA 1
ATOM 5701 C C . ASP A 1 734 ? 31.455 -7.808 -41.349 1.00 97.81 734 ASP A C 1
ATOM 5703 O O . ASP A 1 734 ? 32.188 -7.194 -40.563 1.00 97.81 734 ASP A O 1
ATOM 5707 N N . VAL A 1 735 ? 30.548 -8.690 -40.935 1.00 97.88 735 VAL A N 1
ATOM 5708 C CA . VAL A 1 735 ? 30.325 -9.015 -39.527 1.00 97.88 735 VAL A CA 1
ATOM 5709 C C . VAL A 1 735 ? 30.089 -10.505 -39.354 1.00 97.88 735 VAL A C 1
ATOM 5711 O O . VAL A 1 735 ? 29.517 -11.163 -40.213 1.00 97.88 735 VAL A O 1
ATOM 5714 N N . ASP A 1 736 ? 30.519 -11.030 -38.213 1.00 98.00 736 ASP A N 1
ATOM 5715 C CA . ASP A 1 736 ? 30.382 -12.445 -37.870 1.00 98.00 736 ASP A CA 1
ATOM 5716 C C . ASP A 1 736 ? 29.146 -12.691 -36.991 1.00 98.00 736 ASP A C 1
ATOM 5718 O O . ASP A 1 736 ? 28.654 -13.814 -36.919 1.00 98.00 736 ASP A O 1
ATOM 5722 N N . ILE A 1 737 ? 28.666 -11.660 -36.281 1.00 98.06 737 ILE A N 1
ATOM 5723 C CA . ILE A 1 737 ? 27.529 -11.725 -35.349 1.00 98.06 737 ILE A CA 1
ATOM 5724 C C . ILE A 1 737 ? 26.697 -10.443 -35.455 1.00 98.06 737 ILE A C 1
ATOM 5726 O O . ILE A 1 737 ? 27.256 -9.342 -35.465 1.00 98.06 737 ILE A O 1
ATOM 5730 N N . ILE A 1 738 ? 25.369 -10.580 -35.435 1.00 98.25 738 ILE A N 1
ATOM 5731 C CA . ILE A 1 738 ? 24.423 -9.462 -35.337 1.00 98.25 738 ILE A CA 1
ATOM 5732 C C . ILE A 1 738 ? 23.709 -9.501 -33.982 1.00 98.25 738 ILE A C 1
ATOM 5734 O O . ILE A 1 738 ? 23.025 -10.462 -33.636 1.00 98.25 738 ILE A O 1
ATOM 5738 N N . VAL A 1 739 ? 23.838 -8.417 -33.220 1.00 98.19 739 VAL A N 1
ATOM 5739 C CA . VAL A 1 739 ? 23.134 -8.184 -31.958 1.00 98.19 739 VAL A CA 1
ATOM 5740 C C . VAL A 1 739 ? 22.025 -7.162 -32.183 1.00 98.19 739 VAL A C 1
ATOM 5742 O O . VAL A 1 739 ? 22.282 -5.985 -32.445 1.00 98.19 739 VAL A O 1
ATOM 5745 N N . LEU A 1 740 ? 20.780 -7.600 -32.029 1.00 98.12 740 LEU A N 1
ATOM 5746 C CA . LEU A 1 740 ? 19.595 -6.754 -32.098 1.00 98.12 740 LEU A CA 1
ATOM 5747 C C . LEU A 1 740 ? 19.309 -6.169 -30.709 1.00 98.12 740 LEU A C 1
ATOM 5749 O O . LEU A 1 740 ? 18.791 -6.844 -29.817 1.00 98.12 740 LEU A O 1
ATOM 5753 N N . ALA A 1 741 ? 19.657 -4.897 -30.526 1.00 97.44 741 ALA A N 1
ATOM 5754 C CA . ALA A 1 741 ? 19.300 -4.074 -29.373 1.00 97.44 741 ALA A CA 1
ATOM 5755 C C . ALA A 1 741 ? 18.156 -3.109 -29.745 1.00 97.44 741 ALA A C 1
ATOM 5757 O O . ALA A 1 741 ? 18.191 -1.907 -29.452 1.00 97.44 741 ALA A O 1
ATOM 5758 N N . THR A 1 742 ? 17.155 -3.651 -30.440 1.00 96.06 742 THR A N 1
ATOM 5759 C CA . THR A 1 742 ? 16.109 -2.930 -31.177 1.00 96.06 742 THR A CA 1
ATOM 5760 C C . THR A 1 742 ? 14.847 -2.650 -30.360 1.00 96.06 742 THR A C 1
ATOM 5762 O O . THR A 1 742 ? 13.935 -1.992 -30.849 1.00 96.06 742 THR A O 1
ATOM 5765 N N . GLY A 1 743 ? 14.832 -3.031 -29.081 1.00 93.75 743 GLY A N 1
ATOM 5766 C CA . GLY A 1 743 ? 13.790 -2.649 -28.130 1.00 93.75 743 GLY A CA 1
ATOM 5767 C C . GLY A 1 743 ? 12.626 -3.635 -28.081 1.00 93.75 743 GLY A C 1
ATOM 5768 O O . GLY A 1 743 ? 12.811 -4.837 -28.260 1.00 93.75 743 GLY A O 1
ATOM 5769 N N . PHE A 1 744 ? 11.435 -3.127 -27.766 1.00 94.06 744 PHE A N 1
ATOM 5770 C CA . PHE A 1 744 ? 10.252 -3.935 -27.475 1.00 94.06 744 PHE A CA 1
ATOM 5771 C C . PHE A 1 744 ? 8.992 -3.319 -28.086 1.00 94.06 744 PHE A C 1
ATOM 5773 O O . PHE A 1 744 ? 8.953 -2.113 -28.330 1.00 94.06 744 PHE A O 1
ATOM 5780 N N . GLN A 1 745 ? 7.959 -4.137 -28.278 1.00 91.44 745 GLN A N 1
ATOM 5781 C CA . GLN A 1 745 ? 6.602 -3.685 -28.597 1.00 91.44 745 GLN A CA 1
ATOM 5782 C C . GLN A 1 745 ? 5.906 -3.233 -27.299 1.00 91.44 745 GLN A C 1
ATOM 5784 O O . GLN A 1 745 ? 5.216 -4.013 -26.647 1.00 91.44 745 GLN A O 1
ATOM 5789 N N . ALA A 1 746 ? 6.171 -1.994 -26.869 1.00 88.12 746 ALA A N 1
ATOM 5790 C CA . ALA A 1 746 ? 5.840 -1.519 -25.518 1.00 88.12 746 ALA A CA 1
ATOM 5791 C C . ALA A 1 746 ? 4.334 -1.382 -25.233 1.00 88.12 746 ALA A C 1
ATOM 5793 O O . ALA A 1 746 ? 3.908 -1.547 -24.094 1.00 88.12 746 ALA A O 1
ATOM 5794 N N . HIS A 1 747 ? 3.535 -1.146 -26.273 1.00 89.38 747 HIS A N 1
ATOM 5795 C CA . HIS A 1 747 ? 2.085 -0.957 -26.183 1.00 89.38 747 HIS A CA 1
ATOM 5796 C C . HIS A 1 747 ? 1.291 -2.267 -26.252 1.00 89.38 747 HIS A C 1
ATOM 5798 O O . HIS A 1 747 ? 0.062 -2.249 -26.234 1.00 89.38 747 HIS A O 1
ATOM 5804 N N . ASN A 1 748 ? 1.974 -3.417 -26.320 1.00 90.25 748 ASN A N 1
ATOM 5805 C CA . ASN A 1 748 ? 1.288 -4.702 -26.344 1.00 90.25 748 ASN A CA 1
ATOM 5806 C C . ASN A 1 748 ? 0.731 -5.094 -24.974 1.00 90.25 748 ASN A C 1
ATOM 5808 O O . ASN A 1 748 ? -0.226 -5.845 -24.949 1.00 90.25 748 ASN A O 1
ATOM 5812 N N . TYR A 1 749 ? 1.240 -4.569 -23.853 1.00 91.12 749 TYR A N 1
ATOM 5813 C CA . TYR A 1 749 ? 0.745 -4.860 -22.494 1.00 91.12 749 TYR A CA 1
ATOM 5814 C C . TYR A 1 749 ? 0.450 -6.353 -22.235 1.00 91.12 749 TYR A C 1
ATOM 5816 O O . TYR A 1 749 ? 1.363 -7.097 -21.884 1.00 91.12 749 TYR A O 1
ATOM 5824 N N . MET A 1 750 ? -0.803 -6.798 -22.353 1.00 90.50 750 MET A N 1
ATOM 5825 C CA . MET A 1 750 ? -1.207 -8.202 -22.212 1.00 90.50 750 MET A CA 1
ATOM 5826 C C . MET A 1 750 ? -1.313 -8.966 -23.546 1.00 90.50 750 MET A C 1
ATOM 5828 O O . MET A 1 750 ? -1.329 -10.190 -23.534 1.00 90.50 750 MET A O 1
ATOM 5832 N N . ARG A 1 751 ? -1.345 -8.287 -24.698 1.00 91.69 751 ARG A N 1
ATOM 5833 C CA . ARG A 1 751 ? -1.280 -8.908 -26.032 1.00 91.69 751 ARG A CA 1
ATOM 5834 C C . ARG A 1 751 ? 0.002 -9.739 -26.159 1.00 91.69 751 ARG A C 1
ATOM 5836 O O . ARG A 1 751 ? 1.040 -9.281 -25.686 1.00 91.69 751 ARG A O 1
ATOM 5843 N N . PRO A 1 752 ? -0.030 -10.907 -26.826 1.00 92.44 752 PRO A N 1
ATOM 5844 C CA . PRO A 1 752 ? -1.108 -11.426 -27.675 1.00 92.44 752 PRO A CA 1
ATOM 5845 C C . PRO A 1 752 ? -2.164 -12.261 -26.931 1.00 92.44 752 PRO A C 1
ATOM 5847 O O . PRO A 1 752 ? -2.917 -12.981 -27.581 1.00 92.44 752 PRO A O 1
ATOM 5850 N N . MET A 1 753 ? -2.232 -12.197 -25.595 1.00 94.94 753 MET A N 1
ATOM 5851 C CA . MET A 1 753 ? -3.296 -12.864 -24.841 1.00 94.94 753 MET A CA 1
ATOM 5852 C C . MET A 1 753 ? -4.661 -12.409 -25.365 1.00 94.94 753 MET A C 1
ATOM 5854 O O . MET A 1 753 ? -4.960 -11.212 -25.375 1.00 94.94 753 MET A O 1
ATOM 5858 N N . ASN A 1 754 ? -5.493 -13.363 -25.783 1.00 96.56 754 ASN A N 1
ATOM 5859 C CA . ASN A 1 754 ? -6.859 -13.099 -26.225 1.00 96.56 754 ASN A CA 1
ATOM 5860 C C . ASN A 1 754 ? -7.716 -12.759 -24.998 1.00 96.56 754 ASN A C 1
ATOM 5862 O O . ASN A 1 754 ? -8.252 -13.649 -24.336 1.00 96.56 754 ASN A O 1
ATOM 5866 N N . LEU A 1 755 ? -7.768 -11.469 -24.660 1.00 97.75 755 LEU A N 1
ATOM 5867 C CA . LEU A 1 755 ? -8.492 -10.938 -23.510 1.00 97.75 755 LEU A CA 1
ATOM 5868 C C . LEU A 1 755 ? -9.875 -10.438 -23.945 1.00 97.75 755 LEU A C 1
ATOM 5870 O O . LEU A 1 755 ? -9.977 -9.540 -24.786 1.00 97.75 755 LEU A O 1
ATOM 5874 N N . ARG A 1 756 ? -10.928 -11.003 -23.348 1.00 98.25 756 ARG A N 1
ATOM 5875 C CA . ARG A 1 756 ? -12.333 -10.674 -23.625 1.00 98.25 756 ARG A CA 1
ATOM 5876 C C . ARG A 1 756 ? -13.060 -10.251 -22.356 1.00 98.25 756 ARG A C 1
ATOM 5878 O O . ARG A 1 756 ? -13.126 -11.016 -21.401 1.00 98.25 756 ARG A O 1
ATOM 5885 N N . GLY A 1 757 ? -13.581 -9.032 -22.358 1.00 97.25 757 GLY A N 1
ATOM 5886 C CA . GLY A 1 757 ? -14.358 -8.456 -21.269 1.00 97.25 757 GLY A CA 1
ATOM 5887 C C . GLY A 1 757 ? -15.853 -8.752 -21.380 1.00 97.25 757 GLY A C 1
ATOM 5888 O O . GLY A 1 757 ? -16.278 -9.719 -22.018 1.00 97.25 757 GLY A O 1
ATOM 5889 N N . ARG A 1 758 ? -16.655 -7.889 -20.753 1.00 95.81 758 ARG A N 1
ATOM 5890 C CA . ARG A 1 758 ? -18.119 -7.958 -20.762 1.00 95.81 758 ARG A CA 1
ATOM 5891 C C . ARG A 1 758 ? -18.662 -7.915 -22.196 1.00 95.81 758 ARG A C 1
ATOM 5893 O O . ARG A 1 758 ? -18.096 -7.260 -23.069 1.00 95.81 758 ARG A O 1
ATOM 5900 N N . ASP A 1 759 ? -19.743 -8.655 -22.436 1.00 94.06 759 ASP A N 1
ATOM 5901 C CA . ASP A 1 759 ? -20.423 -8.763 -23.737 1.00 94.06 759 ASP A CA 1
ATOM 5902 C C . ASP A 1 759 ? -19.506 -9.227 -24.892 1.00 94.06 759 ASP A C 1
ATOM 5904 O O . ASP A 1 759 ? -19.781 -8.985 -26.066 1.00 94.06 759 ASP A O 1
ATOM 5908 N N . GLY A 1 760 ? -18.401 -9.911 -24.568 1.00 94.12 760 GLY A N 1
ATOM 5909 C CA . GLY A 1 760 ? -17.448 -10.441 -25.544 1.00 94.12 760 GLY A CA 1
ATOM 5910 C C . GLY A 1 760 ? -16.480 -9.409 -26.134 1.00 94.12 760 GLY A C 1
ATOM 5911 O O . GLY A 1 760 ? -15.738 -9.767 -27.057 1.00 94.12 760 GLY A O 1
ATOM 5912 N N . LEU A 1 761 ? -16.456 -8.177 -25.605 1.00 96.88 761 LEU A N 1
ATOM 5913 C CA . LEU A 1 761 ? -15.570 -7.092 -26.035 1.00 96.88 761 LEU A CA 1
ATOM 5914 C C . LEU A 1 761 ? -14.104 -7.534 -25.989 1.00 96.88 761 LEU A C 1
ATOM 5916 O O . LEU A 1 761 ? -13.587 -7.872 -24.923 1.00 96.88 761 LEU A O 1
ATOM 5920 N N . SER A 1 762 ? -13.415 -7.523 -27.130 1.00 97.75 762 SER A N 1
ATOM 5921 C CA . SER A 1 762 ? -11.989 -7.848 -27.163 1.00 97.75 762 SER A CA 1
ATOM 5922 C C . SER A 1 762 ? -11.133 -6.651 -26.735 1.00 97.75 762 SER A C 1
ATOM 5924 O O . SER A 1 762 ? -11.508 -5.492 -26.935 1.00 97.75 762 SER A O 1
ATOM 5926 N N . ILE A 1 763 ? -9.951 -6.917 -26.171 1.00 96.00 763 ILE A N 1
ATOM 5927 C CA . ILE A 1 763 ? -8.982 -5.856 -25.851 1.00 96.00 763 ILE A CA 1
ATOM 5928 C C . ILE A 1 763 ? -8.537 -5.076 -27.095 1.00 96.00 763 ILE A C 1
ATOM 5930 O O . ILE A 1 763 ? -8.240 -3.888 -27.007 1.00 96.00 763 ILE A O 1
ATOM 5934 N N . ASP A 1 764 ? -8.540 -5.716 -28.264 1.00 94.12 764 ASP A N 1
ATOM 5935 C CA . ASP A 1 764 ? -8.186 -5.076 -29.528 1.00 94.12 764 ASP A CA 1
ATOM 5936 C C . ASP A 1 764 ? -9.251 -4.087 -29.996 1.00 94.12 764 ASP A C 1
ATOM 5938 O O . ASP A 1 764 ? -8.903 -2.985 -30.419 1.00 94.12 764 ASP A O 1
ATOM 5942 N N . ASP A 1 765 ? -10.531 -4.411 -29.814 1.00 94.75 765 ASP A N 1
ATOM 5943 C CA . ASP A 1 765 ? -11.630 -3.486 -30.100 1.00 94.75 765 ASP A CA 1
ATOM 5944 C C . ASP A 1 765 ? -11.626 -2.304 -29.115 1.00 94.75 765 ASP A C 1
ATOM 5946 O O . ASP A 1 765 ? -11.707 -1.137 -29.521 1.00 94.75 765 ASP A O 1
ATOM 5950 N N . ALA A 1 766 ? -11.454 -2.592 -27.816 1.00 93.12 766 ALA A N 1
ATOM 5951 C CA . ALA A 1 766 ? -11.421 -1.589 -26.747 1.00 93.12 766 ALA A CA 1
ATOM 5952 C C . ALA A 1 766 ? -10.267 -0.579 -26.897 1.00 93.12 766 ALA A C 1
ATOM 5954 O O . ALA A 1 766 ? -10.390 0.582 -26.485 1.00 93.12 766 ALA A O 1
ATOM 5955 N N . TRP A 1 767 ? -9.160 -1.023 -27.497 1.00 92.12 767 TRP A N 1
ATOM 5956 C CA . TRP A 1 767 ? -7.959 -0.237 -27.785 1.00 92.12 767 TRP A CA 1
ATOM 5957 C C . TRP A 1 767 ? -7.761 0.030 -29.282 1.00 92.12 767 TRP A C 1
ATOM 5959 O O . TRP A 1 767 ? -6.640 0.292 -29.720 1.00 92.12 767 TRP A O 1
ATOM 5969 N N . SER A 1 768 ? -8.832 0.016 -30.080 1.00 89.50 768 SER A N 1
ATOM 5970 C CA . SER A 1 768 ? -8.768 0.324 -31.520 1.00 89.50 768 SER A CA 1
ATOM 5971 C C . SER A 1 768 ? -8.233 1.733 -31.825 1.00 89.50 768 SER A C 1
ATOM 5973 O O . SER A 1 768 ? -7.721 1.982 -32.914 1.00 89.50 768 SER A O 1
ATOM 5975 N N . LYS A 1 769 ? -8.310 2.649 -30.850 1.00 83.88 769 LYS A N 1
ATOM 5976 C CA . LYS A 1 769 ? -7.740 4.009 -30.891 1.00 83.88 769 LYS A CA 1
ATOM 5977 C C . LYS A 1 769 ? -6.459 4.155 -30.057 1.00 83.88 769 LYS A C 1
ATOM 5979 O O . LYS A 1 769 ? -6.094 5.265 -29.706 1.00 83.88 769 LYS A O 1
ATOM 5984 N N . GLY A 1 770 ? -5.811 3.047 -29.710 1.00 86.94 770 GLY A N 1
ATOM 5985 C CA . GLY A 1 770 ? -4.645 3.005 -28.830 1.00 86.94 770 GLY A CA 1
ATOM 5986 C C . GLY A 1 770 ? -4.972 2.543 -27.400 1.00 86.94 770 GLY A C 1
ATOM 5987 O O . GLY A 1 770 ? -6.139 2.548 -26.989 1.00 86.94 770 GLY A O 1
ATOM 5988 N N . PRO A 1 771 ? -3.957 2.100 -26.629 1.00 90.69 771 PRO A N 1
ATOM 5989 C CA . PRO A 1 771 ? -4.151 1.641 -25.258 1.00 90.69 771 PRO A CA 1
ATOM 5990 C C . PRO A 1 771 ? -4.644 2.750 -24.328 1.00 90.69 771 PRO A C 1
ATOM 5992 O O . PRO A 1 771 ? -4.085 3.843 -24.293 1.00 90.69 771 PRO A O 1
ATOM 5995 N N . ARG A 1 772 ? -5.657 2.439 -23.515 1.00 90.94 772 ARG A N 1
ATOM 5996 C CA . ARG A 1 772 ? -6.218 3.356 -22.514 1.00 90.94 772 ARG A CA 1
ATOM 5997 C C . ARG A 1 772 ? -6.611 2.617 -21.240 1.00 90.94 772 ARG A C 1
ATOM 5999 O O . ARG A 1 772 ? -7.105 1.491 -21.297 1.00 90.94 772 ARG A O 1
ATOM 6006 N N . ALA A 1 773 ? -6.388 3.265 -20.102 1.00 94.25 773 ALA A N 1
ATOM 6007 C CA . ALA A 1 773 ? -6.763 2.781 -18.778 1.00 94.25 773 ALA A CA 1
ATOM 6008 C C . ALA A 1 773 ? -6.875 3.954 -17.800 1.00 94.25 773 ALA A C 1
ATOM 6010 O O . ALA A 1 773 ? -6.146 4.944 -17.915 1.00 94.25 773 ALA A O 1
ATOM 6011 N N . TRP A 1 774 ? -7.729 3.810 -16.791 1.00 95.12 774 TRP A N 1
ATOM 6012 C CA . TRP A 1 774 ? -7.775 4.717 -15.653 1.00 95.12 774 TRP A CA 1
ATOM 6013 C C . TRP A 1 774 ? -6.615 4.411 -14.700 1.00 95.12 774 TRP A C 1
ATOM 6015 O O . TRP A 1 774 ? -6.438 3.272 -14.260 1.00 95.12 774 TRP A O 1
ATOM 6025 N N . ALA A 1 775 ? -5.794 5.424 -14.411 1.00 92.50 775 ALA A N 1
ATOM 6026 C CA . ALA A 1 775 ? -4.696 5.375 -13.442 1.00 92.50 775 ALA A CA 1
ATOM 6027 C C . ALA A 1 775 ? -3.718 4.184 -13.585 1.00 92.50 775 ALA A C 1
ATOM 6029 O O . ALA A 1 775 ? -3.224 3.673 -12.581 1.00 92.50 775 ALA A O 1
ATOM 6030 N N . MET A 1 776 ? -3.441 3.715 -14.811 1.00 93.75 776 MET A N 1
ATOM 6031 C CA . MET A 1 776 ? -2.637 2.502 -15.082 1.00 93.75 776 MET A CA 1
ATOM 6032 C C . MET A 1 776 ? -3.202 1.208 -14.463 1.00 93.75 776 MET A C 1
ATOM 6034 O O . MET A 1 776 ? -2.480 0.210 -14.381 1.00 93.75 776 MET A O 1
ATOM 6038 N N . THR A 1 777 ? -4.461 1.232 -14.008 1.00 95.12 777 THR A N 1
ATOM 6039 C CA . THR A 1 777 ? -5.022 0.258 -13.061 1.00 95.12 777 THR A CA 1
ATOM 6040 C C . THR A 1 777 ? -6.268 -0.453 -13.577 1.00 95.12 777 THR A C 1
ATOM 6042 O O . THR A 1 777 ? -6.370 -1.660 -13.400 1.00 95.12 777 THR A O 1
ATOM 6045 N N . ALA A 1 778 ? -7.212 0.247 -14.208 1.00 96.06 778 ALA A N 1
ATOM 6046 C CA . ALA A 1 778 ? -8.492 -0.341 -14.617 1.00 96.06 778 ALA A CA 1
ATOM 6047 C C . ALA A 1 778 ? -8.842 0.010 -16.069 1.00 96.06 778 ALA A C 1
ATOM 6049 O O . ALA A 1 778 ? -8.504 1.096 -16.546 1.00 96.06 778 ALA A O 1
ATOM 6050 N N . ILE A 1 779 ? -9.520 -0.903 -16.770 1.00 96.88 779 ILE A N 1
ATOM 6051 C CA . ILE A 1 779 ? -9.897 -0.755 -18.183 1.00 96.88 779 ILE A CA 1
ATOM 6052 C C . ILE A 1 779 ? -11.427 -0.876 -18.295 1.00 96.88 779 ILE A C 1
ATOM 6054 O O . ILE A 1 779 ? -11.974 -1.876 -17.825 1.00 96.88 779 ILE A O 1
ATOM 6058 N N . PRO A 1 780 ? -12.129 0.104 -18.896 1.00 96.81 780 PRO A N 1
ATOM 6059 C CA . PRO A 1 780 ? -13.580 0.028 -19.063 1.00 96.81 780 PRO A CA 1
ATOM 6060 C C . PRO A 1 780 ? -13.958 -1.156 -19.963 1.00 96.81 780 PRO A C 1
ATOM 6062 O O . PRO A 1 780 ? -13.257 -1.451 -20.932 1.00 96.81 780 PRO A O 1
ATOM 6065 N N . GLY A 1 781 ? -15.049 -1.851 -19.632 1.00 96.81 781 GLY A N 1
ATOM 6066 C CA . GLY A 1 781 ? -15.484 -3.073 -20.315 1.00 96.81 781 GLY A CA 1
ATOM 6067 C C . GLY A 1 781 ? -14.869 -4.377 -19.792 1.00 96.81 781 GLY A C 1
ATOM 6068 O O . GLY A 1 781 ? -15.253 -5.443 -20.267 1.00 96.81 781 GLY A O 1
ATOM 6069 N N . PHE A 1 782 ? -13.955 -4.336 -18.812 1.00 97.94 782 PHE A N 1
ATOM 6070 C CA . PHE A 1 782 ? -13.295 -5.525 -18.246 1.00 97.94 782 PHE A CA 1
ATOM 6071 C C . PHE A 1 782 ? -13.525 -5.605 -16.722 1.00 97.94 782 PHE A C 1
ATOM 6073 O O . PHE A 1 782 ? -12.671 -5.164 -15.949 1.00 97.94 782 PHE A O 1
ATOM 6080 N N . PRO A 1 783 ? -14.670 -6.149 -16.263 1.00 98.00 783 PRO A N 1
ATOM 6081 C CA . PRO A 1 783 ? -14.996 -6.236 -14.837 1.00 98.00 783 PRO A CA 1
ATOM 6082 C C . PRO A 1 783 ? -13.996 -7.095 -14.057 1.00 98.00 783 PRO A C 1
ATOM 6084 O O . PRO A 1 783 ? -13.483 -8.085 -14.576 1.00 98.00 783 PRO A O 1
ATOM 6087 N N . ASN A 1 784 ? -13.712 -6.727 -12.806 1.00 98.25 784 ASN A N 1
ATOM 6088 C CA . ASN A 1 784 ? -12.776 -7.421 -11.904 1.00 98.25 784 ASN A CA 1
ATOM 6089 C C . ASN A 1 784 ? -11.356 -7.642 -12.478 1.00 98.25 784 ASN A C 1
ATOM 6091 O O . ASN A 1 784 ? -10.570 -8.413 -11.917 1.00 98.25 784 ASN A O 1
ATOM 6095 N N . LEU A 1 785 ? -11.011 -6.971 -13.583 1.00 98.50 785 LEU A N 1
ATOM 6096 C CA . LEU A 1 785 ? -9.671 -6.942 -14.152 1.00 98.50 785 LEU A CA 1
ATOM 6097 C C . LEU A 1 785 ? -8.935 -5.703 -13.645 1.00 98.50 785 LEU A C 1
ATOM 6099 O O . LEU A 1 785 ? -9.364 -4.573 -13.882 1.00 98.50 785 LEU A O 1
ATOM 6103 N N . PHE A 1 786 ? -7.765 -5.914 -13.050 1.00 98.19 786 PHE A N 1
ATOM 6104 C CA . PHE A 1 786 ? -6.846 -4.833 -12.714 1.00 98.19 786 PHE A CA 1
ATOM 6105 C C . PHE A 1 786 ? -5.494 -5.034 -13.391 1.00 98.19 786 PHE A C 1
ATOM 6107 O O . PHE A 1 786 ? -4.940 -6.130 -13.404 1.00 98.19 786 PHE A O 1
ATOM 6114 N N . THR A 1 787 ? -4.919 -3.969 -13.932 1.00 97.38 787 THR A N 1
ATOM 6115 C CA . THR A 1 787 ? -3.538 -3.942 -14.413 1.00 97.38 787 THR A CA 1
ATOM 6116 C C . THR A 1 787 ? -2.631 -3.348 -13.345 1.00 97.38 787 THR A C 1
ATOM 6118 O O . THR A 1 787 ? -2.999 -2.398 -12.665 1.00 97.38 787 THR A O 1
ATOM 6121 N N . ILE A 1 788 ? -1.406 -3.849 -13.221 1.00 95.81 788 ILE A N 1
ATOM 6122 C CA . ILE A 1 788 ? -0.359 -3.166 -12.454 1.00 95.81 788 ILE A CA 1
ATOM 6123 C C . ILE A 1 788 ? 0.690 -2.685 -13.442 1.00 95.81 788 ILE A C 1
ATOM 6125 O O . ILE A 1 788 ? 1.326 -3.504 -14.104 1.00 95.81 788 ILE A O 1
ATOM 6129 N N . LEU A 1 789 ? 0.885 -1.362 -13.512 1.00 92.44 789 LEU A N 1
ATOM 6130 C CA . LEU A 1 789 ? 1.663 -0.715 -14.577 1.00 92.44 789 LEU A CA 1
ATOM 6131 C C . LEU A 1 789 ? 1.062 -1.012 -15.968 1.00 92.44 789 LEU A C 1
ATOM 6133 O O . LEU A 1 789 ? 1.763 -1.455 -16.877 1.00 92.44 789 LEU A O 1
ATOM 6137 N N . GLY A 1 790 ? -0.251 -0.795 -16.112 1.00 92.44 790 GLY A N 1
ATOM 6138 C CA . GLY A 1 790 ? -0.964 -0.835 -17.394 1.00 92.44 790 GLY A CA 1
ATOM 6139 C C . GLY A 1 790 ? -0.756 0.431 -18.243 1.00 92.44 790 GLY A C 1
ATOM 6140 O O . GLY A 1 790 ? 0.236 1.136 -18.037 1.00 92.44 790 GLY A O 1
ATOM 6141 N N . PRO A 1 791 ? -1.672 0.736 -19.183 1.00 91.81 791 PRO A N 1
ATOM 6142 C CA . PRO A 1 791 ? -1.622 1.948 -20.003 1.00 91.81 791 PRO A CA 1
ATOM 6143 C C . PRO A 1 791 ? -1.390 3.227 -19.199 1.00 91.81 791 PRO A C 1
ATOM 6145 O O . PRO A 1 791 ? -1.915 3.388 -18.096 1.00 91.81 791 PRO A O 1
ATOM 6148 N N . ASN A 1 792 ? -0.628 4.148 -19.776 1.00 87.94 792 ASN A N 1
ATOM 6149 C CA . ASN A 1 792 ? 0.003 5.325 -19.178 1.00 87.94 792 ASN A CA 1
ATOM 6150 C C . ASN A 1 792 ? 1.224 5.012 -18.296 1.00 87.94 792 ASN A C 1
ATOM 6152 O O . ASN A 1 792 ? 1.631 5.836 -17.473 1.00 87.94 792 ASN A O 1
ATOM 6156 N N . SER A 1 793 ? 1.833 3.834 -18.452 1.00 85.44 793 SER A N 1
ATOM 6157 C CA . SER A 1 793 ? 3.075 3.455 -17.772 1.00 85.44 793 SER A CA 1
ATOM 6158 C C . SER A 1 793 ? 4.222 3.254 -18.780 1.00 85.44 793 SER A C 1
ATOM 6160 O O . SER A 1 793 ? 3.985 2.965 -19.947 1.00 85.44 793 SER A O 1
ATOM 6162 N N . PRO A 1 794 ? 5.497 3.382 -18.366 1.00 73.19 794 PRO A N 1
ATOM 6163 C CA . PRO A 1 794 ? 5.982 3.608 -17.007 1.00 73.19 794 PRO A CA 1
ATOM 6164 C C . PRO A 1 794 ? 5.870 5.069 -16.559 1.00 73.19 794 PRO A C 1
ATOM 6166 O O . PRO A 1 794 ? 5.820 5.995 -17.359 1.00 73.19 794 PRO A O 1
ATOM 6169 N N . SER A 1 795 ? 5.974 5.308 -15.254 1.00 71.38 795 SER A N 1
ATOM 6170 C CA . SER A 1 795 ? 6.305 6.645 -14.771 1.00 71.38 795 SER A CA 1
ATOM 6171 C C . SER A 1 795 ? 7.792 6.918 -15.020 1.00 71.38 795 SER A C 1
ATOM 6173 O O . SER A 1 795 ? 8.677 6.222 -14.522 1.00 71.38 795 SER A O 1
ATOM 6175 N N . GLY A 1 796 ? 8.107 7.944 -15.814 1.00 62.19 796 GLY A N 1
ATOM 6176 C CA . GLY A 1 796 ? 9.498 8.333 -16.095 1.00 62.19 796 GLY A CA 1
ATOM 6177 C C . GLY A 1 796 ? 10.249 8.910 -14.884 1.00 62.19 796 GLY A C 1
ATOM 6178 O O . 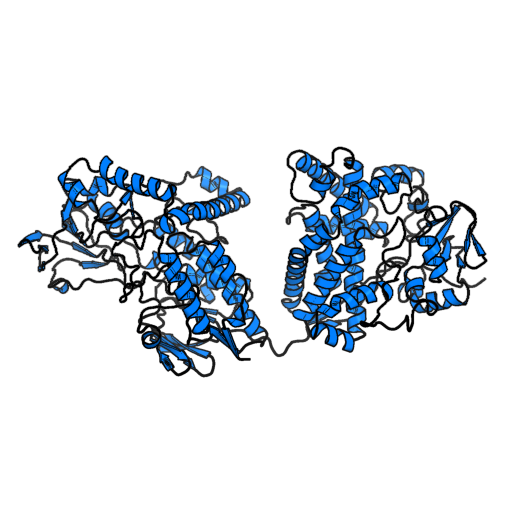GLY A 1 796 ? 11.409 9.296 -15.013 1.00 62.19 796 GLY A O 1
ATOM 617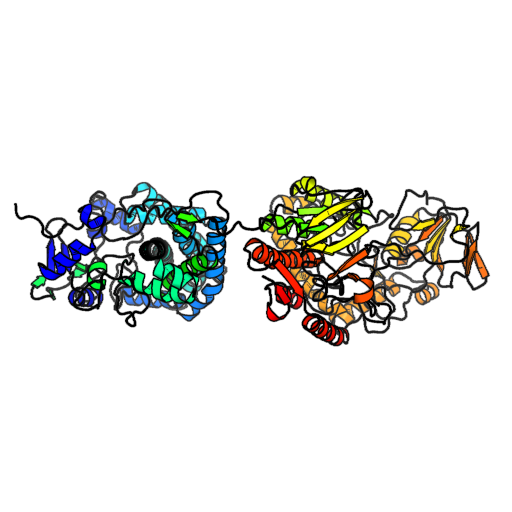9 N N . SER A 1 797 ? 9.583 9.006 -13.733 1.00 64.19 797 SER A N 1
ATOM 6180 C CA . SER A 1 797 ? 9.970 9.834 -12.594 1.00 64.19 797 SER A CA 1
ATOM 6181 C C . SER A 1 797 ? 9.746 9.188 -11.220 1.00 64.19 797 SER A C 1
ATOM 6183 O O . SER A 1 797 ? 10.198 9.751 -10.226 1.00 64.19 797 SER A O 1
ATOM 6185 N N . MET A 1 798 ? 9.084 8.026 -11.134 1.00 75.50 798 MET A N 1
ATOM 6186 C CA . MET A 1 798 ? 8.779 7.361 -9.860 1.00 75.50 798 MET A CA 1
ATOM 6187 C C . MET A 1 798 ? 9.330 5.937 -9.816 1.00 75.50 798 MET A C 1
ATOM 6189 O O . MET A 1 798 ? 9.570 5.302 -10.842 1.00 75.50 798 MET A O 1
ATOM 6193 N N . SER A 1 799 ? 9.517 5.419 -8.602 1.00 81.44 799 SER A N 1
ATOM 6194 C CA . SER A 1 799 ? 9.866 4.012 -8.407 1.00 81.44 799 SER A CA 1
ATOM 6195 C C . SER A 1 799 ? 8.713 3.118 -8.866 1.00 81.44 799 SER A C 1
ATOM 6197 O O . SER A 1 799 ? 7.593 3.240 -8.370 1.00 81.44 799 SER A O 1
ATOM 6199 N N . LEU A 1 800 ? 8.989 2.200 -9.795 1.00 87.44 800 LEU A N 1
ATOM 6200 C CA . LEU A 1 800 ? 7.988 1.258 -10.301 1.00 87.44 800 LEU A CA 1
ATOM 6201 C C . LEU A 1 800 ? 7.521 0.291 -9.204 1.00 87.44 800 LEU A C 1
ATOM 6203 O O . LEU A 1 800 ? 6.356 -0.088 -9.193 1.00 87.44 800 LEU A O 1
ATOM 6207 N N . GLN A 1 801 ? 8.402 -0.049 -8.258 1.00 88.00 801 GLN A N 1
ATOM 6208 C CA . GLN A 1 801 ? 8.079 -0.833 -7.065 1.00 88.00 801 GLN A CA 1
ATOM 6209 C C . GLN A 1 801 ? 7.014 -0.135 -6.224 1.00 88.00 801 GLN A C 1
ATOM 6211 O O . GLN A 1 801 ? 6.031 -0.755 -5.836 1.00 88.00 801 GLN A O 1
ATOM 6216 N N . HIS A 1 802 ? 7.159 1.177 -6.020 1.00 85.75 802 HIS A N 1
ATOM 6217 C CA . HIS A 1 802 ? 6.170 1.952 -5.279 1.00 85.75 802 HIS A CA 1
ATOM 6218 C C . HIS A 1 802 ? 4.810 1.981 -5.986 1.00 85.75 802 HIS A C 1
ATOM 6220 O O . HIS A 1 802 ? 3.786 1.808 -5.333 1.00 85.75 802 HIS A O 1
ATOM 6226 N N . VAL A 1 803 ? 4.797 2.172 -7.311 1.00 89.56 803 VAL A N 1
ATOM 6227 C CA . VAL A 1 803 ? 3.554 2.145 -8.098 1.00 89.56 803 VAL A CA 1
ATOM 6228 C C . VAL A 1 803 ? 2.876 0.778 -7.990 1.00 89.56 803 VAL A C 1
ATOM 6230 O O . VAL A 1 803 ? 1.667 0.719 -7.779 1.00 89.56 803 VAL A O 1
ATOM 6233 N N . ALA A 1 804 ? 3.644 -0.311 -8.078 1.00 93.81 804 ALA A N 1
ATOM 6234 C CA . ALA A 1 804 ? 3.110 -1.663 -7.963 1.00 93.81 804 ALA A CA 1
ATOM 6235 C C . ALA A 1 804 ? 2.514 -1.949 -6.577 1.00 93.81 804 ALA A C 1
ATOM 6237 O O . ALA A 1 804 ? 1.390 -2.433 -6.491 1.00 93.81 804 ALA A O 1
ATOM 6238 N N . GLU A 1 805 ? 3.225 -1.598 -5.502 1.00 92.50 805 GLU A N 1
ATOM 6239 C CA . GLU A 1 805 ? 2.745 -1.763 -4.123 1.00 92.50 805 GLU A CA 1
ATOM 6240 C C . GLU A 1 805 ? 1.474 -0.947 -3.852 1.00 92.50 805 GLU A C 1
ATOM 6242 O O . GLU A 1 805 ? 0.536 -1.451 -3.237 1.00 92.50 805 GLU A O 1
ATOM 6247 N N . LEU A 1 806 ? 1.432 0.304 -4.321 1.00 92.44 806 LEU A N 1
ATOM 6248 C CA . LEU A 1 806 ? 0.280 1.190 -4.155 1.00 92.44 806 LEU A CA 1
ATOM 6249 C C . LEU A 1 806 ? -0.945 0.667 -4.917 1.00 92.44 806 LEU A C 1
ATOM 6251 O O . LEU A 1 806 ? -2.035 0.603 -4.357 1.00 92.44 806 LEU A O 1
ATOM 6255 N N . THR A 1 807 ? -0.754 0.241 -6.168 1.00 95.25 807 THR A N 1
ATOM 6256 C CA . THR A 1 807 ? -1.834 -0.327 -6.990 1.00 95.25 807 THR A CA 1
ATOM 6257 C C . THR A 1 807 ? -2.353 -1.629 -6.381 1.00 95.25 807 THR A C 1
ATOM 6259 O O . THR A 1 807 ? -3.558 -1.829 -6.285 1.00 95.25 807 THR A O 1
ATOM 6262 N N . ALA A 1 808 ? -1.464 -2.498 -5.893 1.00 96.25 808 ALA A N 1
ATOM 6263 C CA . ALA A 1 808 ? -1.872 -3.721 -5.213 1.00 96.25 808 ALA A CA 1
ATOM 6264 C C . ALA A 1 808 ? -2.688 -3.433 -3.942 1.00 96.25 808 ALA A C 1
ATOM 6266 O O . ALA A 1 808 ? -3.700 -4.090 -3.713 1.00 96.25 808 ALA A O 1
ATOM 6267 N N . HIS A 1 809 ? -2.300 -2.431 -3.140 1.00 94.88 809 HIS A N 1
ATOM 6268 C CA . HIS A 1 809 ? -3.074 -2.032 -1.957 1.00 94.88 809 HIS A CA 1
ATOM 6269 C C . HIS A 1 809 ? -4.459 -1.520 -2.344 1.00 94.88 809 HIS A C 1
ATOM 6271 O O . HIS A 1 809 ? -5.441 -1.929 -1.729 1.00 94.88 809 HIS A O 1
ATOM 6277 N N . TYR A 1 810 ? -4.549 -0.704 -3.392 1.00 95.81 810 TYR A N 1
ATOM 6278 C CA . TYR A 1 810 ? -5.824 -0.236 -3.928 1.00 95.81 810 TYR A CA 1
ATOM 6279 C C . TYR A 1 810 ? -6.756 -1.401 -4.297 1.00 95.81 810 TYR A C 1
ATOM 6281 O O . TYR A 1 810 ? -7.912 -1.431 -3.878 1.00 95.81 810 TYR A O 1
ATOM 6289 N N . VAL A 1 811 ? -6.233 -2.424 -4.984 1.00 97.06 811 VAL A N 1
ATOM 6290 C CA . VAL A 1 811 ? -7.002 -3.627 -5.347 1.00 97.06 811 VAL A CA 1
ATOM 6291 C C . VAL A 1 811 ? -7.522 -4.377 -4.112 1.00 97.06 811 VAL A C 1
ATOM 6293 O O . VAL A 1 811 ? -8.634 -4.900 -4.150 1.00 97.06 811 VAL A O 1
ATOM 6296 N N . THR A 1 812 ? -6.802 -4.379 -2.980 1.00 95.56 812 THR A N 1
ATOM 6297 C CA . THR A 1 812 ? -7.309 -5.022 -1.747 1.00 95.56 812 THR A CA 1
ATOM 6298 C C . THR A 1 812 ? -8.602 -4.405 -1.222 1.00 95.56 812 THR A C 1
ATOM 6300 O O . THR A 1 812 ? -9.372 -5.115 -0.581 1.00 95.56 812 THR A O 1
ATOM 6303 N N . GLY A 1 813 ? -8.870 -3.121 -1.488 1.00 93.50 813 GLY A N 1
ATOM 6304 C CA . GLY A 1 813 ? -10.142 -2.488 -1.129 1.00 93.50 813 GLY A CA 1
ATOM 6305 C C . GLY A 1 813 ? -11.322 -3.181 -1.811 1.00 93.50 813 GLY A C 1
ATOM 6306 O O . GLY A 1 813 ? -12.264 -3.599 -1.145 1.00 93.50 813 GLY A O 1
ATOM 6307 N N . TRP A 1 814 ? -11.213 -3.414 -3.119 1.00 96.19 814 TRP A N 1
ATOM 6308 C CA . TRP A 1 814 ? -12.230 -4.119 -3.905 1.00 96.19 814 TRP A CA 1
ATOM 6309 C C . TRP A 1 814 ? -12.371 -5.591 -3.513 1.00 96.19 814 TRP A C 1
ATOM 6311 O O . TRP A 1 814 ? -13.487 -6.087 -3.369 1.00 96.19 814 TRP A O 1
ATOM 6321 N N . LEU A 1 815 ? -11.251 -6.276 -3.264 1.00 95.88 815 LEU A N 1
ATOM 6322 C CA . LEU A 1 815 ? -11.267 -7.669 -2.807 1.00 95.88 815 LEU A CA 1
ATOM 6323 C C . LEU A 1 815 ? -11.977 -7.828 -1.454 1.00 95.88 815 LEU A C 1
ATOM 6325 O O . LEU A 1 815 ? -12.678 -8.818 -1.251 1.00 95.88 815 LEU A O 1
ATOM 6329 N N . ARG A 1 816 ? -11.820 -6.865 -0.530 1.00 92.75 816 ARG A N 1
ATOM 6330 C CA . ARG A 1 816 ? -12.523 -6.878 0.767 1.00 92.75 816 ARG A CA 1
ATOM 6331 C C . ARG A 1 816 ? -14.031 -6.762 0.567 1.00 92.75 816 ARG A C 1
ATOM 6333 O O . ARG A 1 816 ? -14.752 -7.630 1.037 1.00 92.75 816 ARG A O 1
ATOM 6340 N N . ARG A 1 817 ? -14.481 -5.791 -0.230 1.00 91.56 817 ARG A N 1
ATOM 6341 C CA . ARG A 1 817 ? -15.910 -5.600 -0.538 1.00 91.56 817 ARG A CA 1
ATOM 6342 C C . ARG A 1 817 ? -16.535 -6.827 -1.201 1.00 91.56 817 ARG A C 1
ATOM 6344 O O . ARG A 1 817 ? -17.650 -7.210 -0.864 1.00 91.56 817 ARG A O 1
ATOM 6351 N N . PHE A 1 818 ? -15.805 -7.496 -2.096 1.00 93.25 818 PHE A N 1
ATOM 6352 C CA . PHE A 1 818 ? -16.261 -8.760 -2.678 1.00 93.25 818 PHE A CA 1
ATOM 6353 C C . PHE A 1 818 ? -16.350 -9.885 -1.637 1.00 93.25 818 PHE A C 1
ATOM 6355 O O . PHE A 1 818 ? -17.350 -10.603 -1.588 1.00 93.25 818 PHE A O 1
ATOM 6362 N N . ARG A 1 819 ? -15.322 -10.040 -0.790 1.00 90.62 819 ARG A N 1
ATOM 6363 C CA . ARG A 1 819 ? -15.302 -11.020 0.311 1.00 90.62 819 ARG A CA 1
ATOM 6364 C C . ARG A 1 819 ? -16.463 -10.814 1.279 1.00 90.62 819 ARG A C 1
ATOM 6366 O O . ARG A 1 819 ? -17.065 -11.791 1.719 1.00 90.62 819 ARG A O 1
ATOM 6373 N N . ASP A 1 820 ? -16.777 -9.559 1.571 1.00 84.75 820 ASP A N 1
ATOM 6374 C CA . ASP A 1 820 ? -17.839 -9.159 2.492 1.00 84.75 820 ASP A CA 1
ATOM 6375 C C . ASP A 1 820 ? -19.235 -9.202 1.831 1.00 84.75 820 ASP A C 1
ATOM 6377 O O . ASP A 1 820 ? -20.244 -8.970 2.489 1.00 84.75 820 ASP A O 1
ATOM 6381 N N . GLY A 1 821 ? -19.311 -9.574 0.545 1.00 85.69 821 GLY A N 1
ATOM 6382 C CA . GLY A 1 821 ? -20.564 -9.758 -0.187 1.00 85.69 821 GLY A CA 1
ATOM 6383 C C . GLY A 1 821 ? -21.236 -8.457 -0.627 1.00 85.69 821 GLY A C 1
ATOM 6384 O O . GLY A 1 821 ? -22.369 -8.504 -1.093 1.00 85.69 821 GLY A O 1
ATOM 6385 N N . GLU A 1 822 ? -20.552 -7.316 -0.511 1.00 88.06 822 GLU A N 1
ATOM 6386 C CA . GLU A 1 822 ? -21.065 -6.010 -0.942 1.00 88.06 822 GLU A CA 1
ATOM 6387 C C . GLU A 1 822 ? -21.148 -5.892 -2.465 1.00 88.06 822 GLU A C 1
ATOM 6389 O O . GLU A 1 822 ? -22.001 -5.176 -2.987 1.00 88.06 822 GLU A O 1
ATOM 6394 N N . ILE A 1 823 ? -20.233 -6.569 -3.170 1.00 92.75 823 ILE A N 1
ATOM 6395 C CA . ILE A 1 823 ? -20.149 -6.557 -4.629 1.00 92.75 823 ILE A CA 1
ATOM 6396 C C . ILE A 1 823 ? -19.896 -7.957 -5.200 1.00 92.75 823 ILE A C 1
ATOM 6398 O O . ILE A 1 823 ? -19.271 -8.817 -4.576 1.00 92.75 823 ILE A O 1
ATOM 6402 N N . THR A 1 824 ? -20.350 -8.177 -6.427 1.00 92.81 824 THR A N 1
ATOM 6403 C CA . THR A 1 824 ? -20.018 -9.319 -7.291 1.00 92.81 824 THR A CA 1
ATOM 6404 C C . THR A 1 824 ? -19.084 -8.908 -8.427 1.00 92.81 824 THR A C 1
ATOM 6406 O O . THR A 1 824 ? -18.200 -9.680 -8.798 1.00 92.81 824 THR A O 1
ATOM 6409 N N . ALA A 1 825 ? -19.219 -7.681 -8.933 1.00 95.88 825 ALA A N 1
ATOM 6410 C CA . ALA A 1 825 ? -18.325 -7.129 -9.937 1.00 95.88 825 ALA A CA 1
ATOM 6411 C C . ALA A 1 825 ? -18.060 -5.633 -9.719 1.00 95.88 825 ALA A C 1
ATOM 6413 O O . ALA A 1 825 ? -18.913 -4.890 -9.230 1.00 95.88 825 ALA A O 1
ATOM 6414 N N . VAL A 1 826 ? -16.862 -5.208 -10.116 1.00 97.19 826 VAL A N 1
ATOM 6415 C CA . VAL A 1 826 ? -16.420 -3.814 -10.178 1.00 97.19 826 VAL A CA 1
ATOM 6416 C C . VAL A 1 826 ? -15.825 -3.528 -11.558 1.00 97.19 826 VAL A C 1
ATOM 6418 O O . VAL A 1 826 ? -14.914 -4.220 -12.014 1.00 97.19 826 VAL A O 1
ATOM 6421 N N . GLU A 1 827 ? -16.333 -2.500 -12.234 1.00 97.31 827 GLU A N 1
ATOM 6422 C CA . GLU A 1 827 ? -15.876 -2.074 -13.563 1.00 97.31 827 GLU A CA 1
ATOM 6423 C C . GLU A 1 827 ? -15.708 -0.550 -13.586 1.00 97.31 827 GLU A C 1
ATOM 6425 O O . GLU A 1 827 ? -16.625 0.177 -13.213 1.00 97.31 827 GLU A O 1
ATOM 6430 N N . ILE A 1 828 ? -14.548 -0.042 -14.016 1.00 97.38 828 ILE A N 1
ATOM 6431 C CA . ILE A 1 828 ? -14.357 1.409 -14.171 1.00 97.38 828 ILE A CA 1
ATOM 6432 C C . ILE A 1 828 ? -15.245 1.939 -15.303 1.00 97.38 828 ILE A C 1
ATOM 6434 O O . ILE A 1 828 ? -15.368 1.315 -16.359 1.00 97.38 828 ILE A O 1
ATOM 6438 N N . THR A 1 829 ? -15.845 3.110 -15.111 1.00 96.81 829 THR A N 1
ATOM 6439 C CA . THR A 1 829 ? -16.684 3.734 -16.139 1.00 96.81 829 THR A CA 1
ATOM 6440 C C . THR A 1 829 ? -15.868 4.301 -17.309 1.00 96.81 829 THR A C 1
ATOM 6442 O O . THR A 1 829 ? -14.716 4.735 -17.176 1.00 96.81 829 THR A O 1
ATOM 6445 N N . GLU A 1 830 ? -16.506 4.359 -18.481 1.00 95.94 830 GLU A N 1
ATOM 6446 C CA . GLU A 1 830 ? -15.998 5.092 -19.649 1.00 95.94 830 GLU A CA 1
ATOM 6447 C C . GLU A 1 830 ? -15.780 6.577 -19.334 1.00 95.94 830 GLU A C 1
ATOM 6449 O O . GLU A 1 830 ? -14.765 7.158 -19.711 1.00 95.94 830 GLU A O 1
ATOM 6454 N N . GLU A 1 831 ? -16.701 7.190 -18.587 1.00 96.25 831 GLU A N 1
ATOM 6455 C CA . GLU A 1 831 ? -16.632 8.602 -18.213 1.00 96.25 831 GLU A CA 1
ATOM 6456 C C . GLU A 1 831 ? -15.401 8.917 -17.353 1.00 96.25 831 GLU A C 1
ATOM 6458 O O . GLU A 1 831 ? -14.648 9.840 -17.673 1.00 96.25 831 GLU A O 1
ATOM 6463 N N . ALA A 1 832 ? -15.148 8.131 -16.299 1.00 95.88 832 ALA A N 1
ATOM 6464 C CA . ALA A 1 832 ? -13.967 8.310 -15.457 1.00 95.88 832 ALA A CA 1
ATOM 6465 C C . ALA A 1 832 ? -12.668 8.113 -16.253 1.00 95.88 832 ALA A C 1
ATOM 6467 O O . ALA A 1 832 ? -11.697 8.850 -16.053 1.00 95.88 832 ALA A O 1
ATOM 6468 N N . THR A 1 833 ? -12.658 7.157 -17.186 1.00 95.44 833 THR A N 1
ATOM 6469 C CA . THR A 1 833 ? -11.509 6.899 -18.065 1.00 95.44 833 THR A CA 1
ATOM 6470 C C . THR A 1 833 ? -11.257 8.063 -19.028 1.00 95.44 833 THR A C 1
ATOM 6472 O O . THR A 1 833 ? -10.113 8.492 -19.170 1.00 95.44 833 THR A O 1
ATOM 6475 N N . ASN A 1 834 ? -12.303 8.624 -19.641 1.00 94.62 834 ASN A N 1
ATOM 6476 C CA . ASN A 1 834 ? -12.192 9.757 -20.567 1.00 94.62 834 ASN A CA 1
ATOM 6477 C C . ASN A 1 834 ? -11.759 11.041 -19.852 1.00 94.62 834 ASN A C 1
ATOM 6479 O O . ASN A 1 834 ? -10.823 11.700 -20.294 1.00 94.62 834 ASN A O 1
ATOM 6483 N N . ARG A 1 835 ? -12.350 11.341 -18.688 1.00 94.81 835 ARG A N 1
ATOM 6484 C CA . ARG A 1 835 ? -11.932 12.473 -17.849 1.00 94.81 835 ARG A CA 1
ATOM 6485 C C . ARG A 1 835 ? -10.457 12.368 -17.458 1.00 94.81 835 ARG A C 1
ATOM 6487 O O . ARG A 1 835 ? -9.732 13.358 -17.470 1.00 94.81 835 ARG A O 1
ATOM 6494 N N . PHE A 1 836 ? -9.997 11.161 -17.129 1.00 94.06 836 PHE A N 1
ATOM 6495 C CA . PHE A 1 836 ? -8.588 10.924 -16.837 1.00 94.06 836 PHE A CA 1
ATOM 6496 C C . PHE A 1 836 ? -7.690 11.096 -18.076 1.00 94.06 836 PHE A C 1
ATOM 6498 O O . PHE A 1 836 ? -6.588 11.628 -17.956 1.00 94.06 836 PHE A O 1
ATOM 6505 N N . ALA A 1 837 ? -8.145 10.694 -19.264 1.00 92.31 837 ALA A N 1
ATOM 6506 C CA . ALA A 1 837 ? -7.410 10.918 -20.509 1.00 92.31 837 ALA A CA 1
ATOM 6507 C C . ALA A 1 837 ? -7.260 12.418 -20.835 1.00 92.31 837 ALA A C 1
ATOM 6509 O O . ALA A 1 837 ? -6.173 12.853 -21.223 1.00 92.31 837 ALA A O 1
ATOM 6510 N N . ASP A 1 838 ? -8.299 13.222 -20.599 1.00 93.00 838 ASP A N 1
ATOM 6511 C CA . ASP A 1 838 ? -8.241 14.681 -20.760 1.00 93.00 838 ASP A CA 1
ATOM 6512 C C . ASP A 1 838 ? -7.227 15.320 -19.793 1.00 93.00 838 ASP A C 1
ATOM 6514 O O . ASP A 1 838 ? -6.397 16.146 -20.193 1.00 93.00 838 ASP A O 1
ATOM 6518 N N . ASP A 1 839 ? -7.229 14.872 -18.532 1.00 93.56 839 ASP A N 1
ATOM 6519 C CA . ASP A 1 839 ? -6.244 15.250 -17.512 1.00 93.56 839 ASP A CA 1
ATOM 6520 C C . ASP A 1 839 ? -4.802 14.951 -17.986 1.00 93.56 839 ASP A C 1
ATOM 6522 O O . ASP A 1 839 ? -3.902 15.789 -17.841 1.00 93.56 839 ASP A O 1
ATOM 6526 N N . ILE A 1 840 ? -4.566 13.761 -18.561 1.00 92.44 840 ILE A N 1
ATOM 6527 C CA . ILE A 1 840 ? -3.264 13.351 -19.117 1.00 92.44 840 ILE A CA 1
ATOM 6528 C C . ILE A 1 840 ? -2.853 14.274 -20.266 1.00 92.44 840 ILE A C 1
ATOM 6530 O O . ILE A 1 840 ? -1.719 14.765 -20.278 1.00 92.44 840 ILE A O 1
ATOM 6534 N N . ALA A 1 841 ? -3.759 14.536 -21.209 1.00 90.75 841 ALA A N 1
ATOM 6535 C CA . ALA A 1 841 ? -3.485 15.348 -22.390 1.00 90.75 841 ALA A CA 1
ATOM 6536 C C . ALA A 1 841 ? -3.039 16.774 -22.024 1.00 90.75 841 ALA A C 1
ATOM 6538 O O . ALA A 1 841 ? -2.075 17.291 -22.600 1.00 90.75 841 ALA A O 1
ATOM 6539 N N . GLU A 1 842 ? -3.677 17.401 -21.031 1.00 92.44 842 GLU A N 1
ATOM 6540 C CA . GLU A 1 842 ? -3.273 18.723 -20.539 1.00 92.44 842 GLU A CA 1
ATOM 6541 C C . GLU A 1 842 ? -1.921 18.665 -19.813 1.00 92.44 842 GLU A C 1
ATOM 6543 O O . GLU A 1 842 ? -1.013 19.458 -20.089 1.00 92.44 842 GLU A O 1
ATOM 6548 N N . ALA A 1 843 ? -1.739 17.684 -18.925 1.00 91.94 843 ALA A N 1
ATOM 6549 C CA . ALA A 1 843 ? -0.513 17.533 -18.148 1.00 91.94 843 ALA A CA 1
ATOM 6550 C C . ALA A 1 843 ? 0.716 17.172 -18.997 1.00 91.94 843 ALA A C 1
ATOM 6552 O O . ALA A 1 843 ? 1.846 17.458 -18.589 1.00 91.94 843 ALA A O 1
ATOM 6553 N N . MET A 1 844 ? 0.521 16.594 -20.186 1.00 92.00 844 MET A N 1
ATOM 6554 C CA . MET A 1 844 ? 1.597 16.237 -21.111 1.00 92.00 844 MET A CA 1
ATOM 6555 C C . MET A 1 844 ? 2.233 17.460 -21.795 1.00 92.00 844 MET A C 1
ATOM 6557 O O . MET A 1 844 ? 3.416 17.428 -22.149 1.00 92.00 844 MET A O 1
ATOM 6561 N N . ARG A 1 845 ? 1.496 18.572 -21.939 1.00 91.44 845 ARG A N 1
ATOM 6562 C CA . ARG A 1 845 ? 1.936 19.779 -22.669 1.00 91.44 845 ARG A CA 1
ATOM 6563 C C . ARG A 1 845 ? 3.278 20.367 -22.197 1.00 91.44 845 ARG A C 1
ATOM 6565 O O . ARG A 1 845 ? 4.137 20.589 -23.052 1.00 91.44 845 ARG A O 1
ATOM 6572 N N . PRO A 1 846 ? 3.519 20.623 -20.892 1.00 91.25 846 PRO A N 1
ATOM 6573 C CA . PRO A 1 846 ? 4.775 21.214 -20.406 1.00 91.25 846 PRO A CA 1
ATOM 6574 C C . PRO A 1 846 ? 5.952 20.225 -20.302 1.00 91.25 846 PRO A C 1
ATOM 6576 O O . PRO A 1 846 ? 7.083 20.630 -19.966 1.00 91.25 846 PRO A O 1
ATOM 6579 N N . THR A 1 847 ? 5.701 18.937 -20.551 1.00 91.88 847 THR A N 1
ATOM 6580 C CA . THR A 1 847 ? 6.691 17.873 -20.372 1.00 91.88 847 THR A CA 1
ATOM 6581 C C . THR A 1 847 ? 7.805 17.960 -21.412 1.00 91.88 847 THR A C 1
ATOM 6583 O O . THR A 1 847 ? 7.664 18.532 -22.492 1.00 91.88 847 THR A O 1
ATOM 6586 N N . VAL A 1 848 ? 8.961 17.379 -21.092 1.00 91.19 848 VAL A N 1
ATOM 6587 C CA . VAL A 1 848 ? 10.064 17.269 -22.057 1.00 91.19 848 VAL A CA 1
ATOM 6588 C C . VAL A 1 848 ? 9.747 16.276 -23.182 1.00 91.19 848 VAL A C 1
ATOM 6590 O O . VAL A 1 848 ? 10.325 16.384 -24.261 1.00 91.19 848 VAL A O 1
ATOM 6593 N N . TRP A 1 849 ? 8.832 15.332 -22.952 1.00 90.75 849 TRP A N 1
ATOM 6594 C CA . TRP A 1 849 ? 8.431 14.314 -23.926 1.00 90.75 849 TRP A CA 1
ATOM 6595 C C . TRP A 1 849 ? 7.697 14.931 -25.123 1.00 90.75 849 TRP A C 1
ATOM 6597 O O . TRP A 1 849 ? 7.899 14.497 -26.253 1.00 90.75 849 TRP A O 1
ATOM 6607 N N . ASN A 1 850 ? 6.974 16.032 -24.904 1.00 89.00 850 ASN A N 1
ATOM 6608 C CA . ASN A 1 850 ? 6.263 16.774 -25.945 1.00 89.00 850 ASN A CA 1
ATOM 6609 C C . ASN A 1 850 ? 7.136 17.816 -26.689 1.00 89.00 850 ASN A C 1
ATOM 6611 O O . ASN A 1 850 ? 6.640 18.815 -27.202 1.00 89.00 850 ASN A O 1
ATOM 6615 N N . THR A 1 851 ? 8.465 17.633 -26.732 1.00 88.56 851 THR A N 1
ATOM 6616 C CA . THR A 1 851 ? 9.399 18.578 -27.394 1.00 88.56 851 THR A CA 1
ATOM 6617 C C . THR A 1 851 ? 9.885 18.122 -28.776 1.00 88.56 851 THR A C 1
ATOM 6619 O O . THR A 1 851 ? 10.854 18.675 -29.297 1.00 88.56 851 THR A O 1
ATOM 6622 N N . GLY A 1 852 ? 9.218 17.130 -29.381 1.00 82.00 852 GLY A N 1
ATOM 6623 C CA . GLY A 1 852 ? 9.449 16.717 -30.772 1.00 82.00 852 GLY A CA 1
ATOM 6624 C C . GLY A 1 852 ? 10.494 15.612 -30.977 1.00 82.00 852 GLY A C 1
ATOM 6625 O O . GLY A 1 852 ? 11.148 15.576 -32.017 1.00 82.00 852 GLY A O 1
ATOM 6626 N N . CYS A 1 853 ? 10.700 14.713 -30.007 1.00 84.12 853 CYS A N 1
ATOM 6627 C CA . CYS A 1 853 ? 11.474 13.486 -30.238 1.00 84.12 853 CYS A CA 1
ATOM 6628 C C . CYS A 1 853 ? 10.573 12.305 -30.613 1.00 84.12 853 CYS A C 1
ATOM 6630 O O . CYS A 1 853 ? 9.409 12.266 -30.252 1.00 84.12 853 CYS A O 1
ATOM 6632 N N . ASN A 1 854 ? 11.152 11.294 -31.264 1.00 82.62 854 ASN A N 1
ATOM 6633 C CA . ASN A 1 854 ? 10.501 10.002 -31.490 1.00 82.62 854 ASN A CA 1
ATOM 6634 C C . ASN A 1 854 ? 10.941 8.993 -30.408 1.00 82.62 854 ASN A C 1
ATOM 6636 O O . ASN A 1 854 ? 12.138 8.714 -30.286 1.00 82.62 854 ASN A O 1
ATOM 6640 N N . SER A 1 855 ? 10.015 8.454 -29.619 1.00 84.44 855 SER A N 1
ATOM 6641 C CA . SER A 1 855 ? 10.276 7.484 -28.543 1.00 84.44 855 SER A CA 1
ATOM 6642 C C . SER A 1 855 ? 9.301 6.312 -28.633 1.00 84.44 855 SER A C 1
ATOM 6644 O O . SER A 1 855 ? 8.222 6.458 -29.182 1.00 84.44 855 SER A O 1
ATOM 6646 N N . TRP A 1 856 ? 9.624 5.191 -27.990 1.00 84.31 856 TRP A N 1
ATOM 6647 C CA . TRP A 1 856 ? 8.677 4.081 -27.793 1.00 84.31 856 TRP A CA 1
ATOM 6648 C C . TRP A 1 856 ? 7.511 4.437 -26.853 1.00 84.31 856 TRP A C 1
ATOM 6650 O O . TRP A 1 856 ? 6.692 3.587 -26.560 1.00 84.31 856 TRP A O 1
ATOM 6660 N N . TYR A 1 857 ? 7.469 5.673 -26.346 1.00 86.19 857 TYR A N 1
ATOM 6661 C CA . TYR A 1 857 ? 6.340 6.212 -25.591 1.00 86.19 857 TYR A CA 1
ATOM 6662 C C . TYR A 1 857 ? 5.156 6.586 -26.485 1.00 86.19 857 TYR A C 1
ATOM 6664 O O . TYR A 1 857 ? 4.062 6.760 -25.970 1.00 86.19 857 TYR A O 1
ATOM 6672 N N . PHE A 1 858 ? 5.389 6.794 -27.783 1.00 84.00 858 PHE A N 1
ATOM 6673 C CA . PHE A 1 858 ? 4.342 7.194 -28.713 1.00 84.00 858 PHE A CA 1
ATOM 6674 C C . PHE A 1 858 ? 3.592 5.954 -29.191 1.00 84.00 858 PHE A C 1
ATOM 6676 O O . PHE A 1 858 ? 4.198 5.090 -29.825 1.00 84.00 858 PHE A O 1
ATOM 6683 N N . ALA A 1 859 ? 2.294 5.909 -28.901 1.00 78.69 859 ALA A N 1
ATOM 6684 C CA . ALA A 1 859 ? 1.372 4.972 -29.519 1.00 78.69 859 ALA A CA 1
ATOM 6685 C C . ALA A 1 859 ? 1.127 5.348 -30.995 1.00 78.69 859 ALA A C 1
ATOM 6687 O O . ALA A 1 859 ? 1.543 6.414 -31.460 1.00 78.69 859 ALA A O 1
ATOM 6688 N N . ASP A 1 860 ? 0.458 4.466 -31.741 1.00 72.81 860 ASP A N 1
ATOM 6689 C CA . ASP A 1 860 ? 0.282 4.588 -33.197 1.00 72.81 860 ASP A CA 1
ATOM 6690 C C . ASP A 1 860 ? -0.476 5.861 -33.633 1.00 72.81 860 ASP A C 1
ATOM 6692 O O . ASP A 1 860 ? -0.301 6.343 -34.751 1.00 72.81 860 ASP A O 1
ATOM 6696 N N . ASP A 1 861 ? -1.274 6.450 -32.743 1.00 70.62 861 ASP A N 1
ATOM 6697 C CA . ASP A 1 861 ? -2.013 7.705 -32.928 1.00 70.62 861 ASP A CA 1
ATOM 6698 C C . ASP A 1 861 ? -1.220 8.961 -32.498 1.00 70.62 861 ASP A C 1
ATOM 6700 O O . ASP A 1 861 ? -1.768 10.064 -32.448 1.00 70.62 861 ASP A O 1
ATOM 6704 N N . ASN A 1 862 ? 0.077 8.811 -32.203 1.00 73.44 862 ASN A N 1
ATOM 6705 C CA . ASN A 1 862 ? 0.962 9.808 -31.593 1.00 73.44 862 ASN A CA 1
ATOM 6706 C C . ASN A 1 862 ? 0.604 10.215 -30.147 1.00 73.44 862 ASN A C 1
ATOM 6708 O O . ASN A 1 862 ? 1.183 11.184 -29.639 1.00 73.44 862 ASN A O 1
ATOM 6712 N N . HIS A 1 863 ? -0.275 9.489 -29.448 1.00 82.50 863 HIS A N 1
ATOM 6713 C CA . HIS A 1 863 ? -0.474 9.672 -28.010 1.00 82.50 863 HIS A CA 1
ATOM 6714 C C . HIS A 1 863 ? 0.788 9.276 -27.228 1.00 82.50 863 HIS A C 1
ATOM 6716 O O . HIS A 1 863 ? 1.417 8.256 -27.511 1.00 82.50 863 HIS A O 1
ATOM 6722 N N . ILE A 1 864 ? 1.164 10.067 -26.218 1.00 86.25 864 ILE A N 1
ATOM 6723 C CA . ILE A 1 864 ? 2.299 9.756 -25.338 1.00 86.25 864 ILE A CA 1
ATOM 6724 C C . ILE A 1 864 ? 1.794 8.922 -24.157 1.00 86.25 864 ILE A C 1
ATOM 6726 O O . ILE A 1 864 ? 1.221 9.447 -23.208 1.00 86.25 864 ILE A O 1
ATOM 6730 N N . ASP A 1 865 ? 2.073 7.625 -24.199 1.00 88.25 865 ASP A N 1
ATOM 6731 C CA . ASP A 1 865 ? 1.651 6.616 -23.227 1.00 88.25 865 ASP A CA 1
ATOM 6732 C C . ASP A 1 865 ? 2.547 6.633 -21.971 1.00 88.25 865 ASP A C 1
ATOM 6734 O O . ASP A 1 865 ? 3.397 5.768 -21.755 1.00 88.25 865 ASP A O 1
ATOM 6738 N N . LEU A 1 866 ? 2.430 7.692 -21.164 1.00 89.56 866 LEU A N 1
ATOM 6739 C CA . LEU A 1 866 ? 3.213 7.900 -19.942 1.00 89.56 866 LEU A CA 1
ATOM 6740 C C . LEU A 1 866 ? 2.397 8.587 -18.855 1.00 89.56 866 LEU A C 1
ATOM 6742 O O . LEU A 1 866 ? 1.450 9.311 -19.131 1.00 89.56 866 LEU A O 1
ATOM 6746 N N . TRP A 1 867 ? 2.867 8.458 -17.616 1.00 90.50 867 TRP A N 1
ATOM 6747 C CA . TRP A 1 867 ? 2.339 9.185 -16.468 1.00 90.50 867 TRP A CA 1
ATOM 6748 C C . TRP A 1 867 ? 2.987 10.582 -16.347 1.00 90.50 867 TRP A C 1
ATOM 6750 O O . TRP A 1 867 ? 4.171 10.667 -15.989 1.00 90.50 867 TRP A O 1
ATOM 6760 N N . PRO A 1 868 ? 2.252 11.690 -16.589 1.00 90.31 868 PRO A N 1
ATOM 6761 C CA . PRO A 1 868 ? 2.784 13.051 -16.570 1.00 90.31 868 PRO A CA 1
ATOM 6762 C C . PRO A 1 868 ? 2.660 13.751 -15.210 1.00 90.31 868 PRO A C 1
ATOM 6764 O O . PRO A 1 868 ? 3.066 14.908 -15.077 1.00 90.31 868 PRO A O 1
ATOM 6767 N N . PHE A 1 869 ? 2.121 13.079 -14.189 1.00 88.19 869 PHE A N 1
ATOM 6768 C CA . PHE A 1 869 ? 1.924 13.659 -12.861 1.00 88.19 869 PHE A CA 1
ATOM 6769 C C . PHE A 1 869 ? 3.032 13.280 -11.875 1.00 88.19 869 PHE A C 1
ATOM 6771 O O . PHE A 1 869 ? 3.921 12.472 -12.152 1.00 88.19 869 PHE A O 1
ATOM 6778 N N . ASP A 1 870 ? 2.974 13.880 -10.688 1.00 83.44 870 ASP A N 1
ATOM 6779 C CA . ASP A 1 870 ? 3.828 13.500 -9.573 1.00 83.44 870 ASP A CA 1
ATOM 6780 C C . ASP A 1 870 ? 3.290 12.272 -8.822 1.00 83.44 870 ASP A C 1
ATOM 6782 O O . ASP A 1 870 ? 2.203 11.745 -9.086 1.00 83.44 870 ASP A O 1
ATOM 6786 N N . ARG A 1 871 ? 4.090 11.816 -7.860 1.00 82.62 871 ARG A N 1
ATOM 6787 C CA . ARG A 1 871 ? 3.745 10.716 -6.964 1.00 82.62 871 ARG A CA 1
ATOM 6788 C C . ARG A 1 871 ? 2.550 11.024 -6.080 1.00 82.62 871 ARG A C 1
ATOM 6790 O O . ARG A 1 871 ? 1.742 10.135 -5.839 1.00 82.62 871 ARG A O 1
ATOM 6797 N N . LYS A 1 872 ? 2.421 12.270 -5.618 1.00 84.00 872 LYS A N 1
ATOM 6798 C CA . LYS A 1 872 ? 1.328 12.678 -4.735 1.00 84.00 872 LYS A CA 1
ATOM 6799 C C . LYS A 1 872 ? -0.020 12.475 -5.423 1.00 84.00 872 LYS A C 1
ATOM 6801 O O . LYS A 1 872 ? -0.911 11.910 -4.801 1.00 84.00 872 LYS A O 1
ATOM 6806 N N . ARG A 1 873 ? -0.151 12.860 -6.700 1.00 87.69 873 ARG A N 1
ATOM 6807 C CA . ARG A 1 873 ? -1.370 12.641 -7.493 1.00 87.69 873 ARG A CA 1
ATOM 6808 C C . ARG A 1 873 ? -1.722 11.158 -7.573 1.00 87.69 873 ARG A C 1
ATOM 6810 O O . ARG A 1 873 ? -2.861 10.816 -7.284 1.00 87.69 873 ARG A O 1
ATOM 6817 N N . LEU A 1 874 ? -0.752 10.295 -7.890 1.00 88.19 874 LEU A N 1
ATOM 6818 C CA . LEU A 1 874 ? -0.986 8.848 -7.956 1.00 88.19 874 LEU A CA 1
ATOM 6819 C C . LEU A 1 874 ? -1.414 8.281 -6.596 1.00 88.19 874 LEU A C 1
ATOM 6821 O O . LEU A 1 874 ? -2.387 7.542 -6.522 1.00 88.19 874 LEU A O 1
ATOM 6825 N N . THR A 1 875 ? -0.718 8.655 -5.515 1.00 87.62 875 THR A N 1
ATOM 6826 C CA . THR A 1 875 ? -1.074 8.235 -4.152 1.00 87.62 875 THR A CA 1
ATOM 6827 C C . THR A 1 875 ? -2.490 8.665 -3.802 1.00 87.62 875 THR A C 1
ATOM 6829 O O . THR A 1 875 ? -3.275 7.821 -3.396 1.00 87.62 875 THR A O 1
ATOM 6832 N N . THR A 1 876 ? -2.855 9.930 -4.020 1.00 88.88 876 THR A N 1
ATOM 6833 C CA . THR A 1 876 ? -4.217 10.413 -3.755 1.00 88.88 876 THR A CA 1
ATOM 6834 C C . THR A 1 876 ? -5.270 9.632 -4.542 1.00 88.88 876 THR A C 1
ATOM 6836 O O . THR A 1 876 ? -6.285 9.268 -3.964 1.00 88.88 876 THR A O 1
ATOM 6839 N N . MET A 1 877 ? -5.026 9.328 -5.821 1.00 89.31 877 MET A N 1
ATOM 6840 C CA . MET A 1 877 ? -5.979 8.570 -6.644 1.00 89.31 877 MET A CA 1
ATOM 6841 C C . MET A 1 877 ? -6.153 7.109 -6.206 1.00 89.31 877 MET A C 1
ATOM 6843 O O . MET A 1 877 ? -7.207 6.535 -6.443 1.00 89.31 877 MET A O 1
ATOM 6847 N N . LEU A 1 878 ? -5.130 6.508 -5.591 1.00 90.75 878 LEU A N 1
ATOM 6848 C CA . LEU A 1 878 ? -5.103 5.088 -5.217 1.00 90.75 878 LEU A CA 1
ATOM 6849 C C . LEU A 1 878 ? -5.157 4.848 -3.695 1.00 90.75 878 LEU A C 1
ATOM 6851 O O . LEU A 1 878 ? -4.864 3.742 -3.248 1.00 90.75 878 LEU A O 1
ATOM 6855 N N . THR A 1 879 ? -5.496 5.862 -2.887 1.00 81.44 879 THR A N 1
ATOM 6856 C CA . THR A 1 879 ? -5.625 5.707 -1.420 1.00 81.44 879 THR A CA 1
ATOM 6857 C C . THR A 1 879 ? -7.012 5.198 -1.028 1.00 81.44 879 THR A C 1
ATOM 6859 O O . THR A 1 879 ? -7.112 4.337 -0.162 1.00 81.44 879 THR A O 1
ATOM 6862 N N . GLU A 1 880 ? -8.069 5.699 -1.671 1.00 75.50 880 GLU A N 1
ATOM 6863 C CA . GLU A 1 880 ? -9.463 5.342 -1.376 1.00 75.50 880 GLU A CA 1
ATOM 6864 C C . GLU A 1 880 ? -10.217 4.980 -2.661 1.00 75.50 880 GLU A C 1
ATOM 6866 O O . GLU A 1 880 ? -9.930 5.498 -3.743 1.00 75.50 880 GLU A O 1
ATOM 6871 N N . THR A 1 881 ? -11.182 4.069 -2.549 1.00 79.38 881 THR A N 1
ATOM 6872 C CA . THR A 1 881 ? -12.102 3.723 -3.636 1.00 79.38 881 THR A CA 1
ATOM 6873 C C . THR A 1 881 ? -13.173 4.803 -3.774 1.00 79.38 881 THR A C 1
ATOM 6875 O O . THR A 1 881 ? -13.791 5.196 -2.789 1.00 79.38 881 THR A O 1
ATOM 6878 N N . CYS A 1 882 ? -13.406 5.281 -4.996 1.00 82.06 882 CYS A N 1
ATOM 6879 C CA . CYS A 1 882 ? -14.437 6.273 -5.291 1.00 82.06 882 CYS A CA 1
ATOM 6880 C C . CYS A 1 882 ? -15.580 5.599 -6.052 1.00 82.06 882 CYS A C 1
ATOM 6882 O O . CYS A 1 882 ? -15.474 5.404 -7.261 1.00 82.06 882 CYS A O 1
ATOM 6884 N N . ASP A 1 883 ? -16.656 5.240 -5.353 1.00 88.69 883 ASP A N 1
ATOM 6885 C CA . ASP A 1 883 ? -17.767 4.461 -5.924 1.00 88.69 883 ASP A CA 1
ATOM 6886 C C . ASP A 1 883 ? -18.397 5.132 -7.150 1.00 88.69 883 ASP A C 1
ATOM 6888 O O . ASP A 1 883 ? -18.777 4.446 -8.087 1.00 88.69 883 ASP A O 1
ATOM 6892 N N . HIS A 1 884 ? -18.421 6.468 -7.197 1.00 90.38 884 HIS A N 1
ATOM 6893 C CA . HIS A 1 884 ? -18.950 7.232 -8.333 1.00 90.38 884 HIS A CA 1
ATOM 6894 C C . HIS A 1 884 ? -18.254 6.914 -9.670 1.00 90.38 884 HIS A C 1
ATOM 6896 O O . HIS A 1 884 ? -18.865 7.029 -10.728 1.00 90.38 884 HIS A O 1
ATOM 6902 N N . ASP A 1 885 ? -16.975 6.535 -9.650 1.00 93.25 885 ASP A N 1
ATOM 6903 C CA . ASP A 1 885 ? -16.214 6.279 -10.878 1.00 93.25 885 ASP A CA 1
ATOM 6904 C C . ASP A 1 885 ? -16.384 4.845 -11.408 1.00 93.25 885 ASP A C 1
ATOM 6906 O O . ASP A 1 885 ? -15.921 4.547 -12.516 1.00 93.25 885 ASP A O 1
ATOM 6910 N N . TYR A 1 886 ? -17.070 3.977 -10.656 1.00 95.88 886 TYR A N 1
ATOM 6911 C CA . TYR A 1 886 ? -17.203 2.549 -10.925 1.00 95.88 886 TYR A CA 1
ATOM 6912 C C . TYR A 1 886 ? -18.664 2.106 -11.054 1.00 95.88 886 TYR A C 1
ATOM 6914 O O . TYR A 1 886 ? -19.539 2.516 -10.300 1.00 95.88 886 TYR A O 1
ATOM 6922 N N . ASN A 1 887 ? -18.909 1.177 -11.974 1.00 94.75 887 ASN A N 1
ATOM 6923 C CA . ASN A 1 887 ? -20.127 0.381 -12.002 1.00 94.75 887 ASN A CA 1
ATOM 6924 C C . ASN A 1 887 ? -19.955 -0.795 -11.033 1.00 94.75 887 ASN A C 1
ATOM 6926 O O . ASN A 1 887 ? -19.077 -1.639 -11.236 1.00 94.75 887 ASN A O 1
ATOM 6930 N N . LEU A 1 888 ? -20.780 -0.839 -9.986 1.00 95.12 888 LEU A N 1
ATOM 6931 C CA . LEU A 1 888 ? -20.774 -1.892 -8.970 1.00 95.12 888 LEU A CA 1
ATOM 6932 C C . LEU A 1 888 ? -22.041 -2.738 -9.104 1.00 95.12 888 LEU A C 1
ATOM 6934 O O . LEU A 1 888 ? -23.145 -2.195 -9.148 1.00 95.12 888 LEU A O 1
ATOM 6938 N N . THR A 1 889 ? -21.890 -4.059 -9.152 1.00 90.62 889 THR A N 1
ATOM 6939 C CA . THR A 1 889 ? -23.015 -5.004 -9.067 1.00 90.62 889 THR A CA 1
ATOM 6940 C C . THR A 1 889 ? -22.975 -5.714 -7.723 1.00 90.62 889 THR A C 1
ATOM 6942 O O . THR A 1 889 ? -21.883 -6.034 -7.254 1.00 90.62 889 THR A O 1
ATOM 6945 N N . SER A 1 890 ? -24.132 -5.971 -7.110 1.00 76.44 890 SER A N 1
ATOM 6946 C CA . SER A 1 890 ? -24.273 -6.709 -5.844 1.00 76.44 890 SER A CA 1
ATOM 6947 C C . SER A 1 890 ? -24.699 -8.159 -6.036 1.00 76.44 890 SER A C 1
ATOM 6949 O O . SER A 1 890 ? -25.341 -8.471 -7.065 1.00 76.44 890 SER A O 1
#